Protein AF-A0A815DAH8-F1 (afdb_monomer_lite)

Structure (mmCIF, N/CA/C/O backbone):
data_AF-A0A815DAH8-F1
#
_entry.id   AF-A0A815DAH8-F1
#
loop_
_atom_site.group_PDB
_atom_site.id
_atom_site.type_symbol
_atom_site.label_atom_id
_atom_site.label_alt_id
_atom_site.label_comp_id
_atom_site.label_asym_id
_atom_site.label_entity_id
_atom_site.label_seq_id
_atom_site.pdbx_PDB_ins_code
_atom_site.Cartn_x
_atom_site.Cartn_y
_atom_site.Cartn_z
_atom_site.occupancy
_atom_site.B_iso_or_equiv
_atom_site.auth_seq_id
_atom_site.auth_comp_id
_atom_site.auth_asym_id
_atom_site.auth_atom_id
_atom_site.pdbx_PDB_model_num
ATOM 1 N N . MET A 1 1 ? 17.220 3.759 30.732 1.00 66.31 1 MET A N 1
ATOM 2 C CA . MET A 1 1 ? 16.801 2.714 29.753 1.00 66.31 1 MET A CA 1
ATOM 3 C C . MET A 1 1 ? 17.221 1.307 30.221 1.00 66.31 1 MET A C 1
ATOM 5 O O . MET A 1 1 ? 17.896 1.212 31.241 1.00 66.31 1 MET A O 1
ATOM 9 N N . LYS A 1 2 ? 16.861 0.238 29.495 1.00 73.75 2 LYS A N 1
ATOM 10 C CA . LYS A 1 2 ? 17.653 -0.998 29.318 1.00 73.75 2 LYS A CA 1
ATOM 11 C C . LYS A 1 2 ? 17.961 -1.122 27.816 1.00 73.75 2 LYS A C 1
ATOM 13 O O . LYS A 1 2 ? 17.048 -0.947 27.012 1.00 73.75 2 LYS A O 1
ATOM 18 N N . LEU A 1 3 ? 19.215 -1.403 27.462 1.00 79.88 3 LEU A N 1
ATOM 19 C CA . LEU A 1 3 ? 19.673 -1.619 26.084 1.00 79.88 3 LEU A CA 1
ATOM 20 C C . LEU A 1 3 ? 20.427 -2.943 25.981 1.00 79.88 3 LEU A C 1
ATOM 22 O O . LEU A 1 3 ? 21.290 -3.221 26.820 1.00 79.88 3 LEU A O 1
ATOM 26 N N . PHE A 1 4 ? 20.097 -3.723 24.955 1.00 81.25 4 PHE A N 1
ATOM 27 C CA . PHE A 1 4 ? 20.666 -5.040 24.680 1.00 81.25 4 PHE A CA 1
ATOM 28 C C . PHE A 1 4 ? 20.606 -5.341 23.176 1.00 81.25 4 PHE A C 1
ATOM 30 O O . PHE A 1 4 ? 19.655 -4.936 22.513 1.00 81.25 4 PHE A O 1
ATOM 37 N N . SER A 1 5 ? 21.575 -6.082 22.641 1.00 79.38 5 SER A N 1
ATOM 38 C CA . SER A 1 5 ? 21.496 -6.670 21.301 1.00 79.38 5 SER A CA 1
ATOM 39 C C . SER A 1 5 ? 21.667 -8.185 21.413 1.00 79.38 5 SER A C 1
ATOM 41 O O . SER A 1 5 ? 22.631 -8.622 22.039 1.00 79.38 5 SER A O 1
ATOM 43 N N . PRO A 1 6 ? 20.766 -8.997 20.827 1.00 76.69 6 PRO A N 1
ATOM 44 C CA . PRO A 1 6 ? 20.960 -10.440 20.750 1.00 76.69 6 PRO A CA 1
ATOM 45 C C . PRO A 1 6 ? 21.986 -10.846 19.680 1.00 76.69 6 PRO A C 1
ATOM 47 O O . PRO A 1 6 ? 22.508 -11.953 19.754 1.00 76.69 6 PRO A O 1
ATOM 50 N N . THR A 1 7 ? 22.285 -9.988 18.690 1.00 77.44 7 THR A N 1
ATOM 51 C CA . THR A 1 7 ? 23.186 -10.339 17.574 1.00 77.44 7 THR A CA 1
ATOM 52 C C . THR A 1 7 ? 24.621 -9.840 17.751 1.00 77.44 7 THR A C 1
ATOM 54 O O . THR A 1 7 ? 25.537 -10.462 17.212 1.00 77.44 7 THR A O 1
ATOM 57 N N . HIS A 1 8 ? 24.858 -8.770 18.518 1.00 74.50 8 HIS A N 1
ATOM 58 C CA . HIS A 1 8 ? 26.187 -8.161 18.671 1.00 74.50 8 HIS A CA 1
ATOM 59 C C . HIS A 1 8 ? 26.490 -7.764 20.124 1.00 74.50 8 HIS A C 1
ATOM 61 O O . HIS A 1 8 ? 25.608 -7.326 20.860 1.00 74.50 8 HIS A O 1
ATOM 67 N N . ARG A 1 9 ? 27.761 -7.858 20.544 1.00 75.12 9 ARG A N 1
ATOM 68 C CA . ARG A 1 9 ? 28.200 -7.322 21.845 1.00 75.12 9 ARG A CA 1
ATOM 69 C C . ARG A 1 9 ? 28.339 -5.802 21.766 1.00 75.12 9 ARG A C 1
ATOM 71 O O . ARG A 1 9 ? 28.883 -5.274 20.796 1.00 75.12 9 ARG A O 1
ATOM 78 N N . LEU A 1 10 ? 27.850 -5.110 22.793 1.00 78.56 10 LEU A N 1
ATOM 79 C CA . LEU A 1 10 ? 27.724 -3.653 22.823 1.00 78.56 10 LEU A CA 1
ATOM 80 C C . LEU A 1 10 ? 28.332 -3.053 24.088 1.00 78.56 10 LEU A C 1
ATOM 82 O O . LEU A 1 10 ? 28.002 -3.484 25.193 1.00 78.56 10 LEU A O 1
ATOM 86 N N . ARG A 1 11 ? 29.107 -1.979 23.915 1.00 79.19 11 ARG A N 1
ATOM 87 C CA . ARG A 1 11 ? 29.372 -1.010 24.984 1.00 79.19 11 ARG A CA 1
ATOM 88 C C . ARG A 1 11 ? 28.342 0.117 24.909 1.00 79.19 11 ARG A C 1
ATOM 90 O O . ARG A 1 11 ? 27.926 0.520 23.821 1.00 79.19 11 ARG A O 1
ATOM 97 N N . ARG A 1 12 ? 27.889 0.611 26.062 1.00 82.25 12 ARG A N 1
ATOM 98 C CA . ARG A 1 12 ? 26.839 1.641 26.165 1.00 82.25 12 ARG A CA 1
ATOM 99 C C . ARG A 1 12 ? 27.192 2.738 27.170 1.00 82.25 12 ARG A C 1
ATOM 101 O O . ARG A 1 12 ? 27.812 2.470 28.193 1.00 82.25 12 ARG A O 1
ATOM 108 N N . LYS A 1 13 ? 26.754 3.969 26.910 1.00 81.75 13 LYS A N 1
ATOM 109 C CA . LYS A 1 13 ? 26.660 5.049 27.907 1.00 81.75 13 LYS A CA 1
ATOM 110 C C . LYS A 1 13 ? 25.192 5.430 28.028 1.00 81.75 13 LYS A C 1
ATOM 112 O O . LYS A 1 13 ? 24.519 5.580 27.011 1.00 81.75 13 LYS A O 1
ATOM 117 N N . LEU A 1 14 ? 24.683 5.541 29.250 1.00 73.69 14 LEU A N 1
ATOM 118 C CA . LEU A 1 14 ? 23.256 5.717 29.523 1.00 73.69 14 LEU A CA 1
ATOM 119 C C . LEU A 1 14 ? 23.029 6.889 30.478 1.00 73.69 14 LEU A C 1
ATOM 121 O O . LEU A 1 14 ? 23.348 6.775 31.659 1.00 73.69 14 LEU A O 1
ATOM 125 N N . THR A 1 15 ? 22.388 7.955 30.000 1.00 71.00 15 THR A N 1
ATOM 126 C CA . THR A 1 15 ? 21.636 8.866 30.876 1.00 71.00 15 THR A CA 1
ATOM 127 C C . THR A 1 15 ? 20.160 8.436 30.903 1.00 71.00 15 THR A C 1
ATOM 129 O O . THR A 1 15 ? 19.778 7.400 30.340 1.00 71.00 15 THR A O 1
ATOM 132 N N . ASP A 1 16 ? 19.293 9.203 31.565 1.00 62.03 16 ASP A N 1
ATOM 133 C CA . ASP A 1 16 ? 17.844 8.954 31.528 1.00 62.03 16 ASP A CA 1
ATOM 134 C C . ASP A 1 16 ? 17.178 9.361 30.200 1.00 62.03 16 ASP A C 1
ATOM 136 O O . ASP A 1 16 ? 16.051 8.931 29.927 1.00 62.03 16 ASP A O 1
ATOM 140 N N . CYS A 1 17 ? 17.879 10.150 29.375 1.00 59.59 17 CYS A N 1
ATOM 141 C CA . CYS A 1 17 ? 17.344 10.776 28.160 1.00 59.59 17 CYS A CA 1
ATOM 142 C C . CYS A 1 17 ? 18.130 10.417 26.886 1.00 59.59 17 CYS A C 1
ATOM 144 O O . CYS A 1 17 ? 17.521 10.239 25.837 1.00 59.59 17 CYS A O 1
ATOM 146 N N . ILE A 1 18 ? 19.453 10.262 26.988 1.00 69.50 18 ILE A N 1
ATOM 147 C CA . ILE A 1 18 ? 20.385 10.007 25.879 1.00 69.50 18 ILE A CA 1
ATOM 148 C C . ILE A 1 18 ? 21.061 8.649 26.101 1.00 69.50 18 ILE A C 1
ATOM 150 O O . ILE A 1 18 ? 21.388 8.277 27.233 1.00 69.50 18 ILE A O 1
ATOM 154 N N . ALA A 1 19 ? 21.298 7.908 25.018 1.00 74.81 19 ALA A N 1
ATOM 155 C CA . ALA A 1 19 ? 22.066 6.672 25.055 1.00 74.81 19 ALA A CA 1
ATOM 156 C C . ALA A 1 19 ? 23.056 6.588 23.890 1.00 74.81 19 ALA A C 1
ATOM 158 O O . ALA A 1 19 ? 22.650 6.519 22.733 1.00 74.81 19 ALA A O 1
ATOM 159 N N . MET A 1 20 ? 24.347 6.525 24.212 1.00 78.69 20 MET A N 1
ATOM 160 C CA . MET A 1 20 ? 25.407 6.241 23.245 1.00 78.69 20 MET A CA 1
ATOM 161 C C . MET A 1 20 ? 25.646 4.728 23.214 1.00 78.69 20 MET A C 1
ATOM 163 O O . MET A 1 20 ? 25.734 4.095 24.269 1.00 78.69 20 MET A O 1
ATOM 167 N N . VAL A 1 21 ? 25.744 4.138 22.025 1.00 80.25 21 VAL A N 1
ATOM 168 C CA . VAL A 1 21 ? 25.913 2.692 21.814 1.00 80.25 21 VAL A CA 1
ATOM 169 C C . VAL A 1 21 ? 27.008 2.474 20.781 1.00 80.25 21 VAL A C 1
ATOM 171 O O . VAL A 1 21 ? 27.034 3.164 19.768 1.00 80.25 21 VAL A O 1
ATOM 174 N N . GLU A 1 22 ? 27.893 1.512 21.023 1.00 77.06 22 GLU A N 1
ATOM 175 C CA . GLU A 1 22 ? 28.985 1.179 20.109 1.00 77.06 22 GLU A CA 1
ATOM 176 C C . GLU A 1 22 ? 29.268 -0.329 20.137 1.00 77.06 22 GLU A C 1
ATOM 178 O O . GLU A 1 22 ? 29.136 -0.985 21.177 1.00 77.06 22 GLU A O 1
ATOM 183 N N . LEU A 1 23 ? 29.641 -0.885 18.984 1.00 76.62 23 LEU A N 1
ATOM 184 C CA . LEU A 1 23 ? 30.011 -2.293 18.843 1.00 76.62 23 LEU A CA 1
ATOM 185 C C . LEU A 1 23 ? 31.328 -2.571 19.575 1.00 76.62 23 LEU A C 1
ATOM 187 O O . LEU A 1 23 ? 32.295 -1.821 19.453 1.00 76.62 23 LEU A O 1
ATOM 191 N N . VAL A 1 24 ? 31.385 -3.676 20.317 1.00 67.69 24 VAL A N 1
ATOM 192 C CA . VAL A 1 24 ? 32.648 -4.137 20.907 1.00 67.69 24 VAL A CA 1
ATOM 193 C C . VAL A 1 24 ? 33.596 -4.580 19.781 1.00 67.69 24 VAL A C 1
ATOM 195 O O . VAL A 1 24 ? 33.174 -5.197 18.806 1.00 67.69 24 VAL A O 1
ATOM 198 N N . ASP A 1 25 ? 34.879 -4.232 19.913 1.00 58.12 25 ASP A N 1
ATOM 199 C CA . ASP A 1 25 ? 35.978 -4.545 18.982 1.00 58.12 25 ASP A CA 1
ATOM 200 C C . ASP A 1 25 ? 35.884 -4.026 17.534 1.00 58.12 25 ASP A C 1
ATOM 202 O O . ASP A 1 25 ? 36.721 -4.402 16.715 1.00 58.12 25 ASP A O 1
ATOM 206 N N . ASN A 1 26 ? 34.958 -3.111 17.218 1.00 56.09 26 ASN A N 1
ATOM 207 C CA . ASN A 1 26 ? 34.760 -2.560 15.863 1.00 56.09 26 ASN A CA 1
ATOM 208 C C . ASN A 1 26 ? 34.552 -3.651 14.791 1.00 56.09 26 ASN A C 1
ATOM 210 O O . ASN A 1 26 ? 35.050 -3.551 13.669 1.00 56.09 26 ASN A O 1
ATOM 214 N N . VAL A 1 27 ? 33.824 -4.711 15.151 1.00 58.62 27 VAL A N 1
ATOM 215 C CA . VAL A 1 27 ? 33.500 -5.824 14.250 1.00 58.62 27 VAL A CA 1
ATOM 216 C C . VAL A 1 27 ? 32.672 -5.326 13.058 1.00 58.62 27 VAL A C 1
ATOM 218 O O . VAL A 1 27 ? 31.689 -4.606 13.234 1.00 58.62 27 VAL A O 1
ATOM 221 N N . LEU A 1 28 ? 33.069 -5.725 11.845 1.00 57.38 28 LEU A N 1
ATOM 222 C CA . LEU A 1 28 ? 32.280 -5.519 10.629 1.00 57.38 28 LEU A CA 1
ATOM 223 C C . LEU A 1 28 ? 30.949 -6.269 10.751 1.00 57.38 28 LEU A C 1
ATOM 225 O O . LEU A 1 28 ? 30.946 -7.455 11.066 1.00 57.38 28 LEU A O 1
ATOM 229 N N . ILE A 1 29 ? 29.841 -5.578 10.487 1.00 68.94 29 ILE A N 1
ATOM 230 C CA . ILE A 1 29 ? 28.486 -6.132 10.584 1.00 68.94 29 ILE A CA 1
ATOM 231 C C . ILE A 1 29 ? 28.309 -7.198 9.490 1.00 68.94 29 ILE A C 1
ATOM 233 O O . ILE A 1 29 ? 28.132 -6.870 8.318 1.00 68.94 29 ILE A O 1
ATOM 237 N N . ASP A 1 30 ? 28.403 -8.471 9.879 1.00 63.38 30 ASP A N 1
ATOM 238 C CA . ASP A 1 30 ? 28.319 -9.654 9.009 1.00 63.38 30 ASP A CA 1
ATOM 239 C C . ASP A 1 30 ? 26.901 -10.251 8.927 1.00 63.38 30 ASP A C 1
ATOM 241 O O . ASP A 1 30 ? 26.632 -11.136 8.113 1.00 63.38 30 ASP A O 1
ATOM 245 N N . ARG A 1 31 ? 25.994 -9.749 9.770 1.00 70.19 31 ARG A N 1
ATOM 246 C CA . ARG A 1 31 ? 24.589 -10.143 9.936 1.00 70.19 31 ARG A CA 1
ATOM 247 C C . ARG A 1 31 ? 23.797 -8.995 10.558 1.00 70.19 31 ARG A C 1
ATOM 249 O O . ARG A 1 31 ? 24.390 -8.087 11.134 1.00 70.19 31 ARG A O 1
ATOM 256 N N . ASP A 1 32 ? 22.471 -9.052 10.522 1.00 73.38 32 ASP A N 1
ATOM 257 C CA . ASP A 1 32 ? 21.633 -7.924 10.942 1.00 73.38 32 ASP A CA 1
ATOM 258 C C . ASP A 1 32 ? 21.897 -7.437 12.380 1.00 73.38 32 ASP A C 1
ATOM 260 O O . ASP A 1 32 ? 21.917 -8.195 13.363 1.00 73.38 32 ASP A O 1
ATOM 264 N N . PHE A 1 33 ? 22.081 -6.122 12.514 1.00 79.69 33 PHE A N 1
ATOM 265 C CA . PHE A 1 33 ? 22.243 -5.467 13.805 1.00 79.69 33 PHE A CA 1
ATOM 266 C C . PHE A 1 33 ? 20.879 -5.222 14.461 1.00 79.69 33 PHE A C 1
ATOM 268 O O . PHE A 1 33 ? 20.148 -4.297 14.110 1.00 79.69 33 PHE A O 1
ATOM 275 N N . VAL A 1 34 ? 20.544 -6.044 15.458 1.00 79.62 34 VAL A N 1
ATOM 276 C CA . VAL A 1 34 ? 19.282 -5.949 16.200 1.00 79.62 34 VAL A CA 1
ATOM 277 C C . VAL A 1 34 ? 19.532 -5.239 17.527 1.00 79.62 34 VAL A C 1
ATOM 279 O O . VAL A 1 34 ? 20.215 -5.788 18.390 1.00 79.62 34 VAL A O 1
ATOM 282 N N . LEU A 1 35 ? 18.959 -4.050 17.735 1.00 83.19 35 LEU A N 1
ATOM 283 C CA . LEU A 1 35 ? 19.018 -3.328 19.014 1.00 83.19 35 LEU A CA 1
ATOM 284 C C . LEU A 1 35 ? 17.661 -3.372 19.729 1.00 83.19 35 LEU A C 1
ATOM 286 O O . LEU A 1 35 ? 16.696 -2.737 19.310 1.00 83.19 35 LEU A O 1
ATOM 290 N N . SER A 1 36 ? 17.594 -4.092 20.847 1.00 78.62 36 SER A N 1
ATOM 291 C CA . SER A 1 36 ? 16.421 -4.135 21.721 1.00 78.62 36 SER A CA 1
ATOM 292 C C . SER A 1 36 ? 16.456 -2.980 22.726 1.00 78.62 36 SER A C 1
ATOM 294 O O . SER A 1 36 ? 17.366 -2.875 23.559 1.00 78.62 36 SER A O 1
ATOM 296 N N . ILE A 1 37 ? 15.444 -2.110 22.650 1.00 82.38 37 ILE A N 1
ATOM 297 C CA . ILE A 1 37 ? 15.286 -0.936 23.513 1.00 82.38 37 ILE A CA 1
ATOM 298 C C . ILE A 1 37 ? 14.091 -1.140 24.445 1.00 82.38 37 ILE A C 1
ATOM 300 O O . ILE A 1 37 ? 12.941 -1.092 24.015 1.00 82.38 37 ILE A O 1
ATOM 304 N N . THR A 1 38 ? 14.358 -1.299 25.743 1.00 74.62 38 THR A N 1
ATOM 305 C CA . THR A 1 38 ? 13.314 -1.446 26.768 1.00 74.62 38 THR A CA 1
ATOM 306 C C . THR A 1 38 ? 13.322 -0.242 27.706 1.00 74.62 38 THR A C 1
ATOM 308 O O . THR A 1 38 ? 14.294 0.022 28.423 1.00 74.62 38 THR A O 1
ATOM 311 N N . LEU A 1 39 ? 12.221 0.508 27.744 1.00 68.81 39 LEU A N 1
ATOM 312 C CA . LEU A 1 39 ? 12.056 1.630 28.669 1.00 68.81 39 LEU A CA 1
ATOM 313 C C . LEU A 1 39 ? 11.779 1.106 30.089 1.00 68.81 39 LEU A C 1
ATOM 315 O O . LEU A 1 39 ? 10.822 0.369 30.297 1.00 68.81 39 LEU A O 1
ATOM 319 N N . LYS A 1 40 ? 12.579 1.531 31.085 1.00 64.50 40 LYS A N 1
ATOM 320 C CA . LYS A 1 40 ? 12.369 1.174 32.511 1.00 64.50 40 LYS A CA 1
ATOM 321 C C . LYS A 1 40 ? 10.988 1.612 33.032 1.00 64.50 40 LYS A C 1
ATOM 323 O O . LYS A 1 40 ? 10.478 1.030 33.978 1.00 64.50 40 LYS A O 1
ATOM 328 N N . SER A 1 41 ? 10.419 2.655 32.431 1.00 65.88 41 SER A N 1
ATOM 329 C CA . SER A 1 41 ? 9.196 3.336 32.858 1.00 65.88 41 SER A CA 1
ATOM 330 C C . SER A 1 41 ? 8.393 3.807 31.637 1.00 65.88 41 SER A C 1
ATOM 332 O O . SER A 1 41 ? 8.149 4.997 31.448 1.00 65.88 41 SER A O 1
ATOM 334 N N . ALA A 1 42 ? 8.019 2.856 30.772 1.00 60.16 42 ALA A N 1
ATOM 335 C CA . ALA A 1 42 ? 7.342 3.118 29.495 1.00 60.16 42 ALA A CA 1
ATOM 336 C C . ALA A 1 42 ? 6.050 3.951 29.624 1.00 60.16 42 ALA A C 1
ATOM 338 O O . ALA A 1 42 ? 5.743 4.730 28.733 1.00 60.16 42 ALA A O 1
ATOM 339 N N . ASN A 1 43 ? 5.319 3.806 30.736 1.00 64.31 43 ASN A N 1
ATOM 340 C CA . ASN A 1 43 ? 4.045 4.487 30.973 1.00 64.31 43 ASN A CA 1
ATOM 341 C C . ASN A 1 43 ? 4.155 5.854 31.674 1.00 64.31 43 ASN A C 1
ATOM 343 O O . ASN A 1 43 ? 3.120 6.438 31.981 1.00 64.31 43 ASN A O 1
ATOM 347 N N . LEU A 1 44 ? 5.355 6.372 31.967 1.00 73.12 44 LEU A N 1
ATOM 348 C CA . LEU A 1 44 ? 5.456 7.751 32.455 1.00 73.12 44 LEU A CA 1
ATOM 349 C C . LEU A 1 44 ? 5.181 8.724 31.299 1.00 73.12 44 LEU A C 1
ATOM 351 O O . LEU A 1 44 ? 5.783 8.556 30.233 1.00 73.12 44 LEU A O 1
ATOM 355 N N . PRO A 1 45 ? 4.316 9.737 31.487 1.00 77.19 45 PRO A N 1
ATOM 356 C CA . PRO A 1 45 ? 4.096 10.752 30.473 1.00 77.19 45 PRO A CA 1
ATOM 357 C C . PRO A 1 45 ? 5.347 11.627 30.324 1.00 77.19 45 PRO A C 1
ATOM 359 O O . PRO A 1 45 ? 6.082 11.856 31.287 1.00 77.19 45 PRO A O 1
ATOM 362 N N . ARG A 1 46 ? 5.617 12.086 29.102 1.00 81.88 46 ARG A N 1
ATOM 363 C CA . ARG A 1 46 ? 6.830 12.839 28.752 1.00 81.88 46 ARG A CA 1
ATOM 364 C C . ARG A 1 46 ? 6.505 13.958 27.780 1.00 81.88 46 ARG A C 1
ATOM 366 O O . ARG A 1 46 ? 5.763 13.746 26.825 1.00 81.88 46 ARG A O 1
ATOM 373 N N . ILE A 1 47 ? 7.124 15.108 27.995 1.00 85.81 47 ILE A N 1
ATOM 374 C CA . ILE A 1 47 ? 7.275 16.152 26.985 1.00 85.81 47 ILE A CA 1
ATOM 375 C C . ILE A 1 47 ? 8.691 16.051 26.401 1.00 85.81 47 ILE A C 1
ATOM 377 O O . ILE A 1 47 ? 9.613 15.554 27.052 1.00 85.81 47 ILE A O 1
ATOM 381 N N . SER A 1 48 ? 8.856 16.426 25.142 1.00 85.56 48 SER A N 1
ATOM 382 C CA . SER A 1 48 ? 10.130 16.416 24.425 1.00 85.56 48 SER A CA 1
ATOM 383 C C . SER A 1 48 ? 10.172 17.641 23.527 1.00 85.56 48 SER A C 1
ATOM 385 O O . SER A 1 48 ? 9.220 17.883 22.784 1.00 85.56 48 SER A O 1
ATOM 387 N N . ASN A 1 49 ? 11.258 18.402 23.626 1.00 86.00 49 ASN A N 1
ATOM 388 C CA . ASN A 1 49 ? 11.420 19.697 22.979 1.00 86.00 49 ASN A CA 1
ATOM 389 C C . ASN A 1 49 ? 12.583 19.611 21.985 1.00 86.00 49 ASN A C 1
ATOM 391 O O . ASN A 1 49 ? 13.615 19.037 22.314 1.00 86.00 49 ASN A O 1
ATOM 395 N N . GLU A 1 50 ? 12.445 20.216 20.811 1.00 85.25 50 GLU A N 1
ATOM 396 C CA . GLU A 1 50 ? 13.525 20.365 19.829 1.00 85.25 50 GLU A CA 1
ATOM 397 C C . GLU A 1 50 ? 13.607 21.835 19.423 1.00 85.25 50 GLU A C 1
ATOM 399 O O . GLU A 1 50 ? 12.583 22.418 19.054 1.00 85.25 50 GLU A O 1
ATOM 404 N N . THR A 1 51 ? 14.799 22.428 19.477 1.00 83.38 51 THR A N 1
ATOM 405 C CA . THR A 1 51 ? 15.057 23.771 18.939 1.00 83.38 51 THR A CA 1
ATOM 406 C C . THR A 1 51 ? 15.834 23.712 17.629 1.00 83.38 51 THR A C 1
ATOM 408 O O . THR A 1 51 ? 16.697 22.856 17.419 1.00 83.38 51 THR A O 1
ATOM 411 N N . LEU A 1 52 ? 15.508 24.641 16.732 1.00 75.06 52 LEU A N 1
ATOM 412 C CA . LEU A 1 52 ? 16.129 24.806 15.426 1.00 75.06 52 LEU A CA 1
ATOM 413 C C . LEU A 1 52 ? 16.685 26.229 15.314 1.00 75.06 52 LEU A C 1
ATOM 415 O O . LEU A 1 52 ? 15.964 27.168 14.981 1.00 75.06 52 LEU A O 1
ATOM 419 N N . SER A 1 53 ? 17.982 26.364 15.581 1.00 63.47 53 SER A N 1
ATOM 420 C CA . SER A 1 53 ? 18.780 27.564 15.320 1.00 63.47 53 SER A CA 1
ATOM 421 C C . SER A 1 53 ? 19.439 27.454 13.942 1.00 63.47 53 SER A C 1
ATOM 423 O O . SER A 1 53 ? 20.234 26.544 13.712 1.00 63.47 53 SER A O 1
ATOM 425 N N . LEU A 1 54 ? 19.135 28.377 13.024 1.00 53.81 54 LEU A N 1
ATOM 426 C CA . LEU A 1 54 ? 19.752 28.452 11.688 1.00 53.81 54 LEU A CA 1
ATOM 427 C C . LEU A 1 54 ? 21.096 29.213 11.710 1.00 53.81 54 LEU A C 1
ATOM 429 O O . LEU A 1 54 ? 21.346 30.081 10.878 1.00 53.81 54 LEU A O 1
ATOM 433 N N . ASP A 1 55 ? 21.964 28.875 12.662 1.00 45.03 55 ASP A N 1
ATOM 434 C CA . ASP A 1 55 ? 23.284 29.490 12.835 1.00 45.03 55 ASP A CA 1
ATOM 435 C C . ASP A 1 55 ? 24.341 28.735 12.003 1.00 45.03 55 ASP A C 1
ATOM 437 O O . ASP A 1 55 ? 25.120 27.965 12.556 1.00 45.03 55 ASP A O 1
ATOM 441 N N . ASN A 1 56 ? 24.355 28.924 10.675 1.00 42.50 56 ASN A N 1
ATOM 442 C CA . ASN A 1 56 ? 25.314 28.243 9.779 1.00 42.50 56 ASN A CA 1
ATOM 443 C C . ASN A 1 56 ? 26.037 29.156 8.763 1.00 42.50 56 ASN A C 1
ATOM 445 O O . ASN A 1 56 ? 26.645 28.655 7.822 1.00 42.50 56 ASN A O 1
ATOM 449 N N . ASP A 1 57 ? 26.027 30.478 8.974 1.00 37.25 57 ASP A N 1
ATOM 450 C CA . ASP A 1 57 ? 26.846 31.439 8.216 1.00 37.25 57 ASP A CA 1
ATOM 451 C C . ASP A 1 57 ? 27.528 32.436 9.170 1.00 37.25 57 ASP A C 1
ATOM 453 O O . ASP A 1 57 ? 26.947 33.425 9.619 1.00 37.25 57 ASP A O 1
ATOM 457 N N . SER A 1 58 ? 28.793 32.177 9.512 1.00 40.31 58 SER A N 1
ATOM 458 C CA . SER A 1 58 ? 29.540 32.894 10.561 1.00 40.31 58 SER A CA 1
ATOM 459 C C . SER A 1 58 ? 30.050 34.292 10.163 1.00 40.31 58 SER A C 1
ATOM 461 O O . SER A 1 58 ? 30.983 34.803 10.782 1.00 40.31 58 SER A O 1
ATOM 463 N N . ASN A 1 59 ? 29.458 34.924 9.139 1.00 38.12 59 ASN A N 1
ATOM 464 C CA . ASN A 1 59 ? 29.947 36.180 8.551 1.00 38.12 59 ASN A CA 1
ATOM 465 C C . ASN A 1 59 ? 28.879 37.231 8.175 1.00 38.12 59 ASN A C 1
ATOM 467 O O . ASN A 1 59 ? 29.249 38.297 7.680 1.00 38.12 59 ASN A O 1
ATOM 471 N N . THR A 1 60 ? 27.584 37.019 8.439 1.00 33.22 60 THR A N 1
ATOM 472 C CA . THR A 1 60 ? 26.553 38.063 8.231 1.00 33.22 60 THR A CA 1
ATOM 473 C C . THR A 1 60 ? 25.748 38.360 9.489 1.00 33.22 60 THR A C 1
ATOM 475 O O . THR A 1 60 ? 24.835 37.626 9.858 1.00 33.22 60 THR A O 1
ATOM 478 N N . ILE A 1 61 ? 26.035 39.509 10.110 1.00 39.25 61 ILE A N 1
ATOM 479 C CA . ILE A 1 61 ? 25.215 40.079 11.186 1.00 39.25 61 ILE A CA 1
ATOM 480 C C . ILE A 1 61 ? 23.936 40.670 10.569 1.00 39.25 61 ILE A C 1
ATOM 482 O O . ILE A 1 61 ? 23.839 41.872 10.323 1.00 39.25 61 ILE A O 1
ATOM 486 N N . THR A 1 62 ? 22.940 39.821 10.316 1.00 33.22 62 THR A N 1
ATOM 487 C CA . THR A 1 62 ? 21.574 40.239 9.964 1.00 33.22 62 THR A CA 1
ATOM 488 C C . THR A 1 62 ? 20.588 39.655 10.968 1.00 33.22 62 THR A C 1
ATOM 490 O O . THR A 1 62 ? 20.420 38.442 11.062 1.00 33.22 62 THR A O 1
ATOM 493 N N . SER A 1 63 ? 19.952 40.523 11.753 1.00 34.28 63 SER A N 1
ATOM 494 C CA . SER A 1 63 ? 19.232 40.160 12.977 1.00 34.28 63 SER A CA 1
ATOM 495 C C . SER A 1 63 ? 17.835 39.574 12.722 1.00 34.28 63 SER A C 1
ATOM 497 O O . SER A 1 63 ? 16.833 40.263 12.906 1.00 34.28 63 SER A O 1
ATOM 499 N N . ASN A 1 64 ? 17.767 38.302 12.321 1.00 36.56 64 ASN A N 1
ATOM 500 C CA . ASN A 1 64 ? 16.534 37.506 12.264 1.00 36.56 64 ASN A CA 1
ATOM 501 C C . ASN A 1 64 ? 16.807 36.046 12.674 1.00 36.56 64 ASN A C 1
ATOM 503 O O . ASN A 1 64 ? 16.699 35.125 11.865 1.00 36.56 64 ASN A O 1
ATOM 507 N N . ASN A 1 65 ? 17.140 35.820 13.950 1.00 38.47 65 ASN A N 1
ATOM 508 C CA . ASN A 1 65 ? 17.183 34.470 14.517 1.00 38.47 65 ASN A CA 1
ATOM 509 C C . ASN A 1 65 ? 15.769 33.869 14.515 1.00 38.47 65 ASN A C 1
ATOM 511 O O . ASN A 1 65 ? 14.968 34.119 15.418 1.00 38.47 65 ASN A O 1
ATOM 515 N N . TYR A 1 66 ? 15.478 33.043 13.510 1.00 50.94 66 TYR A N 1
ATOM 516 C CA . TYR A 1 66 ? 14.300 32.177 13.469 1.00 50.94 66 TYR A CA 1
ATOM 517 C C . TYR A 1 66 ? 14.466 30.984 14.419 1.00 50.94 66 TYR A C 1
ATOM 519 O O . TYR A 1 66 ? 14.390 29.835 13.992 1.00 50.94 66 TYR A O 1
ATOM 527 N N . ASP A 1 67 ? 14.686 31.260 15.708 1.00 63.75 67 ASP A N 1
ATOM 528 C CA . ASP A 1 67 ? 14.638 30.233 16.746 1.00 63.75 67 ASP A CA 1
ATOM 529 C C . ASP A 1 67 ? 13.223 29.643 16.772 1.00 63.75 67 ASP A C 1
ATOM 531 O O . ASP A 1 67 ? 12.236 30.315 17.100 1.00 63.75 67 ASP A O 1
ATOM 535 N N . SER A 1 68 ? 13.126 28.404 16.303 1.00 77.00 68 SER A N 1
ATOM 536 C CA . SER A 1 68 ? 11.891 27.650 16.153 1.00 77.00 68 SER A CA 1
ATOM 537 C C . SER A 1 68 ? 11.928 26.487 17.131 1.00 77.00 68 SER A C 1
ATOM 539 O O . SER A 1 68 ? 12.916 25.756 17.187 1.00 77.00 68 SER A O 1
ATOM 541 N N . GLN A 1 69 ? 10.847 26.307 17.889 1.00 84.12 69 GLN A N 1
ATOM 542 C CA . GLN A 1 69 ? 10.730 25.231 18.864 1.00 84.12 69 GLN A CA 1
ATOM 543 C C . GLN A 1 69 ? 9.509 24.361 18.568 1.00 84.12 69 GLN A C 1
ATOM 545 O O . GLN A 1 69 ? 8.370 24.838 18.519 1.00 84.12 69 GLN A O 1
ATOM 550 N N . ALA A 1 70 ? 9.760 23.065 18.415 1.00 87.38 70 ALA A N 1
ATOM 551 C CA . ALA A 1 70 ? 8.747 22.031 18.295 1.00 87.38 70 ALA A CA 1
ATOM 552 C C . ALA A 1 70 ? 8.653 21.243 19.608 1.00 87.38 70 ALA A C 1
ATOM 554 O O . ALA A 1 70 ? 9.669 20.964 20.248 1.00 87.38 70 ALA A O 1
ATOM 555 N N . CYS A 1 71 ? 7.435 20.881 20.007 1.00 88.69 71 CYS A N 1
ATOM 556 C CA . CYS A 1 71 ? 7.168 20.121 21.224 1.00 88.69 71 CYS A CA 1
ATOM 557 C C . CYS A 1 71 ? 6.275 18.911 20.914 1.00 88.69 71 CYS A C 1
ATOM 559 O O . CYS A 1 71 ? 5.193 19.055 20.344 1.00 88.69 71 CYS A O 1
ATOM 561 N N . MET A 1 72 ? 6.704 17.721 21.340 1.00 90.44 72 MET A N 1
ATOM 562 C CA . MET A 1 72 ? 5.868 16.519 21.411 1.00 90.44 72 MET A CA 1
ATOM 563 C C . MET A 1 72 ? 5.563 16.214 22.868 1.00 90.44 72 MET A C 1
ATOM 565 O O . MET A 1 72 ? 6.460 16.073 23.696 1.00 90.44 72 MET A O 1
ATOM 569 N N . LEU A 1 73 ? 4.289 15.998 23.150 1.00 88.94 73 LEU A N 1
ATOM 570 C CA . LEU A 1 73 ? 3.780 15.517 24.417 1.00 88.94 73 LEU A CA 1
ATOM 571 C C . LEU A 1 73 ? 3.251 14.094 24.214 1.00 88.94 73 LEU A C 1
ATOM 573 O O . LEU A 1 73 ? 2.490 13.823 23.288 1.00 88.94 73 LEU A O 1
ATOM 577 N N . THR A 1 74 ? 3.698 13.158 25.044 1.00 87.25 74 THR A N 1
ATOM 578 C CA . THR A 1 74 ? 3.310 11.746 24.993 1.00 87.25 74 THR A CA 1
ATOM 579 C C . THR A 1 74 ? 2.744 11.321 26.340 1.00 87.25 74 THR A C 1
ATOM 581 O O . THR A 1 74 ? 3.460 11.309 27.341 1.00 87.25 74 THR A O 1
ATOM 584 N N . PHE A 1 75 ? 1.473 10.926 26.352 1.00 80.50 75 PHE A N 1
ATOM 585 C CA . PHE A 1 75 ? 0.784 10.358 27.504 1.00 80.50 75 PHE A CA 1
ATOM 586 C C . PHE A 1 75 ? 0.555 8.856 27.329 1.00 80.50 75 PHE A C 1
ATOM 588 O O . PHE A 1 75 ? 0.210 8.374 26.249 1.00 80.50 75 PHE A O 1
ATOM 595 N N . TYR A 1 76 ? 0.676 8.135 28.440 1.00 79.06 76 TYR A N 1
ATOM 596 C CA . TYR A 1 76 ? 0.244 6.750 28.586 1.00 79.06 76 TYR A CA 1
ATOM 597 C C . TYR A 1 76 ? -0.748 6.683 29.757 1.00 79.06 76 TYR A C 1
ATOM 599 O O . TYR A 1 76 ? -0.324 6.452 30.891 1.00 79.06 76 TYR A O 1
ATOM 607 N N . PRO A 1 77 ? -2.049 6.935 29.524 1.00 72.44 77 PRO A N 1
ATOM 608 C CA . PRO A 1 77 ? -3.068 6.909 30.568 1.00 72.44 77 PRO A CA 1
ATOM 609 C C . PRO A 1 77 ? -3.080 5.581 31.335 1.00 72.44 77 PRO A C 1
ATOM 611 O O . PRO A 1 77 ? -2.994 4.486 30.763 1.00 72.44 77 PRO A O 1
ATOM 614 N N . ARG A 1 78 ? -3.225 5.720 32.652 1.00 72.31 78 ARG A N 1
ATOM 615 C CA . ARG A 1 78 ? -3.543 4.661 33.608 1.00 72.31 78 ARG A CA 1
ATOM 616 C C . ARG A 1 78 ? -4.557 5.222 34.602 1.00 72.31 78 ARG A C 1
ATOM 618 O O . ARG A 1 78 ? -4.201 5.656 35.689 1.00 72.31 78 ARG A O 1
ATOM 625 N N . PHE A 1 79 ? -5.814 5.264 34.187 1.00 69.81 79 PHE A N 1
ATOM 626 C CA . PHE A 1 79 ? -6.939 5.583 35.052 1.00 69.81 79 PHE A CA 1
ATOM 627 C C . PHE A 1 79 ? -7.222 4.382 35.963 1.00 69.81 79 PHE A C 1
ATOM 629 O O . PHE A 1 79 ? -7.476 3.280 35.465 1.00 69.81 79 PHE A O 1
ATOM 636 N N . GLU A 1 80 ? -7.194 4.587 37.279 1.00 62.66 80 GLU A N 1
ATOM 637 C CA . GLU A 1 80 ? -7.614 3.593 38.275 1.00 62.66 80 GLU A CA 1
ATOM 638 C C . GLU A 1 80 ? -9.148 3.550 38.332 1.00 62.66 80 GLU A C 1
ATOM 640 O O . GLU A 1 80 ? -9.797 4.142 39.191 1.00 62.66 80 GLU A O 1
ATOM 645 N N . ILE A 1 81 ? -9.744 2.901 37.330 1.00 60.44 81 ILE A N 1
ATOM 646 C CA . ILE A 1 81 ? -11.197 2.857 37.150 1.00 60.44 81 ILE A CA 1
ATOM 647 C C . ILE A 1 81 ? -11.808 1.869 38.148 1.00 60.44 81 ILE A C 1
ATOM 649 O O . ILE A 1 81 ? -11.676 0.654 38.000 1.00 60.44 81 ILE A O 1
ATOM 653 N N . LEU A 1 82 ? -12.555 2.395 39.117 1.00 54.41 82 LEU A N 1
ATOM 654 C CA . LEU A 1 82 ? -13.434 1.616 39.988 1.00 54.41 82 LEU A CA 1
ATOM 655 C C . LEU A 1 82 ? -14.684 1.160 39.211 1.00 54.41 82 LEU A C 1
ATOM 657 O O . LEU A 1 82 ? -15.750 1.767 39.320 1.00 54.41 82 LEU A O 1
ATOM 661 N N . THR A 1 83 ? -14.552 0.097 38.411 1.00 55.81 83 THR A N 1
ATOM 662 C CA . THR A 1 83 ? -15.697 -0.553 37.750 1.00 55.81 83 THR A CA 1
ATOM 663 C C . THR A 1 83 ? -16.564 -1.265 38.787 1.00 55.81 83 THR A C 1
ATOM 665 O O . THR A 1 83 ? -16.120 -2.244 39.395 1.00 55.81 83 THR A O 1
ATOM 668 N N . ASN A 1 84 ? -17.799 -0.809 38.992 1.00 62.25 84 ASN A N 1
ATOM 669 C CA . ASN A 1 84 ? -18.716 -1.451 39.936 1.00 62.25 84 ASN A CA 1
ATOM 670 C C . ASN A 1 84 ? -19.328 -2.727 39.344 1.00 62.25 84 ASN A C 1
ATOM 672 O O . ASN A 1 84 ? -19.640 -2.799 38.156 1.00 62.25 84 ASN A O 1
ATOM 676 N N . SER A 1 85 ? -19.616 -3.712 40.199 1.00 60.62 85 SER A N 1
ATOM 677 C CA . SER A 1 85 ? -20.188 -5.015 39.813 1.00 60.62 85 SER A CA 1
ATOM 678 C C . SER A 1 85 ? -21.591 -4.965 39.194 1.00 60.62 85 SER A C 1
ATOM 680 O O . SER A 1 85 ? -22.120 -6.015 38.841 1.00 60.62 85 SER A O 1
ATOM 682 N N . ASN A 1 86 ? -22.194 -3.781 39.072 1.00 65.44 86 ASN A N 1
ATOM 683 C CA . ASN A 1 86 ? -23.550 -3.565 38.564 1.00 65.44 86 ASN A CA 1
ATOM 684 C C . ASN A 1 86 ? -23.567 -2.706 37.281 1.00 65.44 86 ASN A C 1
ATOM 686 O O . ASN A 1 86 ? -24.640 -2.356 36.798 1.00 65.44 86 ASN A O 1
ATOM 690 N N . GLU A 1 87 ? -22.403 -2.313 36.753 1.00 78.25 87 GLU A N 1
ATOM 691 C CA . GLU A 1 87 ? -22.302 -1.452 35.569 1.00 78.25 87 GLU A CA 1
ATOM 692 C C . GLU A 1 87 ? -22.536 -2.259 34.284 1.00 78.25 87 GLU A C 1
ATOM 694 O O . GLU A 1 87 ? -21.747 -3.135 33.931 1.00 78.25 87 GLU A O 1
ATOM 699 N N . GLN A 1 88 ? -23.643 -1.963 33.601 1.00 85.44 88 GLN A N 1
ATOM 700 C CA . GLN A 1 88 ? -24.088 -2.652 32.388 1.00 85.44 88 GLN A CA 1
ATOM 701 C C . GLN A 1 88 ? -23.459 -2.047 31.126 1.00 85.44 88 GLN A C 1
ATOM 703 O O . GLN A 1 88 ? -23.351 -0.824 31.008 1.00 85.44 88 GLN A O 1
ATOM 708 N N . ILE A 1 89 ? -23.080 -2.903 30.173 1.00 87.44 89 ILE A N 1
ATOM 709 C CA . ILE A 1 89 ? -22.433 -2.534 28.905 1.00 87.44 89 ILE A CA 1
ATOM 710 C C . ILE A 1 89 ? -23.187 -3.191 27.743 1.00 87.44 89 ILE A C 1
ATOM 712 O O . ILE A 1 89 ? -23.341 -4.411 27.712 1.00 87.44 89 ILE A O 1
ATOM 716 N N . GLU A 1 90 ? -23.616 -2.387 26.772 1.00 90.62 90 GLU A N 1
ATOM 717 C CA . GLU A 1 90 ? -24.264 -2.827 25.534 1.00 90.62 90 GLU A CA 1
ATOM 718 C C . GLU A 1 90 ? -23.274 -2.825 24.352 1.00 90.62 90 GLU A C 1
ATOM 720 O O . GLU A 1 90 ? -22.698 -1.787 24.015 1.00 90.62 90 GLU A O 1
ATOM 725 N N . ILE A 1 91 ? -23.075 -3.990 23.721 1.00 92.25 91 ILE A N 1
ATOM 726 C CA . ILE A 1 91 ? -22.137 -4.209 22.604 1.00 92.25 91 ILE A CA 1
ATOM 727 C C . ILE A 1 91 ? -22.903 -4.605 21.336 1.00 92.25 91 ILE A C 1
ATOM 729 O O . ILE A 1 91 ? -23.545 -5.652 21.292 1.00 92.25 91 ILE A O 1
ATOM 733 N N . ILE A 1 92 ? -22.804 -3.804 20.277 1.00 92.94 92 ILE A N 1
ATOM 734 C CA . ILE A 1 92 ? -23.550 -4.022 19.030 1.00 92.94 92 ILE A CA 1
ATOM 735 C C . ILE A 1 92 ? -22.554 -4.298 17.904 1.00 92.94 92 ILE A C 1
ATOM 737 O O . ILE A 1 92 ? -21.816 -3.412 17.470 1.00 92.94 92 ILE A O 1
ATOM 741 N N . PHE A 1 93 ? -22.518 -5.543 17.431 1.00 94.25 93 PHE A N 1
ATOM 742 C CA . PHE A 1 93 ? -21.687 -5.939 16.295 1.00 94.25 93 PHE A CA 1
ATOM 743 C C . PHE A 1 93 ? -22.412 -5.600 14.993 1.00 94.25 93 PHE A C 1
ATOM 745 O O . PHE A 1 93 ? -23.471 -6.161 14.724 1.00 94.25 93 PHE A O 1
ATOM 752 N N . ILE A 1 94 ? -21.836 -4.714 14.183 1.00 93.25 94 ILE A N 1
ATOM 753 C CA . ILE A 1 94 ? -22.361 -4.336 12.869 1.00 93.25 94 ILE A CA 1
ATOM 754 C C . ILE A 1 94 ? -21.482 -4.998 11.803 1.00 93.25 94 ILE A C 1
ATOM 756 O O . ILE A 1 94 ? -20.286 -4.719 11.715 1.00 93.25 94 ILE A O 1
ATOM 760 N N . VAL A 1 95 ? -22.064 -5.896 11.010 1.00 92.44 95 VAL A N 1
ATOM 761 C CA . VAL A 1 95 ? -21.357 -6.738 10.037 1.00 92.44 95 VAL A CA 1
ATOM 762 C C . VAL A 1 95 ? -21.764 -6.354 8.618 1.00 92.44 95 VAL A C 1
ATOM 764 O O . VAL A 1 95 ? -22.922 -6.511 8.232 1.00 92.44 95 VAL A O 1
ATOM 767 N N . ASP A 1 96 ? -20.802 -5.866 7.844 1.00 91.00 96 ASP A N 1
ATOM 768 C CA . ASP A 1 96 ? -20.993 -5.491 6.445 1.00 91.00 96 ASP A CA 1
ATOM 769 C C . ASP A 1 96 ? -21.115 -6.740 5.563 1.00 91.00 96 ASP A C 1
ATOM 771 O O . ASP A 1 96 ? -20.248 -7.623 5.572 1.00 91.00 96 ASP A O 1
ATOM 775 N N . VAL A 1 97 ? -22.222 -6.824 4.825 1.00 88.56 97 VAL A N 1
ATOM 776 C CA . VAL A 1 97 ? -22.505 -7.882 3.844 1.00 88.56 97 VAL A CA 1
ATOM 777 C C . VAL A 1 97 ? -22.993 -7.300 2.510 1.00 88.56 97 VAL A C 1
ATOM 779 O O . VAL A 1 97 ? -23.746 -7.953 1.784 1.00 88.56 97 VAL A O 1
ATOM 782 N N . SER A 1 98 ? -22.568 -6.069 2.207 1.00 87.69 98 SER A N 1
ATOM 783 C CA . SER A 1 98 ? -22.815 -5.357 0.948 1.00 87.69 98 SER A CA 1
ATOM 784 C C . SER A 1 98 ? -22.028 -5.937 -0.242 1.00 87.69 98 SER A C 1
ATOM 786 O O . SER A 1 98 ? -21.192 -6.834 -0.095 1.00 87.69 98 SER A O 1
ATOM 788 N N . ASN A 1 99 ? -22.266 -5.405 -1.447 1.00 84.19 99 ASN A N 1
ATOM 789 C CA . ASN A 1 99 ? -21.591 -5.861 -2.668 1.00 84.19 99 ASN A CA 1
ATOM 790 C C . ASN A 1 99 ? -20.063 -5.639 -2.681 1.00 84.19 99 ASN A C 1
ATOM 792 O O . ASN A 1 99 ? -19.372 -6.390 -3.367 1.00 84.19 99 ASN A O 1
ATOM 796 N N . SER A 1 100 ? -19.508 -4.648 -1.967 1.00 82.25 100 SER A N 1
ATOM 797 C CA . SER A 1 100 ? -18.045 -4.428 -1.953 1.00 82.25 100 SER A CA 1
ATOM 798 C C . SER A 1 100 ? -17.299 -5.524 -1.178 1.00 82.25 100 SER A C 1
ATOM 800 O O . SER A 1 100 ? -16.154 -5.860 -1.484 1.00 82.25 100 SER A O 1
ATOM 802 N N . MET A 1 101 ? -17.998 -6.160 -0.235 1.00 81.69 101 MET A N 1
ATOM 803 C CA . MET A 1 101 ? -17.491 -7.250 0.590 1.00 81.69 101 MET A CA 1
ATOM 804 C C . MET A 1 101 ? -17.526 -8.629 -0.108 1.00 81.69 101 MET A C 1
ATOM 806 O O . MET A 1 101 ? -17.149 -9.625 0.517 1.00 81.69 101 MET A O 1
ATOM 810 N N . ASP A 1 102 ? -17.982 -8.742 -1.362 1.00 80.19 102 ASP A N 1
ATOM 811 C CA . ASP A 1 102 ? -18.241 -10.044 -2.003 1.00 80.19 102 ASP A CA 1
ATOM 812 C C . ASP A 1 102 ? -17.007 -10.978 -2.067 1.00 80.19 102 ASP A C 1
ATOM 814 O O . ASP A 1 102 ? -15.839 -10.580 -2.000 1.00 80.19 102 ASP A O 1
ATOM 818 N N . GLY A 1 103 ? -17.274 -12.281 -2.154 1.00 82.88 103 GLY A N 1
ATOM 819 C CA . GLY A 1 103 ? -16.258 -13.325 -2.140 1.00 82.88 103 GLY A CA 1
ATOM 820 C C . GLY A 1 103 ? -15.602 -13.492 -0.767 1.00 82.88 103 GLY A C 1
ATOM 821 O O . GLY A 1 103 ? -16.213 -13.997 0.179 1.00 82.88 103 GLY A O 1
ATOM 822 N N . SER A 1 104 ? -14.315 -13.153 -0.662 1.00 83.50 104 SER A N 1
ATOM 823 C CA . SER A 1 104 ? -13.494 -13.488 0.509 1.00 83.50 104 SER A CA 1
ATOM 824 C C . SER A 1 104 ? -13.620 -12.496 1.671 1.00 83.50 104 SER A C 1
ATOM 826 O O . SER A 1 104 ? -13.254 -12.855 2.795 1.00 83.50 104 SER A O 1
ATOM 828 N N . HIS A 1 105 ? -14.135 -11.278 1.459 1.00 85.81 105 HIS A N 1
ATOM 829 C CA . HIS A 1 105 ? -14.237 -10.276 2.527 1.00 85.81 105 HIS A CA 1
ATOM 830 C C . HIS A 1 105 ? -15.435 -10.542 3.457 1.00 85.81 105 HIS A C 1
ATOM 832 O O . HIS A 1 105 ? -15.223 -10.593 4.668 1.00 85.81 105 HIS A O 1
ATOM 838 N N . VAL A 1 106 ? -16.633 -10.875 2.946 1.00 87.62 106 VAL A N 1
ATOM 839 C CA . VAL A 1 106 ? -17.765 -11.370 3.767 1.00 87.62 106 VAL A CA 1
ATOM 840 C C . VAL A 1 106 ? -17.349 -12.604 4.569 1.00 87.62 106 VAL A C 1
ATOM 842 O O . VAL A 1 106 ? -17.646 -12.700 5.759 1.00 87.62 106 VAL A O 1
ATOM 845 N N . GLN A 1 107 ? -16.631 -13.554 3.960 1.00 86.81 107 GLN A N 1
ATOM 846 C CA . GLN A 1 107 ? -16.179 -14.755 4.674 1.00 86.81 107 GLN A CA 1
ATOM 847 C C . GLN A 1 107 ? -15.240 -14.407 5.838 1.00 86.81 107 GLN A C 1
ATOM 849 O O . GLN A 1 107 ? -15.371 -14.973 6.925 1.00 86.81 107 GLN A O 1
ATOM 854 N N . GLN A 1 108 ? -14.333 -13.445 5.650 1.00 86.94 108 GLN A N 1
ATOM 855 C CA . GLN A 1 108 ? -13.471 -12.937 6.720 1.00 86.94 108 GLN A CA 1
ATOM 856 C C . GLN A 1 108 ? -14.264 -12.157 7.781 1.00 86.94 108 GLN A C 1
ATOM 858 O O . GLN A 1 108 ? -14.020 -12.368 8.968 1.00 86.94 108 GLN A O 1
ATOM 863 N N . ALA A 1 109 ? -15.253 -11.344 7.395 1.00 88.88 109 ALA A N 1
ATOM 864 C CA . ALA A 1 109 ? -16.134 -10.620 8.314 1.00 88.88 109 ALA A CA 1
ATOM 865 C C . ALA A 1 109 ? -16.949 -11.563 9.204 1.00 88.88 109 ALA A C 1
ATOM 867 O O . ALA A 1 109 ? -16.951 -11.408 10.424 1.00 88.88 109 ALA A O 1
ATOM 868 N N . LYS A 1 110 ? -17.554 -12.605 8.624 1.00 88.88 110 LYS A N 1
ATOM 869 C CA . LYS A 1 110 ? -18.272 -13.650 9.368 1.00 88.88 110 LYS A CA 1
ATOM 870 C C . LYS A 1 110 ? -17.364 -14.419 10.321 1.00 88.88 110 LYS A C 1
ATOM 872 O O . LYS A 1 110 ? -17.716 -14.621 11.481 1.00 88.88 110 LYS A O 1
ATOM 877 N N . GLN A 1 111 ? -16.175 -14.818 9.864 1.00 88.44 111 GLN A N 1
ATOM 878 C CA . GLN A 1 111 ? -15.191 -15.486 10.720 1.00 88.44 111 GLN A CA 1
ATOM 879 C C . GLN A 1 111 ? -14.731 -14.581 11.873 1.00 88.44 111 GLN A C 1
ATOM 881 O O . GLN A 1 111 ? -14.581 -15.062 12.995 1.00 88.44 111 GLN A O 1
ATOM 886 N N . LEU A 1 112 ? -14.544 -13.283 11.619 1.00 89.06 112 LEU A N 1
ATOM 887 C CA . LEU A 1 112 ? -14.154 -12.300 12.627 1.00 89.06 112 LEU A CA 1
ATOM 888 C C . LEU A 1 112 ? -15.286 -12.039 13.635 1.00 89.06 112 LEU A C 1
ATOM 890 O O . LEU A 1 112 ? -15.031 -12.091 14.834 1.00 89.06 112 LEU A O 1
ATOM 894 N N . ALA A 1 113 ? -16.531 -11.857 13.185 1.00 90.62 113 ALA A N 1
ATOM 895 C CA . ALA A 1 113 ? -17.712 -11.726 14.044 1.00 90.62 113 ALA A CA 1
ATOM 896 C C . ALA A 1 113 ? -17.919 -12.963 14.932 1.00 90.62 113 ALA A C 1
ATOM 898 O O . ALA A 1 113 ? -18.050 -12.845 16.150 1.00 90.62 113 ALA A O 1
ATOM 899 N N . HIS A 1 114 ? -17.857 -14.167 14.352 1.00 90.69 114 HIS A N 1
ATOM 900 C CA . HIS A 1 114 ? -17.915 -15.420 15.107 1.00 90.69 114 HIS A CA 1
ATOM 901 C C . HIS A 1 114 ? -16.781 -15.506 16.143 1.00 90.69 114 HIS A C 1
ATOM 903 O O . HIS A 1 114 ? -16.980 -15.964 17.270 1.00 90.69 114 HIS A O 1
ATOM 909 N N . PHE A 1 115 ? -15.581 -15.048 15.787 1.00 89.44 115 PHE A N 1
ATOM 910 C CA . PHE A 1 115 ? -14.432 -15.035 16.684 1.00 89.44 115 PHE A CA 1
ATOM 911 C C . PHE A 1 115 ? -14.567 -13.992 17.809 1.00 89.44 115 PHE A C 1
ATOM 913 O O . PHE A 1 115 ? -14.241 -14.318 18.949 1.00 89.44 115 PHE A O 1
ATOM 920 N N . PHE A 1 116 ? -15.138 -12.807 17.563 1.00 90.88 116 PHE A N 1
ATOM 921 C CA . PHE A 1 116 ? -15.541 -11.870 18.623 1.00 90.88 116 PHE A CA 1
ATOM 922 C C . PHE A 1 116 ? -16.535 -12.525 19.594 1.00 90.88 116 PHE A C 1
ATOM 924 O O . PHE A 1 116 ? -16.257 -12.583 20.791 1.00 90.88 116 PHE A O 1
ATOM 931 N N . LEU A 1 117 ? -17.631 -13.103 19.083 1.00 90.44 117 LEU A N 1
ATOM 932 C CA . LEU A 1 117 ? -18.643 -13.809 19.888 1.00 90.44 117 LEU A CA 1
ATOM 933 C C . LEU A 1 117 ? -18.064 -14.988 20.694 1.00 90.44 117 LEU A C 1
ATOM 935 O O . LEU A 1 117 ? -18.585 -15.332 21.750 1.00 90.44 117 LEU A O 1
ATOM 939 N N . THR A 1 118 ? -16.981 -15.604 20.211 1.00 89.81 118 THR A N 1
ATOM 940 C CA . THR A 1 118 ? -16.268 -16.699 20.895 1.00 89.81 118 THR A CA 1
ATOM 941 C C . THR A 1 118 ? -15.329 -16.205 22.008 1.00 89.81 118 THR A C 1
ATOM 943 O O . THR A 1 118 ? -15.020 -16.971 22.915 1.00 89.81 118 THR A O 1
ATOM 946 N N . ASN A 1 119 ? -14.885 -14.942 21.971 1.00 88.31 119 ASN A N 1
ATOM 947 C CA . ASN A 1 119 ? -14.044 -14.333 23.015 1.00 88.31 119 ASN A CA 1
ATOM 948 C C . ASN A 1 119 ? -14.849 -13.494 24.035 1.00 88.31 119 ASN A C 1
ATOM 950 O O . ASN A 1 119 ? -14.265 -12.951 24.974 1.00 88.31 119 ASN A O 1
ATOM 954 N N . LEU A 1 120 ? -16.177 -13.392 23.892 1.00 86.19 120 LEU A N 1
ATOM 955 C CA . LEU A 1 120 ? -17.047 -12.875 24.952 1.00 86.19 120 LEU A CA 1
ATOM 956 C C . LEU A 1 120 ? -17.080 -13.848 26.141 1.00 86.19 120 LEU A C 1
ATOM 958 O O . LEU A 1 120 ? -17.031 -15.067 25.974 1.00 86.19 120 LEU A O 1
ATOM 962 N N . LYS A 1 121 ? -17.180 -13.304 27.358 1.00 79.50 121 LYS A N 1
ATOM 963 C CA . LYS A 1 121 ? -17.384 -14.115 28.563 1.00 79.50 121 LYS A CA 1
ATOM 964 C C . LYS A 1 121 ? -18.817 -14.645 28.565 1.00 79.50 121 LYS A C 1
ATOM 966 O O . LYS A 1 121 ? -19.752 -13.868 28.410 1.00 79.50 121 LYS A O 1
ATOM 971 N N . VAL A 1 122 ? -18.963 -15.955 28.737 1.00 78.00 122 VAL A N 1
ATOM 972 C CA . VAL A 1 122 ? -20.266 -16.622 28.850 1.00 78.00 122 VAL A CA 1
ATOM 973 C C . VAL A 1 122 ? -20.871 -16.316 30.222 1.00 78.00 122 VAL A C 1
ATOM 975 O O . VAL A 1 122 ? -20.154 -16.322 31.223 1.00 78.00 122 VAL A O 1
ATOM 978 N N . ASP A 1 123 ? -22.175 -16.047 30.248 1.00 72.25 123 ASP A N 1
ATOM 979 C CA . ASP A 1 123 ? -22.978 -15.733 31.438 1.00 72.25 123 ASP A CA 1
ATOM 980 C C . ASP A 1 123 ? -22.503 -14.478 32.222 1.00 72.25 123 ASP A C 1
ATOM 982 O O . ASP A 1 123 ? -22.752 -14.335 33.424 1.00 72.25 123 ASP A O 1
ATOM 986 N N . ASP A 1 124 ? -21.855 -13.523 31.535 1.00 78.56 124 ASP A N 1
ATOM 987 C CA . ASP A 1 124 ? -21.458 -12.214 32.080 1.00 78.56 124 ASP A CA 1
ATOM 988 C C . ASP A 1 124 ? -22.711 -11.323 32.230 1.00 78.56 124 ASP A C 1
ATOM 990 O O . ASP A 1 124 ? -23.163 -10.673 31.284 1.00 78.56 124 ASP A O 1
ATOM 994 N N . LYS A 1 125 ? -23.307 -11.337 33.435 1.00 77.62 125 LYS A N 1
ATOM 995 C CA . LYS A 1 125 ? -24.605 -10.708 33.783 1.00 77.62 125 LYS A CA 1
ATOM 996 C C . LYS A 1 125 ? -24.719 -9.211 33.476 1.00 77.62 125 LYS A C 1
ATOM 998 O O . LYS A 1 125 ? -25.827 -8.680 33.493 1.00 77.62 125 LYS A O 1
ATOM 1003 N N . ASN A 1 126 ? -23.598 -8.547 33.216 1.00 83.88 126 ASN A N 1
ATOM 1004 C CA . ASN A 1 126 ? -23.531 -7.115 32.957 1.00 83.88 126 ASN A CA 1
ATOM 1005 C C . ASN A 1 126 ? -23.373 -6.782 31.467 1.00 83.88 126 ASN A C 1
ATOM 1007 O O . ASN A 1 126 ? -23.401 -5.606 31.110 1.00 83.88 126 ASN A O 1
ATOM 1011 N N . ILE A 1 127 ? -23.199 -7.778 30.592 1.00 87.88 127 ILE A N 1
ATOM 1012 C CA . ILE A 1 127 ? -22.983 -7.549 29.161 1.00 87.88 127 ILE A CA 1
ATOM 1013 C C . ILE A 1 127 ? -24.213 -7.955 28.363 1.00 87.88 127 ILE A C 1
ATOM 1015 O O . ILE A 1 127 ? -24.565 -9.135 28.272 1.00 87.88 127 ILE A O 1
ATOM 1019 N N . TYR A 1 128 ? -24.805 -6.942 27.739 1.00 90.19 128 TYR A N 1
ATOM 1020 C CA . TYR A 1 128 ? -25.830 -7.061 26.717 1.00 90.19 128 TYR A CA 1
ATOM 1021 C C . TYR A 1 128 ? -25.166 -6.983 25.346 1.00 90.19 128 TYR A C 1
ATOM 1023 O O . TYR A 1 128 ? -24.223 -6.214 25.148 1.00 90.19 128 TYR A O 1
ATOM 1031 N N . PHE A 1 129 ? -25.648 -7.764 24.385 1.00 93.56 129 PHE A N 1
ATOM 1032 C CA . PHE A 1 129 ? -25.134 -7.721 23.025 1.00 93.56 129 PHE A CA 1
ATOM 1033 C C . PHE A 1 129 ? -26.218 -7.927 21.965 1.00 93.56 129 PHE A C 1
ATOM 1035 O O . PHE A 1 129 ? -27.230 -8.592 22.205 1.00 93.56 129 PHE A O 1
ATOM 1042 N N . ASN A 1 130 ? -25.970 -7.380 20.777 1.00 93.31 130 ASN A N 1
ATOM 1043 C CA . ASN A 1 130 ? -26.718 -7.693 19.562 1.00 93.31 130 ASN A CA 1
ATOM 1044 C C . ASN A 1 130 ? -25.766 -7.858 18.368 1.00 93.31 130 ASN A C 1
ATOM 1046 O O . ASN A 1 130 ? -24.610 -7.427 18.409 1.00 93.31 130 ASN A O 1
ATOM 1050 N N . VAL A 1 131 ? -26.258 -8.481 17.299 1.00 94.06 131 VAL A N 1
ATOM 1051 C CA . VAL A 1 131 ? -25.554 -8.608 16.019 1.00 94.06 131 VAL A CA 1
ATOM 1052 C C . VAL A 1 131 ? -26.485 -8.153 14.905 1.00 94.06 131 VAL A C 1
ATOM 1054 O O . VAL A 1 131 ? -27.605 -8.646 14.802 1.00 94.06 131 VAL A O 1
ATOM 1057 N N . VAL A 1 132 ? -26.004 -7.241 14.068 1.00 92.44 132 VAL A N 1
ATOM 1058 C CA . VAL A 1 132 ? -26.728 -6.643 12.946 1.00 92.44 132 VAL A CA 1
ATOM 1059 C C . VAL A 1 132 ? -25.924 -6.870 11.671 1.00 92.44 132 VAL A C 1
ATOM 1061 O O . VAL A 1 132 ? -24.731 -6.566 11.635 1.00 92.44 132 VAL A O 1
ATOM 1064 N N . THR A 1 133 ? -26.556 -7.389 10.623 1.00 91.38 133 THR A N 1
ATOM 1065 C CA . THR A 1 133 ? -25.996 -7.421 9.263 1.00 91.38 133 THR A CA 1
ATOM 1066 C C . THR A 1 133 ? -26.599 -6.303 8.429 1.00 91.38 133 THR A C 1
ATOM 1068 O O . THR A 1 133 ? -27.792 -6.031 8.547 1.00 91.38 133 THR A O 1
ATOM 1071 N N . PHE A 1 134 ? -25.794 -5.651 7.589 1.00 89.25 134 PHE A N 1
ATOM 1072 C CA . PHE A 1 134 ? -26.271 -4.545 6.757 1.00 89.25 134 PHE A CA 1
ATOM 1073 C C . PHE A 1 134 ? -25.738 -4.589 5.321 1.00 89.25 134 PHE A C 1
ATOM 1075 O O . PHE A 1 134 ? -24.633 -5.062 5.048 1.00 89.25 134 PHE A O 1
ATOM 1082 N N . GLY A 1 135 ? -26.568 -4.082 4.415 1.00 85.81 135 GLY A N 1
ATOM 1083 C CA . GLY A 1 135 ? -26.277 -3.775 3.021 1.00 85.81 135 GLY A CA 1
ATOM 1084 C C . GLY A 1 135 ? -27.270 -2.705 2.577 1.00 85.81 135 GLY A C 1
ATOM 1085 O O . GLY A 1 135 ? -27.260 -1.607 3.128 1.00 85.81 135 GLY A O 1
ATOM 1086 N N . SER A 1 136 ? -28.151 -3.025 1.623 1.00 81.56 136 SER A N 1
ATOM 1087 C CA . SER A 1 136 ? -29.323 -2.179 1.308 1.00 81.56 136 SER A CA 1
ATOM 1088 C C . SER A 1 136 ? -30.542 -2.483 2.183 1.00 81.56 136 SER A C 1
ATOM 1090 O O . SER A 1 136 ? -31.372 -1.607 2.393 1.00 81.56 136 SER A O 1
ATOM 1092 N N . ASP A 1 137 ? -30.605 -3.698 2.727 1.00 80.69 137 ASP A N 1
ATOM 1093 C CA . ASP A 1 137 ? -31.487 -4.083 3.829 1.00 80.69 137 ASP A CA 1
ATOM 1094 C C . ASP A 1 137 ? -30.643 -4.272 5.104 1.00 80.69 137 ASP A C 1
ATOM 1096 O O . ASP A 1 137 ? -29.406 -4.320 5.041 1.00 80.69 137 ASP A O 1
ATOM 1100 N N . ASN A 1 138 ? -31.288 -4.380 6.269 1.00 85.00 138 ASN A N 1
ATOM 1101 C CA . ASN A 1 138 ? -30.606 -4.636 7.538 1.00 85.00 138 ASN A CA 1
ATOM 1102 C C . ASN A 1 138 ? -31.376 -5.598 8.463 1.00 85.00 138 ASN A C 1
ATOM 1104 O O . ASN A 1 138 ? -32.443 -5.272 8.984 1.00 85.00 138 ASN A O 1
ATOM 1108 N N . ASP A 1 139 ? -30.772 -6.763 8.704 1.00 87.62 139 ASP A N 1
ATOM 1109 C CA . ASP A 1 139 ? -31.287 -7.830 9.569 1.00 87.62 139 ASP A CA 1
ATOM 1110 C C . ASP A 1 139 ? -30.608 -7.809 10.948 1.00 87.62 139 ASP A C 1
ATOM 1112 O O . ASP A 1 139 ? -29.395 -7.617 11.063 1.00 87.62 139 ASP A O 1
ATOM 1116 N N . GLU A 1 140 ? -31.376 -8.067 12.010 1.00 89.69 140 GLU A N 1
ATOM 1117 C CA . GLU A 1 140 ? -30.893 -8.070 13.398 1.00 89.69 140 GLU A CA 1
ATOM 1118 C C . GLU A 1 140 ? -31.133 -9.432 14.064 1.00 89.69 140 GLU A C 1
ATOM 1120 O O . GLU A 1 140 ? -32.222 -9.999 13.978 1.00 89.69 140 GLU A O 1
ATOM 1125 N N . CYS A 1 141 ? -30.121 -9.960 14.757 1.00 90.69 141 CYS A N 1
ATOM 1126 C CA . CYS A 1 141 ? -30.186 -11.261 15.428 1.00 90.69 141 CYS A CA 1
ATOM 1127 C C . CYS A 1 141 ? -31.205 -11.280 16.580 1.00 90.69 141 CYS A C 1
ATOM 1129 O O . CYS A 1 141 ? -31.822 -12.312 16.852 1.00 90.69 141 CYS A O 1
ATOM 1131 N N . PHE A 1 142 ? -31.372 -10.146 17.265 1.00 91.12 142 PHE A N 1
ATOM 1132 C CA . PHE A 1 142 ? -32.361 -9.942 18.319 1.00 91.12 142 PHE A CA 1
ATOM 1133 C C . PHE A 1 142 ? -33.040 -8.570 18.141 1.00 91.12 142 PHE A C 1
ATOM 1135 O O . PHE A 1 142 ? -32.350 -7.607 17.813 1.00 91.12 142 PHE A O 1
ATOM 1142 N N . PRO A 1 143 ? -34.355 -8.424 18.409 1.00 85.81 143 PRO A N 1
ATOM 1143 C CA . PRO A 1 143 ? -35.029 -7.117 18.353 1.00 85.81 143 PRO A CA 1
ATOM 1144 C C . PRO A 1 143 ? -34.590 -6.121 19.442 1.00 85.81 143 PRO A C 1
ATOM 1146 O O . PRO A 1 143 ? -34.872 -4.931 19.340 1.00 85.81 143 PRO A O 1
ATOM 1149 N N . ILE A 1 144 ? -33.965 -6.618 20.514 1.00 85.88 144 ILE A N 1
ATOM 1150 C CA . ILE A 1 144 ? -33.387 -5.861 21.633 1.00 85.88 144 ILE A CA 1
ATOM 1151 C C . ILE A 1 144 ? -32.135 -6.629 22.078 1.00 85.88 144 ILE A C 1
ATOM 1153 O O . ILE A 1 144 ? -32.165 -7.861 22.116 1.00 85.88 144 ILE A O 1
ATOM 1157 N N . SER A 1 145 ? -31.056 -5.929 22.434 1.00 89.81 145 SER A N 1
ATOM 1158 C CA . SER A 1 145 ? -29.811 -6.529 22.935 1.00 89.81 145 SER A CA 1
ATOM 1159 C C . SER A 1 145 ? -30.050 -7.478 24.118 1.00 89.81 145 SER A C 1
ATOM 1161 O O . SER A 1 145 ? -30.758 -7.145 25.069 1.00 89.81 145 SER A O 1
ATOM 1163 N N . THR A 1 146 ? -29.440 -8.667 24.085 1.00 90.94 146 THR A N 1
ATOM 1164 C CA . THR A 1 146 ? -29.671 -9.740 25.072 1.00 90.94 146 THR A CA 1
ATOM 1165 C C . THR A 1 146 ? -28.421 -10.050 25.892 1.00 90.94 146 THR A C 1
ATOM 1167 O O . THR A 1 146 ? -27.307 -9.748 25.476 1.00 90.94 146 THR A O 1
ATOM 1170 N N . LEU A 1 147 ? -28.580 -10.661 27.070 1.00 89.50 147 LEU A N 1
ATOM 1171 C CA . LEU A 1 147 ? -27.442 -11.091 27.891 1.00 89.50 147 LEU A CA 1
ATOM 1172 C C . LEU A 1 147 ? -26.621 -12.194 27.203 1.00 89.50 147 LEU A C 1
ATOM 1174 O O . LEU A 1 147 ? -27.179 -13.049 26.508 1.00 89.50 147 LEU A O 1
ATOM 1178 N N . THR A 1 148 ? -25.313 -12.211 27.484 1.00 88.06 148 THR A N 1
ATOM 1179 C CA . THR A 1 148 ? -24.285 -13.160 26.988 1.00 88.06 148 THR A CA 1
ATOM 1180 C C . THR A 1 148 ? -24.430 -14.613 27.485 1.00 88.06 148 THR A C 1
ATOM 1182 O O . THR A 1 148 ? -23.448 -15.301 27.766 1.00 88.06 148 THR A O 1
ATOM 1185 N N . THR A 1 149 ? -25.660 -15.120 27.580 1.00 89.00 149 THR A N 1
ATOM 1186 C CA . THR A 1 149 ? -25.914 -16.528 27.910 1.00 89.00 149 THR A CA 1
ATOM 1187 C C . THR A 1 149 ? -25.366 -17.450 26.827 1.00 89.00 149 THR A C 1
ATOM 1189 O O . THR A 1 149 ? -25.319 -17.080 25.648 1.00 89.00 149 THR A O 1
ATOM 1192 N N . LYS A 1 150 ? -24.997 -18.684 27.194 1.00 88.56 150 LYS A N 1
ATOM 1193 C CA . LYS A 1 150 ? -24.534 -19.681 26.212 1.00 88.56 150 LYS A CA 1
ATOM 1194 C C . LYS A 1 150 ? -25.520 -19.861 25.046 1.00 88.56 150 LYS A C 1
ATOM 1196 O O . LYS A 1 150 ? -25.103 -19.867 23.892 1.00 88.56 150 LYS A O 1
ATOM 1201 N N . GLU A 1 151 ? -26.817 -19.951 25.339 1.00 90.62 151 GLU A N 1
ATOM 1202 C CA . GLU A 1 151 ? -27.865 -20.140 24.328 1.00 90.62 151 GLU A CA 1
ATOM 1203 C C . GLU A 1 151 ? -27.962 -18.950 23.357 1.00 90.62 151 GLU A C 1
ATOM 1205 O O . GLU A 1 151 ? -28.043 -19.147 22.144 1.00 90.62 151 GLU A O 1
ATOM 1210 N N . ASN A 1 152 ? -27.899 -17.712 23.860 1.00 90.88 152 ASN A N 1
ATOM 1211 C CA . ASN A 1 152 ? -27.936 -16.516 23.014 1.00 90.88 152 ASN A CA 1
ATOM 1212 C C . ASN A 1 152 ? -26.657 -16.376 22.178 1.00 90.88 152 ASN A C 1
ATOM 1214 O O . ASN A 1 152 ? -26.728 -16.038 20.997 1.00 90.88 152 ASN A O 1
ATOM 1218 N N . LEU A 1 153 ? -25.489 -16.678 22.755 1.00 90.81 153 LEU A N 1
ATOM 1219 C CA . LEU A 1 153 ? -24.217 -16.679 22.028 1.00 90.81 153 LEU A CA 1
ATOM 1220 C C . LEU A 1 153 ? -24.205 -17.728 20.908 1.00 90.81 153 LEU A C 1
ATOM 1222 O O . LEU A 1 153 ? -23.721 -17.438 19.816 1.00 90.81 153 LEU A O 1
ATOM 1226 N N . ASP A 1 154 ? -24.749 -18.924 21.140 1.00 89.88 154 ASP A N 1
ATOM 1227 C CA . ASP A 1 154 ? -24.811 -19.979 20.122 1.00 89.88 154 ASP A CA 1
ATOM 1228 C C . ASP A 1 154 ? -25.843 -19.654 19.017 1.00 89.88 154 ASP A C 1
ATOM 1230 O O . ASP A 1 154 ? -25.542 -19.844 17.835 1.00 89.88 154 ASP A O 1
ATOM 1234 N N . LYS A 1 155 ? -26.986 -19.028 19.351 1.00 91.62 155 LYS A N 1
ATOM 1235 C CA . LYS A 1 155 ? -27.913 -18.432 18.361 1.00 91.62 155 LYS A CA 1
ATOM 1236 C C . LYS A 1 155 ? -27.232 -17.356 17.506 1.00 91.62 155 LYS A C 1
ATOM 1238 O O . LYS A 1 155 ? -27.353 -17.383 16.283 1.00 91.62 155 LYS A O 1
ATOM 1243 N N . ALA A 1 156 ? -26.474 -16.448 18.121 1.00 91.19 156 ALA A N 1
ATOM 1244 C CA . ALA A 1 156 ? -25.786 -15.371 17.410 1.00 91.19 156 ALA A CA 1
ATOM 1245 C C . ALA A 1 156 ? -24.655 -15.879 16.498 1.00 91.19 156 ALA A C 1
ATOM 1247 O O . ALA A 1 156 ? -24.498 -15.389 15.381 1.00 91.19 156 ALA A O 1
ATOM 1248 N N . LYS A 1 157 ? -23.903 -16.908 16.918 1.00 91.62 157 LYS A N 1
ATOM 1249 C CA . LYS A 1 157 ? -22.928 -17.598 16.050 1.00 91.62 157 LYS A CA 1
ATOM 1250 C C . LYS A 1 157 ? -23.615 -18.214 14.830 1.00 91.62 157 LYS A C 1
ATOM 1252 O O . LYS A 1 157 ? -23.122 -18.055 13.715 1.00 91.62 157 LYS A O 1
ATOM 1257 N N . HIS A 1 158 ? -24.759 -18.872 15.030 1.00 91.19 158 HIS A N 1
ATOM 1258 C CA . HIS A 1 158 ? -25.553 -19.442 13.942 1.00 91.19 158 HIS A CA 1
ATOM 1259 C C . HIS A 1 158 ? -26.060 -18.352 12.981 1.00 91.19 158 HIS A C 1
ATOM 1261 O O . HIS A 1 158 ? -25.898 -18.492 11.770 1.00 91.19 158 HIS A O 1
ATOM 1267 N N . PHE A 1 159 ? -26.585 -17.234 13.497 1.00 91.12 159 PHE A N 1
ATOM 1268 C CA . PHE A 1 159 ? -26.987 -16.072 12.693 1.00 91.12 159 PHE A CA 1
ATOM 1269 C C . PHE A 1 159 ? -25.826 -15.526 11.844 1.00 91.12 159 PHE A C 1
ATOM 1271 O O . PHE A 1 159 ? -25.963 -15.406 10.631 1.00 91.12 159 PHE A O 1
ATOM 1278 N N . VAL A 1 160 ? -24.650 -15.288 12.438 1.00 89.19 160 VAL A N 1
ATOM 1279 C CA . VAL A 1 160 ? -23.453 -14.801 11.719 1.00 89.19 160 VAL A CA 1
ATOM 1280 C C . VAL A 1 160 ? -23.013 -15.745 10.597 1.00 89.19 160 VAL A C 1
ATOM 1282 O O . VAL A 1 160 ? -22.601 -15.290 9.529 1.00 89.19 160 VAL A O 1
ATOM 1285 N N . LEU A 1 161 ? -23.075 -17.060 10.815 1.00 86.50 161 LEU A N 1
ATOM 1286 C CA . LEU A 1 161 ? -22.690 -18.035 9.795 1.00 86.50 161 LEU A CA 1
ATOM 1287 C C . LEU A 1 161 ? -23.728 -18.103 8.665 1.00 86.50 161 LEU A C 1
ATOM 1289 O O . LEU A 1 161 ? -23.349 -18.045 7.492 1.00 86.50 161 LEU A O 1
ATOM 1293 N N . HIS A 1 162 ? -25.020 -18.151 9.000 1.00 83.50 162 HIS A N 1
ATOM 1294 C CA . HIS A 1 162 ? -26.114 -18.388 8.051 1.00 83.50 162 HIS A CA 1
ATOM 1295 C C . HIS A 1 162 ? -26.756 -17.130 7.440 1.00 83.50 162 HIS A C 1
ATOM 1297 O O . HIS A 1 162 ? -27.556 -17.276 6.518 1.00 83.50 162 HIS A O 1
ATOM 1303 N N . SER A 1 163 ? -26.399 -15.919 7.883 1.00 74.50 163 SER A N 1
ATOM 1304 C CA . SER A 1 163 ? -26.893 -14.664 7.294 1.00 74.50 163 SER A CA 1
ATOM 1305 C C . SER A 1 163 ? -26.640 -14.594 5.784 1.00 74.50 163 SER A C 1
ATOM 1307 O O . SER A 1 163 ? -25.628 -15.094 5.281 1.00 74.50 163 SER A O 1
ATOM 1309 N N . LEU A 1 164 ? -27.558 -13.995 5.033 1.00 61.28 164 LEU A N 1
ATOM 1310 C CA . LEU A 1 164 ? -27.416 -13.875 3.584 1.00 61.28 164 LEU A CA 1
ATOM 1311 C C . LEU A 1 164 ? -26.545 -12.662 3.219 1.00 61.28 164 LEU A C 1
ATOM 1313 O O . LEU A 1 164 ? -26.348 -11.752 4.020 1.00 61.28 164 LEU A O 1
ATOM 1317 N N . VAL A 1 165 ? -25.997 -12.661 2.003 1.00 64.75 165 VAL A N 1
ATOM 1318 C CA . VAL A 1 165 ? -25.325 -11.480 1.440 1.00 64.75 165 VAL A CA 1
ATOM 1319 C C . VAL A 1 165 ? -26.410 -10.546 0.908 1.00 64.75 165 VAL A C 1
ATOM 1321 O O . VAL A 1 165 ? -27.101 -10.904 -0.051 1.00 64.75 165 VAL A O 1
ATOM 1324 N N . HIS A 1 166 ? -26.579 -9.373 1.523 1.00 62.06 166 HIS A N 1
ATOM 1325 C CA . HIS A 1 166 ? -27.529 -8.356 1.066 1.00 62.06 166 HIS A CA 1
ATOM 1326 C C . HIS A 1 166 ? -26.980 -7.701 -0.211 1.00 62.06 166 HIS A C 1
ATOM 1328 O O . HIS A 1 166 ? -26.211 -6.742 -0.158 1.00 62.06 166 HIS A O 1
ATOM 1334 N N . ARG A 1 167 ? -27.362 -8.246 -1.374 1.00 54.81 167 ARG A N 1
ATOM 1335 C CA . ARG A 1 167 ? -26.881 -7.815 -2.697 1.00 54.81 167 ARG A CA 1
ATOM 1336 C C . ARG A 1 167 ? -27.326 -6.390 -3.046 1.00 54.81 167 ARG A C 1
ATOM 1338 O O . ARG A 1 167 ? -28.339 -6.201 -3.715 1.00 54.81 167 ARG A O 1
ATOM 1345 N N . GLY A 1 168 ? -26.541 -5.401 -2.634 1.00 65.69 168 GLY A N 1
ATOM 1346 C CA . GLY A 1 168 ? -26.803 -3.988 -2.885 1.00 65.69 168 GLY A CA 1
ATOM 1347 C C . GLY A 1 168 ? -25.709 -3.051 -2.363 1.00 65.69 168 GLY A C 1
ATOM 1348 O O . GLY A 1 168 ? -24.578 -3.467 -2.104 1.00 65.69 168 GLY A O 1
ATOM 1349 N N . ASN A 1 169 ? -26.081 -1.778 -2.244 1.00 74.81 169 ASN A N 1
ATOM 1350 C CA . ASN A 1 169 ? -25.277 -0.669 -1.723 1.00 74.81 169 ASN A CA 1
ATOM 1351 C C . ASN A 1 169 ? -25.065 -0.780 -0.202 1.00 74.81 169 ASN A C 1
ATOM 1353 O O . ASN A 1 169 ? -25.725 -1.579 0.458 1.00 74.81 169 ASN A O 1
ATOM 1357 N N . THR A 1 170 ? -24.198 0.071 0.349 1.00 83.00 170 THR A N 1
ATOM 1358 C CA . THR A 1 170 ? -23.739 0.035 1.749 1.00 83.00 170 THR A CA 1
ATOM 1359 C C . THR A 1 170 ? -24.410 1.122 2.607 1.00 83.00 170 THR A C 1
ATOM 1361 O O . THR A 1 170 ? -23.874 2.226 2.725 1.00 83.00 170 THR A O 1
ATOM 1364 N N . ASP A 1 171 ? -25.576 0.840 3.210 1.00 84.19 171 ASP A N 1
ATOM 1365 C CA . ASP A 1 171 ? -26.299 1.783 4.089 1.00 84.19 171 ASP A CA 1
ATOM 1366 C C . ASP A 1 171 ? -26.060 1.506 5.587 1.00 84.19 171 ASP A C 1
ATOM 1368 O O . ASP A 1 171 ? -26.808 0.799 6.269 1.00 84.19 171 ASP A O 1
ATOM 1372 N N . LEU A 1 172 ? -24.996 2.113 6.118 1.00 89.00 172 LEU A N 1
ATOM 1373 C CA . LEU A 1 172 ? -24.716 2.141 7.557 1.00 89.00 172 LEU A CA 1
ATOM 1374 C C . LEU A 1 172 ? -25.557 3.201 8.304 1.00 89.00 172 LEU A C 1
ATOM 1376 O O . LEU A 1 172 ? -25.747 3.100 9.521 1.00 89.00 172 LEU A O 1
ATOM 1380 N N . PHE A 1 173 ? -26.069 4.216 7.601 1.00 88.12 173 PHE A N 1
ATOM 1381 C CA . PHE A 1 173 ? -26.812 5.323 8.205 1.00 88.12 173 PHE A CA 1
ATOM 1382 C C . PHE A 1 173 ? -28.160 4.851 8.757 1.00 88.12 173 PHE A C 1
ATOM 1384 O O . PHE A 1 173 ? -28.478 5.149 9.909 1.00 88.12 173 PHE A O 1
ATOM 1391 N N . ALA A 1 174 ? -28.917 4.052 7.999 1.00 87.56 174 ALA A N 1
ATOM 1392 C CA . ALA A 1 174 ? -30.210 3.521 8.434 1.00 87.56 174 ALA A CA 1
ATOM 1393 C C . ALA A 1 174 ? -30.110 2.677 9.719 1.00 87.56 174 ALA A C 1
ATOM 1395 O O . ALA A 1 174 ? -30.992 2.757 10.578 1.00 87.56 174 ALA A O 1
ATOM 1396 N N . VAL A 1 175 ? -29.020 1.914 9.885 1.00 88.81 175 VAL A N 1
ATOM 1397 C CA . VAL A 1 175 ? -28.748 1.142 11.110 1.00 88.81 175 VAL A CA 1
ATOM 1398 C C . VAL A 1 175 ? -28.507 2.082 12.291 1.00 88.81 175 VAL A C 1
ATOM 1400 O O . VAL A 1 175 ? -29.188 1.992 13.311 1.00 88.81 175 VAL A O 1
ATOM 1403 N N . LEU A 1 176 ? -27.565 3.019 12.165 1.00 89.00 176 LEU A N 1
ATOM 1404 C CA . LEU A 1 176 ? -27.198 3.904 13.275 1.00 89.00 176 LEU A CA 1
ATOM 1405 C C . LEU A 1 176 ? -28.328 4.877 13.646 1.00 89.00 176 LEU A C 1
ATOM 1407 O O . LEU A 1 176 ? -28.540 5.134 14.829 1.00 89.00 176 LEU A O 1
ATOM 1411 N N . HIS A 1 177 ? -29.118 5.337 12.673 1.00 87.56 177 HIS A N 1
ATOM 1412 C CA . HIS A 1 177 ? -30.317 6.145 12.903 1.00 87.56 177 HIS A CA 1
ATOM 1413 C C . HIS A 1 177 ? -31.421 5.360 13.637 1.00 87.56 177 HIS A C 1
ATOM 1415 O O . HIS A 1 177 ? -32.070 5.899 14.531 1.00 87.56 177 HIS A O 1
ATOM 1421 N N . ARG A 1 178 ? -31.613 4.062 13.346 1.00 85.88 178 ARG A N 1
ATOM 1422 C CA . ARG A 1 178 ? -32.522 3.205 14.135 1.00 85.88 178 ARG A CA 1
ATOM 1423 C C . ARG A 1 178 ? -32.092 3.160 15.604 1.00 85.88 178 ARG A C 1
ATOM 1425 O O . ARG A 1 178 ? -32.919 3.363 16.488 1.00 85.88 178 ARG A O 1
ATOM 1432 N N . TYR A 1 179 ? -30.800 2.962 15.866 1.00 86.69 179 TYR A N 1
ATOM 1433 C CA . TYR A 1 179 ? -30.272 2.944 17.232 1.00 86.69 179 TYR A CA 1
ATOM 1434 C C . TYR A 1 179 ? -30.258 4.329 17.906 1.00 86.69 179 TYR A C 1
ATOM 1436 O O . TYR A 1 179 ? -30.391 4.399 19.127 1.00 86.69 179 TYR A O 1
ATOM 1444 N N . SER A 1 180 ? -30.168 5.443 17.168 1.00 84.19 180 SER A N 1
ATOM 1445 C CA . SER A 1 180 ? -30.228 6.787 17.768 1.00 84.19 180 SER A CA 1
ATOM 1446 C C . SER A 1 180 ? -31.605 7.106 18.368 1.00 84.19 180 SER A C 1
ATOM 1448 O O . SER A 1 180 ? -31.693 7.842 19.355 1.00 84.19 180 SER A O 1
ATOM 1450 N N . LEU A 1 181 ? -32.667 6.507 17.819 1.00 84.25 181 LEU A N 1
ATOM 1451 C CA . LEU A 1 181 ? -34.047 6.602 18.306 1.00 84.25 181 LEU A CA 1
ATOM 1452 C C . LEU A 1 181 ? -34.349 5.672 19.497 1.00 84.25 181 LEU A C 1
ATOM 1454 O O . LEU A 1 181 ? -35.305 5.919 20.231 1.00 84.25 181 LEU A O 1
ATOM 1458 N N . LEU A 1 182 ? -33.554 4.618 19.702 1.00 82.50 182 LEU A N 1
ATOM 1459 C CA . LEU A 1 182 ? -33.720 3.672 20.810 1.00 82.50 182 LEU A CA 1
ATOM 1460 C C . LEU A 1 182 ? -32.968 4.137 22.073 1.00 82.50 182 LEU A C 1
ATOM 1462 O O . LEU A 1 182 ? -31.875 4.703 21.960 1.00 82.50 182 LEU A O 1
ATOM 1466 N N . PRO A 1 183 ? -33.492 3.866 23.286 1.00 75.31 183 PRO A N 1
ATOM 1467 C CA . PRO A 1 183 ? -32.741 4.061 24.523 1.00 75.31 183 PRO A CA 1
ATOM 1468 C C . PRO A 1 183 ? -31.553 3.087 24.605 1.00 75.31 183 PRO A C 1
ATOM 1470 O O . PRO A 1 183 ? -31.612 1.970 24.097 1.00 75.31 183 PRO A O 1
ATOM 1473 N N . SER A 1 184 ? -30.476 3.516 25.261 1.00 76.19 184 SER A N 1
ATOM 1474 C CA . SER A 1 184 ? -29.309 2.677 25.569 1.00 76.19 184 SER A CA 1
ATOM 1475 C C . SER A 1 184 ? -29.591 1.760 26.764 1.00 76.19 184 SER A C 1
ATOM 1477 O O . SER A 1 184 ? -30.158 2.218 27.758 1.00 76.19 184 SER A O 1
ATOM 1479 N N . LEU A 1 185 ? -29.149 0.499 26.695 1.00 74.94 185 LEU A N 1
ATOM 1480 C CA . LEU A 1 185 ? -29.103 -0.422 27.839 1.00 74.94 185 LEU A CA 1
ATOM 1481 C C . LEU A 1 185 ? -27.785 -0.300 28.632 1.00 74.94 185 LEU A C 1
ATOM 1483 O O . LEU A 1 185 ? -27.694 -0.821 29.744 1.00 74.94 185 LEU A O 1
ATOM 1487 N N . SER A 1 186 ? -26.764 0.392 28.110 1.00 77.19 186 SER A N 1
ATOM 1488 C CA . SER A 1 186 ? -25.555 0.695 28.888 1.00 77.19 186 SER A CA 1
ATOM 1489 C C . SER A 1 186 ? -25.870 1.609 30.078 1.00 77.19 186 SER A C 1
ATOM 1491 O O . SER A 1 186 ? -26.574 2.613 29.949 1.00 77.19 186 SER A O 1
ATOM 1493 N N . SER A 1 187 ? -25.267 1.312 31.231 1.00 69.31 187 SER A N 1
ATOM 1494 C CA . SER A 1 187 ? -25.244 2.211 32.392 1.00 69.31 187 SER A CA 1
ATOM 1495 C C . SER A 1 187 ? -24.566 3.536 32.041 1.00 69.31 187 SER A C 1
ATOM 1497 O O . SER A 1 187 ? -23.593 3.539 31.301 1.00 69.31 187 SER A O 1
ATOM 1499 N N . SER A 1 188 ? -25.010 4.653 32.628 1.00 67.38 188 SER A N 1
ATOM 1500 C CA . SER A 1 188 ? -24.655 6.032 32.224 1.00 67.38 188 SER A CA 1
ATOM 1501 C C . SER A 1 188 ? -23.160 6.339 32.006 1.00 67.38 188 SER A C 1
ATOM 1503 O O . SER A 1 188 ? -22.835 7.236 31.222 1.00 67.38 188 SER A O 1
ATOM 1505 N N . LYS A 1 189 ? -22.246 5.619 32.669 1.00 70.56 189 LYS A N 1
ATOM 1506 C CA . LYS A 1 189 ? -20.780 5.725 32.507 1.00 70.56 189 LYS A CA 1
ATOM 1507 C C . LYS A 1 189 ? -20.260 5.223 31.151 1.00 70.56 189 LYS A C 1
ATOM 1509 O O . LYS A 1 189 ? -19.160 5.580 30.726 1.00 70.56 189 LYS A O 1
ATOM 1514 N N . PHE A 1 190 ? -21.046 4.388 30.484 1.00 72.19 190 PHE A N 1
ATOM 1515 C CA . PHE A 1 190 ? -20.762 3.735 29.216 1.00 72.19 190 PHE A CA 1
ATOM 1516 C C . PHE A 1 190 ? -21.828 4.162 28.200 1.00 72.19 190 PHE A C 1
ATOM 1518 O O . PHE A 1 190 ? -23.021 4.130 28.487 1.00 72.19 190 PHE A O 1
ATOM 1525 N N . GLY A 1 191 ? -21.422 4.544 26.989 1.00 79.12 191 GLY A N 1
ATOM 1526 C CA . GLY A 1 191 ? -22.356 4.534 25.860 1.00 79.12 191 GLY A CA 1
ATOM 1527 C C . GLY A 1 191 ? -22.563 3.120 25.327 1.00 79.12 191 GLY A C 1
ATOM 1528 O O . GLY A 1 191 ? -22.022 2.143 25.862 1.00 79.12 191 GLY A O 1
ATOM 1529 N N . ARG A 1 192 ? -23.280 3.004 24.218 1.00 88.12 192 ARG A N 1
ATOM 1530 C CA . ARG A 1 192 ? -23.302 1.792 23.394 1.00 88.12 192 ARG A CA 1
ATOM 1531 C C . ARG A 1 192 ? -21.975 1.617 22.667 1.00 88.12 192 ARG A C 1
ATOM 1533 O O . ARG A 1 192 ? -21.309 2.590 22.307 1.00 88.12 192 ARG A O 1
ATOM 1540 N N . GLN A 1 193 ? -21.575 0.364 22.504 1.00 89.94 193 GLN A N 1
ATOM 1541 C CA . GLN A 1 193 ? -20.266 -0.029 21.997 1.00 89.94 193 GLN A CA 1
ATOM 1542 C C . GLN A 1 193 ? -20.445 -0.694 20.631 1.00 89.94 193 GLN A C 1
ATOM 1544 O O . GLN A 1 193 ? -20.586 -1.913 20.528 1.00 89.94 193 GLN A O 1
ATOM 1549 N N . PHE A 1 194 ? -20.485 0.121 19.579 1.00 91.69 194 PHE A N 1
ATOM 1550 C CA . PHE A 1 194 ? -20.611 -0.347 18.204 1.00 91.69 194 PHE A CA 1
ATOM 1551 C C . PHE A 1 194 ? -19.264 -0.877 17.701 1.00 91.69 194 PHE A C 1
ATOM 1553 O O . PHE A 1 194 ? -18.245 -0.190 17.787 1.00 91.69 194 PHE A O 1
ATOM 1560 N N . ILE A 1 195 ? -19.256 -2.090 17.152 1.00 93.38 195 ILE A N 1
ATOM 1561 C CA . ILE A 1 195 ? -18.077 -2.717 16.542 1.00 93.38 195 ILE A CA 1
ATOM 1562 C C . ILE A 1 195 ? -18.412 -2.998 15.079 1.00 93.38 195 ILE A C 1
ATOM 1564 O O . ILE A 1 195 ? -19.139 -3.942 14.776 1.00 93.38 195 ILE A O 1
ATOM 1568 N N . LEU A 1 196 ? -17.898 -2.157 14.181 1.00 93.00 196 LEU A N 1
ATOM 1569 C CA . LEU A 1 196 ? -18.143 -2.224 12.742 1.00 93.00 196 LEU A CA 1
ATOM 1570 C C . LEU A 1 196 ? -17.088 -3.088 12.046 1.00 93.00 196 LEU A C 1
ATOM 1572 O O . LEU A 1 196 ? -15.891 -2.819 12.159 1.00 93.00 196 LEU A O 1
ATOM 1576 N N . LEU A 1 197 ? -17.537 -4.090 11.292 1.00 92.38 197 LEU A N 1
ATOM 1577 C CA . LEU A 1 197 ? -16.713 -4.995 10.493 1.00 92.38 197 LEU A CA 1
ATOM 1578 C C . LEU A 1 197 ? -16.983 -4.732 9.002 1.00 92.38 197 LEU A C 1
ATOM 1580 O O . LEU A 1 197 ? -18.018 -5.161 8.501 1.00 92.38 197 LEU A O 1
ATOM 1584 N N . SER A 1 198 ? -16.089 -4.017 8.312 1.00 90.75 198 SER A N 1
ATOM 1585 C CA . SER A 1 198 ? -16.297 -3.528 6.933 1.00 90.75 198 SER A CA 1
ATOM 1586 C C . SER A 1 198 ? -14.962 -3.343 6.192 1.00 90.75 198 SER A C 1
ATOM 1588 O O . SER A 1 198 ? -13.896 -3.269 6.810 1.00 90.75 198 SER A O 1
ATOM 1590 N N . ASP A 1 199 ? -15.003 -3.245 4.865 1.00 88.50 199 ASP A N 1
ATOM 1591 C CA . ASP A 1 199 ? -13.886 -2.779 4.037 1.00 88.50 199 ASP A CA 1
ATOM 1592 C C . ASP A 1 199 ? -13.769 -1.239 4.013 1.00 88.50 199 ASP A C 1
ATOM 1594 O O . ASP A 1 199 ? -12.719 -0.708 3.655 1.00 88.50 199 ASP A O 1
ATOM 1598 N N . GLY A 1 200 ? -14.804 -0.510 4.446 1.00 83.94 200 GLY A N 1
ATOM 1599 C CA . GLY A 1 200 ? -14.843 0.950 4.488 1.00 83.94 200 GLY A CA 1
ATOM 1600 C C . GLY A 1 200 ? -15.445 1.644 3.263 1.00 83.94 200 GLY A C 1
ATOM 1601 O O . GLY A 1 200 ? -15.342 2.872 3.180 1.00 83.94 200 GLY A O 1
ATOM 1602 N N . HIS A 1 201 ? -16.083 0.929 2.331 1.00 84.25 201 HIS A N 1
ATOM 1603 C CA . HIS A 1 201 ? -16.828 1.530 1.212 1.00 84.25 201 HIS A CA 1
ATOM 1604 C C . HIS A 1 201 ? -18.221 2.020 1.647 1.00 84.25 201 HIS A C 1
ATOM 1606 O O . HIS A 1 201 ? -19.257 1.595 1.144 1.00 84.25 201 HIS A O 1
ATOM 1612 N N . ILE A 1 202 ? -18.236 2.926 2.627 1.00 82.50 202 ILE A N 1
ATOM 1613 C CA . ILE A 1 202 ? -19.443 3.442 3.280 1.00 82.50 202 ILE A CA 1
ATOM 1614 C C . ILE A 1 202 ? -19.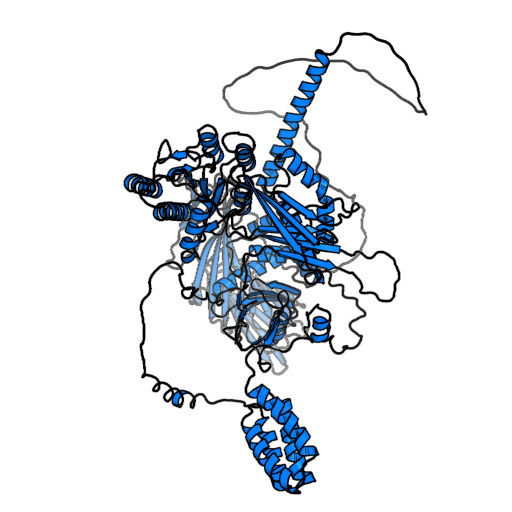866 4.751 2.611 1.00 82.50 202 ILE A C 1
ATOM 1616 O O . ILE A 1 202 ? -19.089 5.707 2.554 1.00 82.50 202 ILE A O 1
ATOM 1620 N N . HIS A 1 203 ? -21.107 4.807 2.128 1.00 72.81 203 HIS A N 1
ATOM 1621 C CA . HIS A 1 203 ? -21.691 6.036 1.596 1.00 72.81 203 HIS A CA 1
ATOM 1622 C C . HIS A 1 203 ? -22.082 6.997 2.732 1.00 72.81 203 HIS A C 1
ATOM 1624 O O . HIS A 1 203 ? -22.481 6.567 3.810 1.00 72.81 203 HIS A O 1
ATOM 1630 N N . ASP A 1 204 ? -21.965 8.301 2.469 1.00 74.25 204 ASP A N 1
ATOM 1631 C CA . ASP A 1 204 ? -22.324 9.402 3.378 1.00 74.25 204 ASP A CA 1
ATOM 1632 C C . ASP A 1 204 ? -21.814 9.262 4.832 1.00 74.25 204 ASP A C 1
ATOM 1634 O O . ASP A 1 204 ? -22.556 9.241 5.819 1.00 74.25 204 ASP A O 1
ATOM 1638 N N . VAL A 1 205 ? -20.484 9.232 4.959 1.00 79.62 205 VAL A N 1
ATOM 1639 C CA . VAL A 1 205 ? -19.774 9.356 6.244 1.00 79.62 205 VAL A CA 1
ATOM 1640 C C . VAL A 1 205 ? -20.216 10.606 7.021 1.00 79.62 205 VAL A C 1
ATOM 1642 O O . VAL A 1 205 ? -20.245 10.577 8.251 1.00 79.62 205 VAL A O 1
ATOM 1645 N N . ASN A 1 206 ? -20.588 11.691 6.340 1.00 74.94 206 ASN A N 1
ATOM 1646 C CA . ASN A 1 206 ? -20.850 12.985 6.964 1.00 74.94 206 ASN A CA 1
ATOM 1647 C C . ASN A 1 206 ? -22.182 12.989 7.727 1.00 74.94 206 ASN A C 1
ATOM 1649 O O . ASN A 1 206 ? -22.198 13.355 8.906 1.00 74.94 206 ASN A O 1
ATOM 1653 N N . SER A 1 207 ? -23.262 12.467 7.135 1.00 78.69 207 SER A N 1
ATOM 1654 C CA . SER A 1 207 ? -24.538 12.264 7.838 1.00 78.69 207 SER A CA 1
ATOM 1655 C C . SER A 1 207 ? -24.404 11.280 9.005 1.00 78.69 207 SER A C 1
ATOM 1657 O O . SER A 1 207 ? -24.973 11.512 10.074 1.00 78.69 207 SER A O 1
ATOM 1659 N N . ILE A 1 208 ? -23.592 10.223 8.871 1.00 82.69 208 ILE A N 1
ATOM 1660 C CA . ILE A 1 208 ? -23.296 9.305 9.986 1.00 82.69 208 ILE A CA 1
ATOM 1661 C C . ILE A 1 208 ? -22.581 10.048 11.125 1.00 82.69 208 ILE A C 1
ATOM 1663 O O . ILE A 1 208 ? -22.955 9.914 12.292 1.00 82.69 208 ILE A O 1
ATOM 1667 N N . LEU A 1 209 ? -21.590 10.885 10.804 1.00 78.06 209 LEU A N 1
ATOM 1668 C CA . LEU A 1 209 ? -20.922 11.729 11.794 1.00 78.06 209 LEU A CA 1
ATOM 1669 C C . LEU A 1 209 ? -21.846 12.801 12.389 1.00 78.06 209 LEU A C 1
ATOM 1671 O O . LEU A 1 209 ? -21.609 13.217 13.520 1.00 78.06 209 LEU A O 1
ATOM 1675 N N . ALA A 1 210 ? -22.893 13.236 11.686 1.00 75.31 210 ALA A N 1
ATOM 1676 C CA . ALA A 1 210 ? -23.907 14.136 12.229 1.00 75.31 210 ALA A CA 1
ATOM 1677 C C . ALA A 1 210 ? -24.771 13.456 13.310 1.00 75.31 210 ALA A C 1
ATOM 1679 O O . ALA A 1 210 ? -25.022 14.079 14.344 1.00 75.31 210 ALA A O 1
ATOM 1680 N N . LEU A 1 211 ? -25.146 12.177 13.149 1.00 78.31 211 LEU A N 1
ATOM 1681 C CA . LEU A 1 211 ? -25.917 11.427 14.160 1.00 78.31 211 LEU A CA 1
ATOM 1682 C C . LEU A 1 211 ? -25.211 11.403 15.526 1.00 78.31 211 LEU A C 1
ATOM 1684 O O . LEU A 1 211 ? -25.804 11.777 16.539 1.00 78.31 211 LEU A O 1
ATOM 1688 N N . PHE A 1 212 ? -23.921 11.047 15.547 1.00 76.44 212 PHE A N 1
ATOM 1689 C CA . PHE A 1 212 ? -23.109 11.007 16.774 1.00 76.44 212 PHE A CA 1
ATOM 1690 C C . PHE A 1 212 ? -22.841 12.392 17.399 1.00 76.44 212 PHE A C 1
ATOM 1692 O O . PHE A 1 212 ? -22.425 12.462 18.555 1.00 76.44 212 PHE A O 1
ATOM 1699 N N . LYS A 1 213 ? -23.056 13.492 16.660 1.00 68.38 213 LYS A N 1
ATOM 1700 C CA . LYS A 1 213 ? -22.889 14.875 17.152 1.00 68.38 213 LYS A CA 1
ATOM 1701 C C . LYS A 1 213 ? -24.190 15.473 17.693 1.00 68.38 213 LYS A C 1
ATOM 1703 O O . LYS A 1 213 ? -24.176 16.096 18.749 1.00 68.38 213 LYS A O 1
ATOM 1708 N N . HIS A 1 214 ? -25.289 15.350 16.945 1.00 62.88 214 HIS A N 1
ATOM 1709 C CA . HIS A 1 214 ? -26.495 16.156 17.167 1.00 62.88 214 HIS A CA 1
ATOM 1710 C C . HIS A 1 214 ? -27.516 15.527 18.117 1.00 62.88 214 HIS A C 1
ATOM 1712 O O . HIS A 1 214 ? -28.314 16.257 18.704 1.00 62.88 214 HIS A O 1
ATOM 1718 N N . GLN A 1 215 ? -27.532 14.200 18.266 1.00 61.66 215 GLN A N 1
ATOM 1719 C CA . GLN A 1 215 ? -28.609 13.522 18.985 1.00 61.66 215 GLN A CA 1
ATOM 1720 C C . GLN A 1 215 ? -28.204 13.188 20.427 1.00 61.66 215 GLN A C 1
ATOM 1722 O O . GLN A 1 215 ? -27.261 12.433 20.671 1.00 61.66 215 GLN A O 1
ATOM 1727 N N . SER A 1 216 ? -28.951 13.724 21.398 1.00 58.84 216 SER A N 1
ATOM 1728 C CA . SER A 1 216 ? -28.661 13.629 22.841 1.00 58.84 216 SER A CA 1
ATOM 1729 C C . SER A 1 216 ? -28.533 12.195 23.377 1.00 58.84 216 SER A C 1
ATOM 1731 O O . SER A 1 216 ? -27.952 11.988 24.440 1.00 58.84 216 SER A O 1
ATOM 1733 N N . THR A 1 217 ? -29.065 11.210 22.651 1.00 62.19 217 THR A N 1
ATOM 1734 C CA . THR A 1 217 ? -28.986 9.773 22.951 1.00 62.19 217 THR A CA 1
ATOM 1735 C C . THR A 1 217 ? -27.653 9.127 22.560 1.00 62.19 217 THR A C 1
ATOM 1737 O O . THR A 1 217 ? -27.317 8.101 23.139 1.00 62.19 217 THR A O 1
ATOM 1740 N N . MET A 1 218 ? -26.889 9.698 21.617 1.00 70.00 218 MET A N 1
ATOM 1741 C CA . MET A 1 218 ? -25.668 9.082 21.062 1.00 70.00 218 MET A CA 1
ATOM 1742 C C . MET A 1 218 ? -24.351 9.768 21.448 1.00 70.00 218 MET A C 1
ATOM 1744 O O . MET A 1 218 ? -23.286 9.234 21.156 1.00 70.00 218 MET A O 1
ATOM 1748 N N . HIS A 1 219 ? -24.376 10.895 22.167 1.00 70.94 219 HIS A N 1
ATOM 1749 C CA . HIS A 1 219 ? -23.162 11.644 22.546 1.00 70.94 219 HIS A CA 1
ATOM 1750 C C . HIS A 1 219 ? -22.097 10.797 23.290 1.00 70.94 219 HIS A C 1
ATOM 1752 O O . HIS A 1 219 ? -20.906 11.109 23.238 1.00 70.94 219 HIS A O 1
ATOM 1758 N N . ARG A 1 220 ? -22.491 9.743 24.022 1.00 76.62 220 ARG A N 1
ATOM 1759 C CA . ARG A 1 220 ? -21.561 8.844 24.746 1.00 76.62 220 ARG A CA 1
ATOM 1760 C C . ARG A 1 220 ? -21.247 7.544 23.999 1.00 76.62 220 ARG A C 1
ATOM 1762 O O . ARG A 1 220 ? -20.382 6.793 24.452 1.00 76.62 220 ARG A O 1
ATOM 1769 N N . ASP A 1 221 ? -21.929 7.273 22.890 1.00 85.62 221 ASP A N 1
ATOM 1770 C CA . ASP A 1 221 ? -21.764 6.041 22.122 1.00 85.62 221 ASP A CA 1
ATOM 1771 C C . ASP A 1 221 ? -20.405 6.034 21.403 1.00 85.62 221 ASP A C 1
ATOM 1773 O O . ASP A 1 221 ? -19.867 7.085 21.038 1.00 85.62 221 ASP A O 1
ATOM 1777 N N . ARG A 1 222 ? -19.816 4.842 21.246 1.00 86.56 222 ARG A N 1
ATOM 1778 C CA . ARG A 1 222 ? -18.485 4.652 20.650 1.00 86.56 222 ARG A CA 1
ATOM 1779 C C . ARG A 1 222 ? -18.541 3.684 19.477 1.00 86.56 222 ARG A C 1
ATOM 1781 O O . ARG A 1 222 ? -19.155 2.626 19.588 1.00 86.56 222 ARG A O 1
ATOM 1788 N N . LEU A 1 223 ? -17.850 4.025 18.391 1.00 88.81 223 LEU A N 1
ATOM 1789 C CA . LEU A 1 223 ? -17.728 3.210 17.181 1.00 88.81 223 LEU A CA 1
ATOM 1790 C C . LEU A 1 223 ? -16.277 2.764 16.964 1.00 88.81 223 LEU A C 1
ATOM 1792 O O . LEU A 1 223 ? -15.418 3.556 16.576 1.00 88.81 223 LEU A O 1
ATOM 1796 N N . PHE A 1 224 ? -16.011 1.478 17.175 1.00 90.38 224 PHE A N 1
ATOM 1797 C CA . PHE A 1 224 ? -14.741 0.839 16.837 1.00 90.38 224 PHE A CA 1
ATOM 1798 C C . PHE A 1 224 ? -14.808 0.276 15.414 1.00 90.38 224 PHE A C 1
ATOM 1800 O O . PHE A 1 224 ? -15.738 -0.462 15.086 1.00 90.38 224 PHE A O 1
ATOM 1807 N N . THR A 1 225 ? -13.825 0.594 14.568 1.00 90.69 225 THR A N 1
ATOM 1808 C CA . THR A 1 225 ? -13.805 0.160 13.163 1.00 90.69 225 THR A CA 1
ATOM 1809 C C . THR A 1 225 ? -12.753 -0.924 12.913 1.00 90.69 225 THR A C 1
ATOM 1811 O O . THR A 1 225 ? -11.566 -0.784 13.216 1.00 90.69 225 THR A O 1
ATOM 1814 N N . CYS A 1 226 ? -13.193 -2.042 12.342 1.00 90.62 226 CYS A N 1
ATOM 1815 C CA . CYS A 1 226 ? -12.351 -3.166 11.952 1.00 90.62 226 CYS A CA 1
ATOM 1816 C C . CYS A 1 226 ? -12.276 -3.213 10.425 1.00 90.62 226 CYS A C 1
ATOM 1818 O O . CYS A 1 226 ? -13.248 -3.593 9.775 1.00 90.62 226 CYS A O 1
ATOM 1820 N N . ALA A 1 227 ? -11.128 -2.823 9.868 1.00 89.69 227 ALA A N 1
ATOM 1821 C CA . ALA A 1 227 ? -10.897 -2.802 8.426 1.00 89.69 227 ALA A CA 1
ATOM 1822 C C . ALA A 1 227 ? -10.551 -4.208 7.921 1.00 89.69 227 ALA A C 1
ATOM 1824 O O . ALA A 1 227 ? -9.568 -4.799 8.380 1.00 89.69 227 ALA A O 1
ATOM 1825 N N . ILE A 1 228 ? -11.341 -4.737 6.988 1.00 87.12 228 ILE A N 1
ATOM 1826 C CA . ILE A 1 228 ? -11.224 -6.112 6.482 1.00 87.12 228 ILE A CA 1
ATOM 1827 C C . ILE A 1 228 ? -10.635 -6.120 5.072 1.00 87.12 228 ILE A C 1
ATOM 1829 O O . ILE A 1 228 ? -11.105 -5.413 4.189 1.00 87.12 228 ILE A O 1
ATOM 1833 N N . GLY A 1 229 ? -9.616 -6.957 4.860 1.00 79.50 229 GLY A N 1
ATOM 1834 C CA . GLY A 1 229 ? -8.896 -7.032 3.589 1.00 79.50 229 GLY A CA 1
ATOM 1835 C C . GLY A 1 229 ? -7.782 -5.986 3.456 1.00 79.50 229 GLY A C 1
ATOM 1836 O O . GLY A 1 229 ? -7.684 -5.018 4.214 1.00 79.50 229 GLY A O 1
ATOM 1837 N N . ASN A 1 230 ? -6.887 -6.201 2.490 1.00 73.88 230 ASN A N 1
ATOM 1838 C CA . ASN A 1 230 ? -5.692 -5.363 2.327 1.00 73.88 230 ASN A CA 1
ATOM 1839 C C . ASN A 1 230 ? -6.012 -4.012 1.659 1.00 73.88 230 ASN A C 1
ATOM 1841 O O . ASN A 1 230 ? -5.391 -3.003 2.001 1.00 73.88 230 ASN A O 1
ATOM 1845 N N . VAL A 1 231 ? -7.011 -3.989 0.768 1.00 77.19 231 VAL A N 1
ATOM 1846 C CA . VAL A 1 231 ? -7.442 -2.833 -0.050 1.00 77.19 231 VAL A CA 1
ATOM 1847 C C . VAL A 1 231 ? -8.477 -1.947 0.676 1.00 77.19 231 VAL A C 1
ATOM 1849 O O . VAL A 1 231 ? -8.938 -0.954 0.133 1.00 77.19 231 VAL A O 1
ATOM 1852 N N . ALA A 1 232 ? -8.819 -2.264 1.931 1.00 81.00 232 ALA A N 1
ATOM 1853 C CA . ALA A 1 232 ? -9.806 -1.528 2.724 1.00 81.00 232 ALA A CA 1
ATOM 1854 C C . ALA A 1 232 ? -9.552 -0.005 2.780 1.00 81.00 232 ALA A C 1
ATOM 1856 O O . ALA A 1 232 ? -8.419 0.435 3.033 1.00 81.00 232 ALA A O 1
ATOM 1857 N N . ASN A 1 233 ? -10.623 0.787 2.648 1.00 83.44 233 ASN A N 1
ATOM 1858 C CA . ASN A 1 233 ? -10.647 2.242 2.802 1.00 83.44 233 ASN A CA 1
ATOM 1859 C C . ASN A 1 233 ? -10.420 2.641 4.270 1.00 83.44 233 ASN A C 1
ATOM 1861 O O . ASN A 1 233 ? -11.325 3.000 5.033 1.00 83.44 233 ASN A O 1
ATOM 1865 N N . LYS A 1 234 ? -9.147 2.611 4.663 1.00 82.88 234 LYS A N 1
ATOM 1866 C CA . LYS A 1 234 ? -8.693 3.011 5.997 1.00 82.88 234 LYS A CA 1
ATOM 1867 C C . LYS A 1 234 ? -8.994 4.488 6.288 1.00 82.88 234 LYS A C 1
ATOM 1869 O O . LYS A 1 234 ? -9.148 4.821 7.454 1.00 82.88 234 LYS A O 1
ATOM 1874 N N . ARG A 1 235 ? -9.116 5.376 5.288 1.00 77.44 235 ARG A N 1
ATOM 1875 C CA . ARG A 1 235 ? -9.406 6.808 5.524 1.00 77.44 235 ARG A CA 1
ATOM 1876 C C . ARG A 1 235 ? -10.815 6.999 6.089 1.00 77.44 235 ARG A C 1
ATOM 1878 O O . ARG A 1 235 ? -10.949 7.549 7.182 1.00 77.44 235 ARG A O 1
ATOM 1885 N N . GLY A 1 236 ? -11.833 6.460 5.412 1.00 78.56 236 GLY A N 1
ATOM 1886 C CA . GLY A 1 236 ? -13.230 6.544 5.858 1.00 78.56 236 GLY A CA 1
ATOM 1887 C C . GLY A 1 236 ? -13.450 5.891 7.227 1.00 78.56 236 GLY A C 1
ATOM 1888 O O . GLY A 1 236 ? -14.018 6.501 8.133 1.00 78.56 236 GLY A O 1
ATOM 1889 N N . LEU A 1 237 ? -12.892 4.691 7.436 1.00 84.62 237 LEU A N 1
ATOM 1890 C CA . LEU A 1 237 ? -12.968 3.997 8.728 1.00 84.62 237 LEU A CA 1
ATOM 1891 C C . LEU A 1 237 ? -12.240 4.740 9.869 1.00 84.62 237 LEU A C 1
ATOM 1893 O O . LEU A 1 237 ? -12.655 4.606 11.024 1.00 84.62 237 LEU A O 1
ATOM 1897 N N . LYS A 1 238 ? -11.205 5.551 9.578 1.00 79.50 238 LYS A N 1
ATOM 1898 C CA . LYS A 1 238 ? -10.545 6.420 10.577 1.00 79.50 238 LYS A CA 1
ATOM 1899 C C . LYS A 1 238 ? -11.435 7.592 10.958 1.00 79.50 238 LYS A C 1
ATOM 1901 O O . LYS A 1 238 ? -11.568 7.903 12.138 1.00 79.50 238 LYS A O 1
ATOM 1906 N N . GLN A 1 239 ? -12.029 8.240 9.958 1.00 77.19 239 GLN A N 1
ATOM 1907 C CA . GLN A 1 239 ? -12.883 9.413 10.138 1.00 77.19 239 GLN A CA 1
ATOM 1908 C C . GLN A 1 239 ? -14.139 9.061 10.942 1.00 77.19 239 GLN A C 1
ATOM 1910 O O . GLN A 1 239 ? -14.473 9.784 11.880 1.00 77.19 239 GLN A O 1
ATOM 1915 N N . LEU A 1 240 ? -14.743 7.896 10.680 1.00 81.12 240 LEU A N 1
ATOM 1916 C CA . LEU A 1 240 ? -15.830 7.341 11.491 1.00 81.12 240 LEU A CA 1
ATOM 1917 C C . LEU A 1 240 ? -15.399 7.084 12.948 1.00 81.12 240 LEU A C 1
ATOM 1919 O O . LEU A 1 240 ? -16.009 7.631 13.864 1.00 81.12 240 LEU A O 1
ATOM 1923 N N . ALA A 1 241 ? -14.312 6.339 13.189 1.00 82.75 241 ALA A N 1
ATOM 1924 C CA . ALA A 1 241 ? -13.833 6.064 14.554 1.00 82.75 241 ALA A CA 1
ATOM 1925 C C . ALA A 1 241 ? -13.393 7.329 15.323 1.00 82.75 241 ALA A C 1
ATOM 1927 O O . ALA A 1 241 ? -13.539 7.401 16.545 1.00 82.75 241 ALA A O 1
ATOM 1928 N N . ASN A 1 242 ? -12.872 8.345 14.626 1.00 76.44 242 ASN A N 1
ATOM 1929 C CA . ASN A 1 242 ? -12.587 9.667 15.190 1.00 76.44 242 ASN A CA 1
ATOM 1930 C C . ASN A 1 242 ? -13.875 10.401 15.580 1.00 76.44 242 ASN A C 1
ATOM 1932 O O . ASN A 1 242 ? -14.012 10.871 16.708 1.00 76.44 242 ASN A O 1
ATOM 1936 N N . GLY A 1 243 ? -14.819 10.520 14.645 1.00 73.81 243 GLY A N 1
ATOM 1937 C CA . GLY A 1 243 ? -16.020 11.332 14.815 1.00 73.81 243 GLY A CA 1
ATOM 1938 C C . GLY A 1 243 ? -17.118 10.697 15.676 1.00 73.81 243 GLY A C 1
ATOM 1939 O O . GLY A 1 243 ? -18.073 11.390 16.031 1.00 73.81 243 GLY A O 1
ATOM 1940 N N . ALA A 1 244 ? -16.949 9.432 16.061 1.00 77.00 244 ALA A N 1
ATOM 1941 C CA . ALA A 1 244 ? -17.839 8.660 16.926 1.00 77.00 244 ALA A CA 1
ATOM 1942 C C . ALA A 1 244 ? -17.090 8.047 18.132 1.00 77.00 244 ALA A C 1
ATOM 1944 O O . ALA A 1 244 ? -17.273 6.882 18.476 1.00 77.00 244 ALA A O 1
ATOM 1945 N N . ASN A 1 245 ? -16.199 8.832 18.753 1.00 75.56 245 ASN A N 1
ATOM 1946 C CA . ASN A 1 245 ? -15.583 8.596 20.073 1.00 75.56 245 ASN A CA 1
ATOM 1947 C C . ASN A 1 245 ? -14.827 7.249 20.264 1.00 75.56 245 ASN A C 1
ATOM 1949 O O . ASN A 1 245 ? -14.454 6.891 21.384 1.00 75.56 245 ASN A O 1
ATOM 1953 N N . GLY A 1 246 ? -14.524 6.527 19.180 1.00 68.44 246 GLY A N 1
ATOM 1954 C CA . GLY A 1 246 ? -13.779 5.258 19.160 1.00 68.44 246 GLY A CA 1
ATOM 1955 C C . GLY A 1 246 ? -12.250 5.398 19.183 1.00 68.44 246 GLY A C 1
ATOM 1956 O O . GLY A 1 246 ? -11.539 4.396 19.208 1.00 68.44 246 GLY A O 1
ATOM 1957 N N . GLY A 1 247 ? -11.724 6.628 19.192 1.00 62.06 247 GLY A N 1
ATOM 1958 C CA . GLY A 1 247 ? -10.313 6.913 19.492 1.00 62.06 247 GLY A CA 1
ATOM 1959 C C . GLY A 1 247 ? -9.329 6.627 18.359 1.00 62.06 247 GLY A C 1
ATOM 1960 O O . GLY A 1 247 ? -8.209 6.200 18.618 1.00 62.06 247 GLY A O 1
ATOM 1961 N N . SER A 1 248 ? -9.728 6.836 17.097 1.00 57.22 248 SER A N 1
ATOM 1962 C CA . SER A 1 248 ? -8.895 6.592 15.898 1.00 57.22 248 SER A CA 1
ATOM 1963 C C . SER A 1 248 ? -8.460 5.136 15.661 1.00 57.22 248 SER A C 1
ATOM 1965 O O . SER A 1 248 ? -7.758 4.861 14.684 1.00 57.22 248 SER A O 1
ATOM 1967 N N . LEU A 1 249 ? -8.851 4.196 16.529 1.00 58.75 249 LEU A N 1
ATOM 1968 C CA . LEU A 1 249 ? -8.319 2.836 16.550 1.00 58.75 249 LEU A CA 1
ATOM 1969 C C . LEU A 1 249 ? -8.952 1.947 15.469 1.00 58.75 249 LEU A C 1
ATOM 1971 O O . LEU A 1 249 ? -9.761 1.064 15.758 1.00 58.75 249 LEU A O 1
ATOM 1975 N N . ILE A 1 250 ? -8.528 2.134 14.217 1.00 68.94 250 ILE A N 1
ATOM 1976 C CA . ILE A 1 250 ? -8.781 1.137 13.175 1.00 68.94 250 ILE A CA 1
ATOM 1977 C C . ILE A 1 250 ? -7.959 -0.104 13.487 1.00 68.94 250 ILE A C 1
ATOM 1979 O O . ILE A 1 250 ? -6.726 -0.060 13.525 1.00 68.94 250 ILE A O 1
ATOM 1983 N N . THR A 1 251 ? -8.627 -1.244 13.596 1.00 76.06 251 THR A N 1
ATOM 1984 C CA . THR A 1 251 ? -7.933 -2.527 13.666 1.00 76.06 251 THR A CA 1
ATOM 1985 C C . THR A 1 251 ? -7.988 -3.219 12.310 1.00 76.06 251 THR A C 1
ATOM 1987 O O . THR A 1 251 ? -9.044 -3.653 11.864 1.00 76.06 251 THR A O 1
ATOM 1990 N N . ILE A 1 252 ? -6.842 -3.302 11.628 1.00 78.31 252 ILE A N 1
ATOM 1991 C CA . ILE A 1 252 ? -6.736 -3.918 10.295 1.00 78.31 252 ILE A CA 1
ATOM 1992 C C . ILE A 1 252 ? -6.642 -5.445 10.422 1.00 78.31 252 ILE A C 1
ATOM 1994 O O . ILE A 1 252 ? -5.720 -5.960 11.068 1.00 78.31 252 ILE A O 1
ATOM 1998 N N . PHE A 1 253 ? -7.540 -6.167 9.757 1.00 76.12 253 PHE A N 1
ATOM 1999 C CA . PHE A 1 253 ? -7.592 -7.626 9.666 1.00 76.12 253 PHE A CA 1
ATOM 2000 C C . PHE A 1 253 ? -7.316 -8.075 8.223 1.00 76.12 253 PHE A C 1
ATOM 2002 O O . PHE A 1 253 ? -8.223 -8.309 7.428 1.00 76.12 253 PHE A O 1
ATOM 2009 N N . GLY A 1 254 ? -6.026 -8.178 7.890 1.00 72.12 254 GLY A N 1
ATOM 2010 C CA . GLY A 1 254 ? -5.548 -8.790 6.648 1.00 72.12 254 GLY A CA 1
ATOM 2011 C C . GLY A 1 254 ? -5.294 -10.293 6.804 1.00 72.12 254 GLY A C 1
ATOM 2012 O O . GLY A 1 254 ? -4.939 -10.763 7.895 1.00 72.12 254 GLY A O 1
ATOM 2013 N N . SER A 1 255 ? -5.431 -11.027 5.699 1.00 65.94 255 SER A N 1
ATOM 2014 C CA . SER A 1 255 ? -5.227 -12.480 5.577 1.00 65.94 255 SER A CA 1
ATOM 2015 C C . SER A 1 255 ? -3.869 -12.950 6.106 1.00 65.94 255 SER A C 1
ATOM 2017 O O . SER A 1 255 ? -3.790 -13.920 6.860 1.00 65.94 255 SER A O 1
ATOM 2019 N N . ASN A 1 256 ? -2.806 -12.221 5.762 1.00 59.19 256 ASN A N 1
ATOM 2020 C CA . ASN A 1 256 ? -1.412 -12.655 5.918 1.00 59.19 256 ASN A CA 1
ATOM 2021 C C . ASN A 1 256 ? -0.938 -12.699 7.387 1.00 59.19 256 ASN A C 1
ATOM 2023 O O . ASN A 1 256 ? 0.134 -13.219 7.676 1.00 59.19 256 ASN A O 1
ATOM 2027 N N . TYR A 1 257 ? -1.730 -12.172 8.332 1.00 65.31 257 TYR A N 1
ATOM 2028 C CA . TYR A 1 257 ? -1.352 -12.029 9.746 1.00 65.31 257 TYR A CA 1
ATOM 2029 C C . TYR A 1 257 ? -2.393 -12.613 10.713 1.00 65.31 257 TYR A C 1
ATOM 2031 O O . TYR A 1 257 ? -2.613 -12.073 11.803 1.00 65.31 257 TYR A O 1
ATOM 2039 N N . ARG A 1 258 ? -3.046 -13.718 10.324 1.00 66.75 258 ARG A N 1
ATOM 2040 C CA . ARG A 1 258 ? -4.152 -14.338 11.077 1.00 66.75 258 ARG A CA 1
ATOM 2041 C C . ARG A 1 258 ? -3.803 -14.719 12.523 1.00 66.75 258 ARG A C 1
ATOM 2043 O O . ARG A 1 258 ? -4.647 -14.579 13.404 1.00 66.75 258 ARG A O 1
ATOM 2050 N N . SER A 1 259 ? -2.556 -15.099 12.806 1.00 68.69 259 SER A N 1
ATOM 2051 C CA . SER A 1 259 ? -2.069 -15.372 14.172 1.00 68.69 259 SER A CA 1
ATOM 2052 C C . SER A 1 259 ? -2.234 -14.177 15.126 1.00 68.69 259 SER A C 1
ATOM 2054 O O . SER A 1 259 ? -2.578 -14.351 16.294 1.00 68.69 259 SER A O 1
ATOM 2056 N N . ARG A 1 260 ? -2.081 -12.944 14.622 1.00 76.75 260 ARG A N 1
ATOM 2057 C CA . ARG A 1 260 ? -2.219 -11.699 15.400 1.00 76.75 260 ARG A CA 1
ATOM 2058 C C . ARG A 1 260 ? -3.676 -11.259 15.606 1.00 76.75 260 ARG A C 1
ATOM 2060 O O . ARG A 1 260 ? -3.915 -10.296 16.335 1.00 76.75 260 ARG A O 1
ATOM 2067 N N . TRP A 1 261 ? -4.659 -11.934 14.997 1.00 81.75 261 TRP A N 1
ATOM 2068 C CA . TRP A 1 261 ? -6.078 -11.573 15.136 1.00 81.75 261 TRP A CA 1
ATOM 2069 C C . TRP A 1 261 ? -6.588 -11.762 16.576 1.00 81.75 261 TRP A C 1
ATOM 2071 O O . TRP A 1 261 ? -7.400 -10.958 17.028 1.00 81.75 261 TRP A O 1
ATOM 2081 N N . LYS A 1 262 ? -6.082 -12.759 17.326 1.00 83.06 262 LYS A N 1
ATOM 2082 C CA . LYS A 1 262 ? -6.481 -13.000 18.728 1.00 83.06 262 LYS A CA 1
ATOM 2083 C C . LYS A 1 262 ? -6.166 -11.808 19.630 1.00 83.06 262 LYS A C 1
ATOM 2085 O O . LYS A 1 262 ? -7.068 -11.282 20.269 1.00 83.06 262 LYS A O 1
ATOM 2090 N N . THR A 1 263 ? -4.918 -11.343 19.629 1.00 83.31 263 THR A N 1
ATOM 2091 C CA . THR A 1 263 ? -4.495 -10.174 20.416 1.00 83.31 263 THR A CA 1
ATOM 2092 C C . THR A 1 263 ? -5.277 -8.924 20.012 1.00 83.31 263 THR A C 1
ATOM 2094 O O . THR A 1 263 ? -5.775 -8.206 20.866 1.00 83.31 263 THR A O 1
ATOM 2097 N N . LYS A 1 264 ? -5.474 -8.704 18.705 1.00 85.00 264 LYS A N 1
ATOM 2098 C CA . LYS A 1 264 ? -6.262 -7.579 18.178 1.00 85.00 264 LYS A CA 1
ATOM 2099 C C . LYS A 1 264 ? -7.708 -7.558 18.692 1.00 85.00 264 LYS A C 1
ATOM 2101 O O . LYS A 1 264 ? -8.168 -6.518 19.149 1.00 85.00 264 LYS A O 1
ATOM 2106 N N . VAL A 1 265 ? -8.404 -8.696 18.658 1.00 87.88 265 VAL A N 1
ATOM 2107 C CA . VAL A 1 265 ? -9.781 -8.821 19.171 1.00 87.88 265 VAL A CA 1
ATOM 2108 C C . VAL A 1 265 ? -9.847 -8.629 20.686 1.00 87.88 265 VAL A C 1
ATOM 2110 O O . VAL A 1 265 ? -10.735 -7.928 21.167 1.00 87.88 265 VAL A O 1
ATOM 2113 N N . LEU A 1 266 ? -8.895 -9.190 21.438 1.00 87.06 266 LEU A N 1
ATOM 2114 C CA . LEU A 1 266 ? -8.844 -9.023 22.893 1.00 87.06 266 LEU A CA 1
ATOM 2115 C C . LEU A 1 266 ? -8.610 -7.559 23.297 1.00 87.06 266 LEU A C 1
ATOM 2117 O O . LEU A 1 266 ? -9.325 -7.069 24.166 1.00 87.06 266 LEU A O 1
ATOM 2121 N N . ASN A 1 267 ? -7.714 -6.834 22.618 1.00 85.19 267 ASN A N 1
ATOM 2122 C CA . ASN A 1 267 ? -7.483 -5.407 22.875 1.00 85.19 267 ASN A CA 1
ATOM 2123 C C . ASN A 1 267 ? -8.747 -4.557 22.631 1.00 85.19 267 ASN A C 1
ATOM 2125 O O . ASN A 1 267 ? -9.055 -3.669 23.424 1.00 85.19 267 ASN A O 1
ATOM 2129 N N . ILE A 1 268 ? -9.517 -4.836 21.569 1.00 87.12 268 ILE A N 1
ATOM 2130 C CA . ILE A 1 268 ? -10.800 -4.149 21.323 1.00 87.12 268 ILE A CA 1
ATOM 2131 C C . ILE A 1 268 ? -11.784 -4.444 22.460 1.00 87.12 268 ILE A C 1
ATOM 2133 O O . ILE A 1 268 ? -12.377 -3.518 23.007 1.00 87.12 268 ILE A O 1
ATOM 2137 N N . LEU A 1 269 ? -11.934 -5.713 22.853 1.00 87.38 269 LEU A N 1
ATOM 2138 C CA . LEU A 1 269 ? -12.826 -6.114 23.948 1.00 87.38 269 LEU A CA 1
ATOM 2139 C C . LEU A 1 269 ? -12.392 -5.549 25.315 1.00 87.38 269 LEU A C 1
ATOM 2141 O O . LEU A 1 269 ? -13.241 -5.345 26.183 1.00 87.38 269 LEU A O 1
ATOM 2145 N N . GLU A 1 270 ? -11.104 -5.254 25.508 1.00 84.88 270 GLU A N 1
ATOM 2146 C CA . GLU A 1 270 ? -10.598 -4.526 26.673 1.00 84.88 270 GLU A CA 1
ATOM 2147 C C . GLU A 1 270 ? -10.992 -3.041 26.625 1.00 84.88 270 GLU A C 1
ATOM 2149 O O . GLU A 1 270 ? -11.553 -2.533 27.593 1.00 84.88 270 GLU A O 1
ATOM 2154 N N . HIS A 1 271 ? -10.784 -2.348 25.500 1.00 84.19 271 HIS A N 1
ATOM 2155 C CA . HIS A 1 271 ? -11.169 -0.937 25.338 1.00 84.19 271 HIS A CA 1
ATOM 2156 C C . HIS A 1 271 ? -12.690 -0.715 25.421 1.00 84.19 271 HIS A C 1
ATOM 2158 O O . HIS A 1 271 ? -13.143 0.249 26.038 1.00 84.19 271 HIS A O 1
ATOM 2164 N N . VAL A 1 272 ? -13.485 -1.645 24.885 1.00 85.38 272 VAL A N 1
ATOM 2165 C CA . VAL A 1 272 ? -14.954 -1.693 25.014 1.00 85.38 272 VAL A CA 1
ATOM 2166 C C . VAL A 1 272 ? -15.402 -1.720 26.483 1.00 85.38 272 VAL A C 1
ATOM 2168 O O . VAL A 1 272 ? -16.405 -1.093 26.820 1.00 85.38 272 VAL A O 1
ATOM 2171 N N . ARG A 1 273 ? -14.640 -2.383 27.368 1.00 81.44 273 ARG A N 1
ATOM 2172 C CA . ARG A 1 273 ? -14.906 -2.476 28.817 1.00 81.44 273 ARG A CA 1
ATOM 2173 C C . ARG A 1 273 ? -14.440 -1.256 29.633 1.00 81.44 273 ARG A C 1
ATOM 2175 O O . ARG A 1 273 ? -14.651 -1.236 30.841 1.00 81.44 273 ARG A O 1
ATOM 2182 N N . GLN A 1 274 ? -13.830 -0.240 29.018 1.00 82.12 274 GLN A N 1
ATOM 2183 C CA . GLN A 1 274 ? -13.415 1.001 29.696 1.00 82.12 274 GLN A CA 1
ATOM 2184 C C . GLN A 1 274 ? -14.522 2.075 29.596 1.00 82.12 274 GLN A C 1
ATOM 2186 O O . GLN A 1 274 ? -15.200 2.129 28.568 1.00 82.12 274 GLN A O 1
ATOM 2191 N N . PRO A 1 275 ? -14.730 2.945 30.605 1.00 79.31 275 PRO A N 1
ATOM 2192 C CA . PRO A 1 275 ? -15.796 3.955 30.604 1.00 79.31 275 PRO A CA 1
ATOM 2193 C C . PRO A 1 275 ? -15.604 4.999 29.495 1.00 79.31 275 PRO A C 1
ATOM 2195 O O . PRO A 1 275 ? -14.527 5.105 28.901 1.00 79.31 275 PRO A O 1
ATOM 2198 N N . CYS A 1 276 ? -16.642 5.782 29.191 1.00 76.75 276 CYS A N 1
ATOM 2199 C CA . CYS A 1 276 ? -16.498 6.881 28.240 1.00 76.75 276 CYS A CA 1
ATOM 2200 C C . CYS A 1 276 ? -15.739 8.046 28.885 1.00 76.75 276 CYS A C 1
ATOM 2202 O O . CYS A 1 276 ? -16.178 8.614 29.885 1.00 76.75 276 CYS A O 1
ATOM 2204 N N . VAL A 1 277 ? -14.616 8.422 28.278 1.00 77.50 277 VAL A N 1
ATOM 2205 C CA . VAL A 1 277 ? -13.865 9.625 28.638 1.00 77.50 277 VAL A CA 1
ATOM 2206 C C . VAL A 1 277 ? -14.489 10.836 27.938 1.00 77.50 277 VAL A C 1
ATOM 2208 O O . VAL A 1 277 ? -14.923 10.730 26.792 1.00 77.50 277 VAL A O 1
ATOM 2211 N N . THR A 1 278 ? -14.553 11.976 28.623 1.00 74.19 278 THR A N 1
ATOM 2212 C CA . THR A 1 278 ? -15.147 13.232 28.133 1.00 74.19 278 THR A CA 1
ATOM 2213 C C . THR A 1 278 ? -14.242 14.426 28.448 1.00 74.19 278 THR A C 1
ATOM 2215 O O . THR A 1 278 ? -13.336 14.310 29.271 1.00 74.19 278 THR A O 1
ATOM 2218 N N . SER A 1 279 ? -14.472 15.561 27.777 1.00 75.06 279 SER A N 1
ATOM 2219 C CA . SER A 1 279 ? -13.781 16.838 28.033 1.00 75.06 279 SER A CA 1
ATOM 2220 C C . SER A 1 279 ? -12.251 16.722 28.134 1.00 75.06 279 SER A C 1
ATOM 2222 O O . SER A 1 279 ? -11.647 17.158 29.108 1.00 75.06 279 SER A O 1
ATOM 2224 N N . ILE A 1 280 ? -11.621 16.093 27.137 1.00 84.44 280 ILE A N 1
ATOM 2225 C CA . ILE A 1 280 ? -10.160 15.973 27.075 1.00 84.44 280 ILE A CA 1
ATOM 2226 C C . ILE A 1 280 ? -9.578 17.286 26.544 1.00 84.44 280 ILE A C 1
ATOM 2228 O O . ILE A 1 280 ? -9.803 17.642 25.385 1.00 84.44 280 ILE A O 1
ATOM 2232 N N . SER A 1 281 ? -8.785 17.972 27.362 1.00 86.12 281 SER A N 1
ATOM 2233 C CA . SER A 1 281 ? -8.038 19.169 26.964 1.00 86.12 281 SER A CA 1
ATOM 2234 C C . SER A 1 281 ? -6.599 19.127 27.466 1.00 86.12 281 SER A C 1
ATOM 2236 O O . SER A 1 281 ? -6.283 18.473 28.458 1.00 86.12 281 SER A O 1
ATOM 2238 N N . ILE A 1 282 ? -5.707 19.814 26.753 1.00 88.44 282 ILE A N 1
ATOM 2239 C CA . ILE A 1 282 ? -4.298 19.945 27.126 1.00 88.44 282 ILE A CA 1
ATOM 2240 C C . ILE A 1 282 ? -3.966 21.431 27.156 1.00 88.44 282 ILE A C 1
ATOM 2242 O O . ILE A 1 282 ? -4.025 22.109 26.129 1.00 88.44 282 ILE A O 1
ATOM 2246 N N . ASP A 1 283 ? -3.606 21.915 28.336 1.00 88.00 283 ASP A N 1
ATOM 2247 C CA . ASP A 1 283 ? -3.023 23.236 28.524 1.00 88.00 283 ASP A CA 1
ATOM 2248 C C . ASP A 1 283 ? -1.494 23.166 28.369 1.00 88.00 283 ASP A C 1
ATOM 2250 O O . ASP A 1 283 ? -0.867 22.179 28.764 1.00 88.00 283 ASP A O 1
ATOM 2254 N N . TRP A 1 284 ? -0.892 24.196 27.775 1.00 87.31 284 TRP A N 1
ATOM 2255 C CA . TRP A 1 284 ? 0.533 24.240 27.424 1.00 87.31 284 TRP A CA 1
ATOM 2256 C C . TRP A 1 284 ? 1.154 25.533 27.957 1.00 87.31 284 TRP A C 1
ATOM 2258 O O . TRP A 1 284 ? 0.889 26.615 27.435 1.00 87.31 284 TRP A O 1
ATOM 2268 N N . GLU A 1 285 ? 2.017 25.422 28.965 1.00 82.81 285 GLU A N 1
ATOM 2269 C CA . GLU A 1 285 ? 2.658 26.572 29.600 1.00 82.81 285 GLU A CA 1
ATOM 2270 C C . GLU A 1 285 ? 3.954 26.922 28.850 1.00 82.81 285 GLU A C 1
ATOM 2272 O O . GLU A 1 285 ? 4.994 26.274 29.019 1.00 82.81 285 GLU A O 1
ATOM 2277 N N . GLY A 1 286 ? 3.861 27.933 27.982 1.00 74.75 286 GLY A N 1
ATOM 2278 C CA . GLY A 1 286 ? 4.940 28.446 27.137 1.00 74.75 286 GLY A CA 1
ATOM 2279 C C . GLY A 1 286 ? 4.529 29.722 26.388 1.00 74.75 286 GLY A C 1
ATOM 2280 O O . GLY A 1 286 ? 3.386 30.168 26.469 1.00 74.75 286 GLY A O 1
ATOM 2281 N N . HIS A 1 287 ? 5.463 30.322 25.651 1.00 70.94 287 HIS A N 1
ATOM 2282 C CA . HIS A 1 287 ? 5.235 31.540 24.873 1.00 70.94 287 HIS A CA 1
ATOM 2283 C C . HIS A 1 287 ? 4.697 31.206 23.472 1.00 70.94 287 HIS A C 1
ATOM 2285 O O . HIS A 1 287 ? 5.309 30.451 22.711 1.00 70.94 287 HIS A O 1
ATOM 2291 N N . LEU A 1 288 ? 3.570 31.818 23.106 1.00 65.62 288 LEU A N 1
ATOM 2292 C CA . LEU A 1 288 ? 3.003 31.758 21.757 1.00 65.62 288 LEU A CA 1
ATOM 2293 C C . LEU A 1 288 ? 3.576 32.902 20.910 1.00 65.62 288 LEU A C 1
ATOM 2295 O O . LEU A 1 288 ? 3.593 34.048 21.354 1.00 65.62 288 LEU A O 1
ATOM 2299 N N . ASP A 1 289 ? 4.048 32.623 19.695 1.00 61.22 289 ASP A N 1
ATOM 2300 C CA . ASP A 1 289 ? 4.397 33.690 18.750 1.00 61.22 289 ASP A CA 1
ATOM 2301 C C . ASP A 1 289 ? 3.091 34.326 18.245 1.00 61.22 289 ASP A C 1
ATOM 2303 O O . ASP A 1 289 ? 2.398 33.730 17.421 1.00 61.22 289 ASP A O 1
ATOM 2307 N N . GLU A 1 290 ? 2.763 35.551 18.669 1.00 55.12 290 GLU A N 1
ATOM 2308 C CA . GLU A 1 290 ? 1.582 36.292 18.173 1.00 55.12 290 GLU A CA 1
ATOM 2309 C C . GLU A 1 290 ? 1.619 36.525 16.650 1.00 55.12 290 GLU A C 1
ATOM 2311 O O . GLU A 1 290 ? 0.587 36.675 15.998 1.00 55.12 290 GLU A O 1
ATOM 2316 N N . LYS A 1 291 ? 2.825 36.523 16.065 1.00 52.50 291 LYS A N 1
ATOM 2317 C CA . LYS A 1 291 ? 3.047 36.622 14.615 1.00 52.50 291 LYS A CA 1
ATOM 2318 C C . LYS A 1 291 ? 2.721 35.321 13.871 1.00 52.50 291 LYS A C 1
ATOM 2320 O O . LYS A 1 291 ? 2.431 35.376 12.679 1.00 52.50 291 LYS A O 1
ATOM 2325 N N . GLN A 1 292 ? 2.744 34.169 14.545 1.00 54.47 292 GLN A N 1
ATOM 2326 C CA . GLN A 1 292 ? 2.285 32.905 13.972 1.00 54.47 292 GLN A CA 1
ATOM 2327 C C . GLN A 1 292 ? 0.779 32.775 14.208 1.00 54.47 292 GLN A C 1
ATOM 2329 O O . GLN A 1 292 ? 0.326 32.360 15.271 1.00 54.47 292 GLN A O 1
ATOM 2334 N N . LYS A 1 293 ? -0.027 33.061 13.180 1.00 52.44 293 LYS A N 1
ATOM 2335 C CA . LYS A 1 293 ? -1.489 32.840 13.216 1.00 52.44 293 LYS A CA 1
ATOM 2336 C C . LYS A 1 293 ? -1.881 31.362 13.405 1.00 52.44 293 LYS A C 1
ATOM 2338 O O . LYS A 1 293 ? -3.047 31.066 13.644 1.00 52.44 293 LYS A O 1
ATOM 2343 N N . PHE A 1 294 ? -0.912 30.451 13.310 1.00 55.69 294 PHE A N 1
ATOM 2344 C CA . PHE A 1 294 ? -1.082 29.007 13.171 1.00 55.69 294 PHE A CA 1
ATOM 2345 C C . PHE A 1 294 ? -0.690 28.197 14.420 1.00 55.69 294 PHE A C 1
ATOM 2347 O O . PHE A 1 294 ? -0.152 27.097 14.320 1.00 55.69 294 PHE A O 1
ATOM 2354 N N . ASN A 1 295 ? -0.962 28.726 15.619 1.00 56.91 295 ASN A N 1
ATOM 2355 C CA . ASN A 1 295 ? -0.595 28.129 16.917 1.00 56.91 295 ASN A CA 1
ATOM 2356 C C . ASN A 1 295 ? -1.426 26.873 17.304 1.00 56.91 295 ASN A C 1
ATOM 2358 O O . ASN A 1 295 ? -1.866 26.724 18.452 1.00 56.91 295 ASN A O 1
ATOM 2362 N N . MET A 1 296 ? -1.664 25.968 16.350 1.00 70.69 296 MET A N 1
ATOM 2363 C CA . MET A 1 296 ? -2.543 24.807 16.482 1.00 70.69 296 MET A CA 1
ATOM 2364 C C . MET A 1 296 ? -1.812 23.542 16.944 1.00 70.69 296 MET A C 1
ATOM 2366 O O . MET A 1 296 ? -0.783 23.140 16.410 1.00 70.69 296 MET A O 1
ATOM 2370 N N . GLN A 1 297 ? -2.400 22.914 17.958 1.00 85.56 297 GLN A N 1
ATOM 2371 C CA . GLN A 1 297 ? -2.075 21.572 18.426 1.00 85.56 297 GLN A CA 1
ATOM 2372 C C . GLN A 1 297 ? -2.575 20.525 17.417 1.00 85.56 297 GLN A C 1
ATOM 2374 O O . GLN A 1 297 ? -3.676 20.682 16.893 1.00 85.56 297 GLN A O 1
ATOM 2379 N N . ALA A 1 298 ? -1.823 19.439 17.221 1.00 87.00 298 ALA A N 1
ATOM 2380 C CA . ALA A 1 298 ? -2.243 18.268 16.451 1.00 87.00 298 ALA A CA 1
ATOM 2381 C C . ALA A 1 298 ? -2.118 16.969 17.282 1.00 87.00 298 ALA A C 1
ATOM 2383 O O . ALA A 1 298 ? -1.023 16.678 17.770 1.00 87.00 298 ALA A O 1
ATOM 2384 N N . PRO A 1 299 ? -3.185 16.162 17.453 1.00 84.25 299 PRO A N 1
ATOM 2385 C CA . PRO A 1 299 ? -4.556 16.424 17.015 1.00 84.25 299 PRO A CA 1
ATOM 2386 C C . PRO A 1 299 ? -5.177 17.629 17.734 1.00 84.25 299 PRO A C 1
ATOM 2388 O O . PRO A 1 299 ? -4.990 17.805 18.943 1.00 84.25 299 PRO A O 1
ATOM 2391 N N . LYS A 1 300 ? -5.947 18.440 17.006 1.00 81.50 300 LYS A N 1
ATOM 2392 C CA . LYS A 1 300 ? -6.650 19.611 17.548 1.00 81.50 300 LYS A CA 1
ATOM 2393 C C . LYS A 1 300 ? -7.771 19.203 18.504 1.00 81.50 300 LYS A C 1
ATOM 2395 O O . LYS A 1 300 ? -8.027 19.897 19.484 1.00 81.50 300 LYS A O 1
ATOM 2400 N N . ILE A 1 301 ? -8.433 18.078 18.223 1.00 78.75 301 ILE A N 1
ATOM 2401 C CA . ILE A 1 301 ? -9.567 17.565 19.000 1.00 78.75 301 ILE A CA 1
ATOM 2402 C C . ILE A 1 301 ? -9.306 16.108 19.390 1.00 78.75 301 ILE A C 1
ATOM 2404 O O . ILE A 1 301 ? -9.227 15.222 18.541 1.00 78.75 301 ILE A O 1
ATOM 2408 N N . ILE A 1 302 ? -9.205 15.855 20.696 1.00 80.75 302 ILE A N 1
ATOM 2409 C CA . ILE A 1 302 ? -8.933 14.528 21.258 1.00 80.75 302 ILE A CA 1
ATOM 2410 C C . ILE A 1 302 ? -10.261 13.949 21.758 1.00 80.75 302 ILE A C 1
ATOM 2412 O O . ILE A 1 302 ? -10.840 14.424 22.730 1.00 80.75 302 ILE A O 1
ATOM 2416 N N . ARG A 1 303 ? -10.783 12.956 21.033 1.00 73.56 303 ARG A N 1
ATOM 2417 C CA . ARG A 1 303 ? -12.166 12.458 21.172 1.00 73.56 303 ARG A CA 1
ATOM 2418 C C . ARG A 1 303 ? -12.367 11.391 22.250 1.00 73.56 303 ARG A C 1
ATOM 2420 O O . ARG A 1 303 ? -13.447 11.310 22.822 1.00 73.56 303 ARG A O 1
ATOM 2427 N N . SER A 1 304 ? -11.359 10.568 22.512 1.00 77.12 304 SER A N 1
ATOM 2428 C CA . SER A 1 304 ? -11.357 9.587 23.600 1.00 77.12 304 SER A CA 1
ATOM 2429 C C . SER A 1 304 ? -9.926 9.182 23.949 1.00 77.12 304 SER A C 1
ATOM 2431 O O . SER A 1 304 ? -8.982 9.496 23.222 1.00 77.12 304 SER A O 1
ATOM 2433 N N . LEU A 1 305 ? -9.764 8.530 25.099 1.00 81.38 305 LEU A N 1
ATOM 2434 C CA . LEU A 1 305 ? -8.475 8.133 25.650 1.00 81.38 305 LEU A CA 1
ATOM 2435 C C . LEU A 1 305 ? -8.661 6.816 26.413 1.00 81.38 305 LEU A C 1
ATOM 2437 O O . LEU A 1 305 ? -9.578 6.707 27.222 1.00 81.38 305 LEU A O 1
ATOM 2441 N N . PHE A 1 306 ? -7.824 5.815 26.142 1.00 80.56 306 PHE A N 1
ATOM 2442 C CA . PHE A 1 306 ? -7.967 4.457 26.682 1.00 80.56 306 PHE A CA 1
ATOM 2443 C C . PHE A 1 306 ? -6.716 4.036 27.454 1.00 80.56 306 PHE A C 1
ATOM 2445 O O . PHE A 1 306 ? -5.600 4.304 27.007 1.00 80.56 306 PHE A O 1
ATOM 2452 N N . ASN A 1 307 ? -6.882 3.322 28.569 1.00 78.75 307 ASN A N 1
ATOM 2453 C CA . ASN A 1 307 ? -5.774 2.765 29.347 1.00 78.75 307 ASN A CA 1
ATOM 2454 C C . ASN A 1 307 ? -4.839 1.932 28.460 1.00 78.75 307 ASN A C 1
ATOM 2456 O O . ASN A 1 307 ? -5.288 1.132 27.638 1.00 78.75 307 ASN A O 1
ATOM 2460 N N . GLY A 1 308 ? -3.531 2.144 28.630 1.00 73.06 308 GLY A N 1
ATOM 2461 C CA . GLY A 1 308 ? -2.480 1.477 27.853 1.00 73.06 308 GLY A CA 1
ATOM 2462 C C . GLY A 1 308 ? -2.257 2.023 26.435 1.00 73.06 308 GLY A C 1
ATOM 2463 O O . GLY A 1 308 ? -1.193 1.779 25.864 1.00 73.06 308 GLY A O 1
ATOM 2464 N N . MET A 1 309 ? -3.188 2.802 25.875 1.00 77.75 309 MET A N 1
ATOM 2465 C CA . MET A 1 309 ? -3.057 3.388 24.539 1.00 77.75 309 MET A CA 1
ATOM 2466 C C . MET A 1 309 ? -2.191 4.654 24.576 1.00 77.75 309 MET A C 1
ATOM 2468 O O . MET A 1 309 ? -2.462 5.573 25.344 1.00 77.75 309 MET A O 1
ATOM 2472 N N . ARG A 1 310 ? -1.156 4.732 23.731 1.00 82.19 310 ARG A N 1
ATOM 2473 C CA . ARG A 1 310 ? -0.314 5.934 23.609 1.00 82.19 310 ARG A CA 1
ATOM 2474 C C . ARG A 1 310 ? -1.110 7.078 22.974 1.00 82.19 310 ARG A C 1
ATOM 2476 O O . ARG A 1 310 ? -1.491 6.978 21.812 1.00 82.19 310 ARG A O 1
ATOM 2483 N N . LEU A 1 311 ? -1.245 8.191 23.687 1.00 84.94 311 LEU A N 1
ATOM 2484 C CA . LEU A 1 311 ? -1.635 9.477 23.114 1.00 84.94 311 LEU A CA 1
ATOM 2485 C C . LEU A 1 311 ? -0.363 10.288 22.846 1.00 84.94 311 LEU A C 1
ATOM 2487 O O . LEU A 1 311 ? 0.408 10.542 23.770 1.00 84.94 311 LEU A O 1
ATOM 2491 N N . SER A 1 312 ? -0.143 10.705 21.600 1.00 89.12 312 SER A N 1
ATOM 2492 C CA . SER A 1 312 ? 0.910 11.664 21.251 1.00 89.12 312 SER A CA 1
ATOM 2493 C C . SER A 1 312 ? 0.319 12.875 20.555 1.00 89.12 312 SER A C 1
ATOM 2495 O O . SER A 1 312 ? -0.550 12.745 19.696 1.00 89.12 312 SER A O 1
ATOM 2497 N N . VAL A 1 313 ? 0.788 14.045 20.977 1.00 90.56 313 VAL A N 1
ATOM 2498 C CA . VAL A 1 313 ? 0.257 15.351 20.604 1.00 90.56 313 VAL A CA 1
ATOM 2499 C C . VAL A 1 313 ? 1.431 16.283 20.328 1.00 90.56 313 VAL A C 1
ATOM 2501 O O . VAL A 1 313 ? 2.395 16.314 21.092 1.00 90.56 313 VAL A O 1
ATOM 2504 N N . TYR A 1 314 ? 1.353 17.027 19.235 1.00 91.44 314 TYR A N 1
ATOM 2505 C CA . TYR A 1 314 ? 2.424 17.857 18.699 1.00 91.44 314 TYR A CA 1
ATOM 2506 C C . TYR A 1 314 ? 1.985 19.320 18.649 1.00 91.44 314 TYR A C 1
ATOM 2508 O O . TYR A 1 314 ? 0.818 19.614 18.372 1.00 91.44 314 TYR A O 1
ATOM 2516 N N . ARG A 1 315 ? 2.910 20.244 18.921 1.00 89.31 315 ARG A N 1
ATOM 2517 C CA . ARG A 1 315 ? 2.661 21.688 18.845 1.00 89.31 315 ARG A CA 1
ATOM 2518 C C . ARG A 1 315 ? 3.958 22.462 18.600 1.00 89.31 315 ARG A C 1
ATOM 2520 O O . ARG A 1 315 ? 4.979 22.163 19.216 1.00 89.31 315 ARG A O 1
ATOM 2527 N N . PHE A 1 316 ? 3.906 23.497 17.764 1.00 86.81 316 PHE A N 1
ATOM 2528 C CA . PHE A 1 316 ? 4.927 24.549 17.764 1.00 86.81 316 PHE A CA 1
ATOM 2529 C C . PHE A 1 316 ? 4.621 25.534 18.898 1.00 86.81 316 PHE A C 1
ATOM 2531 O O . PHE A 1 316 ? 3.534 26.110 18.943 1.00 86.81 316 PHE A O 1
ATOM 2538 N N . ILE A 1 317 ? 5.543 25.670 19.850 1.00 84.19 317 ILE A N 1
ATOM 2539 C CA . ILE A 1 317 ? 5.414 26.543 21.026 1.00 84.19 317 ILE A CA 1
ATOM 2540 C C . ILE A 1 317 ? 6.804 26.778 21.630 1.00 84.19 317 ILE A C 1
ATOM 2542 O O . ILE A 1 317 ? 7.585 25.836 21.785 1.00 84.19 317 ILE A O 1
ATOM 2546 N N . LYS A 1 318 ? 7.122 28.033 21.965 1.00 80.69 318 LYS A N 1
ATOM 2547 C CA . LYS A 1 318 ? 8.429 28.424 22.513 1.00 80.69 318 LYS A CA 1
ATOM 2548 C C . LYS A 1 318 ? 8.434 28.348 24.030 1.00 80.69 318 LYS A C 1
ATOM 2550 O O . LYS A 1 318 ? 7.419 28.613 24.667 1.00 80.69 318 LYS A O 1
ATOM 2555 N N . ASN A 1 319 ? 9.582 28.019 24.617 1.00 77.31 319 ASN A N 1
ATOM 2556 C CA . ASN A 1 319 ? 9.786 27.932 26.065 1.00 77.31 319 ASN A CA 1
ATOM 2557 C C . ASN A 1 319 ? 8.700 27.098 26.773 1.00 77.31 319 ASN A C 1
ATOM 2559 O O . ASN A 1 319 ? 8.237 27.451 27.856 1.00 77.31 319 ASN A O 1
ATOM 2563 N N . CYS A 1 320 ? 8.248 26.004 26.147 1.00 81.44 320 CYS A N 1
ATOM 2564 C CA . CYS A 1 320 ? 7.270 25.120 26.770 1.00 81.44 320 CYS A CA 1
ATOM 2565 C C . CYS A 1 320 ? 7.956 24.233 27.814 1.00 81.44 320 CYS A C 1
ATOM 2567 O O . CYS A 1 320 ? 8.679 23.286 27.480 1.00 81.44 320 CYS A O 1
ATOM 2569 N N . HIS A 1 321 ? 7.726 24.550 29.087 1.00 81.06 321 HIS A N 1
ATOM 2570 C CA . HIS A 1 321 ? 8.338 23.857 30.225 1.00 81.06 321 HIS A CA 1
ATOM 2571 C C . HIS A 1 321 ? 7.372 22.919 30.950 1.00 81.06 321 HIS A C 1
ATOM 2573 O O . HIS A 1 321 ? 7.807 22.091 31.751 1.00 81.06 321 HIS A O 1
ATOM 2579 N N . LYS A 1 322 ? 6.071 23.009 30.664 1.00 86.19 322 LYS A N 1
ATOM 2580 C CA . LYS A 1 322 ? 5.027 22.229 31.328 1.00 86.19 322 LYS A CA 1
ATOM 2581 C C . LYS A 1 322 ? 3.810 22.088 30.416 1.00 86.19 322 LYS A C 1
ATOM 2583 O O . LYS A 1 322 ? 3.445 23.027 29.716 1.00 86.19 322 LYS A O 1
ATOM 2588 N N . ALA A 1 323 ? 3.158 20.933 30.466 1.00 87.50 323 ALA A N 1
ATOM 2589 C CA . ALA A 1 323 ? 1.841 20.733 29.873 1.00 87.50 323 ALA A CA 1
ATOM 2590 C C . ALA A 1 323 ? 0.926 19.981 30.845 1.00 87.50 323 ALA A C 1
ATOM 2592 O O . ALA A 1 323 ? 1.375 19.090 31.570 1.00 87.50 323 ALA A O 1
ATOM 2593 N N . THR A 1 324 ? -0.354 20.338 30.859 1.00 87.31 324 THR A N 1
ATOM 2594 C CA . THR A 1 324 ? -1.350 19.823 31.804 1.00 87.31 324 THR A CA 1
ATOM 2595 C C . THR A 1 324 ? -2.490 19.180 31.027 1.00 87.31 324 THR A C 1
ATOM 2597 O O . THR A 1 324 ? -3.254 19.874 30.364 1.00 87.31 324 THR A O 1
ATOM 2600 N N . LEU A 1 325 ? -2.612 17.856 31.104 1.00 87.75 325 LEU A N 1
ATOM 2601 C CA . LEU A 1 325 ? -3.761 17.125 30.571 1.00 87.75 325 LEU A CA 1
ATOM 2602 C C . LEU A 1 325 ? -4.887 17.145 31.607 1.00 87.75 325 LEU A C 1
ATOM 2604 O O . LEU A 1 325 ? -4.691 16.681 32.731 1.00 87.75 325 LEU A O 1
ATOM 2608 N N . THR A 1 326 ? -6.053 17.652 31.218 1.00 87.25 326 THR A N 1
ATOM 2609 C CA . THR A 1 326 ? -7.299 17.613 31.993 1.00 87.25 326 THR A CA 1
ATOM 2610 C C . THR A 1 326 ? -8.322 16.736 31.273 1.00 87.25 326 THR A C 1
ATOM 2612 O O . THR A 1 326 ? -8.426 16.752 30.044 1.00 87.25 326 THR A O 1
ATOM 2615 N N . VAL A 1 327 ? -9.018 15.892 32.036 1.00 86.62 327 VAL A N 1
ATOM 2616 C CA . VAL A 1 327 ? -9.887 14.828 31.516 1.00 86.62 327 VAL A CA 1
ATOM 2617 C C . VAL A 1 327 ? -11.055 14.603 32.471 1.00 86.62 327 VAL A C 1
ATOM 2619 O O . VAL A 1 327 ? -10.827 14.397 33.659 1.00 86.62 327 VAL A O 1
ATOM 2622 N N . THR A 1 328 ? -12.293 14.543 31.978 1.00 83.19 328 THR A N 1
ATOM 2623 C CA . THR A 1 328 ? -13.463 14.209 32.808 1.00 83.19 328 THR A CA 1
ATOM 2624 C C . THR A 1 328 ? -13.915 12.764 32.569 1.00 83.19 328 THR A C 1
ATOM 2626 O O . THR A 1 328 ? -14.286 12.392 31.452 1.00 83.19 328 THR A O 1
ATOM 2629 N N . ILE A 1 329 ? -13.937 11.944 33.623 1.00 78.75 329 ILE A N 1
ATOM 2630 C CA . ILE A 1 329 ? -14.448 10.562 33.611 1.00 78.75 329 ILE A CA 1
ATOM 2631 C C . ILE A 1 329 ? -15.542 10.458 34.672 1.00 78.75 329 ILE A C 1
ATOM 2633 O O . ILE A 1 329 ? -15.307 10.791 35.827 1.00 78.75 329 ILE A O 1
ATOM 2637 N N . ASP A 1 330 ? -16.744 10.016 34.290 1.00 72.50 330 ASP A N 1
ATOM 2638 C CA . ASP A 1 330 ? -17.892 9.867 35.210 1.00 72.50 330 ASP A CA 1
ATOM 2639 C C . ASP A 1 330 ? -18.240 11.153 36.005 1.00 72.50 330 ASP A C 1
ATOM 2641 O O . ASP A 1 330 ? -18.710 11.111 37.138 1.00 72.50 330 ASP A O 1
ATOM 2645 N N . GLY A 1 331 ? -17.968 12.326 35.417 1.00 72.38 331 GLY A N 1
ATOM 2646 C CA . GLY A 1 331 ? -18.138 13.633 36.067 1.00 72.38 331 GLY A CA 1
ATOM 2647 C C . GLY A 1 331 ? -17.022 14.031 37.045 1.00 72.38 331 GLY A C 1
ATOM 2648 O O . GLY A 1 331 ? -17.063 15.139 37.569 1.00 72.38 331 GLY A O 1
ATOM 2649 N N . GLN A 1 332 ? -16.022 13.176 37.270 1.00 79.50 332 GLN A N 1
ATOM 2650 C CA . GLN A 1 332 ? -14.824 13.488 38.052 1.00 79.50 332 GLN A CA 1
ATOM 2651 C C . GLN A 1 332 ? -13.700 13.977 37.133 1.00 79.50 332 GLN A C 1
ATOM 2653 O O . GLN A 1 332 ? -13.477 13.412 36.060 1.00 79.50 332 GLN A O 1
ATOM 2658 N N . GLU A 1 333 ? -12.981 15.019 37.548 1.00 82.94 333 GLU A N 1
ATOM 2659 C CA . GLU A 1 333 ? -11.844 15.558 36.799 1.00 82.94 333 GLU A CA 1
ATOM 2660 C C . GLU A 1 333 ? -10.529 14.904 37.233 1.00 82.94 333 GLU A C 1
ATOM 2662 O O . GLU A 1 333 ? -10.138 14.937 38.399 1.00 82.94 333 GLU A O 1
ATOM 2667 N N . PHE A 1 334 ? -9.825 14.336 36.258 1.00 82.69 334 PHE A N 1
ATOM 2668 C CA . PHE A 1 334 ? -8.486 13.786 36.386 1.00 82.69 334 PHE A CA 1
ATOM 2669 C C . PHE A 1 334 ? -7.501 14.736 35.707 1.00 82.69 334 PHE A C 1
ATOM 2671 O O . PHE A 1 334 ? -7.672 15.108 34.543 1.00 82.69 334 PHE A O 1
ATOM 2678 N N . VAL A 1 335 ? -6.453 15.117 36.437 1.00 85.00 335 VAL A N 1
ATOM 2679 C CA . VAL A 1 335 ? -5.427 16.057 35.973 1.00 85.00 335 VAL A CA 1
ATOM 2680 C C . VAL A 1 335 ? -4.066 15.369 36.000 1.00 85.00 335 VAL A C 1
ATOM 2682 O O . VAL A 1 335 ? -3.720 14.690 36.964 1.00 85.00 335 VAL A O 1
ATOM 2685 N N . THR A 1 336 ? -3.278 15.511 34.936 1.00 83.56 336 THR A N 1
ATOM 2686 C CA . THR A 1 336 ? -1.912 14.974 34.855 1.00 83.56 336 THR A CA 1
ATOM 2687 C C . THR A 1 336 ? -0.979 16.011 34.246 1.00 83.56 336 THR A C 1
ATOM 2689 O O . THR A 1 336 ? -1.036 16.303 33.051 1.00 83.56 336 THR A O 1
ATOM 2692 N N . THR A 1 337 ? -0.096 16.550 35.084 1.00 83.62 337 THR A N 1
ATOM 2693 C CA . THR A 1 337 ? 0.904 17.551 34.699 1.00 83.62 337 THR A CA 1
ATOM 2694 C C . THR A 1 337 ? 2.224 16.882 34.333 1.00 83.62 337 THR A C 1
ATOM 2696 O O . THR A 1 337 ? 2.704 15.998 35.042 1.00 83.62 337 THR A O 1
ATOM 2699 N N . VAL A 1 338 ? 2.833 17.330 33.239 1.00 84.06 338 VAL A N 1
ATOM 2700 C CA . VAL A 1 338 ? 4.137 16.879 32.743 1.00 84.06 338 VAL A CA 1
ATOM 2701 C C . VAL A 1 338 ? 5.069 18.080 32.691 1.00 84.06 338 VAL A C 1
ATOM 2703 O O . VAL A 1 338 ? 4.668 19.138 32.213 1.00 84.06 338 VAL A O 1
ATOM 2706 N N . PHE A 1 339 ? 6.309 17.914 33.145 1.00 80.25 339 PHE A N 1
ATOM 2707 C CA . PHE A 1 339 ? 7.333 18.959 33.135 1.00 80.25 339 PHE A CA 1
ATOM 2708 C C . PHE A 1 339 ? 8.477 18.584 32.187 1.00 80.25 339 PHE A C 1
ATOM 2710 O O . PHE A 1 339 ? 8.855 17.415 32.095 1.00 80.25 339 PHE A O 1
ATOM 2717 N N . SER A 1 340 ? 9.025 19.582 31.494 1.00 72.56 340 SER A N 1
ATOM 2718 C CA . SER A 1 340 ? 10.223 19.470 30.660 1.00 72.56 340 SER A CA 1
ATOM 2719 C C . SER A 1 340 ? 11.448 19.877 31.469 1.00 72.56 340 SER A C 1
ATOM 2721 O O . SER A 1 340 ? 11.420 20.891 32.166 1.00 72.56 340 SER A O 1
ATOM 2723 N N . SER A 1 341 ? 12.545 19.136 31.340 1.00 65.81 341 SER A N 1
ATOM 2724 C CA . SER A 1 341 ? 13.857 19.630 31.759 1.00 65.81 341 SER A CA 1
ATOM 2725 C C . SER A 1 341 ? 14.485 20.422 30.613 1.00 65.81 341 SER A C 1
ATOM 2727 O O . SER A 1 341 ? 14.315 20.079 29.444 1.00 65.81 341 SER A O 1
ATOM 2729 N N . THR A 1 342 ? 15.293 21.437 30.911 1.00 60.47 342 THR A N 1
ATOM 2730 C CA . THR A 1 342 ? 16.155 22.047 29.881 1.00 60.47 342 THR A CA 1
ATOM 2731 C C . THR A 1 342 ? 17.138 21.025 29.296 1.00 60.47 342 THR A C 1
ATOM 2733 O O . THR A 1 342 ? 17.468 21.102 28.119 1.00 60.47 342 THR A O 1
ATOM 2736 N N . MET A 1 343 ? 17.514 20.003 30.077 1.00 56.16 343 MET A N 1
ATOM 2737 C CA . MET A 1 343 ? 18.320 18.850 29.646 1.00 56.16 343 MET A CA 1
ATOM 2738 C C . MET A 1 343 ? 17.566 17.855 28.737 1.00 56.16 343 MET A C 1
ATOM 2740 O O . MET A 1 343 ? 18.168 16.890 28.278 1.00 56.16 343 MET A O 1
ATOM 2744 N N . THR A 1 344 ? 16.262 18.049 28.493 1.00 60.84 344 THR A N 1
ATOM 2745 C CA . THR A 1 344 ? 15.463 17.265 27.525 1.00 60.84 344 THR A CA 1
ATOM 2746 C C . THR A 1 344 ? 15.154 18.028 26.232 1.00 60.84 344 THR A C 1
ATOM 2748 O O . THR A 1 344 ? 14.336 17.568 25.435 1.00 60.84 344 THR A O 1
ATOM 2751 N N . THR A 1 345 ? 15.793 19.181 26.015 1.00 71.06 345 THR A N 1
ATOM 2752 C CA . THR A 1 345 ? 15.722 19.918 24.749 1.00 71.06 345 THR A CA 1
ATOM 2753 C C . THR A 1 345 ? 16.825 19.435 23.811 1.00 71.06 345 THR A C 1
ATOM 2755 O O . THR A 1 345 ? 18.002 19.665 24.082 1.00 71.06 345 THR A O 1
ATOM 2758 N N . THR A 1 346 ? 16.458 18.781 22.711 1.00 74.25 346 THR A N 1
ATOM 2759 C CA . THR A 1 346 ? 17.393 18.426 21.633 1.00 74.25 346 THR A CA 1
ATOM 2760 C C . THR A 1 346 ? 17.560 19.589 20.655 1.00 74.25 346 THR A C 1
ATOM 2762 O O . THR A 1 346 ? 16.728 20.498 20.598 1.00 74.25 346 THR A O 1
ATOM 2765 N N . ARG A 1 347 ? 18.615 19.551 19.841 1.00 75.50 347 ARG A N 1
ATOM 2766 C CA . ARG A 1 347 ? 18.698 20.331 18.598 1.00 75.50 347 ARG A CA 1
ATOM 2767 C C . ARG A 1 347 ? 18.400 19.419 17.414 1.00 75.50 347 ARG A C 1
ATOM 2769 O O . ARG A 1 347 ? 18.592 18.209 17.514 1.00 75.50 347 ARG A O 1
ATOM 2776 N N . GLY A 1 348 ? 17.862 19.977 16.331 1.00 75.44 348 GLY A N 1
ATOM 2777 C CA . GLY A 1 348 ? 17.601 19.209 15.114 1.00 75.44 348 GLY A CA 1
ATOM 2778 C C . GLY A 1 348 ? 16.404 19.690 14.298 1.00 75.44 348 GLY A C 1
ATOM 2779 O O . GLY A 1 348 ? 15.942 20.823 14.421 1.00 75.44 348 GLY A O 1
ATOM 2780 N N . ARG A 1 349 ? 15.920 18.801 13.423 1.00 80.19 349 ARG A N 1
ATOM 2781 C CA . ARG A 1 349 ? 14.767 19.025 12.527 1.00 80.19 349 ARG A CA 1
ATOM 2782 C C . ARG A 1 349 ? 13.730 17.892 12.572 1.00 80.19 349 ARG A C 1
ATOM 2784 O O . ARG A 1 349 ? 12.744 17.943 11.837 1.00 80.19 349 ARG A O 1
ATOM 2791 N N . ILE A 1 350 ? 13.959 16.847 13.368 1.00 83.88 350 ILE A N 1
ATOM 2792 C CA . ILE A 1 350 ? 13.172 15.604 13.346 1.00 83.88 350 ILE A CA 1
ATOM 2793 C C . ILE A 1 350 ? 11.802 15.852 13.973 1.00 83.88 350 ILE A C 1
ATOM 2795 O O . ILE A 1 350 ? 10.772 15.502 13.395 1.00 83.88 350 ILE A O 1
ATOM 2799 N N . LEU A 1 351 ? 11.773 16.491 15.141 1.00 86.31 351 LEU A N 1
ATOM 2800 C CA . LEU A 1 351 ? 10.528 16.819 15.823 1.00 86.31 351 LEU A CA 1
ATOM 2801 C C . LEU A 1 351 ? 9.781 17.964 15.122 1.00 86.31 351 LEU A C 1
ATOM 2803 O O . LEU A 1 351 ? 8.550 17.944 15.094 1.00 86.31 351 LEU A O 1
ATOM 2807 N N . HIS A 1 352 ? 10.487 18.901 14.486 1.00 86.81 352 HIS A N 1
ATOM 2808 C CA . HIS A 1 352 ? 9.888 19.883 13.578 1.00 86.81 352 HIS A CA 1
ATOM 2809 C C . HIS A 1 352 ? 9.164 19.212 12.403 1.00 86.81 352 HIS A C 1
ATOM 2811 O O . HIS A 1 352 ? 7.995 19.515 12.165 1.00 86.81 352 HIS A O 1
ATOM 2817 N N . TYR A 1 353 ? 9.812 18.264 11.716 1.00 88.19 353 TYR A N 1
ATOM 2818 C CA . TYR A 1 353 ? 9.203 17.488 10.629 1.00 88.19 353 TYR A CA 1
ATOM 2819 C C . TYR A 1 353 ? 7.981 16.689 11.114 1.00 88.19 353 TYR A C 1
ATOM 2821 O O . TYR A 1 353 ? 6.917 16.755 10.501 1.00 88.19 353 TYR A O 1
ATOM 2829 N N . LEU A 1 354 ? 8.092 15.989 12.252 1.00 89.94 354 LEU A N 1
ATOM 2830 C CA . LEU A 1 354 ? 6.973 15.244 12.846 1.00 89.94 354 LEU A CA 1
ATOM 2831 C C . LEU A 1 354 ? 5.804 16.155 13.251 1.00 89.94 354 LEU A C 1
ATOM 2833 O O . LEU A 1 354 ? 4.652 15.779 13.058 1.00 89.94 354 LEU A O 1
ATOM 2837 N N . THR A 1 355 ? 6.085 17.351 13.774 1.00 90.56 355 THR A N 1
ATOM 2838 C CA . THR A 1 355 ? 5.061 18.328 14.178 1.00 90.56 355 THR A CA 1
ATOM 2839 C C . THR A 1 355 ? 4.351 18.920 12.962 1.00 90.56 355 THR A C 1
ATOM 2841 O O . THR A 1 355 ? 3.123 18.939 12.929 1.00 90.56 355 THR A O 1
ATOM 2844 N N . ALA A 1 356 ? 5.099 19.329 11.930 1.00 89.50 356 ALA A N 1
ATOM 2845 C CA . ALA A 1 356 ? 4.528 19.806 10.671 1.00 89.50 356 ALA A CA 1
ATOM 2846 C C . ALA A 1 356 ? 3.663 18.724 10.004 1.00 89.50 356 ALA A C 1
ATOM 2848 O O . ALA A 1 356 ? 2.524 18.992 9.626 1.00 89.50 356 ALA A O 1
ATOM 2849 N N . ARG A 1 357 ? 4.157 17.479 9.948 1.00 90.56 357 ARG A N 1
ATOM 2850 C CA . ARG A 1 357 ? 3.408 16.337 9.414 1.00 90.56 357 ARG A CA 1
ATOM 2851 C C . ARG A 1 357 ? 2.143 16.032 10.212 1.00 90.56 357 ARG A C 1
ATOM 2853 O O . ARG A 1 357 ? 1.098 15.867 9.602 1.00 90.56 357 ARG A O 1
ATOM 2860 N N . ALA A 1 358 ? 2.204 16.013 11.544 1.00 88.94 358 ALA A N 1
ATOM 2861 C CA . ALA A 1 358 ? 1.026 15.780 12.380 1.00 88.94 358 ALA A CA 1
ATOM 2862 C C . ALA A 1 358 ? -0.059 16.854 12.177 1.00 88.94 358 ALA A C 1
ATOM 2864 O O . ALA A 1 358 ? -1.244 16.527 12.172 1.00 88.94 358 ALA A O 1
ATOM 2865 N N . ILE A 1 359 ? 0.335 18.118 11.975 1.00 88.50 359 ILE A N 1
ATOM 2866 C CA . ILE A 1 359 ? -0.589 19.220 11.669 1.00 88.50 359 ILE A CA 1
ATOM 2867 C C . ILE A 1 359 ? -1.211 19.042 10.276 1.00 88.50 359 ILE A C 1
ATOM 2869 O O . ILE A 1 359 ? -2.428 19.152 10.152 1.00 88.50 359 ILE A O 1
ATOM 2873 N N . ILE A 1 360 ? -0.418 18.719 9.249 1.00 88.62 360 ILE A N 1
ATOM 2874 C CA . ILE A 1 360 ? -0.915 18.457 7.885 1.00 88.62 360 ILE A CA 1
ATOM 2875 C C . ILE A 1 360 ? -1.871 17.247 7.875 1.00 88.62 360 ILE A C 1
ATOM 2877 O O . ILE A 1 360 ? -2.987 17.353 7.367 1.00 88.62 360 ILE A O 1
ATOM 2881 N N . ASP A 1 361 ? -1.497 16.141 8.529 1.00 84.31 361 ASP A N 1
ATOM 2882 C CA . ASP A 1 361 ? -2.332 14.941 8.678 1.00 84.31 361 ASP A CA 1
ATOM 2883 C C . ASP A 1 361 ? -3.686 15.258 9.355 1.00 84.31 361 ASP A C 1
ATOM 2885 O O . ASP A 1 361 ? -4.721 14.750 8.917 1.00 84.31 361 ASP A O 1
ATOM 2889 N N . ASP A 1 362 ? -3.714 16.103 10.397 1.00 82.88 362 ASP A N 1
ATOM 2890 C CA . ASP A 1 362 ? -4.950 16.502 11.098 1.00 82.88 362 ASP A CA 1
ATOM 2891 C C . ASP A 1 362 ? -5.794 17.512 10.293 1.00 82.88 362 ASP A C 1
ATOM 2893 O O . ASP A 1 362 ? -7.022 17.488 10.369 1.00 82.88 362 ASP A O 1
ATOM 2897 N N . TYR A 1 363 ? -5.171 18.342 9.449 1.00 81.69 363 TYR A N 1
ATOM 2898 C CA . TYR A 1 363 ? -5.877 19.226 8.513 1.00 81.69 363 TYR A CA 1
ATOM 2899 C C . TYR A 1 363 ? -6.544 18.467 7.357 1.00 81.69 363 TYR A C 1
ATOM 2901 O O . TYR A 1 363 ? -7.684 18.762 6.990 1.00 81.69 363 TYR A O 1
ATOM 2909 N N . GLU A 1 364 ? -5.858 17.477 6.785 1.00 78.00 364 GLU A N 1
ATOM 2910 C CA . GLU A 1 364 ? -6.351 16.703 5.640 1.00 78.00 364 GLU A CA 1
ATOM 2911 C C . GLU A 1 364 ? -7.298 15.560 6.038 1.00 78.00 364 GLU A C 1
ATOM 2913 O O . GLU A 1 364 ? -8.210 15.207 5.284 1.00 78.00 364 GLU A O 1
ATOM 2918 N N . ASN A 1 365 ? -7.073 14.940 7.201 1.00 71.00 365 ASN A N 1
ATOM 2919 C CA . ASN A 1 365 ? -7.736 13.694 7.604 1.00 71.00 365 ASN A CA 1
ATOM 2920 C C . ASN A 1 365 ? -8.422 13.761 8.977 1.00 71.00 365 ASN A C 1
ATOM 2922 O O . ASN A 1 365 ? -9.175 12.843 9.318 1.00 71.00 365 ASN A O 1
ATOM 2926 N N . GLY A 1 366 ? -8.151 14.801 9.765 1.00 65.75 366 GLY A N 1
ATOM 2927 C CA . GLY A 1 366 ? -8.684 14.994 11.109 1.00 65.75 366 GLY A CA 1
ATOM 2928 C C . GLY A 1 366 ? -10.019 15.738 11.158 1.00 65.75 366 GLY A C 1
ATOM 2929 O O . GLY A 1 366 ? -10.744 15.863 10.168 1.00 65.75 366 GLY A O 1
ATOM 2930 N N . LEU A 1 367 ? -10.359 16.200 12.362 1.00 66.38 367 LEU A N 1
ATOM 2931 C CA . LEU A 1 367 ? -11.579 16.951 12.663 1.00 66.38 367 LEU A CA 1
ATOM 2932 C C . LEU A 1 367 ? -11.187 18.241 13.383 1.00 66.38 367 LEU A C 1
ATOM 2934 O O . LEU A 1 367 ? -10.950 18.244 14.591 1.00 66.38 367 LEU A O 1
ATOM 2938 N N . LEU A 1 368 ? -11.123 19.341 12.634 1.00 73.69 368 LEU A N 1
ATOM 2939 C CA . LEU A 1 368 ? -10.726 20.653 13.144 1.00 73.69 368 LEU A CA 1
ATOM 2940 C C . LEU A 1 368 ? -11.886 21.375 13.846 1.00 73.69 368 LEU A C 1
ATOM 2942 O O . LEU A 1 368 ? -11.649 22.289 14.638 1.00 73.69 368 LEU A O 1
ATOM 2946 N N . GLN A 1 369 ? -13.131 20.987 13.568 1.00 69.94 369 GLN A N 1
ATOM 2947 C CA . GLN A 1 369 ? -14.329 21.466 14.257 1.00 69.94 369 GLN A CA 1
ATOM 2948 C C . GLN A 1 369 ? -15.413 20.371 14.296 1.00 69.94 369 GLN A C 1
ATOM 2950 O O . GLN A 1 369 ? -15.331 19.366 13.590 1.00 69.94 369 GLN A O 1
ATOM 2955 N N . MET A 1 370 ? -16.417 20.528 15.169 1.00 62.12 370 MET A N 1
ATOM 2956 C CA . MET A 1 370 ? -17.585 19.638 15.216 1.00 62.12 370 MET A CA 1
ATOM 2957 C C . MET A 1 370 ? -18.563 19.902 14.067 1.00 62.12 370 MET A C 1
ATOM 2959 O O . MET A 1 370 ? -19.027 18.945 13.448 1.00 62.12 370 MET A O 1
ATOM 2963 N N . ASP A 1 371 ? -18.859 21.167 13.770 1.00 65.81 371 ASP A N 1
ATOM 2964 C CA . ASP A 1 371 ? -19.621 21.544 12.575 1.00 65.81 371 ASP A CA 1
ATOM 2965 C C . ASP A 1 371 ? -18.780 21.345 11.307 1.00 65.81 371 ASP A C 1
ATOM 2967 O O . ASP A 1 371 ? -17.592 21.658 11.287 1.00 65.81 371 ASP A O 1
ATOM 2971 N N . GLU A 1 372 ? -19.412 20.825 10.259 1.00 61.62 372 GLU A N 1
ATOM 2972 C CA . GLU A 1 372 ? -18.801 20.563 8.958 1.00 61.62 372 GLU A CA 1
ATOM 2973 C C . GLU A 1 372 ? -18.622 21.839 8.134 1.00 61.62 372 GLU A C 1
ATOM 2975 O O . GLU A 1 372 ? -17.566 22.023 7.531 1.00 61.62 372 GLU A O 1
ATOM 2980 N N . SER A 1 373 ? -19.603 22.750 8.163 1.00 67.44 373 SER A N 1
ATOM 2981 C CA . SER A 1 373 ? -19.531 23.997 7.388 1.00 67.44 373 SER A CA 1
ATOM 2982 C C . SER A 1 373 ? -18.344 24.842 7.847 1.00 67.44 373 SER A C 1
ATOM 2984 O O . SER A 1 373 ? -17.555 25.314 7.029 1.00 67.44 373 SER A O 1
ATOM 2986 N N . GLU A 1 374 ? -18.159 24.967 9.162 1.00 72.69 374 GLU A N 1
ATOM 2987 C CA . GLU A 1 374 ? -17.004 25.645 9.738 1.00 72.69 374 GLU A CA 1
ATOM 2988 C C . GLU A 1 374 ? -15.705 24.830 9.607 1.00 72.69 374 GLU A C 1
ATOM 2990 O O . GLU A 1 374 ? -14.651 25.426 9.415 1.00 72.69 374 GLU A O 1
ATOM 2995 N N . ASN A 1 375 ? -15.739 23.489 9.633 1.00 74.38 375 ASN A N 1
ATOM 2996 C CA . ASN A 1 375 ? -14.547 22.656 9.398 1.00 74.38 375 ASN A CA 1
ATOM 2997 C C . ASN A 1 375 ? -13.975 22.850 7.982 1.00 74.38 375 ASN A C 1
ATOM 2999 O O . ASN A 1 375 ? -12.767 23.043 7.830 1.00 74.38 375 ASN A O 1
ATOM 3003 N N . GLU A 1 376 ? -14.827 22.858 6.953 1.00 74.75 376 GLU A N 1
ATOM 3004 C CA . GLU A 1 376 ? -14.390 23.142 5.583 1.00 74.75 376 GLU A CA 1
ATOM 3005 C C . GLU A 1 376 ? -14.048 24.626 5.388 1.00 74.75 376 GLU A C 1
ATOM 3007 O O . GLU A 1 376 ? -13.059 24.931 4.719 1.00 74.75 376 GLU A O 1
ATOM 3012 N N . ARG A 1 377 ? -14.761 25.562 6.038 1.00 78.62 377 ARG A N 1
ATOM 3013 C CA . ARG A 1 377 ? -14.377 26.987 6.030 1.00 78.62 377 ARG A CA 1
ATOM 3014 C C . ARG A 1 377 ? -12.980 27.199 6.617 1.00 78.62 377 ARG A C 1
ATOM 3016 O O . ARG A 1 377 ? -12.185 27.918 6.018 1.00 78.62 377 ARG A O 1
ATOM 3023 N N . ILE A 1 378 ? -12.661 26.528 7.726 1.00 79.56 378 ILE A N 1
ATOM 3024 C CA . ILE A 1 378 ? -11.335 26.508 8.360 1.00 79.56 378 ILE A CA 1
ATOM 3025 C C . ILE A 1 378 ? -10.284 25.958 7.385 1.00 79.56 378 ILE A C 1
ATOM 3027 O O . ILE A 1 378 ? -9.294 26.640 7.134 1.00 79.56 378 ILE A O 1
ATOM 3031 N N . LYS A 1 379 ? -10.499 24.787 6.767 1.00 81.12 379 LYS A N 1
ATOM 3032 C CA . LYS A 1 379 ? -9.558 24.231 5.770 1.00 81.12 379 LYS A CA 1
ATOM 3033 C C . LYS A 1 379 ? -9.307 25.178 4.592 1.00 81.12 379 LYS A C 1
ATOM 3035 O O . LYS A 1 379 ? -8.163 25.347 4.182 1.00 81.12 379 LYS A O 1
ATOM 3040 N N . ILE A 1 380 ? -10.357 25.806 4.058 1.00 82.12 380 ILE A N 1
ATOM 3041 C CA . ILE A 1 380 ? -10.256 26.752 2.936 1.00 82.12 380 ILE A CA 1
ATOM 3042 C C . ILE A 1 380 ? -9.496 28.016 3.360 1.00 82.12 380 ILE A C 1
ATOM 3044 O O . ILE A 1 380 ? -8.585 28.445 2.653 1.00 82.12 380 ILE A O 1
ATOM 3048 N N . GLN A 1 381 ? -9.835 28.589 4.519 1.00 84.75 381 GLN A N 1
ATOM 3049 C CA . GLN A 1 381 ? -9.199 29.788 5.072 1.00 84.75 381 GLN A CA 1
ATOM 3050 C C . GLN A 1 381 ? -7.694 29.594 5.302 1.00 84.75 381 GLN A C 1
ATOM 3052 O O . GLN A 1 381 ? -6.912 30.504 5.038 1.00 84.75 381 GLN A O 1
ATOM 3057 N N . TYR A 1 382 ? -7.300 28.414 5.776 1.00 81.38 382 TYR A N 1
ATOM 3058 C CA . TYR A 1 382 ? -5.939 28.087 6.202 1.00 81.38 382 TYR A CA 1
ATOM 3059 C C . TYR A 1 382 ? -5.111 27.324 5.152 1.00 81.38 382 TYR A C 1
ATOM 3061 O O . TYR A 1 382 ? -4.000 26.875 5.435 1.00 81.38 382 TYR A O 1
ATOM 3069 N N . LYS A 1 383 ? -5.617 27.196 3.917 1.00 86.38 383 LYS A N 1
ATOM 3070 C CA . LYS A 1 383 ? -4.935 26.478 2.828 1.00 86.38 383 LYS A CA 1
ATOM 3071 C C . LYS A 1 383 ? -3.539 27.034 2.509 1.00 86.38 383 LYS A C 1
ATOM 3073 O O . LYS A 1 383 ? -2.648 26.252 2.195 1.00 86.38 383 LYS A O 1
ATOM 3078 N N . GLN A 1 384 ? -3.348 28.354 2.576 1.00 87.19 384 GLN A N 1
ATOM 3079 C CA . GLN A 1 384 ? -2.050 28.979 2.279 1.00 87.19 384 GLN A CA 1
ATOM 3080 C C . GLN A 1 384 ? -1.024 28.710 3.384 1.00 87.19 384 GLN A C 1
ATOM 3082 O O . GLN A 1 384 ? 0.067 28.239 3.088 1.00 87.19 384 GLN A O 1
ATOM 3087 N N . ASP A 1 385 ? -1.397 28.887 4.656 1.00 83.38 385 ASP A N 1
ATOM 3088 C CA . ASP A 1 385 ? -0.508 28.591 5.787 1.00 83.38 385 ASP A CA 1
ATOM 3089 C C . ASP A 1 385 ? -0.065 27.107 5.811 1.00 83.38 385 ASP A C 1
ATOM 3091 O O . ASP A 1 385 ? 1.044 26.793 6.242 1.00 83.38 385 ASP A O 1
ATOM 3095 N N . LEU A 1 386 ? -0.909 26.183 5.324 1.00 86.69 386 LEU A N 1
ATOM 3096 C CA . LEU A 1 386 ? -0.574 24.761 5.163 1.00 86.69 386 LEU A CA 1
ATOM 3097 C C . LEU A 1 386 ? 0.475 24.547 4.056 1.00 86.69 386 LEU A C 1
ATOM 3099 O O . LEU A 1 386 ? 1.429 23.795 4.259 1.00 86.69 386 LEU A O 1
ATOM 3103 N N . ILE A 1 387 ? 0.343 25.239 2.919 1.00 88.00 387 ILE A N 1
ATOM 3104 C CA . ILE A 1 387 ? 1.343 25.240 1.838 1.00 88.00 387 ILE A CA 1
ATOM 3105 C C . ILE A 1 387 ? 2.676 25.817 2.346 1.00 88.00 387 ILE A C 1
ATOM 3107 O O . ILE A 1 387 ? 3.720 25.195 2.146 1.00 88.00 387 ILE A O 1
ATOM 3111 N N . ASP A 1 388 ? 2.650 26.931 3.080 1.00 87.44 388 ASP A N 1
ATOM 3112 C CA . ASP A 1 388 ? 3.846 27.533 3.685 1.00 87.44 388 ASP A CA 1
ATOM 3113 C C . ASP A 1 388 ? 4.511 26.589 4.703 1.00 87.44 388 ASP A C 1
ATOM 3115 O O . ASP A 1 388 ? 5.731 26.408 4.686 1.00 87.44 388 ASP A O 1
ATOM 3119 N N . LEU A 1 389 ? 3.724 25.932 5.566 1.00 86.44 389 LEU A N 1
ATOM 3120 C CA . LEU A 1 389 ? 4.211 24.941 6.534 1.00 86.44 389 LEU A CA 1
ATOM 3121 C C . LEU A 1 389 ? 4.846 23.727 5.840 1.00 86.44 389 LEU A C 1
ATOM 3123 O O . LEU A 1 389 ? 5.908 23.257 6.258 1.00 86.44 389 LEU A O 1
ATOM 3127 N N . SER A 1 390 ? 4.204 23.245 4.774 1.00 89.44 390 SER A N 1
ATOM 3128 C CA . SER A 1 390 ? 4.687 22.161 3.922 1.00 89.44 390 SER A CA 1
ATOM 3129 C C . SER A 1 390 ? 6.044 22.507 3.306 1.00 89.44 390 SER A C 1
ATOM 3131 O O . SER A 1 390 ? 7.000 21.751 3.494 1.00 89.44 390 SER A O 1
ATOM 3133 N N . ILE A 1 391 ? 6.154 23.663 2.641 1.00 87.19 391 ILE A N 1
ATOM 3134 C CA . ILE A 1 391 ? 7.387 24.145 1.999 1.00 87.19 391 ILE A CA 1
ATOM 3135 C C . ILE A 1 391 ? 8.499 24.325 3.039 1.00 87.19 391 ILE A C 1
ATOM 3137 O O . ILE A 1 391 ? 9.597 23.799 2.861 1.00 87.19 391 ILE A O 1
ATOM 3141 N N . LYS A 1 392 ? 8.210 25.003 4.159 1.00 84.81 392 LYS A N 1
ATOM 3142 C CA . LYS A 1 392 ? 9.180 25.316 5.223 1.00 84.81 392 LYS A CA 1
ATOM 3143 C C . LYS A 1 392 ? 9.824 24.075 5.854 1.00 84.81 392 LYS A C 1
ATOM 3145 O O . LYS A 1 392 ? 10.976 24.141 6.279 1.00 84.81 392 LYS A O 1
ATOM 3150 N N . HIS A 1 393 ? 9.089 22.966 5.953 1.00 83.69 393 HIS A N 1
ATOM 3151 C CA . HIS A 1 393 ? 9.553 21.736 6.607 1.00 83.69 393 HIS A CA 1
ATOM 3152 C C . HIS A 1 393 ? 9.746 20.548 5.645 1.00 83.69 393 HIS A C 1
ATOM 3154 O O . HIS A 1 393 ? 9.998 19.435 6.108 1.00 83.69 393 HIS A O 1
ATOM 3160 N N . SER A 1 394 ? 9.653 20.772 4.328 1.00 85.69 394 SER A N 1
ATOM 3161 C CA . SER A 1 394 ? 9.749 19.744 3.275 1.00 85.69 394 SER A CA 1
ATOM 3162 C C . SER A 1 394 ? 8.808 18.544 3.495 1.00 85.69 394 SER A C 1
ATOM 3164 O O . SER A 1 394 ? 9.185 17.388 3.284 1.00 85.69 394 SER A O 1
ATOM 3166 N N . VAL A 1 395 ? 7.578 18.806 3.950 1.00 88.81 395 VAL A N 1
ATOM 3167 C CA . VAL A 1 395 ? 6.548 17.779 4.189 1.00 88.81 395 VAL A CA 1
ATOM 3168 C C . VAL A 1 395 ? 5.527 17.814 3.057 1.00 88.81 395 VAL A C 1
ATOM 3170 O O . VAL A 1 395 ? 4.885 18.838 2.862 1.00 88.81 395 VAL A O 1
ATOM 3173 N N . ILE A 1 396 ? 5.348 16.710 2.328 1.00 88.62 396 ILE A N 1
ATOM 3174 C CA . ILE A 1 396 ? 4.322 16.578 1.275 1.00 88.62 396 ILE A CA 1
ATOM 3175 C C . ILE A 1 396 ? 2.919 16.805 1.864 1.00 88.62 396 ILE A C 1
ATOM 3177 O O . ILE A 1 396 ? 2.627 16.327 2.959 1.00 88.62 396 ILE A O 1
ATOM 3181 N N . SER A 1 397 ? 2.059 17.505 1.120 1.00 88.00 397 SER A N 1
ATOM 3182 C CA . SER A 1 397 ? 0.636 17.696 1.431 1.00 88.00 397 SER A CA 1
ATOM 3183 C C . SER A 1 397 ? -0.223 17.486 0.182 1.00 88.00 397 SER A C 1
ATOM 3185 O O . SER A 1 397 ? 0.284 17.517 -0.938 1.00 88.00 397 SER A O 1
ATOM 3187 N N . ALA A 1 398 ? -1.540 17.387 0.344 1.00 82.56 398 ALA A N 1
ATOM 3188 C CA . ALA A 1 398 ? -2.516 17.356 -0.748 1.00 82.56 398 ALA A CA 1
ATOM 3189 C C . ALA A 1 398 ? -2.507 18.613 -1.654 1.00 82.56 398 ALA A C 1
ATOM 3191 O O . ALA A 1 398 ? -3.232 18.656 -2.649 1.00 82.56 398 ALA A O 1
ATOM 3192 N N . TYR A 1 399 ? -1.713 19.642 -1.328 1.00 85.94 399 TYR A N 1
ATOM 3193 C CA . TYR A 1 399 ? -1.545 20.859 -2.128 1.00 85.94 399 TYR A CA 1
ATOM 3194 C C . TYR A 1 399 ? -0.104 21.100 -2.611 1.00 85.94 399 TYR A C 1
ATOM 3196 O O . TYR A 1 399 ? 0.139 22.120 -3.255 1.00 85.94 399 TYR A O 1
ATOM 3204 N N . THR A 1 400 ? 0.852 20.210 -2.313 1.00 89.31 400 THR A N 1
ATOM 3205 C CA . THR A 1 400 ? 2.282 20.425 -2.603 1.00 89.31 400 THR A CA 1
ATOM 3206 C C . THR A 1 400 ? 2.990 19.155 -3.074 1.00 89.31 400 THR A C 1
ATOM 3208 O O . THR A 1 400 ? 2.835 18.078 -2.504 1.00 89.31 400 THR A O 1
ATOM 3211 N N . SER A 1 401 ? 3.842 19.299 -4.091 1.00 84.81 401 SER A N 1
ATOM 3212 C CA . SER A 1 401 ? 4.741 18.247 -4.573 1.00 84.81 401 SER A CA 1
ATOM 3213 C C . SER A 1 401 ? 6.175 18.774 -4.601 1.00 84.81 401 SER A C 1
ATOM 3215 O O . SER A 1 401 ? 6.398 19.941 -4.926 1.00 84.81 401 SER A O 1
ATOM 3217 N N . PHE A 1 402 ? 7.143 17.929 -4.243 1.00 84.12 402 PHE A N 1
ATOM 3218 C CA . PHE A 1 402 ? 8.559 18.289 -4.164 1.00 84.12 402 PHE A CA 1
ATOM 3219 C C . PHE A 1 402 ? 9.344 17.572 -5.264 1.00 84.12 402 PHE A C 1
ATOM 3221 O O . PHE A 1 402 ? 9.345 16.344 -5.330 1.00 84.12 402 PHE A O 1
ATOM 3228 N N . VAL A 1 403 ? 10.039 18.342 -6.104 1.00 80.31 403 VAL A N 1
ATOM 3229 C CA . VAL A 1 403 ? 10.863 17.838 -7.214 1.00 80.31 403 VAL A CA 1
ATOM 3230 C C . VAL A 1 403 ? 12.341 18.103 -6.921 1.00 80.31 403 VAL A C 1
ATOM 3232 O O . VAL A 1 403 ? 12.709 19.195 -6.488 1.00 80.31 403 VAL A O 1
ATOM 3235 N N . ALA A 1 404 ? 13.199 17.108 -7.160 1.00 77.06 404 ALA A N 1
ATOM 3236 C CA . ALA A 1 404 ? 14.637 17.203 -6.917 1.00 77.06 404 ALA A CA 1
ATOM 3237 C C . ALA A 1 404 ? 15.387 17.897 -8.080 1.00 77.06 404 ALA A C 1
ATOM 3239 O O . ALA A 1 404 ? 15.733 17.280 -9.085 1.00 77.06 404 ALA A O 1
ATOM 3240 N N . ILE A 1 405 ? 15.634 19.193 -7.888 1.00 71.81 405 ILE A N 1
ATOM 3241 C CA . ILE A 1 405 ? 16.491 20.131 -8.644 1.00 71.81 405 ILE A CA 1
ATOM 3242 C C . ILE A 1 405 ? 17.991 19.765 -8.756 1.00 71.81 405 ILE A C 1
ATOM 3244 O O . ILE A 1 405 ? 18.780 20.410 -8.074 1.00 71.81 405 ILE A O 1
ATOM 3248 N N . GLU A 1 406 ? 18.440 18.776 -9.546 1.00 67.00 406 GLU A N 1
ATOM 3249 C CA . GLU A 1 406 ? 19.893 18.593 -9.796 1.00 67.00 406 GLU A CA 1
ATOM 3250 C C . GLU A 1 406 ? 20.424 19.592 -10.849 1.00 67.00 406 GLU A C 1
ATOM 3252 O O . GLU A 1 406 ? 20.504 19.291 -12.042 1.00 67.00 406 GLU A O 1
ATOM 3257 N N . GLU A 1 407 ? 20.800 20.798 -10.411 1.00 59.66 407 GLU A N 1
ATOM 3258 C CA . GLU A 1 407 ? 21.461 21.793 -11.266 1.00 59.66 407 GLU A CA 1
ATOM 3259 C C . GLU A 1 407 ? 22.899 21.361 -11.613 1.00 59.66 407 GLU A C 1
ATOM 3261 O O . GLU A 1 407 ? 23.775 21.277 -10.751 1.00 59.66 407 GLU A O 1
ATOM 3266 N N . ARG A 1 408 ? 23.160 21.095 -12.901 1.00 55.81 408 ARG A N 1
ATOM 3267 C CA . ARG A 1 408 ? 24.495 20.738 -13.414 1.00 55.81 408 ARG A CA 1
ATOM 3268 C C . ARG A 1 408 ? 25.137 21.914 -14.137 1.00 55.81 408 ARG A C 1
ATOM 3270 O O . ARG A 1 408 ? 24.918 22.124 -15.329 1.00 55.81 408 ARG A O 1
ATOM 3277 N N . ASP A 1 409 ? 25.957 22.661 -13.411 1.00 54.12 409 ASP A N 1
ATOM 3278 C CA . ASP A 1 409 ? 26.685 23.800 -13.960 1.00 54.12 409 ASP A CA 1
ATOM 3279 C C . ASP A 1 409 ? 27.836 23.325 -14.875 1.00 54.12 409 ASP A C 1
ATOM 3281 O O . ASP A 1 409 ? 28.750 22.617 -14.447 1.00 54.12 409 ASP A O 1
ATOM 3285 N N . ALA A 1 410 ? 27.822 23.711 -16.156 1.00 50.88 410 ALA A N 1
ATOM 3286 C CA . ALA A 1 410 ? 28.710 23.170 -17.204 1.00 50.88 410 ALA A CA 1
ATOM 3287 C C . ALA A 1 410 ? 30.198 23.596 -17.091 1.00 50.88 410 ALA A C 1
ATOM 3289 O O . ALA A 1 410 ? 30.965 23.507 -18.052 1.00 50.88 410 ALA A O 1
ATOM 3290 N N . LYS A 1 411 ? 30.607 24.106 -15.925 1.00 48.41 411 LYS A N 1
ATOM 3291 C CA . LYS A 1 411 ? 31.974 24.539 -15.593 1.00 48.41 411 LYS A CA 1
ATOM 3292 C C . LYS A 1 411 ? 32.640 23.657 -14.534 1.00 48.41 411 LYS A C 1
ATOM 3294 O O . LYS A 1 411 ? 33.866 23.688 -14.425 1.00 48.41 411 LYS A O 1
ATOM 3299 N N . THR A 1 412 ? 31.872 22.870 -13.780 1.00 45.12 412 THR A N 1
ATOM 3300 C CA . THR A 1 412 ? 32.383 22.089 -12.640 1.00 45.12 412 THR A CA 1
ATOM 3301 C C . THR A 1 412 ? 33.136 20.827 -13.079 1.00 45.12 412 THR A C 1
ATOM 3303 O O . THR A 1 412 ? 34.084 20.429 -12.409 1.00 45.12 412 THR A O 1
ATOM 3306 N N . ASP A 1 413 ? 32.829 20.284 -14.266 1.00 43.50 413 ASP A N 1
ATOM 3307 C CA . ASP A 1 413 ? 33.437 19.082 -14.884 1.00 43.50 413 ASP A CA 1
ATOM 3308 C C . ASP A 1 413 ? 34.970 19.135 -15.103 1.00 43.50 413 ASP A C 1
ATOM 3310 O O . ASP A 1 413 ? 35.562 18.187 -15.625 1.00 43.50 413 ASP A O 1
ATOM 3314 N N . LYS A 1 414 ? 35.644 20.243 -14.762 1.00 42.91 414 LYS A N 1
ATOM 3315 C CA . LYS A 1 414 ? 37.098 20.421 -14.941 1.00 42.91 414 LYS A CA 1
ATOM 3316 C C . LYS A 1 414 ? 37.851 20.961 -13.725 1.00 42.91 414 LYS A C 1
ATOM 3318 O O . LYS A 1 414 ? 39.038 21.259 -13.854 1.00 42.91 414 LYS A O 1
ATOM 3323 N N . GLN A 1 415 ? 37.223 21.059 -12.553 1.00 37.97 415 GLN A N 1
ATOM 3324 C CA . GLN A 1 415 ? 37.953 21.344 -11.316 1.00 37.97 415 GLN A CA 1
ATOM 3325 C C . GLN A 1 415 ? 38.104 20.077 -10.476 1.00 37.97 415 GLN A C 1
ATOM 3327 O O . GLN A 1 415 ? 37.126 19.442 -10.110 1.00 37.97 415 GLN A O 1
ATOM 3332 N N . THR A 1 416 ? 39.372 19.733 -10.231 1.00 36.38 416 THR A N 1
ATOM 3333 C CA . THR A 1 416 ? 39.913 18.780 -9.246 1.00 36.38 416 THR A CA 1
ATOM 3334 C C . THR A 1 416 ? 38.915 17.967 -8.425 1.00 36.38 416 THR A C 1
ATOM 3336 O O . THR A 1 416 ? 38.155 18.524 -7.634 1.00 36.38 416 THR A O 1
ATOM 3339 N N . LEU A 1 417 ? 39.104 16.643 -8.456 1.00 37.44 417 LEU A N 1
ATOM 3340 C CA . LEU A 1 417 ? 38.734 15.743 -7.364 1.00 37.44 417 LEU A CA 1
ATOM 3341 C C . LEU A 1 417 ? 39.329 16.262 -6.042 1.00 37.44 417 LEU A C 1
ATOM 3343 O O . LEU A 1 417 ? 40.455 15.925 -5.675 1.00 37.44 417 LEU A O 1
ATOM 3347 N N . GLN A 1 418 ? 38.555 17.078 -5.325 1.00 36.09 418 GLN A N 1
ATOM 3348 C CA . GLN A 1 418 ? 38.686 17.226 -3.881 1.00 36.09 418 GLN A CA 1
ATOM 3349 C C . GLN A 1 418 ? 38.688 15.808 -3.291 1.00 36.09 418 GLN A C 1
ATOM 3351 O O . GLN A 1 418 ? 37.849 14.999 -3.707 1.00 36.09 418 GLN A O 1
ATOM 3356 N N . PRO A 1 419 ? 39.588 15.466 -2.349 1.00 37.56 419 PRO A N 1
ATOM 3357 C CA . PRO A 1 419 ? 39.465 14.225 -1.595 1.00 37.56 419 PRO A CA 1
ATOM 3358 C C . PRO A 1 419 ? 38.063 14.207 -0.989 1.00 37.56 419 PRO A C 1
ATOM 3360 O O . PRO A 1 419 ? 37.735 15.107 -0.218 1.00 37.56 419 PRO A O 1
ATOM 3363 N N . GLY A 1 420 ? 37.224 13.264 -1.433 1.00 36.84 420 GLY A N 1
ATOM 3364 C CA . GLY A 1 420 ? 35.776 13.362 -1.250 1.00 36.84 420 GLY A CA 1
ATOM 3365 C C . GLY A 1 420 ? 35.423 13.648 0.205 1.00 36.84 420 GLY A C 1
ATOM 3366 O O . GLY A 1 420 ? 35.922 12.935 1.081 1.00 36.84 420 GLY A O 1
ATOM 3367 N N . VAL A 1 421 ? 34.610 14.696 0.427 1.00 38.03 421 VAL A N 1
ATOM 3368 C CA . VAL A 1 421 ? 34.146 15.139 1.755 1.00 38.03 421 VAL A CA 1
ATOM 3369 C C . VAL A 1 421 ? 33.796 13.892 2.542 1.00 38.03 421 VAL A C 1
ATOM 3371 O O . VAL A 1 421 ? 32.951 13.108 2.093 1.00 38.03 421 VAL A O 1
ATOM 3374 N N . ARG A 1 422 ? 34.529 13.620 3.627 1.00 38.56 422 ARG A N 1
ATOM 3375 C CA . ARG A 1 422 ? 34.489 12.276 4.194 1.00 38.56 422 ARG A CA 1
ATOM 3376 C C . ARG A 1 422 ? 33.075 12.043 4.683 1.00 38.56 422 ARG A C 1
ATOM 3378 O O . ARG A 1 422 ? 32.451 12.941 5.244 1.00 38.56 422 ARG A O 1
ATOM 3385 N N . LEU A 1 423 ? 32.589 10.811 4.546 1.00 39.16 423 LEU A N 1
ATOM 3386 C CA . LEU A 1 423 ? 31.314 10.449 5.161 1.00 39.16 423 LEU A CA 1
ATOM 3387 C C . LEU A 1 423 ? 31.347 10.752 6.672 1.00 39.16 423 LEU A C 1
ATOM 3389 O O . LEU A 1 423 ? 30.340 11.163 7.226 1.00 39.16 423 LEU A O 1
ATOM 3393 N N . LEU A 1 424 ? 32.537 10.663 7.285 1.00 38.62 424 LEU A N 1
ATOM 3394 C CA . LEU A 1 424 ? 32.846 11.159 8.626 1.00 38.62 424 LEU A CA 1
ATOM 3395 C C . LEU A 1 424 ? 32.546 12.651 8.828 1.00 38.62 424 LEU A C 1
ATOM 3397 O O . LEU A 1 424 ? 31.922 12.985 9.821 1.00 38.62 424 LEU A O 1
ATOM 3401 N N . ASP A 1 425 ? 32.948 13.537 7.918 1.00 38.47 425 ASP A N 1
ATOM 3402 C CA . ASP A 1 425 ? 32.748 14.985 8.065 1.00 38.47 425 ASP A CA 1
ATOM 3403 C C . ASP A 1 425 ? 31.240 15.316 8.004 1.00 38.47 425 ASP A C 1
ATOM 3405 O O . ASP A 1 425 ? 30.720 16.023 8.861 1.00 38.47 425 ASP A O 1
ATOM 3409 N N . VAL A 1 426 ? 30.500 14.679 7.083 1.00 44.34 426 VAL A N 1
ATOM 3410 C CA . VAL A 1 426 ? 29.024 14.779 6.966 1.00 44.34 426 VAL A CA 1
ATOM 3411 C C . VAL A 1 426 ? 28.277 14.034 8.093 1.00 44.34 426 VAL A C 1
ATOM 3413 O O . VAL A 1 426 ? 27.087 14.260 8.312 1.00 44.34 426 VAL A O 1
ATOM 3416 N N . MET A 1 427 ? 28.946 13.129 8.813 1.00 37.78 427 MET A N 1
ATOM 3417 C CA . MET A 1 427 ? 28.429 12.467 10.021 1.00 37.78 427 MET A CA 1
ATOM 3418 C C . MET A 1 427 ? 28.755 13.239 11.305 1.00 37.78 427 MET A C 1
ATOM 3420 O O . MET A 1 427 ? 28.027 13.087 12.278 1.00 37.78 427 MET A O 1
ATOM 3424 N N . LEU A 1 428 ? 29.816 14.052 11.312 1.00 39.97 428 LEU A N 1
ATOM 3425 C CA . LEU A 1 428 ? 30.178 14.970 12.397 1.00 39.97 428 LEU A CA 1
ATOM 3426 C C . LEU A 1 428 ? 29.342 16.259 12.346 1.00 39.97 428 LEU A C 1
ATOM 3428 O O . LEU A 1 428 ? 29.029 16.814 13.391 1.00 39.97 428 LEU A O 1
ATOM 3432 N N . ASP A 1 429 ? 28.927 16.680 11.146 1.00 44.25 429 ASP A N 1
ATOM 3433 C CA . ASP A 1 429 ? 27.951 17.758 10.898 1.00 44.25 429 ASP A CA 1
ATOM 3434 C C . ASP A 1 429 ? 26.485 17.322 11.149 1.00 44.25 429 ASP A C 1
ATOM 3436 O O . ASP A 1 429 ? 25.534 18.070 10.929 1.00 44.25 429 ASP A O 1
ATOM 3440 N N . ARG A 1 430 ? 26.274 16.086 11.624 1.00 48.19 430 ARG A N 1
ATOM 3441 C CA . ARG A 1 430 ? 24.996 15.617 12.179 1.00 48.19 430 ARG A CA 1
ATOM 3442 C C . ARG A 1 430 ? 25.144 15.488 13.687 1.00 48.19 430 ARG A C 1
ATOM 3444 O O . ARG A 1 430 ? 26.092 14.860 14.147 1.00 48.19 430 ARG A O 1
ATOM 3451 N N . ASP A 1 431 ? 24.183 16.022 14.440 1.00 49.09 431 ASP A N 1
ATOM 3452 C CA . ASP A 1 431 ? 24.170 15.976 15.907 1.00 49.09 431 ASP A CA 1
ATOM 3453 C C . ASP A 1 431 ? 24.245 14.530 16.445 1.00 49.09 431 ASP A C 1
ATOM 3455 O O . ASP A 1 431 ? 23.240 13.826 16.570 1.00 49.09 431 ASP A O 1
ATOM 3459 N N . VAL A 1 432 ? 25.456 14.079 16.781 1.00 50.28 432 VAL A N 1
ATOM 3460 C CA . VAL A 1 432 ? 25.707 12.857 17.552 1.00 50.28 432 VAL A CA 1
ATOM 3461 C C . VAL A 1 432 ? 25.976 13.271 18.994 1.00 50.28 432 VAL A C 1
ATOM 3463 O O . VAL A 1 432 ? 27.042 13.805 19.299 1.00 50.28 432 VAL A O 1
ATOM 3466 N N . ASP A 1 433 ? 25.025 12.995 19.891 1.00 55.72 433 ASP A N 1
ATOM 3467 C CA . ASP A 1 433 ? 25.136 13.290 21.325 1.00 55.72 433 ASP A CA 1
ATOM 3468 C C . ASP A 1 433 ? 26.288 12.507 21.988 1.00 55.72 433 ASP A C 1
ATOM 3470 O O . ASP A 1 433 ? 26.120 11.413 22.544 1.00 55.72 433 ASP A O 1
ATOM 3474 N N . LEU A 1 434 ? 27.493 13.075 21.949 1.00 58.97 434 LEU A N 1
ATOM 3475 C CA . LEU A 1 434 ? 28.656 12.523 22.629 1.00 58.97 434 LEU A CA 1
ATOM 3476 C C . LEU A 1 434 ? 28.522 12.710 24.145 1.00 58.97 434 LEU A C 1
ATOM 3478 O O . LEU A 1 434 ? 28.318 13.811 24.652 1.00 58.97 434 LEU A O 1
ATOM 3482 N N . LEU A 1 435 ? 28.736 11.622 24.888 1.00 66.94 435 LEU A N 1
ATOM 3483 C CA . LEU A 1 435 ? 28.766 11.610 26.354 1.00 66.94 435 LEU A CA 1
ATOM 3484 C C . LEU A 1 435 ? 30.219 11.432 26.851 1.00 66.94 435 LEU A C 1
ATOM 3486 O O . LEU A 1 435 ? 30.584 10.335 27.291 1.00 66.94 435 LEU A O 1
ATOM 3490 N N . PRO A 1 436 ? 31.102 12.451 26.758 1.00 60.53 436 PRO A N 1
ATOM 3491 C CA . PRO A 1 436 ? 32.515 12.320 27.132 1.00 60.53 436 PRO A CA 1
ATOM 3492 C C . PRO A 1 436 ? 32.716 12.163 28.646 1.00 60.53 436 PRO A C 1
ATOM 3494 O O . PRO A 1 436 ? 33.650 11.493 29.072 1.00 60.53 436 PRO A O 1
ATOM 3497 N N . TYR A 1 437 ? 31.813 12.726 29.453 1.00 69.12 437 TYR A N 1
ATOM 3498 C CA . TYR A 1 437 ? 31.867 12.718 30.919 1.00 69.12 437 TYR A CA 1
ATOM 3499 C C . TYR A 1 437 ? 31.418 11.393 31.566 1.00 69.12 437 TYR A C 1
ATOM 3501 O O . TYR A 1 437 ? 31.495 11.253 32.784 1.00 69.12 437 TYR A O 1
ATOM 3509 N N . MET A 1 438 ? 30.950 10.417 30.779 1.00 69.94 438 MET A N 1
ATOM 3510 C CA . MET A 1 438 ? 30.586 9.082 31.267 1.00 69.94 438 MET A CA 1
ATOM 3511 C C . MET A 1 438 ? 31.574 8.023 30.774 1.00 69.94 438 MET A C 1
ATOM 3513 O O . MET A 1 438 ? 31.991 8.038 29.612 1.00 69.94 438 MET A O 1
ATOM 3517 N N . GLN A 1 439 ? 31.900 7.061 31.635 1.00 72.06 439 GLN A N 1
ATOM 3518 C CA . GLN A 1 439 ? 32.581 5.831 31.228 1.00 72.06 439 GLN A CA 1
ATOM 3519 C C . GLN A 1 439 ? 31.615 4.895 30.478 1.00 72.06 439 GLN A C 1
ATOM 3521 O O . GLN A 1 439 ? 30.398 5.085 30.502 1.00 72.06 439 GLN A O 1
ATOM 3526 N N . TRP A 1 440 ? 32.169 3.906 29.777 1.00 75.56 440 TRP A N 1
ATOM 3527 C CA . TRP A 1 440 ? 31.395 2.862 29.107 1.00 75.56 440 TRP A CA 1
ATOM 3528 C C . TRP A 1 440 ? 30.957 1.780 30.106 1.00 75.56 440 TRP A C 1
ATOM 3530 O O . TRP A 1 440 ? 31.769 1.296 30.886 1.00 75.56 440 TRP A O 1
ATOM 3540 N N . ASP A 1 441 ? 29.686 1.392 30.038 1.00 65.56 441 ASP A N 1
ATOM 3541 C CA . ASP A 1 441 ? 29.088 0.232 30.709 1.00 65.56 441 ASP A CA 1
ATOM 3542 C C . ASP A 1 441 ? 28.918 -0.920 29.695 1.00 65.56 441 ASP A C 1
ATOM 3544 O O . ASP A 1 441 ? 28.671 -0.679 28.508 1.00 65.56 441 ASP A O 1
ATOM 3548 N N . GLY A 1 442 ? 29.035 -2.167 30.156 1.00 60.69 442 GLY A N 1
ATOM 3549 C CA . GLY A 1 442 ? 28.986 -3.382 29.334 1.00 60.69 442 GLY A CA 1
ATOM 3550 C C . GLY A 1 442 ? 30.273 -4.214 29.362 1.00 60.69 442 GLY A C 1
ATOM 3551 O O . GLY A 1 442 ? 31.259 -3.852 30.003 1.00 60.69 442 GLY A O 1
ATOM 3552 N N . ASP A 1 443 ? 30.244 -5.350 28.664 1.00 53.88 443 ASP A N 1
ATOM 3553 C CA . ASP A 1 443 ? 31.338 -6.323 28.660 1.00 53.88 443 ASP A CA 1
ATOM 3554 C C . ASP A 1 443 ? 32.586 -5.757 27.964 1.00 53.88 443 ASP A C 1
ATOM 3556 O O . ASP A 1 443 ? 32.569 -5.473 26.762 1.00 53.88 443 ASP A O 1
ATOM 3560 N N . LEU A 1 444 ? 33.704 -5.657 28.690 1.00 53.34 444 LEU A N 1
ATOM 3561 C CA . LEU A 1 444 ? 35.012 -5.540 28.049 1.00 53.34 444 LEU A CA 1
ATOM 3562 C C . LEU A 1 444 ? 35.326 -6.878 27.379 1.00 53.34 444 LEU A C 1
ATOM 3564 O O . LEU A 1 444 ? 35.275 -7.925 28.023 1.00 53.34 444 LEU A O 1
ATOM 3568 N N . SER A 1 445 ? 35.700 -6.855 26.102 1.00 54.69 445 SER A N 1
ATOM 3569 C CA . SER A 1 445 ? 36.293 -8.038 25.486 1.00 54.69 445 SER A CA 1
ATOM 3570 C C . SER A 1 445 ? 37.685 -8.301 26.051 1.00 54.69 445 SER A C 1
ATOM 3572 O O . SER A 1 445 ? 38.429 -7.362 26.365 1.00 54.69 445 SER A O 1
ATOM 3574 N N . ASP A 1 446 ? 38.089 -9.574 26.069 1.00 54.69 446 ASP A N 1
ATOM 3575 C CA . ASP A 1 446 ? 39.487 -9.949 26.287 1.00 54.69 446 ASP A CA 1
ATOM 3576 C C . ASP A 1 446 ? 40.406 -9.173 25.346 1.00 54.69 446 ASP A C 1
ATOM 3578 O O . ASP A 1 446 ? 41.460 -8.712 25.761 1.00 54.69 446 ASP A O 1
ATOM 3582 N N . LEU A 1 447 ? 39.977 -8.935 24.102 1.00 52.91 447 LEU A N 1
ATOM 3583 C CA . LEU A 1 447 ? 40.731 -8.173 23.114 1.00 52.91 447 LEU A CA 1
ATOM 3584 C C . LEU A 1 447 ? 40.931 -6.696 23.508 1.00 52.91 447 LEU A C 1
ATOM 3586 O O . LEU A 1 447 ? 41.991 -6.139 23.226 1.00 52.91 447 LEU A O 1
ATOM 3590 N N . THR A 1 448 ? 39.975 -6.066 24.198 1.00 54.12 448 THR A N 1
ATOM 3591 C CA . THR A 1 448 ? 40.120 -4.700 24.738 1.00 54.12 448 THR A CA 1
ATOM 3592 C C . THR A 1 448 ? 41.065 -4.684 25.941 1.00 54.12 448 THR A C 1
ATOM 3594 O O . THR A 1 448 ? 41.982 -3.863 25.993 1.00 54.12 448 THR A O 1
ATOM 3597 N N . LEU A 1 449 ? 40.907 -5.636 26.870 1.00 57.06 449 LEU A N 1
ATOM 3598 C CA . LEU A 1 449 ? 41.800 -5.805 28.023 1.00 57.06 449 LEU A CA 1
ATOM 3599 C C . LEU A 1 449 ? 43.242 -6.123 27.584 1.00 57.06 449 LEU A C 1
ATOM 3601 O O . LEU A 1 449 ? 44.204 -5.635 28.176 1.00 57.06 449 LEU A O 1
ATOM 3605 N N . ILE A 1 450 ? 43.387 -6.908 26.516 1.00 55.22 450 ILE A N 1
ATOM 3606 C CA . ILE A 1 450 ? 44.641 -7.182 25.818 1.00 55.22 450 ILE A CA 1
ATOM 3607 C C . ILE A 1 450 ? 45.192 -5.885 25.225 1.00 55.22 450 ILE A C 1
ATOM 3609 O O . ILE A 1 450 ? 46.286 -5.496 25.616 1.00 55.22 450 ILE A O 1
ATOM 3613 N N . LYS A 1 451 ? 44.450 -5.172 24.362 1.00 55.88 451 LYS A N 1
ATOM 3614 C CA . LYS A 1 451 ? 44.892 -3.904 23.741 1.00 55.88 451 LYS A CA 1
ATOM 3615 C C . LYS A 1 451 ? 45.404 -2.898 24.783 1.00 55.88 451 LYS A C 1
ATOM 3617 O O . LYS A 1 451 ? 46.429 -2.268 24.544 1.00 55.88 451 LYS A O 1
ATOM 3622 N N . GLN A 1 452 ? 44.764 -2.798 25.950 1.00 57.97 452 GLN A N 1
ATOM 3623 C CA . GLN A 1 452 ? 45.236 -1.936 27.038 1.00 57.97 452 GLN A CA 1
ATOM 3624 C C . GLN A 1 452 ? 46.543 -2.450 27.671 1.00 57.97 452 GLN A C 1
ATOM 3626 O O . GLN A 1 452 ? 47.519 -1.704 27.727 1.00 57.97 452 GLN A O 1
ATOM 3631 N N . LYS A 1 453 ? 46.632 -3.748 28.005 1.00 57.69 453 LYS A N 1
ATOM 3632 C CA . LYS A 1 453 ? 47.889 -4.381 28.454 1.00 57.69 453 LYS A CA 1
ATOM 3633 C C . LYS A 1 453 ? 49.035 -4.230 27.442 1.00 57.69 453 LYS A C 1
ATOM 3635 O O . LYS A 1 453 ? 50.177 -4.095 27.863 1.00 57.69 453 LYS A O 1
ATOM 3640 N N . LEU A 1 454 ? 48.758 -4.219 26.132 1.00 55.31 454 LEU A N 1
ATOM 3641 C CA . LEU A 1 454 ? 49.761 -3.984 25.079 1.00 55.31 454 LEU A CA 1
ATOM 3642 C C . LEU A 1 454 ? 50.290 -2.534 25.065 1.00 55.31 454 LEU A C 1
ATOM 3644 O O . LEU A 1 454 ? 51.448 -2.303 24.714 1.00 55.31 454 LEU A O 1
ATOM 3648 N N . ILE A 1 455 ? 49.474 -1.554 25.463 1.00 58.19 455 ILE A N 1
ATOM 3649 C CA . ILE A 1 455 ? 49.891 -0.148 25.583 1.00 58.19 455 ILE A CA 1
ATOM 3650 C C . ILE A 1 455 ? 50.783 0.029 26.821 1.00 58.19 455 ILE A C 1
ATOM 3652 O O . ILE A 1 455 ? 51.892 0.555 26.704 1.00 58.19 455 ILE A O 1
ATOM 3656 N N . ASP A 1 456 ? 50.362 -0.498 27.973 1.00 60.06 456 ASP A N 1
ATOM 3657 C CA . ASP A 1 456 ? 51.146 -0.470 29.219 1.00 60.06 456 ASP A CA 1
ATOM 3658 C C . ASP A 1 456 ? 52.483 -1.230 29.064 1.00 60.06 456 ASP A C 1
ATOM 3660 O O . ASP A 1 456 ? 53.543 -0.786 29.523 1.00 60.06 456 ASP A O 1
ATOM 3664 N N . ALA A 1 457 ? 52.458 -2.343 28.323 1.00 57.53 457 ALA A N 1
ATOM 3665 C CA . ALA A 1 457 ? 53.628 -3.102 27.888 1.00 57.53 457 ALA A CA 1
ATOM 3666 C C . ALA A 1 457 ? 54.608 -2.269 27.047 1.00 57.53 457 ALA A C 1
ATOM 3668 O O . ALA A 1 457 ? 55.808 -2.272 27.326 1.00 57.53 457 ALA A O 1
ATOM 3669 N N . ARG A 1 458 ? 54.119 -1.536 26.036 1.00 57.81 458 ARG A N 1
ATOM 3670 C CA . ARG A 1 458 ? 54.944 -0.688 25.155 1.00 57.81 458 ARG A CA 1
ATOM 3671 C C . ARG A 1 458 ? 55.667 0.410 25.935 1.00 57.81 458 ARG A C 1
ATOM 3673 O O . ARG A 1 458 ? 56.845 0.653 25.680 1.00 57.81 458 ARG A O 1
ATOM 3680 N N . ILE A 1 459 ? 54.986 1.024 26.904 1.00 61.44 459 ILE A N 1
ATOM 3681 C CA . ILE A 1 459 ? 55.560 2.040 27.802 1.00 61.44 459 ILE A CA 1
ATOM 3682 C C . ILE A 1 459 ? 56.642 1.409 28.698 1.00 61.44 459 ILE A C 1
ATOM 3684 O O . ILE A 1 459 ? 57.746 1.942 28.813 1.00 61.44 459 ILE A O 1
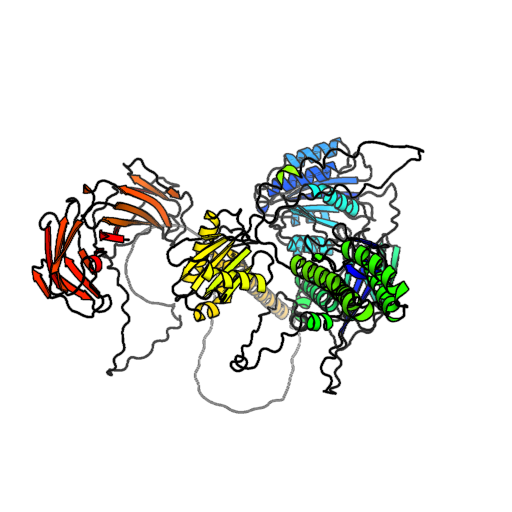ATOM 3688 N N . SER A 1 460 ? 56.370 0.226 29.255 1.00 63.06 460 SER A N 1
ATOM 3689 C CA . SER A 1 460 ? 57.324 -0.528 30.087 1.00 63.06 460 SER A CA 1
ATOM 3690 C C . SER A 1 460 ? 58.575 -0.973 29.306 1.00 63.06 460 SER A C 1
ATOM 3692 O O . SER A 1 460 ? 59.692 -0.932 29.821 1.00 63.06 460 SER A O 1
ATOM 3694 N N . LEU A 1 461 ? 58.428 -1.336 28.027 1.00 62.88 461 LEU A N 1
ATOM 3695 C CA . LEU A 1 461 ? 59.537 -1.734 27.147 1.00 62.88 461 LEU A CA 1
ATOM 3696 C C . LEU A 1 461 ? 60.522 -0.592 26.846 1.00 62.88 461 LEU A C 1
ATOM 3698 O O . LEU A 1 461 ? 61.706 -0.840 26.581 1.00 62.88 461 LEU A O 1
ATOM 3702 N N . GLN A 1 462 ? 60.052 0.657 26.874 1.00 62.22 462 GLN A N 1
ATOM 3703 C CA . GLN A 1 462 ? 60.897 1.833 26.658 1.00 62.22 462 GLN A CA 1
ATOM 3704 C C . GLN A 1 462 ? 61.775 2.150 27.879 1.00 62.22 462 GLN A C 1
ATOM 3706 O O . GLN A 1 462 ? 62.896 2.619 27.691 1.00 62.22 462 GLN A O 1
ATOM 3711 N N . SER A 1 463 ? 61.325 1.830 29.098 1.00 59.47 463 SER A N 1
ATOM 3712 C CA . SER A 1 463 ? 62.027 2.122 30.360 1.00 59.47 463 SER A CA 1
ATOM 3713 C C . SER A 1 463 ? 62.803 0.941 30.974 1.00 59.47 463 SER A C 1
ATOM 3715 O O . SER A 1 463 ? 63.667 1.162 31.822 1.00 59.47 463 SER A O 1
ATOM 3717 N N . ALA A 1 464 ? 62.541 -0.303 30.555 1.00 61.09 464 ALA A N 1
ATOM 3718 C CA . ALA A 1 464 ? 63.175 -1.506 31.110 1.00 61.09 464 ALA A CA 1
ATOM 3719 C C . ALA A 1 464 ? 64.684 -1.667 30.793 1.00 61.09 464 ALA A C 1
ATOM 3721 O O . ALA A 1 464 ? 65.192 -1.201 29.769 1.00 61.09 464 ALA A O 1
ATOM 3722 N N . SER A 1 465 ? 65.397 -2.417 31.644 1.00 63.91 465 SER A N 1
ATOM 3723 C CA . SER A 1 465 ? 66.799 -2.821 31.436 1.00 63.91 465 SER A CA 1
ATOM 3724 C C . SER A 1 465 ? 66.927 -4.004 30.462 1.00 63.91 465 SER A C 1
ATOM 3726 O O . SER A 1 465 ? 65.985 -4.773 30.288 1.00 63.91 465 SER A O 1
ATOM 3728 N N . ILE A 1 466 ? 68.101 -4.187 29.838 1.00 62.28 466 ILE A N 1
ATOM 3729 C CA . ILE A 1 466 ? 68.325 -5.176 28.756 1.00 62.28 466 ILE A CA 1
ATOM 3730 C C . ILE A 1 466 ? 67.891 -6.603 29.147 1.00 62.28 466 ILE A C 1
ATOM 3732 O O . ILE A 1 466 ? 67.270 -7.289 28.338 1.00 62.28 466 ILE A O 1
ATOM 3736 N N . GLN A 1 467 ? 68.156 -7.026 30.389 1.00 61.84 467 GLN A N 1
ATOM 3737 C CA . GLN A 1 467 ? 67.743 -8.341 30.894 1.00 61.84 467 GLN A CA 1
ATOM 3738 C C . GLN A 1 467 ? 66.209 -8.462 30.951 1.00 61.84 467 GLN A C 1
ATOM 3740 O O . GLN A 1 467 ? 65.639 -9.387 30.380 1.00 61.84 467 GLN A O 1
ATOM 3745 N N . SER A 1 468 ? 65.543 -7.473 31.558 1.00 64.12 468 SER A N 1
ATOM 3746 C CA . SER A 1 468 ? 64.081 -7.418 31.691 1.00 64.12 468 SER A CA 1
ATOM 3747 C C . SER A 1 468 ? 63.373 -7.322 30.333 1.00 64.12 468 SER A C 1
ATOM 3749 O O . SER A 1 468 ? 62.305 -7.908 30.159 1.00 64.12 468 SER A O 1
ATOM 3751 N N . LYS A 1 469 ? 63.986 -6.673 29.328 1.00 66.31 469 LYS A N 1
ATOM 3752 C CA . LYS A 1 469 ? 63.440 -6.648 27.960 1.00 66.31 469 LYS A CA 1
ATOM 3753 C C . LYS A 1 469 ? 63.307 -8.049 27.358 1.00 66.31 469 LYS A C 1
ATOM 3755 O O . LYS A 1 469 ? 62.330 -8.278 26.655 1.00 66.31 469 LYS A O 1
ATOM 3760 N N . LYS A 1 470 ? 64.223 -8.991 27.631 1.00 66.81 470 LYS A N 1
ATOM 3761 C CA . LYS A 1 470 ? 64.121 -10.358 27.080 1.00 66.81 470 LYS A CA 1
ATOM 3762 C C . LYS A 1 470 ? 62.906 -11.120 27.613 1.00 66.81 470 LYS A C 1
ATOM 3764 O O . LYS A 1 470 ? 62.241 -11.797 26.835 1.00 66.81 470 LYS A O 1
ATOM 3769 N N . GLU A 1 471 ? 62.600 -10.979 28.900 1.00 67.50 471 GLU A N 1
ATOM 3770 C CA . GLU A 1 471 ? 61.436 -11.624 29.524 1.00 67.50 471 GLU A CA 1
ATOM 3771 C C . GLU A 1 471 ? 60.125 -10.975 29.058 1.00 67.50 471 GLU A C 1
ATOM 3773 O O . GLU A 1 471 ? 59.229 -11.681 28.597 1.00 67.50 471 GLU A O 1
ATOM 3778 N N . LEU A 1 472 ? 60.051 -9.635 29.065 1.00 66.75 472 LEU A N 1
ATOM 3779 C CA . LEU A 1 472 ? 58.882 -8.896 28.568 1.00 66.75 472 LEU A CA 1
ATOM 3780 C C . LEU A 1 472 ? 58.536 -9.276 27.119 1.00 66.75 472 LEU A C 1
ATOM 3782 O O . LEU A 1 472 ? 57.377 -9.552 26.821 1.00 66.75 472 LEU A O 1
ATOM 3786 N N . ILE A 1 473 ? 59.525 -9.323 26.219 1.00 70.25 473 ILE A N 1
ATOM 3787 C CA . ILE A 1 473 ? 59.277 -9.629 24.802 1.00 70.25 473 ILE A CA 1
ATOM 3788 C C . ILE A 1 473 ? 58.737 -11.053 24.621 1.00 70.25 473 ILE A C 1
ATOM 3790 O O . ILE A 1 473 ? 57.781 -11.224 23.871 1.00 70.25 473 ILE A O 1
ATOM 3794 N N . ALA A 1 474 ? 59.267 -12.050 25.335 1.00 69.50 474 ALA A N 1
ATOM 3795 C CA . ALA A 1 474 ? 58.806 -13.436 25.214 1.00 69.50 474 ALA A CA 1
ATOM 3796 C C . ALA A 1 474 ? 57.343 -13.627 25.667 1.00 69.50 474 ALA A C 1
ATOM 3798 O O . ALA A 1 474 ? 56.623 -14.465 25.121 1.00 69.50 474 ALA A O 1
ATOM 3799 N N . ASP A 1 475 ? 56.870 -12.847 26.644 1.00 66.75 475 ASP A N 1
ATOM 3800 C CA . ASP A 1 475 ? 55.450 -12.833 27.013 1.00 66.75 475 ASP A CA 1
ATOM 3801 C C . ASP A 1 475 ? 54.595 -12.001 26.046 1.00 66.75 475 ASP A C 1
ATOM 3803 O O . ASP A 1 475 ? 53.428 -12.331 25.826 1.00 66.75 475 ASP A O 1
ATOM 3807 N N . PHE A 1 476 ? 55.167 -10.987 25.394 1.00 68.06 476 PHE A N 1
ATOM 3808 C CA . PHE A 1 476 ? 54.497 -10.215 24.344 1.00 68.06 476 PHE A CA 1
ATOM 3809 C C . PHE A 1 476 ? 54.347 -10.978 23.025 1.00 68.06 476 PHE A C 1
ATOM 3811 O O . PHE A 1 476 ? 53.310 -10.836 22.384 1.00 68.06 476 PHE A O 1
ATOM 3818 N N . GLU A 1 477 ? 55.292 -11.844 22.655 1.00 68.56 477 GLU A N 1
ATOM 3819 C CA . GLU A 1 477 ? 55.138 -12.775 21.528 1.00 68.56 477 GLU A CA 1
ATOM 3820 C C . GLU A 1 477 ? 53.918 -13.686 21.746 1.00 68.56 477 GLU A C 1
ATOM 3822 O O . GLU A 1 477 ? 52.999 -13.692 20.924 1.00 68.56 477 GLU A O 1
ATOM 3827 N N . LYS A 1 478 ? 53.824 -14.343 22.914 1.00 68.81 478 LYS A N 1
ATOM 3828 C CA . LYS A 1 478 ? 52.655 -15.162 23.310 1.00 68.81 478 LYS A CA 1
ATOM 3829 C C . LYS A 1 478 ? 51.345 -14.366 23.324 1.00 68.81 478 LYS A C 1
ATOM 3831 O O . LYS A 1 478 ? 50.274 -14.933 23.104 1.00 68.81 478 LYS A O 1
ATOM 3836 N N . LEU A 1 479 ? 51.405 -13.069 23.629 1.00 64.44 479 LEU A N 1
ATOM 3837 C CA . LEU A 1 479 ? 50.241 -12.182 23.630 1.00 64.44 479 LEU A CA 1
ATOM 3838 C C . LEU A 1 479 ? 49.812 -11.806 22.203 1.00 64.44 479 LEU A C 1
ATOM 3840 O O . LEU A 1 479 ? 48.619 -11.813 21.906 1.00 64.44 479 LEU A O 1
ATOM 3844 N N . CYS A 1 480 ? 50.768 -11.550 21.308 1.00 64.69 480 CYS A N 1
ATOM 3845 C CA . CYS A 1 480 ? 50.523 -11.292 19.890 1.00 64.69 480 CYS A CA 1
ATOM 3846 C C . CYS A 1 480 ? 50.020 -12.532 19.132 1.00 64.69 480 CYS A C 1
ATOM 3848 O O . CYS A 1 480 ? 49.175 -12.387 18.246 1.00 64.69 480 CYS A O 1
ATOM 3850 N N . GLU A 1 481 ? 50.478 -13.741 19.472 1.00 64.56 481 GLU A N 1
ATOM 3851 C CA . GLU A 1 481 ? 49.990 -14.983 18.846 1.00 64.56 481 GLU A CA 1
ATOM 3852 C C . GLU A 1 481 ? 48.525 -15.293 19.189 1.00 64.56 481 GLU A C 1
ATOM 3854 O O . GLU A 1 481 ? 47.809 -15.857 18.364 1.00 64.56 481 GLU A O 1
ATOM 3859 N N . LYS A 1 482 ? 48.023 -14.835 20.345 1.00 59.50 482 LYS A N 1
ATOM 3860 C CA . LYS A 1 482 ? 46.598 -14.946 20.714 1.00 59.50 482 LYS A CA 1
ATOM 3861 C C . LYS A 1 482 ? 45.671 -13.983 19.956 1.00 59.50 482 LYS A C 1
ATOM 3863 O O . LYS A 1 482 ? 44.456 -14.061 20.122 1.00 59.50 482 LYS A O 1
ATOM 3868 N N . ILE A 1 483 ? 46.208 -13.078 19.133 1.00 57.97 483 ILE A N 1
ATOM 3869 C CA . ILE A 1 483 ? 45.433 -12.067 18.400 1.00 57.97 483 ILE A CA 1
ATOM 3870 C C . ILE A 1 483 ? 45.341 -12.448 16.918 1.00 57.97 483 ILE A C 1
ATOM 3872 O O . ILE A 1 483 ? 46.339 -12.453 16.190 1.00 57.97 483 ILE A O 1
ATOM 3876 N N . SER A 1 484 ? 44.121 -12.699 16.439 1.00 54.56 484 SER A N 1
ATOM 3877 C CA . SER A 1 484 ? 43.853 -12.855 15.005 1.00 54.56 484 SER A CA 1
ATOM 3878 C C . SER A 1 484 ? 43.956 -11.509 14.282 1.00 54.56 484 SER A C 1
ATOM 3880 O O . SER A 1 484 ? 43.366 -10.517 14.718 1.00 54.56 484 SER A O 1
ATOM 3882 N N . TYR A 1 485 ? 44.657 -11.476 13.142 1.00 52.19 485 TYR A N 1
ATOM 3883 C CA . TYR A 1 485 ? 44.866 -10.254 12.349 1.00 52.19 485 TYR A CA 1
ATOM 3884 C C . TYR A 1 485 ? 43.554 -9.565 11.924 1.00 52.19 485 TYR A C 1
ATOM 3886 O O . TYR A 1 485 ? 43.529 -8.344 11.784 1.00 52.19 485 TYR A O 1
ATOM 3894 N N . ARG A 1 486 ? 42.443 -10.309 11.800 1.00 44.56 486 ARG A N 1
ATOM 3895 C CA . ARG A 1 486 ? 41.127 -9.760 11.417 1.00 44.56 486 ARG A CA 1
ATOM 3896 C C . ARG A 1 486 ? 40.459 -8.868 12.479 1.00 44.56 486 ARG A C 1
ATOM 3898 O O . ARG A 1 486 ? 39.546 -8.138 12.124 1.00 44.56 486 ARG A O 1
ATOM 3905 N N . ALA A 1 487 ? 40.884 -8.911 13.748 1.00 42.62 487 ALA A N 1
ATOM 3906 C CA . ALA A 1 487 ? 40.220 -8.199 14.857 1.00 42.62 487 ALA A CA 1
ATOM 3907 C C . ALA A 1 487 ? 41.000 -6.972 15.395 1.00 42.62 487 ALA A C 1
ATOM 3909 O O . ALA A 1 487 ? 40.611 -6.341 16.384 1.00 42.62 487 ALA A O 1
ATOM 3910 N N . GLY A 1 488 ? 42.138 -6.637 14.780 1.00 51.91 488 GLY A N 1
ATOM 3911 C CA . GLY A 1 488 ? 42.999 -5.550 15.257 1.00 51.91 488 GLY A CA 1
ATOM 3912 C C . GLY A 1 488 ? 44.319 -5.429 14.504 1.00 51.91 488 GLY A C 1
ATOM 3913 O O . GLY A 1 488 ? 45.364 -5.334 15.148 1.00 51.91 488 GLY A O 1
ATOM 3914 N N . GLY A 1 489 ? 44.266 -5.470 13.167 1.00 53.19 489 GLY A N 1
ATOM 3915 C CA . GLY A 1 489 ? 45.435 -5.515 12.281 1.00 53.19 489 GLY A CA 1
ATOM 3916 C C . GLY A 1 489 ? 46.520 -4.499 12.642 1.00 53.19 489 GLY A C 1
ATOM 3917 O O . GLY A 1 489 ? 47.629 -4.906 12.982 1.00 53.19 489 GLY A O 1
ATOM 3918 N N . ASP A 1 490 ? 46.182 -3.209 12.663 1.00 54.28 490 ASP A N 1
ATOM 3919 C CA . ASP A 1 490 ? 47.130 -2.114 12.919 1.00 54.28 490 ASP A CA 1
ATOM 3920 C C . ASP A 1 490 ? 47.838 -2.247 14.275 1.00 54.28 490 ASP A C 1
ATOM 3922 O O . ASP A 1 490 ? 49.059 -2.133 14.359 1.00 54.28 490 ASP A O 1
ATOM 3926 N N . ALA A 1 491 ? 47.092 -2.555 15.341 1.00 55.12 491 ALA A N 1
ATOM 3927 C CA . ALA A 1 491 ? 47.649 -2.696 16.687 1.00 55.12 491 ALA A CA 1
ATOM 3928 C C . ALA A 1 491 ? 48.576 -3.920 16.809 1.00 55.12 491 ALA A C 1
ATOM 3930 O O . ALA A 1 491 ? 49.623 -3.835 17.454 1.00 55.12 491 ALA A O 1
ATOM 3931 N N . LYS A 1 492 ? 48.232 -5.047 16.161 1.00 61.47 492 LYS A N 1
ATOM 3932 C CA . LYS A 1 492 ? 49.115 -6.223 16.094 1.00 61.47 492 LYS A CA 1
ATOM 3933 C C . LYS A 1 492 ? 50.359 -5.925 15.250 1.00 61.47 492 LYS A C 1
ATOM 3935 O O . LYS A 1 492 ? 51.456 -6.303 15.648 1.00 61.47 492 LYS A O 1
ATOM 3940 N N . PHE A 1 493 ? 50.208 -5.231 14.123 1.00 65.44 493 PHE A N 1
ATOM 3941 C CA . PHE A 1 493 ? 51.300 -4.873 13.215 1.00 65.44 493 PHE A CA 1
ATOM 3942 C C . PHE A 1 493 ? 52.309 -3.912 13.860 1.00 65.44 493 PHE A C 1
ATOM 3944 O O . PHE A 1 493 ? 53.505 -4.204 13.877 1.00 65.44 493 PHE A O 1
ATOM 3951 N N . ASP A 1 494 ? 51.847 -2.808 14.454 1.00 61.38 494 ASP A N 1
ATOM 3952 C CA . ASP A 1 494 ? 52.719 -1.794 15.065 1.00 61.38 494 ASP A CA 1
ATOM 3953 C C . ASP A 1 494 ? 53.486 -2.358 16.280 1.00 61.38 494 ASP A C 1
ATOM 3955 O O . ASP A 1 494 ? 54.651 -2.021 16.523 1.00 61.38 494 ASP A O 1
ATOM 3959 N N . MET A 1 495 ? 52.874 -3.305 17.004 1.00 64.69 495 MET A N 1
ATOM 3960 C CA . MET A 1 495 ? 53.537 -4.041 18.080 1.00 64.69 495 MET A CA 1
ATOM 3961 C C . MET A 1 495 ? 54.508 -5.117 17.571 1.00 64.69 495 MET A C 1
ATOM 3963 O O . MET A 1 495 ? 55.625 -5.187 18.080 1.00 64.69 495 MET A O 1
ATOM 3967 N N . MET A 1 496 ? 54.156 -5.893 16.540 1.00 69.19 496 MET A N 1
ATOM 3968 C CA . MET A 1 496 ? 55.072 -6.857 15.911 1.00 69.19 496 MET A CA 1
ATOM 3969 C C . MET A 1 496 ? 56.325 -6.146 15.376 1.00 69.19 496 MET A C 1
ATOM 3971 O O . MET A 1 496 ? 57.450 -6.566 15.642 1.00 69.19 496 MET A O 1
ATOM 3975 N N . MET A 1 497 ? 56.150 -4.993 14.725 1.00 69.81 497 MET A N 1
ATOM 3976 C CA . MET A 1 497 ? 57.251 -4.133 14.278 1.00 69.81 497 MET A CA 1
ATOM 3977 C C . MET A 1 497 ? 58.066 -3.556 15.444 1.00 69.81 497 MET A C 1
ATOM 3979 O O . MET A 1 497 ? 59.276 -3.372 15.314 1.00 69.81 497 MET A O 1
ATOM 3983 N N . THR A 1 498 ? 57.450 -3.309 16.602 1.00 66.62 498 THR A N 1
ATOM 3984 C CA . THR A 1 498 ? 58.169 -2.902 17.822 1.00 66.62 498 THR A CA 1
ATOM 3985 C C . THR A 1 498 ? 58.997 -4.058 18.406 1.00 66.62 498 THR A C 1
ATOM 3987 O O . THR A 1 498 ? 60.144 -3.839 18.804 1.00 66.62 498 THR A O 1
ATOM 3990 N N . ILE A 1 499 ? 58.485 -5.293 18.386 1.00 72.00 499 ILE A N 1
ATOM 3991 C CA . ILE A 1 499 ? 59.216 -6.510 18.782 1.00 72.00 499 ILE A CA 1
ATOM 3992 C C . ILE A 1 499 ? 60.409 -6.753 17.840 1.00 72.00 499 ILE A C 1
ATOM 3994 O O . ILE A 1 499 ? 61.546 -6.832 18.308 1.00 72.00 499 ILE A O 1
ATOM 3998 N N . ILE A 1 500 ? 60.185 -6.750 16.518 1.00 71.31 500 ILE A N 1
ATOM 3999 C CA . ILE A 1 500 ? 61.227 -6.900 15.483 1.00 71.31 500 ILE A CA 1
ATOM 4000 C C . ILE A 1 500 ? 62.335 -5.851 15.664 1.00 71.31 500 ILE A C 1
ATOM 4002 O O . ILE A 1 500 ? 63.516 -6.200 15.707 1.00 71.31 500 ILE A O 1
ATOM 4006 N N . ARG A 1 501 ? 61.976 -4.570 15.849 1.00 72.50 501 ARG A N 1
ATOM 4007 C CA . ARG A 1 501 ? 62.940 -3.487 16.129 1.00 72.50 501 ARG A CA 1
ATOM 4008 C C . ARG A 1 501 ? 63.720 -3.715 17.425 1.00 72.50 501 ARG A C 1
ATOM 4010 O O . ARG A 1 501 ? 64.904 -3.393 17.474 1.00 72.50 501 ARG A O 1
ATOM 4017 N N . THR A 1 502 ? 63.100 -4.275 18.462 1.00 69.94 502 THR A N 1
ATOM 4018 C CA . THR A 1 502 ? 63.772 -4.503 19.751 1.00 69.94 502 THR A CA 1
ATOM 4019 C C . THR A 1 502 ? 64.753 -5.678 19.671 1.00 69.94 502 THR A C 1
ATOM 4021 O O . THR A 1 502 ? 65.885 -5.545 20.139 1.00 69.94 502 THR A O 1
ATOM 4024 N N . TYR A 1 503 ? 64.403 -6.772 18.982 1.00 77.62 503 TYR A N 1
ATOM 4025 C CA . TYR A 1 503 ? 65.364 -7.838 18.664 1.00 77.62 503 TYR A CA 1
ATOM 4026 C C . TYR A 1 503 ? 66.536 -7.324 17.817 1.00 77.62 503 TYR A C 1
ATOM 4028 O O . TYR A 1 503 ? 67.692 -7.557 18.170 1.00 77.62 503 TYR A O 1
ATOM 4036 N N . ARG A 1 504 ? 66.239 -6.564 16.753 1.00 73.94 504 ARG A N 1
ATOM 4037 C CA . ARG A 1 504 ? 67.224 -6.041 15.794 1.00 73.94 504 ARG A CA 1
ATOM 4038 C C . ARG A 1 504 ? 68.185 -5.010 16.399 1.00 73.94 504 ARG A C 1
ATOM 4040 O O . ARG A 1 504 ? 69.374 -5.085 16.126 1.00 73.94 504 ARG A O 1
ATOM 4047 N N . TYR A 1 505 ? 67.696 -4.074 17.221 1.00 70.44 505 TYR A N 1
ATOM 4048 C CA . TYR A 1 505 ? 68.480 -2.910 17.677 1.00 70.44 505 TYR A CA 1
ATOM 4049 C C . TYR A 1 505 ? 68.756 -2.832 19.189 1.00 70.44 505 TYR A C 1
ATOM 4051 O O . TYR A 1 505 ? 69.576 -2.017 19.600 1.00 70.44 505 TYR A O 1
ATOM 4059 N N . SER A 1 506 ? 68.074 -3.610 20.039 1.00 69.94 506 SER A N 1
ATOM 4060 C CA . SER A 1 506 ? 68.316 -3.617 21.500 1.00 69.94 506 SER A CA 1
ATOM 4061 C C . SER A 1 506 ? 68.874 -4.935 22.033 1.00 69.94 506 SER A C 1
ATOM 4063 O O . SER A 1 506 ? 69.511 -4.927 23.083 1.00 69.94 506 SER A O 1
ATOM 4065 N N . LEU A 1 507 ? 68.644 -6.055 21.339 1.00 72.06 507 LEU A N 1
ATOM 4066 C CA . LEU A 1 507 ? 69.157 -7.377 21.725 1.00 72.06 507 LEU A CA 1
ATOM 4067 C C . LEU A 1 507 ? 70.210 -7.938 20.754 1.00 72.06 507 LEU A C 1
ATOM 4069 O O . LEU A 1 507 ? 70.873 -8.912 21.100 1.00 72.06 507 LEU A O 1
ATOM 4073 N N . ASN A 1 508 ? 70.376 -7.329 19.573 1.00 71.38 508 ASN A N 1
ATOM 4074 C CA . ASN A 1 508 ? 71.243 -7.784 18.476 1.00 71.38 508 ASN A CA 1
ATOM 4075 C C . ASN A 1 508 ? 70.983 -9.237 18.013 1.00 71.38 508 ASN A C 1
ATOM 4077 O O . ASN A 1 508 ? 71.864 -9.878 17.445 1.00 71.38 508 ASN A O 1
ATOM 4081 N N . GLU A 1 509 ? 69.767 -9.757 18.205 1.00 77.62 509 GLU A N 1
ATOM 4082 C CA . GLU A 1 509 ? 69.344 -11.075 17.706 1.00 77.62 509 GLU A CA 1
ATOM 4083 C C . GLU A 1 509 ? 68.718 -10.908 16.310 1.00 77.62 509 GLU A C 1
ATOM 4085 O O . GLU A 1 509 ? 67.499 -10.957 16.123 1.00 77.62 509 GLU A O 1
ATOM 4090 N N . TYR A 1 510 ? 69.580 -10.637 15.325 1.00 74.25 510 TYR A N 1
ATOM 4091 C CA . TYR A 1 510 ? 69.180 -10.294 13.957 1.00 74.25 510 TYR A CA 1
ATOM 4092 C C . TYR A 1 510 ? 68.381 -11.408 13.270 1.00 74.25 510 TYR A C 1
ATOM 4094 O O . TYR A 1 510 ? 67.368 -11.101 12.641 1.00 74.25 510 TYR A O 1
ATOM 4102 N N . ASP A 1 511 ? 68.762 -12.674 13.440 1.00 73.50 511 ASP A N 1
ATOM 4103 C CA . ASP A 1 511 ? 68.128 -13.805 12.748 1.00 73.50 511 ASP A CA 1
ATOM 4104 C C . ASP A 1 511 ? 66.641 -13.943 13.110 1.00 73.50 511 ASP A C 1
ATOM 4106 O O . ASP A 1 511 ? 65.786 -13.952 12.225 1.00 73.50 511 ASP A O 1
ATOM 4110 N N . LYS A 1 512 ? 66.304 -13.896 14.409 1.00 74.56 512 LYS A N 1
ATOM 4111 C CA . LYS A 1 512 ? 64.906 -13.879 14.887 1.00 74.56 512 LYS A CA 1
ATOM 4112 C C . LYS A 1 512 ? 64.124 -12.676 14.371 1.00 74.56 512 LYS A C 1
ATOM 4114 O O . LYS A 1 512 ? 62.947 -12.794 14.041 1.00 74.56 512 LYS A O 1
ATOM 4119 N N . SER A 1 513 ? 64.769 -11.509 14.274 1.00 74.25 513 SER A N 1
ATOM 4120 C CA . SER A 1 513 ? 64.112 -10.315 13.729 1.00 74.25 513 SER A CA 1
ATOM 4121 C C . SER A 1 513 ? 63.709 -10.504 12.260 1.00 74.25 513 SER A C 1
ATOM 4123 O O . SER A 1 513 ? 62.698 -9.955 11.837 1.00 74.25 513 SER A O 1
ATOM 4125 N N . ILE A 1 514 ? 64.481 -11.281 11.491 1.00 73.75 514 ILE A N 1
ATOM 4126 C CA . ILE A 1 514 ? 64.211 -11.607 10.084 1.00 73.75 514 ILE A CA 1
ATOM 4127 C C . ILE A 1 514 ? 63.168 -12.732 9.984 1.00 73.75 514 ILE A C 1
ATOM 4129 O O . ILE A 1 514 ? 62.270 -12.663 9.148 1.00 73.75 514 ILE A O 1
ATOM 4133 N N . GLU A 1 515 ? 63.228 -13.735 10.862 1.00 79.38 515 GLU A N 1
ATOM 4134 C CA . GLU A 1 515 ? 62.226 -14.806 10.960 1.00 79.38 515 GLU A CA 1
ATOM 4135 C C . GLU A 1 515 ? 60.816 -14.251 11.240 1.00 79.38 515 GLU A C 1
ATOM 4137 O O . GLU A 1 515 ? 59.872 -14.555 10.508 1.00 79.38 515 GLU A O 1
ATOM 4142 N N . LEU A 1 516 ? 60.682 -13.364 12.232 1.00 74.75 516 LEU A N 1
ATOM 4143 C CA . LEU A 1 516 ? 59.421 -12.689 12.567 1.00 74.75 516 LEU A CA 1
ATOM 4144 C C . LEU A 1 516 ? 58.921 -11.773 11.438 1.00 74.75 516 LEU A C 1
ATOM 4146 O O . LEU A 1 516 ? 57.723 -11.747 11.152 1.00 74.75 516 LEU A O 1
ATOM 4150 N N . GLU A 1 517 ? 59.820 -11.053 10.762 1.00 76.75 517 GLU A N 1
ATOM 4151 C CA . GLU A 1 517 ? 59.478 -10.196 9.618 1.00 76.75 517 GLU A CA 1
ATOM 4152 C C . GLU A 1 517 ? 58.956 -11.030 8.429 1.00 76.75 517 GLU A C 1
ATOM 4154 O O . GLU A 1 517 ? 57.943 -10.677 7.821 1.00 76.75 517 GLU A O 1
ATOM 4159 N N . ASN A 1 518 ? 59.550 -12.201 8.171 1.00 74.19 518 ASN A N 1
ATOM 4160 C CA . ASN A 1 518 ? 59.076 -13.165 7.171 1.00 74.19 518 ASN A CA 1
ATOM 4161 C C . ASN A 1 518 ? 57.743 -13.837 7.561 1.00 74.19 518 ASN A C 1
ATOM 4163 O O . ASN A 1 518 ? 56.883 -14.042 6.698 1.00 74.19 518 ASN A O 1
ATOM 4167 N N . LYS A 1 519 ? 57.538 -14.168 8.845 1.00 72.62 519 LYS A N 1
ATOM 4168 C CA . LYS A 1 519 ? 56.266 -14.709 9.366 1.00 72.62 519 LYS A CA 1
ATOM 4169 C C . LYS A 1 519 ? 55.132 -13.696 9.163 1.00 72.62 519 LYS A C 1
ATOM 4171 O O . LYS A 1 519 ? 54.112 -14.025 8.557 1.00 72.62 519 LYS A O 1
ATOM 4176 N N . MET A 1 520 ? 55.371 -12.432 9.525 1.00 70.19 520 MET A N 1
ATOM 4177 C CA . MET A 1 520 ? 54.439 -11.317 9.319 1.00 70.19 520 MET A CA 1
ATOM 4178 C C . MET A 1 520 ? 54.106 -11.071 7.835 1.00 70.19 520 MET A C 1
ATOM 4180 O O . MET A 1 520 ? 52.949 -10.819 7.500 1.00 70.19 520 MET A O 1
ATOM 4184 N N . GLN A 1 521 ? 55.084 -11.160 6.925 1.00 63.94 521 GLN A N 1
ATOM 4185 C CA . GLN A 1 521 ? 54.829 -10.997 5.485 1.00 63.94 521 GLN A CA 1
ATOM 4186 C C . GLN A 1 521 ? 54.012 -12.147 4.874 1.00 63.94 521 GLN A C 1
ATOM 4188 O O . GLN A 1 521 ? 53.267 -11.923 3.920 1.00 63.94 521 GLN A O 1
ATOM 4193 N N . ASN A 1 522 ? 54.124 -13.371 5.401 1.00 60.72 522 ASN A N 1
ATOM 4194 C CA . ASN A 1 522 ? 53.352 -14.510 4.901 1.00 60.72 522 ASN A CA 1
ATOM 4195 C C . ASN A 1 522 ? 51.912 -14.546 5.438 1.00 60.72 522 ASN A C 1
ATOM 4197 O O . ASN A 1 522 ? 51.011 -14.865 4.665 1.00 60.72 522 ASN A O 1
ATOM 4201 N N . GLU A 1 523 ? 51.667 -14.152 6.695 1.00 57.84 523 GLU A N 1
ATOM 4202 C CA . GLU A 1 523 ? 50.302 -14.041 7.253 1.00 57.84 523 GLU A CA 1
ATOM 4203 C C . GLU A 1 523 ? 49.443 -12.956 6.558 1.00 57.84 523 GLU A C 1
ATOM 4205 O O . GLU A 1 523 ? 48.217 -13.026 6.601 1.00 57.84 523 GLU A O 1
ATOM 4210 N N . ASN A 1 524 ? 50.064 -11.995 5.860 1.00 49.50 524 ASN A N 1
ATOM 4211 C CA . ASN A 1 524 ? 49.385 -10.903 5.145 1.00 49.50 524 ASN A CA 1
ATOM 4212 C C . ASN A 1 524 ? 48.999 -11.207 3.676 1.00 49.50 524 ASN A C 1
ATOM 4214 O O . ASN A 1 524 ? 48.510 -10.316 2.978 1.00 49.50 524 ASN A O 1
ATOM 4218 N N . LYS A 1 525 ? 49.204 -12.430 3.164 1.00 35.69 525 LYS A N 1
ATOM 4219 C CA . LYS A 1 525 ? 48.823 -12.784 1.779 1.00 35.69 525 LYS A CA 1
ATOM 4220 C C . LYS A 1 525 ? 47.329 -13.145 1.674 1.00 35.69 525 LYS A C 1
ATOM 4222 O O . LYS A 1 525 ? 46.853 -13.961 2.463 1.00 35.69 525 LYS A O 1
ATOM 4227 N N . PRO A 1 526 ? 46.578 -12.617 0.685 1.00 31.36 526 PRO A N 1
ATOM 4228 C CA . PRO A 1 526 ? 45.185 -13.005 0.477 1.00 31.36 526 PRO A CA 1
ATOM 4229 C C . PRO A 1 526 ? 45.097 -14.451 -0.033 1.00 31.36 526 PRO A C 1
ATOM 4231 O O . PRO A 1 526 ? 45.658 -14.795 -1.075 1.00 31.36 526 PRO A O 1
ATOM 4234 N N . VAL A 1 527 ? 44.372 -15.301 0.698 1.00 31.52 527 VAL A N 1
ATOM 4235 C CA . VAL A 1 527 ? 44.147 -16.704 0.321 1.00 31.52 527 VAL A CA 1
ATOM 4236 C C . VAL A 1 527 ? 43.258 -16.761 -0.921 1.00 31.52 527 VAL A C 1
ATOM 4238 O O . VAL A 1 527 ? 42.099 -16.354 -0.879 1.00 31.52 527 VAL A O 1
ATOM 4241 N N . THR A 1 528 ? 43.792 -17.293 -2.020 1.00 28.56 528 THR A N 1
ATOM 4242 C CA . THR A 1 528 ? 43.028 -17.590 -3.238 1.00 28.56 528 THR A CA 1
ATOM 4243 C C . THR A 1 528 ? 42.897 -19.101 -3.417 1.00 28.56 528 THR A C 1
ATOM 4245 O O . THR A 1 528 ? 43.891 -19.819 -3.379 1.00 28.56 528 THR A O 1
ATOM 4248 N N . LYS A 1 529 ? 41.652 -19.548 -3.643 1.00 29.47 529 LYS A N 1
ATOM 4249 C CA . LYS A 1 529 ? 41.179 -20.948 -3.666 1.00 29.47 529 LYS A CA 1
ATOM 4250 C C . LYS A 1 529 ? 41.256 -21.686 -2.317 1.00 29.47 529 LYS A C 1
ATOM 4252 O O . LYS A 1 529 ? 42.258 -21.665 -1.615 1.00 29.47 529 LYS A O 1
ATOM 4257 N N . ILE A 1 530 ? 40.166 -22.383 -2.003 1.00 33.59 530 ILE A N 1
ATOM 4258 C CA . ILE A 1 530 ? 40.077 -23.434 -0.984 1.00 33.59 530 ILE A CA 1
ATOM 4259 C C . ILE A 1 530 ? 39.464 -24.635 -1.703 1.00 33.59 530 ILE A C 1
ATOM 4261 O O . ILE A 1 530 ? 38.383 -24.501 -2.277 1.00 33.59 530 ILE A O 1
ATOM 4265 N N . ASP A 1 531 ? 40.145 -25.781 -1.701 1.00 28.16 531 ASP A N 1
ATOM 4266 C CA . ASP A 1 531 ? 39.591 -27.012 -2.269 1.00 28.16 531 ASP A CA 1
ATOM 4267 C C . ASP A 1 531 ? 38.500 -27.586 -1.356 1.00 28.16 531 ASP A C 1
ATOM 4269 O O . ASP A 1 531 ? 38.645 -27.669 -0.134 1.00 28.16 531 ASP A O 1
ATOM 4273 N N . SER A 1 532 ? 37.392 -28.013 -1.960 1.00 32.22 532 SER A N 1
ATOM 4274 C CA . SER A 1 532 ? 36.162 -28.420 -1.269 1.00 32.22 532 SER A CA 1
ATOM 4275 C C . SER A 1 532 ? 36.239 -29.774 -0.542 1.00 32.22 532 SER A C 1
ATOM 4277 O O . SER A 1 532 ? 35.253 -30.210 0.047 1.00 32.22 532 SER A O 1
ATOM 4279 N N . SER A 1 533 ? 37.399 -30.437 -0.542 1.00 32.03 533 SER A N 1
ATOM 4280 C CA . SER A 1 533 ? 37.589 -31.799 -0.024 1.00 32.03 533 SER A CA 1
ATOM 4281 C C . SER A 1 533 ? 37.920 -31.892 1.473 1.00 32.03 533 SER A C 1
ATOM 4283 O O . SER A 1 533 ? 37.718 -32.952 2.060 1.00 32.03 533 SER A O 1
ATOM 4285 N N . GLN A 1 534 ? 38.394 -30.819 2.122 1.00 34.94 534 GLN A N 1
ATOM 4286 C CA . GLN A 1 534 ? 38.772 -30.849 3.552 1.00 34.94 534 GLN A CA 1
ATOM 4287 C C . GLN A 1 534 ? 37.680 -30.380 4.529 1.00 34.94 534 GLN A C 1
ATOM 4289 O O . GLN A 1 534 ? 37.877 -30.443 5.741 1.00 34.94 534 GLN A O 1
ATOM 4294 N N . LEU A 1 535 ? 36.521 -29.925 4.042 1.00 36.75 535 LEU A N 1
ATOM 4295 C CA . LEU A 1 535 ? 35.431 -29.459 4.913 1.00 36.75 535 LEU A CA 1
ATOM 4296 C C . LEU A 1 535 ? 34.564 -30.597 5.477 1.00 36.75 535 LEU A C 1
ATOM 4298 O O . LEU A 1 535 ? 34.044 -30.467 6.581 1.00 36.75 535 LEU A O 1
ATOM 4302 N N . GLN A 1 536 ? 34.452 -31.729 4.773 1.00 33.41 536 GLN A N 1
ATOM 4303 C CA . GLN A 1 536 ? 33.596 -32.846 5.198 1.00 33.41 536 GLN A CA 1
ATOM 4304 C C . GLN A 1 536 ? 34.187 -33.701 6.332 1.00 33.41 536 GLN A C 1
ATOM 4306 O O . GLN A 1 536 ? 33.429 -34.358 7.037 1.00 33.41 536 GLN A O 1
ATOM 4311 N N . SER A 1 537 ? 35.505 -33.681 6.559 1.00 32.56 537 SER A N 1
ATOM 4312 C CA . SER A 1 537 ? 36.127 -34.426 7.668 1.00 32.56 537 SER A CA 1
ATOM 4313 C C . SER A 1 537 ? 35.999 -33.717 9.020 1.00 32.56 537 SER A C 1
ATOM 4315 O O . SER A 1 537 ? 35.836 -34.379 10.038 1.00 32.56 537 SER A O 1
ATOM 4317 N N . LYS A 1 538 ? 36.012 -32.377 9.046 1.00 34.56 538 LYS A N 1
ATOM 4318 C CA . LYS A 1 538 ? 35.930 -31.586 10.290 1.00 34.56 538 LYS A CA 1
ATOM 4319 C C . LYS A 1 538 ? 34.518 -31.347 10.823 1.00 34.56 538 LYS A C 1
ATOM 4321 O O . LYS A 1 538 ? 34.370 -30.789 11.906 1.00 34.56 538 LYS A O 1
ATOM 4326 N N . GLN A 1 539 ? 33.488 -31.759 10.089 1.00 31.95 539 GLN A N 1
ATOM 4327 C CA . GLN A 1 539 ? 32.092 -31.586 10.499 1.00 31.95 539 GLN A CA 1
ATOM 4328 C C . GLN A 1 539 ? 31.539 -32.789 11.294 1.00 31.95 539 GLN A C 1
ATOM 4330 O O . GLN A 1 539 ? 30.377 -32.773 11.684 1.00 31.95 539 GLN A O 1
ATOM 4335 N N . ALA A 1 540 ? 32.371 -33.810 11.551 1.00 32.50 540 ALA A N 1
ATOM 4336 C CA . ALA A 1 540 ? 32.007 -35.039 12.265 1.00 32.50 540 ALA A CA 1
ATOM 4337 C C . ALA A 1 540 ? 32.560 -35.140 13.707 1.00 32.50 540 ALA A C 1
ATOM 4339 O O . ALA A 1 540 ? 32.136 -36.020 14.446 1.00 32.50 540 ALA A O 1
ATOM 4340 N N . GLU A 1 541 ? 33.474 -34.254 14.127 1.00 33.03 541 GLU A N 1
ATOM 4341 C CA . GLU A 1 541 ? 34.143 -34.297 15.450 1.00 33.03 541 GLU A CA 1
ATOM 4342 C C . GLU A 1 541 ? 33.555 -33.307 16.484 1.00 33.03 541 GLU A C 1
ATOM 4344 O O . GLU A 1 541 ? 34.151 -33.076 17.530 1.00 33.03 541 GLU A O 1
ATOM 4349 N N . LEU A 1 542 ? 32.406 -32.678 16.200 1.00 32.28 542 LEU A N 1
ATOM 4350 C CA . LEU A 1 542 ? 31.810 -31.615 17.036 1.00 32.28 542 LEU A CA 1
ATOM 4351 C C . LEU A 1 542 ? 30.310 -31.833 17.310 1.00 32.28 542 LEU A C 1
ATOM 4353 O O . LEU A 1 542 ? 29.522 -30.887 17.304 1.00 32.28 542 LEU A O 1
ATOM 4357 N N . MET A 1 543 ? 29.904 -33.087 17.525 1.00 31.55 543 MET A N 1
ATOM 4358 C CA . MET A 1 543 ? 28.508 -33.432 17.834 1.00 31.55 543 MET A CA 1
ATOM 4359 C C . MET A 1 543 ? 28.340 -34.464 18.963 1.00 31.55 543 MET A C 1
ATOM 4361 O O . MET A 1 543 ? 27.286 -35.083 19.056 1.00 31.55 543 MET A O 1
ATOM 4365 N N . ASP A 1 544 ? 29.356 -34.627 19.819 1.00 31.52 544 ASP A N 1
ATOM 4366 C CA . ASP A 1 544 ? 29.365 -35.621 20.905 1.00 31.52 544 ASP A CA 1
ATOM 4367 C C . ASP A 1 544 ? 30.070 -35.089 22.177 1.00 31.52 544 ASP A C 1
ATOM 4369 O O . ASP A 1 544 ? 31.096 -35.607 22.602 1.00 31.52 544 ASP A O 1
ATOM 4373 N N . GLU A 1 545 ? 29.557 -33.988 22.750 1.00 29.50 545 GLU A N 1
ATOM 4374 C CA . GLU A 1 545 ? 29.880 -33.541 24.123 1.00 29.50 545 GLU A CA 1
ATOM 4375 C C . GLU A 1 545 ? 28.869 -32.477 24.626 1.00 29.50 545 GLU A C 1
ATOM 4377 O O . GLU A 1 545 ? 28.910 -31.331 24.172 1.00 29.50 545 GLU A O 1
ATOM 4382 N N . CYS A 1 546 ? 27.951 -32.868 25.531 1.00 26.53 546 CYS A N 1
ATOM 4383 C CA . CYS A 1 546 ? 27.248 -32.060 26.567 1.00 26.53 546 CYS A CA 1
ATOM 4384 C C . CYS A 1 546 ? 25.876 -32.666 26.953 1.00 26.53 546 CYS A C 1
ATOM 4386 O O . CYS A 1 546 ? 24.832 -32.104 26.627 1.00 26.53 546 CYS A O 1
ATOM 4388 N N . ASP A 1 547 ? 25.880 -33.765 27.711 1.00 29.22 547 ASP A N 1
ATOM 4389 C CA . ASP A 1 547 ? 24.706 -34.252 28.453 1.00 29.22 547 ASP A CA 1
ATOM 4390 C C . ASP A 1 547 ? 25.174 -34.766 29.833 1.00 29.22 547 ASP A C 1
ATOM 4392 O O . ASP A 1 547 ? 25.615 -35.906 29.931 1.00 29.22 547 ASP A O 1
ATOM 4396 N N . ASP A 1 548 ? 25.153 -33.920 30.881 1.00 26.86 548 ASP A N 1
ATOM 4397 C CA . ASP A 1 548 ? 24.897 -34.330 32.285 1.00 26.86 548 ASP A CA 1
ATOM 4398 C C . ASP A 1 548 ? 24.751 -33.126 33.260 1.00 26.86 548 ASP A C 1
ATOM 4400 O O . ASP A 1 548 ? 25.093 -31.984 32.945 1.00 26.86 548 ASP A O 1
ATOM 4404 N N . SER A 1 549 ? 24.340 -33.418 34.501 1.00 28.39 549 SER A N 1
ATOM 4405 C CA . SER A 1 549 ? 24.346 -32.591 35.723 1.00 28.39 549 SER A CA 1
ATOM 4406 C C . SER A 1 549 ? 23.254 -31.516 35.875 1.00 28.39 549 SER A C 1
ATOM 4408 O O . SER A 1 549 ? 23.497 -30.311 35.868 1.00 28.39 549 SER A O 1
ATOM 4410 N N . GLY A 1 550 ? 22.028 -31.970 36.155 1.00 28.22 550 GLY A N 1
ATOM 4411 C CA . GLY A 1 550 ? 20.997 -31.152 36.812 1.00 28.22 550 GLY A CA 1
ATOM 4412 C C . GLY A 1 550 ? 21.039 -31.262 38.346 1.00 28.22 550 GLY A C 1
ATOM 4413 O O . GLY A 1 550 ? 21.365 -32.320 38.881 1.00 28.22 550 GLY A O 1
ATOM 4414 N N . VAL A 1 551 ? 20.661 -30.190 39.058 1.00 28.23 551 VAL A N 1
ATOM 4415 C CA . VAL A 1 551 ? 20.370 -30.201 40.508 1.00 28.23 551 VAL A CA 1
ATOM 4416 C C . VAL A 1 551 ? 19.195 -29.258 40.808 1.00 28.23 551 VAL A C 1
ATOM 4418 O O . VAL A 1 551 ? 19.328 -28.043 40.674 1.00 28.23 551 VAL A O 1
ATOM 4421 N N . ASP A 1 552 ? 18.062 -29.811 41.246 1.00 28.91 552 ASP A N 1
ATOM 4422 C CA . ASP A 1 552 ? 16.946 -29.058 41.844 1.00 28.91 552 ASP A CA 1
ATOM 4423 C C . ASP A 1 552 ? 17.255 -28.653 43.294 1.00 28.91 552 ASP A C 1
ATOM 4425 O O . ASP A 1 552 ? 17.896 -29.421 44.009 1.00 28.91 552 ASP A O 1
ATOM 4429 N N . LEU A 1 553 ? 16.698 -27.530 43.778 1.00 25.92 553 LEU A N 1
ATOM 4430 C CA . LEU A 1 553 ? 16.332 -27.349 45.197 1.00 25.92 553 LEU A CA 1
ATOM 4431 C C . LEU A 1 553 ? 15.386 -26.142 45.415 1.00 25.92 553 LEU A C 1
ATOM 4433 O O . LEU A 1 553 ? 15.774 -25.002 45.176 1.00 25.92 553 LEU A O 1
ATOM 4437 N N . PHE A 1 554 ? 14.203 -26.412 45.991 1.00 24.69 554 PHE A N 1
ATOM 4438 C CA . PHE A 1 554 ? 13.146 -25.471 46.435 1.00 24.69 554 PHE A CA 1
ATOM 4439 C C . PHE A 1 554 ? 12.458 -24.603 45.348 1.00 24.69 554 PHE A C 1
ATOM 4441 O O . PHE A 1 554 ? 13.081 -24.123 44.412 1.00 24.69 554 PHE A O 1
ATOM 4448 N N . GLY A 1 555 ? 11.158 -24.300 45.442 1.00 23.36 555 GLY A N 1
ATOM 4449 C CA . GLY A 1 555 ? 10.149 -24.726 46.426 1.00 23.36 555 GLY A CA 1
ATOM 4450 C C . GLY A 1 555 ? 8.937 -23.780 46.430 1.00 23.36 555 GLY A C 1
ATOM 4451 O O . GLY A 1 555 ? 9.105 -22.586 46.651 1.00 23.36 555 GLY A O 1
ATOM 4452 N N . ASP A 1 556 ? 7.742 -24.316 46.166 1.00 27.12 556 ASP A N 1
ATOM 4453 C CA . ASP A 1 556 ? 6.471 -23.616 45.895 1.00 27.12 556 ASP A CA 1
ATOM 4454 C C . ASP A 1 556 ? 6.188 -22.286 46.625 1.00 27.12 556 ASP A C 1
ATOM 4456 O O . ASP A 1 556 ? 6.140 -22.231 47.852 1.00 27.12 556 ASP A O 1
ATOM 4460 N N . PHE A 1 557 ? 5.758 -21.275 45.857 1.00 24.12 557 PHE A N 1
ATOM 4461 C CA . PHE A 1 557 ? 4.598 -20.440 46.207 1.00 24.12 557 PHE A CA 1
ATOM 4462 C C . PHE A 1 557 ? 3.842 -20.009 44.935 1.00 24.12 557 PHE A C 1
ATOM 4464 O O . PHE A 1 557 ? 4.382 -20.035 43.831 1.00 24.12 557 PHE A O 1
ATOM 4471 N N . ASN A 1 558 ? 2.553 -19.695 45.076 1.00 25.78 558 ASN A N 1
ATOM 4472 C CA . ASN A 1 558 ? 1.563 -19.810 43.997 1.00 25.78 558 ASN A CA 1
ATOM 4473 C C . ASN A 1 558 ? 0.998 -18.445 43.528 1.00 25.78 558 ASN A C 1
ATOM 4475 O O . ASN A 1 558 ? 0.965 -17.500 44.314 1.00 25.78 558 ASN A O 1
ATOM 4479 N N . LYS A 1 559 ? 0.434 -18.438 42.306 1.00 23.81 559 LYS A N 1
ATOM 4480 C CA . LYS A 1 559 ? -0.487 -17.467 41.663 1.00 23.81 559 LYS A CA 1
ATOM 4481 C C . LYS A 1 559 ? 0.027 -16.369 40.708 1.00 23.81 559 LYS A C 1
ATOM 4483 O O . LYS A 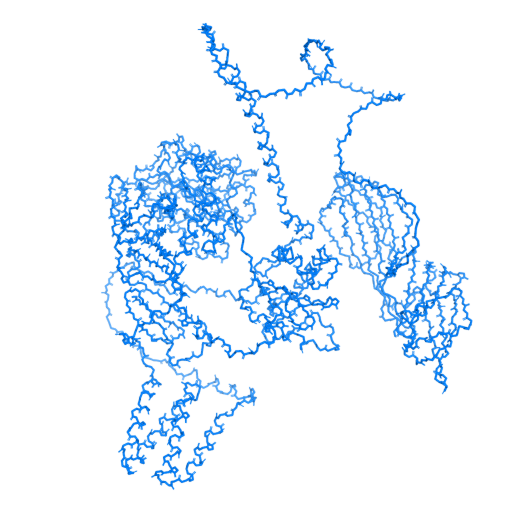1 559 ? 0.631 -15.383 41.105 1.00 23.81 559 LYS A O 1
ATOM 4488 N N . ASP A 1 560 ? -0.485 -16.519 39.480 1.00 25.23 560 ASP A N 1
ATOM 4489 C CA . ASP A 1 560 ? -1.175 -15.530 38.633 1.00 25.23 560 ASP A CA 1
ATOM 4490 C C . ASP A 1 560 ? -0.401 -14.421 37.873 1.00 25.23 560 ASP A C 1
ATOM 4492 O O . ASP A 1 560 ? 0.465 -13.724 38.381 1.00 25.23 560 ASP A O 1
ATOM 4496 N N . PHE A 1 561 ? -0.819 -14.246 36.607 1.00 28.00 561 PHE A N 1
ATOM 4497 C CA . PHE A 1 561 ? -0.480 -13.180 35.646 1.00 28.00 561 PHE A CA 1
ATOM 4498 C C . PHE A 1 561 ? 1.006 -12.843 35.398 1.00 28.00 561 PHE A C 1
ATOM 4500 O O . PHE A 1 561 ? 1.482 -11.815 35.853 1.00 28.00 561 PHE A O 1
ATOM 4507 N N . PHE A 1 562 ? 1.663 -13.584 34.491 1.00 23.38 562 PHE A N 1
ATOM 4508 C CA . PHE A 1 562 ? 2.432 -13.014 33.358 1.00 23.38 562 PHE A CA 1
ATOM 4509 C C . PHE A 1 562 ? 2.764 -14.110 32.322 1.00 23.38 562 PHE A C 1
ATOM 4511 O O . PHE A 1 562 ? 3.471 -15.066 32.633 1.00 23.38 562 PHE A O 1
ATOM 4518 N N . TYR A 1 563 ? 2.303 -13.968 31.072 1.00 25.73 563 TYR A N 1
ATOM 4519 C CA . TYR A 1 563 ? 2.769 -14.821 29.965 1.00 25.73 563 TYR A CA 1
ATOM 4520 C C . TYR A 1 563 ? 4.133 -14.332 29.452 1.00 25.73 563 TYR A C 1
ATOM 4522 O O . TYR A 1 563 ? 4.337 -13.131 29.263 1.00 25.73 563 TYR A O 1
ATOM 4530 N N . LYS A 1 564 ? 5.068 -15.263 29.219 1.00 22.69 564 LYS A N 1
ATOM 4531 C CA . LYS A 1 564 ? 6.422 -14.958 28.726 1.00 22.69 564 LYS A CA 1
ATOM 4532 C C . LYS A 1 564 ? 6.384 -14.486 27.259 1.00 22.69 564 LYS A C 1
ATOM 4534 O O . LYS A 1 564 ? 5.694 -15.105 26.453 1.00 22.69 564 LYS A O 1
ATOM 4539 N N . PRO A 1 565 ? 7.161 -13.460 26.867 1.00 25.66 565 PRO A N 1
ATOM 4540 C CA . PRO A 1 565 ? 7.252 -12.996 25.481 1.00 25.66 565 PRO A CA 1
ATOM 4541 C C . PRO A 1 565 ? 8.276 -13.807 24.655 1.00 25.66 565 PRO A C 1
ATOM 4543 O O . PRO A 1 565 ? 9.078 -13.226 23.930 1.00 25.66 565 PRO A O 1
ATOM 4546 N N . SER A 1 566 ? 8.291 -15.138 24.794 1.00 26.48 566 SER A N 1
ATOM 4547 C CA . SER A 1 566 ? 9.191 -16.043 24.053 1.00 26.48 566 SER A CA 1
ATOM 4548 C C . SER A 1 566 ? 8.595 -16.542 22.734 1.00 26.48 566 SER A C 1
ATOM 4550 O O . SER A 1 566 ? 9.322 -16.773 21.773 1.00 26.48 566 SER A O 1
ATOM 4552 N N . ASP A 1 567 ? 7.269 -16.655 22.658 1.00 25.41 567 ASP A N 1
ATOM 4553 C CA . ASP A 1 567 ? 6.597 -17.441 21.615 1.00 25.41 567 ASP A CA 1
ATOM 4554 C C . ASP A 1 567 ? 6.118 -16.547 20.455 1.00 25.41 567 ASP A C 1
ATOM 4556 O O . ASP A 1 567 ? 4.997 -16.659 19.958 1.00 25.41 567 ASP A O 1
ATOM 4560 N N . ILE A 1 568 ? 6.979 -15.614 20.032 1.00 26.94 568 ILE A N 1
ATOM 4561 C CA . ILE A 1 568 ? 6.775 -14.771 18.842 1.00 26.94 568 ILE A CA 1
ATOM 4562 C C . ILE A 1 568 ? 7.900 -15.031 17.834 1.00 26.94 568 ILE A C 1
ATOM 4564 O O . ILE A 1 568 ? 8.585 -14.119 17.375 1.00 26.94 568 ILE A O 1
ATOM 4568 N N . PHE A 1 569 ? 8.035 -16.296 17.433 1.00 22.89 569 PHE A N 1
ATOM 4569 C CA . PHE A 1 569 ? 8.567 -16.607 16.111 1.00 22.89 569 PHE A CA 1
ATOM 4570 C C . PHE A 1 569 ? 7.568 -16.094 15.069 1.00 22.89 569 PHE A C 1
ATOM 4572 O O . PHE A 1 569 ? 6.580 -16.749 14.732 1.00 22.89 569 PHE A O 1
ATOM 4579 N N . VAL A 1 570 ? 7.812 -14.883 14.567 1.00 25.48 570 VAL A N 1
ATOM 4580 C CA . VAL A 1 570 ? 7.367 -14.544 13.216 1.00 25.48 570 VAL A CA 1
ATOM 4581 C C . VAL A 1 570 ? 8.184 -15.440 12.297 1.00 25.48 570 VAL A C 1
ATOM 4583 O O . VAL A 1 570 ? 9.405 -15.393 12.340 1.00 25.48 570 VAL A O 1
ATOM 4586 N N . SER A 1 571 ? 7.522 -16.275 11.501 1.00 23.86 571 SER A N 1
ATOM 4587 C CA . SER A 1 571 ? 8.183 -16.948 10.388 1.00 23.86 571 SER A CA 1
ATOM 4588 C C . SER A 1 571 ? 8.708 -15.875 9.437 1.00 23.86 571 SER A C 1
ATOM 4590 O O . SER A 1 571 ? 7.896 -15.115 8.893 1.00 23.86 571 SER A O 1
ATOM 4592 N N . ASP A 1 572 ? 10.022 -15.803 9.253 1.00 26.42 572 ASP A N 1
ATOM 4593 C CA . ASP A 1 572 ? 10.634 -14.883 8.301 1.00 26.42 572 ASP A CA 1
ATOM 4594 C C . ASP A 1 572 ? 10.073 -15.148 6.900 1.00 26.42 572 ASP A C 1
ATOM 4596 O O . ASP A 1 572 ? 10.296 -16.202 6.303 1.00 26.42 572 ASP A O 1
ATOM 4600 N N . TYR A 1 573 ? 9.308 -14.187 6.377 1.00 30.48 573 TYR A N 1
ATOM 4601 C CA . TYR A 1 573 ? 8.959 -14.174 4.963 1.00 30.48 573 TYR A CA 1
ATOM 4602 C C . TYR A 1 573 ? 10.216 -13.766 4.205 1.00 30.48 573 TYR A C 1
ATOM 4604 O O . TYR A 1 573 ? 10.605 -12.598 4.216 1.00 30.48 573 TYR A O 1
ATOM 4612 N N . SER A 1 574 ? 10.869 -14.748 3.592 1.00 33.34 574 SER A N 1
ATOM 4613 C CA . SER A 1 574 ? 12.102 -14.542 2.846 1.00 33.34 574 SER A CA 1
ATOM 4614 C C . SER A 1 574 ? 11.870 -13.547 1.705 1.00 33.34 574 SER A C 1
ATOM 4616 O O . SER A 1 574 ? 10.969 -13.720 0.883 1.00 33.34 574 SER A O 1
ATOM 4618 N N . ILE A 1 575 ? 12.695 -12.497 1.644 1.00 43.06 575 ILE A N 1
ATOM 4619 C CA . ILE A 1 575 ? 12.625 -11.427 0.632 1.00 43.06 575 ILE A CA 1
ATOM 4620 C C . ILE A 1 575 ? 13.268 -11.927 -0.678 1.00 43.06 575 ILE A C 1
ATOM 4622 O O . ILE A 1 575 ? 14.251 -11.386 -1.175 1.00 43.06 575 ILE A O 1
ATOM 4626 N N . THR A 1 576 ? 12.775 -13.061 -1.177 1.00 48.41 576 THR A N 1
ATOM 4627 C CA . THR A 1 576 ? 13.439 -13.889 -2.196 1.00 48.41 576 THR A CA 1
ATOM 4628 C C . THR A 1 576 ? 12.780 -13.849 -3.568 1.00 48.41 576 THR A C 1
ATOM 4630 O O . THR A 1 576 ? 13.401 -14.320 -4.516 1.00 48.41 576 THR A O 1
ATOM 4633 N N . ASP A 1 577 ? 11.558 -13.323 -3.676 1.00 61.59 577 ASP A N 1
ATOM 4634 C CA . ASP A 1 577 ? 10.734 -13.357 -4.892 1.00 61.59 577 ASP A CA 1
ATOM 4635 C C . ASP A 1 577 ? 10.013 -12.013 -5.121 1.00 61.59 577 ASP A C 1
ATOM 4637 O O . ASP A 1 577 ? 8.819 -11.856 -4.873 1.00 61.59 577 ASP A O 1
ATOM 4641 N N . THR A 1 578 ? 10.785 -11.003 -5.525 1.00 76.88 578 THR A N 1
ATOM 4642 C CA . THR A 1 578 ? 10.305 -9.652 -5.873 1.00 76.88 578 THR A CA 1
ATOM 4643 C C . THR A 1 578 ? 11.113 -9.046 -7.025 1.00 76.88 578 THR A C 1
ATOM 4645 O O . THR A 1 578 ? 12.289 -9.383 -7.233 1.00 76.88 578 THR A O 1
ATOM 4648 N N . LEU A 1 579 ? 10.493 -8.118 -7.769 1.00 86.88 579 LEU A N 1
ATOM 4649 C CA . LEU A 1 579 ? 11.211 -7.151 -8.605 1.00 86.88 579 LEU A CA 1
ATOM 4650 C C . LEU A 1 579 ? 11.881 -6.105 -7.708 1.00 86.88 579 LEU A C 1
ATOM 4652 O O . LEU A 1 579 ? 11.225 -5.513 -6.854 1.00 86.88 579 LEU A O 1
ATOM 4656 N N . LEU A 1 580 ? 13.170 -5.847 -7.921 1.00 89.12 580 LEU A N 1
ATOM 4657 C CA . LEU A 1 580 ? 13.940 -4.896 -7.117 1.00 89.12 580 LEU A CA 1
ATOM 4658 C C . LEU A 1 580 ? 13.853 -3.481 -7.711 1.00 89.12 580 LEU A C 1
ATOM 4660 O O . LEU A 1 580 ? 13.556 -2.517 -7.002 1.00 89.12 580 LEU A O 1
ATOM 4664 N N . ALA A 1 581 ? 14.083 -3.358 -9.023 1.00 92.00 581 ALA A N 1
ATOM 4665 C CA . ALA A 1 581 ? 14.032 -2.091 -9.753 1.00 92.00 581 ALA A CA 1
ATOM 4666 C C . ALA A 1 581 ? 13.767 -2.289 -11.257 1.00 92.00 581 ALA A C 1
ATOM 4668 O O . ALA A 1 581 ? 14.045 -3.354 -11.811 1.00 92.00 581 ALA A O 1
ATOM 4669 N N . ALA A 1 582 ? 13.288 -1.231 -11.912 1.00 93.50 582 ALA A N 1
ATOM 4670 C CA . ALA A 1 582 ? 13.176 -1.107 -13.364 1.00 93.50 582 ALA A CA 1
ATOM 4671 C C . ALA A 1 582 ? 13.897 0.170 -13.829 1.00 93.50 582 ALA A C 1
ATOM 4673 O O . ALA A 1 582 ? 13.654 1.252 -13.289 1.00 93.50 582 ALA A O 1
ATOM 4674 N N . SER A 1 583 ? 14.790 0.055 -14.811 1.00 93.00 583 SER A N 1
ATOM 4675 C CA . SER A 1 583 ? 15.761 1.101 -15.153 1.00 93.00 583 SER A CA 1
ATOM 4676 C C . SER A 1 583 ? 15.944 1.252 -16.664 1.00 93.00 583 SER A C 1
ATOM 4678 O O . SER A 1 583 ? 16.189 0.273 -17.365 1.00 93.00 583 SER A O 1
ATOM 4680 N N . ILE A 1 584 ? 15.912 2.494 -17.151 1.00 92.88 584 ILE A N 1
ATOM 4681 C CA . ILE A 1 584 ? 16.346 2.869 -18.501 1.00 92.88 584 ILE A CA 1
ATOM 4682 C C . ILE A 1 584 ? 17.781 3.390 -18.386 1.00 92.88 584 ILE A C 1
ATOM 4684 O O . ILE A 1 584 ? 18.027 4.353 -17.655 1.00 92.88 584 ILE A O 1
ATOM 4688 N N . CYS A 1 585 ? 18.731 2.787 -19.100 1.00 90.50 585 CYS A N 1
ATOM 4689 C CA . CYS A 1 585 ? 20.136 3.203 -19.092 1.00 90.50 585 CYS A CA 1
ATOM 4690 C C . CYS A 1 585 ? 20.718 3.363 -20.503 1.00 90.50 585 CYS A C 1
ATOM 4692 O O . CYS A 1 585 ? 20.168 2.883 -21.496 1.00 90.50 585 CYS A O 1
ATOM 4694 N N . THR A 1 586 ? 21.853 4.050 -20.603 1.00 90.06 586 THR A N 1
ATOM 4695 C CA . THR A 1 586 ? 22.634 4.137 -21.842 1.00 90.06 586 THR A CA 1
ATOM 4696 C C . THR A 1 586 ? 23.343 2.818 -22.152 1.00 90.06 586 THR A C 1
ATOM 4698 O O . THR A 1 586 ? 23.598 1.999 -21.268 1.00 90.06 586 THR A O 1
ATOM 4701 N N . LYS A 1 587 ? 23.816 2.653 -23.395 1.00 85.00 587 LYS A N 1
ATOM 4702 C CA . LYS A 1 587 ? 24.751 1.565 -23.748 1.00 85.00 587 LYS A CA 1
ATOM 4703 C C . LYS A 1 587 ? 26.075 1.568 -22.956 1.00 85.00 587 LYS A C 1
ATOM 4705 O O . LYS A 1 587 ? 26.798 0.580 -23.001 1.00 85.00 587 LYS A O 1
ATOM 4710 N N . THR A 1 588 ? 26.374 2.631 -22.201 1.00 83.06 588 THR A N 1
ATOM 4711 C CA . THR A 1 588 ? 27.515 2.722 -21.269 1.00 83.06 588 THR A CA 1
ATOM 4712 C C . THR A 1 588 ? 27.158 2.389 -19.811 1.00 83.06 588 THR A C 1
ATOM 4714 O O . THR A 1 588 ? 27.986 2.597 -18.931 1.00 83.06 588 THR A O 1
ATOM 4717 N N . GLY A 1 589 ? 25.946 1.891 -19.531 1.00 82.06 589 GLY A N 1
ATOM 4718 C CA . GLY A 1 589 ? 25.506 1.494 -18.183 1.00 82.06 589 GLY A CA 1
ATOM 4719 C C . GLY A 1 589 ? 25.054 2.649 -17.283 1.00 82.06 589 GLY A C 1
ATOM 4720 O O . GLY A 1 589 ? 24.659 2.424 -16.142 1.00 82.06 589 GLY A O 1
ATOM 4721 N N . LYS A 1 590 ? 25.064 3.893 -17.778 1.00 87.56 590 LYS A N 1
ATOM 4722 C CA . LYS A 1 590 ? 24.623 5.065 -17.011 1.00 87.56 590 LYS A CA 1
ATOM 4723 C C . LYS A 1 590 ? 23.087 5.093 -16.941 1.00 87.56 590 LYS A C 1
ATOM 4725 O O . LYS A 1 590 ? 22.462 5.161 -18.003 1.00 87.56 590 LYS A O 1
ATOM 4730 N N . PRO A 1 591 ? 22.454 5.075 -15.753 1.00 89.50 591 PRO A N 1
ATOM 4731 C CA . PRO A 1 591 ? 21.006 5.239 -15.650 1.00 89.50 591 PRO A CA 1
ATOM 4732 C C . PRO A 1 591 ? 20.562 6.630 -16.123 1.00 89.50 591 PRO A C 1
ATOM 4734 O O . PRO A 1 591 ? 21.205 7.637 -15.826 1.00 89.50 591 PRO A O 1
ATOM 4737 N N . LEU A 1 592 ? 19.438 6.666 -16.838 1.00 89.38 592 LEU A N 1
ATOM 4738 C CA . LEU A 1 592 ? 18.689 7.880 -17.177 1.00 89.38 592 LEU A CA 1
ATOM 4739 C C . LEU A 1 592 ? 17.472 8.018 -16.256 1.00 89.38 592 LEU A C 1
ATOM 4741 O O . LEU A 1 592 ? 17.272 9.056 -15.634 1.00 89.38 592 LEU A O 1
ATOM 4745 N N . ILE A 1 593 ? 16.706 6.930 -16.123 1.00 91.19 593 ILE A N 1
ATOM 4746 C CA . ILE A 1 593 ? 15.570 6.784 -15.207 1.00 91.19 593 ILE A CA 1
ATOM 4747 C C . ILE A 1 593 ? 15.718 5.443 -14.489 1.00 91.19 593 ILE A C 1
ATOM 4749 O O . ILE A 1 593 ? 16.083 4.445 -15.108 1.00 91.19 593 ILE A O 1
ATOM 4753 N N . SER A 1 594 ? 15.418 5.391 -13.191 1.00 92.12 594 SER A N 1
ATOM 4754 C CA . SER A 1 594 ? 15.333 4.128 -12.454 1.00 92.12 594 SER A CA 1
ATOM 4755 C C . SER A 1 594 ? 14.273 4.203 -11.361 1.00 92.12 594 SER A C 1
ATOM 4757 O O . SER A 1 594 ? 14.409 4.984 -10.420 1.00 92.12 594 SER A O 1
ATOM 4759 N N . ARG A 1 595 ? 13.245 3.355 -11.454 1.00 92.00 595 ARG A N 1
ATOM 4760 C CA . ARG A 1 595 ? 12.237 3.166 -10.407 1.00 92.00 595 ARG A CA 1
ATOM 4761 C C . ARG A 1 595 ? 12.642 1.994 -9.517 1.00 92.00 595 ARG A C 1
ATOM 4763 O O . ARG A 1 595 ? 13.028 0.941 -10.017 1.00 92.00 595 ARG A O 1
ATOM 4770 N N . GLN A 1 596 ? 12.582 2.190 -8.204 1.00 91.75 596 GLN A N 1
ATOM 4771 C CA . GLN A 1 596 ? 12.825 1.149 -7.206 1.00 91.75 596 GLN A CA 1
ATOM 4772 C C . GLN A 1 596 ? 11.485 0.663 -6.653 1.00 91.75 596 GLN A C 1
ATOM 4774 O O . GLN A 1 596 ? 10.623 1.493 -6.367 1.00 91.75 596 GLN A O 1
ATOM 4779 N N . PHE A 1 597 ? 11.334 -0.647 -6.467 1.00 87.38 597 PHE A N 1
ATOM 4780 C CA . PHE A 1 597 ? 10.139 -1.248 -5.855 1.00 87.38 597 PHE A CA 1
ATOM 4781 C C . PHE A 1 597 ? 10.432 -1.902 -4.495 1.00 87.38 597 PHE A C 1
ATOM 4783 O O . PHE A 1 597 ? 9.516 -2.133 -3.709 1.00 87.38 597 PHE A O 1
ATOM 4790 N N . VAL A 1 598 ? 11.713 -2.149 -4.207 1.00 83.38 598 VAL A N 1
ATOM 4791 C CA . VAL A 1 598 ? 12.258 -2.562 -2.907 1.00 83.38 598 VAL A CA 1
ATOM 4792 C C . VAL A 1 598 ? 13.335 -1.547 -2.511 1.00 83.38 598 VAL A C 1
ATOM 4794 O O . VAL A 1 598 ? 14.058 -1.055 -3.377 1.00 83.38 598 VAL A O 1
ATOM 4797 N N . GLU A 1 599 ? 13.441 -1.216 -1.221 1.00 77.62 599 GLU A N 1
ATOM 4798 C CA . GLU A 1 599 ? 14.388 -0.209 -0.723 1.00 77.62 599 GLU A CA 1
ATOM 4799 C C . GLU A 1 599 ? 15.847 -0.591 -1.039 1.00 77.62 599 GLU A C 1
ATOM 4801 O O . GLU A 1 599 ? 16.374 -1.577 -0.521 1.00 77.62 599 GLU A O 1
ATOM 4806 N N . MET A 1 600 ? 16.521 0.204 -1.878 1.00 78.75 600 MET A N 1
ATOM 4807 C CA . MET A 1 600 ? 17.942 0.041 -2.204 1.00 78.75 600 MET A CA 1
ATOM 4808 C C . MET A 1 600 ? 18.663 1.393 -2.247 1.00 78.75 600 MET A C 1
ATOM 4810 O O . MET A 1 600 ? 18.116 2.417 -2.661 1.00 78.75 600 MET A O 1
ATOM 4814 N N . THR A 1 601 ? 19.939 1.421 -1.858 1.00 85.38 601 THR A N 1
ATOM 4815 C CA . THR A 1 601 ? 20.734 2.654 -1.946 1.00 85.38 601 THR A CA 1
ATOM 4816 C C . THR A 1 601 ? 21.014 3.019 -3.408 1.00 85.38 601 THR A C 1
ATOM 4818 O O . THR A 1 601 ? 21.293 2.150 -4.234 1.00 85.38 601 THR A O 1
ATOM 4821 N N . ARG A 1 602 ? 20.976 4.322 -3.735 1.00 84.38 602 ARG A N 1
ATOM 4822 C CA . ARG A 1 602 ? 21.231 4.832 -5.098 1.00 84.38 602 ARG A CA 1
ATOM 4823 C C . ARG A 1 602 ? 22.555 4.303 -5.671 1.00 84.38 602 ARG A C 1
ATOM 4825 O O . ARG A 1 602 ? 22.544 3.735 -6.759 1.00 84.38 602 ARG A O 1
ATOM 4832 N N . SER A 1 603 ? 23.639 4.393 -4.890 1.00 85.75 603 SER A N 1
ATOM 4833 C CA . SER A 1 603 ? 24.965 3.865 -5.254 1.00 85.75 603 SER A CA 1
ATOM 4834 C C . SER A 1 603 ? 24.893 2.402 -5.683 1.00 85.75 603 SER A C 1
ATOM 4836 O O . SER A 1 603 ? 25.398 2.062 -6.741 1.00 85.75 603 SER A O 1
ATOM 4838 N N . ARG A 1 604 ? 24.189 1.542 -4.929 1.00 86.94 604 ARG A N 1
ATOM 4839 C CA . ARG A 1 604 ? 24.115 0.109 -5.240 1.00 86.94 604 ARG A CA 1
ATOM 4840 C C . ARG A 1 604 ? 23.454 -0.163 -6.593 1.00 86.94 604 ARG A C 1
ATOM 4842 O O . ARG A 1 604 ? 23.832 -1.123 -7.256 1.00 86.94 604 ARG A O 1
ATOM 4849 N N . ILE A 1 605 ? 22.496 0.662 -7.015 1.00 89.06 605 ILE A N 1
ATOM 4850 C CA . ILE A 1 605 ? 21.887 0.551 -8.349 1.00 89.06 605 ILE A CA 1
ATOM 4851 C C . ILE A 1 605 ? 22.834 1.092 -9.424 1.00 89.06 605 ILE A C 1
ATOM 4853 O O . ILE A 1 605 ? 22.976 0.460 -10.466 1.00 89.06 605 ILE A O 1
ATOM 4857 N N . GLU A 1 606 ? 23.517 2.209 -9.173 1.00 88.75 606 GLU A N 1
ATOM 4858 C CA . GLU A 1 606 ? 24.530 2.754 -10.088 1.00 88.75 606 GLU A CA 1
ATOM 4859 C C . GLU A 1 606 ? 25.702 1.765 -10.293 1.00 88.75 606 GLU A C 1
ATOM 4861 O O . GLU A 1 606 ? 26.131 1.569 -11.428 1.00 88.75 606 GLU A O 1
ATOM 4866 N N . ASP A 1 607 ? 26.124 1.037 -9.252 1.00 88.62 607 ASP A N 1
ATOM 4867 C CA . ASP A 1 607 ? 27.126 -0.040 -9.318 1.00 88.62 607 ASP A CA 1
ATOM 4868 C C . ASP A 1 607 ? 26.644 -1.249 -10.151 1.00 88.62 607 ASP A C 1
ATOM 4870 O O . ASP A 1 607 ? 27.384 -1.804 -10.971 1.00 88.62 607 ASP A O 1
ATOM 4874 N N . LEU A 1 608 ? 25.391 -1.681 -9.951 1.00 88.31 608 LEU A N 1
ATOM 4875 C CA . LEU A 1 608 ? 24.794 -2.811 -10.678 1.00 88.31 608 LEU A CA 1
ATOM 4876 C C . LEU A 1 608 ? 24.573 -2.472 -12.164 1.00 88.31 608 LEU A C 1
ATOM 4878 O O . LEU A 1 608 ? 24.910 -3.261 -13.045 1.00 88.31 608 LEU A O 1
ATOM 4882 N N . LEU A 1 609 ? 24.075 -1.274 -12.474 1.00 88.88 609 LEU A N 1
ATOM 4883 C CA . LEU A 1 609 ? 23.872 -0.833 -13.858 1.00 88.88 609 LEU A CA 1
ATOM 4884 C C . LEU A 1 609 ? 25.191 -0.467 -14.560 1.00 88.88 609 LEU A C 1
ATOM 4886 O O . LEU A 1 609 ? 25.321 -0.709 -15.758 1.00 88.88 609 LEU A O 1
ATOM 4890 N N . GLY A 1 610 ? 26.191 0.040 -13.832 1.00 86.50 610 GLY A N 1
ATOM 4891 C CA . GLY A 1 610 ? 27.526 0.326 -14.365 1.00 86.50 610 GLY A CA 1
ATOM 4892 C C . GLY A 1 610 ? 28.356 -0.927 -14.671 1.00 86.50 610 GLY A C 1
ATOM 4893 O O . GLY A 1 610 ? 29.181 -0.910 -15.585 1.00 86.50 610 GLY A O 1
ATOM 4894 N N . SER A 1 611 ? 28.120 -2.032 -13.956 1.00 85.88 611 SER A N 1
ATOM 4895 C CA . SER A 1 611 ? 28.763 -3.328 -14.235 1.00 85.88 611 SER A CA 1
ATOM 4896 C C . SER A 1 611 ? 28.065 -4.125 -15.346 1.00 85.88 611 SER A C 1
ATOM 4898 O O . SER A 1 611 ? 28.733 -4.857 -16.077 1.00 85.88 611 SER A O 1
ATOM 4900 N N . PHE A 1 612 ? 26.757 -3.938 -15.546 1.00 87.44 612 PHE A N 1
ATOM 4901 C CA . PHE A 1 612 ? 25.951 -4.656 -16.543 1.00 87.44 612 PHE A CA 1
ATOM 4902 C C . PHE A 1 612 ? 26.530 -4.704 -17.982 1.00 87.44 612 PHE A C 1
ATOM 4904 O O . PHE A 1 612 ? 26.573 -5.803 -18.542 1.00 87.44 612 PHE A O 1
ATOM 4911 N N . PRO A 1 613 ? 27.047 -3.612 -18.594 1.00 85.38 613 PRO A N 1
ATOM 4912 C CA . PRO A 1 613 ? 27.617 -3.662 -19.946 1.00 85.38 613 PRO A CA 1
ATOM 4913 C C . PRO A 1 613 ? 28.828 -4.591 -20.097 1.00 85.38 613 PRO A C 1
ATOM 4915 O O . PRO A 1 613 ? 29.122 -5.019 -21.207 1.00 85.38 613 PRO A O 1
ATOM 4918 N N . GLN A 1 614 ? 29.529 -4.914 -19.004 1.00 83.50 614 GLN A N 1
ATOM 4919 C CA . GLN A 1 614 ? 30.669 -5.841 -19.014 1.00 83.50 614 GLN A CA 1
ATOM 4920 C C . GLN A 1 614 ? 30.227 -7.315 -18.997 1.00 83.50 614 GLN A C 1
ATOM 4922 O O . GLN A 1 614 ? 31.033 -8.203 -19.262 1.00 83.50 614 GLN A O 1
ATOM 4927 N N . LEU A 1 615 ? 28.954 -7.580 -18.679 1.00 80.25 615 LEU A N 1
ATOM 4928 C CA . LEU A 1 615 ? 28.384 -8.926 -18.583 1.00 80.25 615 LEU A CA 1
ATOM 4929 C C . LEU A 1 615 ? 27.735 -9.392 -19.900 1.00 80.25 615 LEU A C 1
ATOM 4931 O O . LEU A 1 615 ? 27.560 -10.594 -20.102 1.00 80.25 615 LEU A O 1
ATOM 4935 N N . ILE A 1 616 ? 27.400 -8.466 -20.807 1.00 79.00 616 ILE A N 1
ATOM 4936 C CA . ILE A 1 616 ? 26.956 -8.798 -22.167 1.00 79.00 616 ILE A CA 1
ATOM 4937 C C . ILE A 1 616 ? 28.191 -9.081 -23.031 1.00 79.00 616 ILE A C 1
ATOM 4939 O O . ILE A 1 616 ? 28.833 -8.169 -23.550 1.00 79.00 616 ILE A O 1
ATOM 4943 N N . GLY A 1 617 ? 28.518 -10.361 -23.211 1.00 64.75 617 GLY A N 1
ATOM 4944 C CA . GLY A 1 617 ? 29.506 -10.783 -24.206 1.00 64.75 617 GLY A CA 1
ATOM 4945 C C . GLY A 1 617 ? 29.010 -10.516 -25.633 1.00 64.75 617 GLY A C 1
ATOM 4946 O O . GLY A 1 617 ? 27.847 -10.782 -25.937 1.00 64.75 617 GLY A O 1
ATOM 4947 N N . ALA A 1 618 ? 29.897 -10.028 -26.508 1.00 57.91 618 ALA A N 1
ATOM 4948 C CA . ALA A 1 618 ? 29.553 -9.548 -27.853 1.00 57.91 618 ALA A CA 1
ATOM 4949 C C . ALA A 1 618 ? 28.773 -10.561 -28.721 1.00 57.91 618 ALA A C 1
ATOM 4951 O O . ALA A 1 618 ? 27.906 -10.160 -29.494 1.00 57.91 618 ALA A O 1
ATOM 4952 N N . ASP A 1 619 ? 29.034 -11.861 -28.550 1.00 49.50 619 ASP A N 1
ATOM 4953 C CA . ASP A 1 619 ? 28.508 -12.930 -29.410 1.00 49.50 619 ASP A CA 1
ATOM 4954 C C . ASP A 1 619 ? 27.230 -13.620 -28.883 1.00 49.50 619 ASP A C 1
ATOM 4956 O O . ASP A 1 619 ? 26.837 -14.661 -29.412 1.00 49.50 619 ASP A O 1
ATOM 4960 N N . LYS A 1 620 ? 26.578 -13.119 -27.816 1.00 54.94 620 LYS A N 1
ATOM 4961 C CA . LYS A 1 620 ? 25.413 -13.805 -27.211 1.00 54.94 620 LYS A CA 1
ATOM 4962 C C . LYS A 1 620 ? 24.221 -12.896 -26.910 1.00 54.94 620 LYS A C 1
ATOM 4964 O O . LYS A 1 620 ? 24.158 -12.233 -25.877 1.00 54.94 620 LYS A O 1
ATOM 4969 N N . GLN A 1 621 ? 23.199 -12.986 -27.763 1.00 58.06 621 GLN A N 1
ATOM 4970 C CA . GLN A 1 621 ? 21.876 -12.390 -27.542 1.00 58.06 621 GLN A CA 1
ATOM 4971 C C . GLN A 1 621 ? 21.067 -13.172 -26.487 1.00 58.06 621 GLN A C 1
ATOM 4973 O O . GLN A 1 621 ? 20.123 -13.896 -26.802 1.00 58.06 621 GLN A O 1
ATOM 4978 N N . HIS A 1 622 ? 21.433 -13.040 -25.212 1.00 67.50 622 HIS A N 1
ATOM 4979 C CA . HIS A 1 622 ? 20.594 -13.488 -24.098 1.00 67.50 622 HIS A CA 1
ATOM 4980 C C . HIS A 1 622 ? 19.627 -12.375 -23.677 1.00 67.50 622 HIS A C 1
ATOM 4982 O O . HIS A 1 622 ? 20.051 -11.239 -23.512 1.00 67.50 622 HIS A O 1
ATOM 4988 N N . THR A 1 623 ? 18.350 -12.693 -23.438 1.00 74.56 623 THR A N 1
ATOM 4989 C CA . THR A 1 623 ? 17.345 -11.745 -22.902 1.00 74.56 623 THR A CA 1
ATOM 4990 C C . THR A 1 623 ? 17.474 -11.500 -21.394 1.00 74.56 623 THR A C 1
ATOM 4992 O O . THR A 1 623 ? 16.796 -10.638 -20.833 1.00 74.56 623 THR A O 1
ATOM 4995 N N . PHE A 1 624 ? 18.336 -12.262 -20.722 1.00 85.75 624 PHE A N 1
ATOM 4996 C CA . PHE A 1 624 ? 18.655 -12.110 -19.310 1.00 85.75 624 PHE A CA 1
ATOM 4997 C C . PHE A 1 624 ? 20.102 -12.521 -19.024 1.00 85.75 624 PHE A C 1
ATOM 4999 O O . PHE A 1 624 ? 20.696 -13.299 -19.768 1.00 85.75 624 PHE A O 1
ATOM 5006 N N . VAL A 1 625 ? 20.660 -12.005 -17.932 1.00 87.19 625 VAL A N 1
ATOM 5007 C CA . VAL A 1 625 ? 21.997 -12.329 -17.426 1.00 87.19 625 VAL A CA 1
ATOM 5008 C C . VAL A 1 625 ? 21.905 -12.538 -15.919 1.00 87.19 625 VAL A C 1
ATOM 5010 O O . VAL A 1 625 ? 21.300 -11.729 -15.217 1.00 87.19 625 VAL A O 1
ATOM 5013 N N . GLU A 1 626 ? 22.506 -13.606 -15.401 1.00 85.06 626 GLU A N 1
ATOM 5014 C CA . GLU A 1 626 ? 22.558 -13.869 -13.960 1.00 85.06 626 GLU A CA 1
ATOM 5015 C C . GLU A 1 626 ? 23.951 -13.594 -13.391 1.00 85.06 626 GLU A C 1
ATOM 5017 O O . GLU A 1 626 ? 24.963 -14.002 -13.954 1.00 85.06 626 GLU A O 1
ATOM 5022 N N . THR A 1 627 ? 23.988 -12.922 -12.242 1.00 85.12 627 THR A N 1
ATOM 5023 C CA . THR A 1 627 ? 25.176 -12.782 -11.385 1.00 85.12 627 THR A CA 1
ATOM 5024 C C . THR A 1 627 ? 24.937 -13.515 -10.071 1.00 85.12 627 THR A C 1
ATOM 5026 O O . THR A 1 627 ? 23.839 -14.017 -9.840 1.00 85.12 627 THR A O 1
ATOM 5029 N N . ASP A 1 628 ? 25.911 -13.566 -9.163 1.00 76.31 628 ASP A N 1
ATOM 5030 C CA . ASP A 1 628 ? 25.727 -14.236 -7.868 1.00 76.31 628 ASP A CA 1
ATOM 5031 C C . ASP A 1 628 ? 24.537 -13.685 -7.066 1.00 76.31 628 ASP A C 1
ATOM 5033 O O . ASP A 1 628 ? 23.787 -14.474 -6.490 1.00 76.31 628 ASP A O 1
ATOM 5037 N N . THR A 1 629 ? 24.307 -12.365 -7.111 1.00 77.69 629 THR A N 1
ATOM 5038 C CA . THR A 1 629 ? 23.308 -11.675 -6.269 1.00 77.69 629 THR A CA 1
ATOM 5039 C C . THR A 1 629 ? 22.000 -11.303 -6.973 1.00 77.69 629 THR A C 1
ATOM 5041 O O . THR A 1 629 ? 20.955 -11.351 -6.331 1.00 77.69 629 THR A O 1
ATOM 5044 N N . VAL A 1 630 ? 22.018 -10.957 -8.268 1.00 87.88 630 VAL A N 1
ATOM 5045 C CA . VAL A 1 630 ? 20.816 -10.523 -9.015 1.00 87.88 630 VAL A CA 1
ATOM 5046 C C . VAL A 1 630 ? 20.775 -11.075 -10.442 1.00 87.88 630 VAL A C 1
ATOM 5048 O O . VAL A 1 630 ? 21.816 -11.338 -11.056 1.00 87.88 630 VAL A O 1
ATOM 5051 N N . ARG A 1 631 ? 19.560 -11.207 -10.984 1.00 90.25 631 ARG A N 1
ATOM 5052 C CA . ARG A 1 631 ? 19.284 -11.433 -12.408 1.00 90.25 631 ARG A CA 1
ATOM 5053 C C . ARG A 1 631 ? 18.900 -10.102 -13.062 1.00 90.25 631 ARG A C 1
ATOM 5055 O O . ARG A 1 631 ? 18.020 -9.391 -12.578 1.00 90.25 631 ARG A O 1
ATOM 5062 N N . TYR A 1 632 ? 19.537 -9.798 -14.184 1.00 91.31 632 TYR A N 1
ATOM 5063 C CA . TYR A 1 632 ? 19.192 -8.701 -15.081 1.00 91.31 632 TYR A CA 1
ATOM 5064 C C . TYR A 1 632 ? 18.323 -9.271 -16.204 1.00 91.31 632 TYR A C 1
ATOM 5066 O O . TYR A 1 632 ? 18.789 -10.152 -16.919 1.00 91.31 632 TYR A O 1
ATOM 5074 N N . VAL A 1 633 ? 17.094 -8.794 -16.393 1.00 91.94 633 VAL A N 1
ATOM 5075 C CA . VAL A 1 633 ? 16.259 -9.132 -17.567 1.00 91.94 633 VAL A CA 1
ATOM 5076 C C . VAL A 1 633 ? 16.137 -7.869 -18.411 1.00 91.94 633 VAL A C 1
ATOM 5078 O O . VAL A 1 633 ? 15.774 -6.830 -17.868 1.00 91.94 633 VAL A O 1
ATOM 5081 N N . TYR A 1 634 ? 16.497 -7.901 -19.697 1.00 91.19 634 TYR A N 1
ATOM 5082 C CA . TYR A 1 634 ? 16.699 -6.663 -20.459 1.00 91.19 634 TYR A CA 1
ATOM 5083 C C . TYR A 1 634 ? 16.244 -6.721 -21.918 1.00 91.19 634 TYR A C 1
ATOM 5085 O O . TYR A 1 634 ? 16.200 -7.779 -22.546 1.00 91.19 634 TYR A O 1
ATOM 5093 N N . GLN A 1 635 ? 15.911 -5.545 -22.453 1.00 89.06 635 GLN A N 1
ATOM 5094 C CA . GLN A 1 635 ? 15.538 -5.338 -23.849 1.00 89.06 635 GLN A CA 1
ATOM 5095 C C . GLN A 1 635 ? 16.340 -4.161 -24.440 1.00 89.06 635 GLN A C 1
ATOM 5097 O O . GLN A 1 635 ? 16.368 -3.079 -23.843 1.00 89.06 635 GLN A O 1
ATOM 5102 N N . PRO A 1 636 ? 17.002 -4.343 -25.599 1.00 86.69 636 PRO A N 1
ATOM 5103 C CA . PRO A 1 636 ? 17.690 -3.263 -26.294 1.00 86.69 636 PRO A CA 1
ATOM 5104 C C . PRO A 1 636 ? 16.725 -2.320 -27.020 1.00 86.69 636 PRO A C 1
ATOM 5106 O O . PRO A 1 636 ? 15.744 -2.745 -27.627 1.00 86.69 636 PRO A O 1
ATOM 5109 N N . PHE A 1 637 ? 17.092 -1.043 -27.014 1.00 80.00 637 PHE A N 1
ATOM 5110 C CA . PHE A 1 637 ? 16.620 0.008 -27.912 1.00 80.00 637 PHE A CA 1
ATOM 5111 C C . PHE A 1 637 ? 17.836 0.599 -28.660 1.00 80.00 637 PHE A C 1
ATOM 5113 O O . PHE A 1 637 ? 18.988 0.331 -28.302 1.00 80.00 637 PHE A O 1
ATOM 5120 N N . ASP A 1 638 ? 17.615 1.416 -29.695 1.00 79.44 638 ASP A N 1
ATOM 5121 C CA . ASP A 1 638 ? 18.664 1.886 -30.625 1.00 79.44 638 ASP A CA 1
ATOM 5122 C C . ASP A 1 638 ? 19.946 2.398 -29.944 1.00 79.44 638 ASP A C 1
ATOM 5124 O O . ASP A 1 638 ? 21.059 2.059 -30.358 1.00 79.44 638 ASP A O 1
ATOM 5128 N N . LYS A 1 639 ? 19.810 3.182 -28.867 1.00 84.00 639 LYS A N 1
ATOM 5129 C CA . LYS A 1 639 ? 20.931 3.785 -28.115 1.00 84.00 639 LYS A CA 1
ATOM 5130 C C . LYS A 1 639 ? 20.959 3.408 -26.626 1.00 84.00 639 LYS A C 1
ATOM 5132 O O . LYS A 1 639 ? 21.930 3.729 -25.940 1.00 84.00 639 LYS A O 1
ATOM 5137 N N . LEU A 1 640 ? 19.919 2.733 -26.136 1.00 89.25 640 LEU A N 1
ATOM 5138 C CA . LEU A 1 640 ? 19.601 2.562 -24.714 1.00 89.25 640 LEU A CA 1
ATOM 5139 C C . LEU A 1 640 ? 19.225 1.104 -24.397 1.00 89.25 640 LEU A C 1
ATOM 5141 O O . LEU A 1 640 ? 18.921 0.326 -25.300 1.00 89.25 640 LEU A O 1
ATOM 5145 N N . TYR A 1 641 ? 19.201 0.743 -23.117 1.00 89.81 641 TYR A N 1
ATOM 5146 C CA . TYR A 1 641 ? 18.646 -0.519 -22.622 1.00 89.81 641 TYR A CA 1
ATOM 5147 C C . TYR A 1 641 ? 17.526 -0.239 -21.618 1.00 89.81 641 TYR A C 1
ATOM 5149 O O . TYR A 1 641 ? 17.662 0.645 -20.771 1.00 89.81 641 TYR A O 1
ATOM 5157 N N . MET A 1 642 ? 16.450 -1.026 -21.676 1.00 91.62 642 MET A N 1
ATOM 5158 C CA . MET A 1 642 ? 15.518 -1.184 -20.557 1.00 91.62 642 MET A CA 1
ATOM 5159 C C . MET A 1 642 ? 15.907 -2.445 -19.787 1.00 91.62 642 MET A C 1
ATOM 5161 O O . MET A 1 642 ? 16.077 -3.503 -20.394 1.00 91.62 642 MET A O 1
ATOM 5165 N N . ILE A 1 643 ? 16.069 -2.332 -18.470 1.00 92.06 643 ILE A N 1
ATOM 5166 C CA . ILE A 1 643 ? 16.611 -3.374 -17.590 1.00 92.06 643 ILE A CA 1
ATOM 5167 C C . ILE A 1 643 ? 15.701 -3.542 -16.373 1.00 92.06 643 ILE A C 1
ATOM 5169 O O . ILE A 1 643 ? 15.307 -2.566 -15.738 1.00 92.06 643 ILE A O 1
ATOM 5173 N N . LEU A 1 644 ? 15.423 -4.791 -16.012 1.00 93.19 644 LEU A N 1
ATOM 5174 C CA . LEU A 1 644 ? 14.798 -5.195 -14.758 1.00 93.19 644 LEU A CA 1
ATOM 5175 C C . LEU A 1 644 ? 15.834 -5.865 -13.858 1.00 93.19 644 LEU A C 1
ATOM 5177 O O . LEU A 1 644 ? 16.495 -6.818 -14.275 1.00 93.19 644 LEU A O 1
ATOM 5181 N N . LEU A 1 645 ? 15.949 -5.387 -12.619 1.00 91.88 645 LEU A N 1
ATOM 5182 C CA . LEU A 1 645 ? 16.751 -6.018 -11.573 1.00 91.88 645 LEU A CA 1
ATOM 5183 C C . LEU A 1 645 ? 15.846 -6.937 -10.751 1.00 91.88 645 LEU A C 1
ATOM 5185 O O . LEU A 1 645 ? 14.918 -6.477 -10.087 1.00 91.88 645 LEU A O 1
ATOM 5189 N N . THR A 1 646 ? 16.114 -8.238 -10.810 1.00 91.12 646 THR A N 1
ATOM 5190 C CA . THR A 1 646 ? 15.253 -9.305 -10.277 1.00 91.12 646 THR A CA 1
ATOM 5191 C C . THR A 1 646 ? 16.026 -10.237 -9.349 1.00 91.12 646 THR A C 1
ATOM 5193 O O . THR A 1 646 ? 17.247 -10.399 -9.444 1.00 91.12 646 THR A O 1
ATOM 5196 N N . THR A 1 647 ? 15.295 -10.870 -8.438 1.00 87.94 647 THR A N 1
ATOM 5197 C CA . THR A 1 647 ? 15.787 -11.972 -7.605 1.00 87.94 647 THR A CA 1
ATOM 5198 C C . THR A 1 647 ? 15.810 -13.283 -8.402 1.00 87.94 647 THR A C 1
ATOM 5200 O O . THR A 1 647 ? 14.994 -13.497 -9.297 1.00 87.94 647 THR A O 1
ATOM 5203 N N . LYS A 1 648 ? 16.741 -14.197 -8.089 1.00 83.25 648 LYS A N 1
ATOM 5204 C CA . LYS A 1 648 ? 16.899 -15.468 -8.830 1.00 83.25 648 LYS A CA 1
ATOM 5205 C C . LYS A 1 648 ? 15.685 -16.400 -8.761 1.00 83.25 648 LYS A C 1
ATOM 5207 O O . LYS A 1 648 ? 15.483 -17.178 -9.692 1.00 83.25 648 LYS A O 1
ATOM 5212 N N . ALA A 1 649 ? 14.899 -16.345 -7.684 1.00 79.44 649 ALA A N 1
ATOM 5213 C CA . ALA A 1 649 ? 13.734 -17.213 -7.527 1.00 79.44 649 ALA A CA 1
ATOM 5214 C C . ALA A 1 649 ? 12.533 -16.772 -8.381 1.00 79.44 649 ALA A C 1
ATOM 5216 O O . ALA A 1 649 ? 11.659 -17.597 -8.643 1.00 79.44 649 ALA A O 1
ATOM 5217 N N . ARG A 1 650 ? 12.501 -15.511 -8.842 1.00 83.00 650 ARG A N 1
ATOM 5218 C CA . ARG A 1 650 ? 11.346 -14.962 -9.556 1.00 83.00 650 ARG A CA 1
ATOM 5219 C C . ARG A 1 650 ? 11.128 -15.615 -10.917 1.00 83.00 650 ARG A C 1
ATOM 5221 O O . ARG A 1 650 ? 12.071 -16.019 -11.607 1.00 83.00 650 ARG A O 1
ATOM 5228 N N . ASN A 1 651 ? 9.856 -15.714 -11.295 1.00 83.44 651 ASN A N 1
ATOM 5229 C CA . ASN A 1 651 ? 9.409 -16.271 -12.562 1.00 83.44 651 ASN A CA 1
ATOM 5230 C C . ASN A 1 651 ? 9.780 -15.365 -13.750 1.00 83.44 651 ASN A C 1
ATOM 5232 O O . ASN A 1 651 ? 9.073 -14.408 -14.070 1.00 83.44 651 ASN A O 1
ATOM 5236 N N . ILE A 1 652 ? 10.826 -15.753 -14.481 1.00 86.25 652 ILE A N 1
ATOM 5237 C CA . ILE A 1 652 ? 11.316 -15.026 -15.659 1.00 86.25 652 ILE A CA 1
ATOM 5238 C C . ILE A 1 652 ? 10.257 -14.805 -16.756 1.00 86.25 652 ILE A C 1
ATOM 5240 O O . ILE A 1 652 ? 10.348 -13.836 -17.507 1.00 86.25 652 ILE A O 1
ATOM 5244 N N . PHE A 1 653 ? 9.225 -15.652 -16.862 1.00 84.62 653 PHE A N 1
ATOM 5245 C CA . PHE A 1 653 ? 8.143 -15.426 -17.827 1.00 84.62 653 PHE A CA 1
ATOM 5246 C C . PHE A 1 653 ? 7.265 -14.224 -17.455 1.00 84.62 653 PHE A C 1
ATOM 5248 O O . PHE A 1 653 ? 6.773 -13.540 -18.351 1.00 84.62 653 PHE A O 1
ATOM 5255 N N . GLU A 1 654 ? 7.107 -13.942 -16.160 1.00 86.25 654 GLU A N 1
ATOM 5256 C CA . GLU A 1 654 ? 6.433 -12.741 -15.659 1.00 86.25 654 GLU A CA 1
ATOM 5257 C C . GLU A 1 654 ? 7.326 -11.508 -15.857 1.00 86.25 654 GLU A C 1
ATOM 5259 O O . GLU A 1 654 ? 6.865 -10.505 -16.398 1.00 86.25 654 GLU A O 1
ATOM 5264 N N . ASP A 1 655 ? 8.624 -11.610 -15.535 1.00 89.50 655 ASP A N 1
ATOM 5265 C CA . ASP A 1 655 ? 9.612 -10.542 -15.764 1.00 89.50 655 ASP A CA 1
ATOM 5266 C C . ASP A 1 655 ? 9.670 -10.112 -17.243 1.00 89.50 655 ASP A C 1
ATOM 5268 O O . ASP A 1 655 ? 9.667 -8.921 -17.557 1.00 89.50 655 ASP A O 1
ATOM 5272 N N . LEU A 1 656 ? 9.657 -11.074 -18.173 1.00 89.69 656 LEU A N 1
ATOM 5273 C CA . LEU A 1 656 ? 9.628 -10.813 -19.617 1.00 89.69 656 LEU A CA 1
ATOM 5274 C C . LEU A 1 656 ? 8.294 -10.219 -20.101 1.00 89.69 656 LEU A C 1
ATOM 5276 O O . LEU A 1 656 ? 8.270 -9.538 -21.126 1.00 89.69 656 LEU A O 1
ATOM 5280 N N . GLU A 1 657 ? 7.181 -10.456 -19.404 1.00 87.81 657 GLU A N 1
ATOM 5281 C CA . GLU A 1 657 ? 5.894 -9.825 -19.720 1.00 87.81 657 GLU A CA 1
ATOM 5282 C C . GLU A 1 657 ? 5.845 -8.375 -19.213 1.00 87.81 657 GLU A C 1
ATOM 5284 O O . GLU A 1 657 ? 5.444 -7.479 -19.957 1.00 87.81 657 GLU A O 1
ATOM 5289 N N . ILE A 1 658 ? 6.345 -8.130 -17.996 1.00 90.94 658 ILE A N 1
ATOM 5290 C CA . ILE A 1 658 ? 6.536 -6.794 -17.412 1.00 90.94 658 ILE A CA 1
ATOM 5291 C C . ILE A 1 658 ? 7.442 -5.941 -18.316 1.00 90.94 658 ILE A C 1
ATOM 5293 O O . ILE A 1 658 ? 7.080 -4.828 -18.693 1.00 90.94 658 ILE A O 1
ATOM 5297 N N . LEU A 1 659 ? 8.594 -6.481 -18.732 1.00 91.25 659 LEU A N 1
ATOM 5298 C CA . LEU A 1 659 ? 9.553 -5.804 -19.613 1.00 91.25 659 LEU A CA 1
ATOM 5299 C C . LEU A 1 659 ? 8.943 -5.414 -20.970 1.00 91.25 659 LEU A C 1
ATOM 5301 O O . LEU A 1 659 ? 9.228 -4.335 -21.497 1.00 91.25 659 LEU A O 1
ATOM 5305 N N . ARG A 1 660 ? 8.068 -6.260 -21.526 1.00 88.75 660 ARG A N 1
ATOM 5306 C CA . ARG A 1 660 ? 7.317 -5.952 -22.752 1.00 88.75 660 ARG A CA 1
ATOM 5307 C C . ARG A 1 660 ? 6.305 -4.830 -22.532 1.00 88.75 660 ARG A C 1
ATOM 5309 O O . ARG A 1 660 ? 6.213 -3.954 -23.388 1.00 88.75 660 ARG A O 1
ATOM 5316 N N . LEU A 1 661 ? 5.586 -4.827 -21.408 1.00 88.88 661 LEU A N 1
ATOM 5317 C CA . LEU A 1 661 ? 4.606 -3.783 -21.088 1.00 88.88 661 LEU A CA 1
ATOM 5318 C C . LEU A 1 661 ? 5.285 -2.423 -20.847 1.00 88.88 661 LEU A C 1
ATOM 5320 O O . LEU A 1 661 ? 4.862 -1.429 -21.434 1.00 88.88 661 LEU A O 1
ATOM 5324 N N . PHE A 1 662 ? 6.407 -2.388 -20.116 1.00 91.44 662 PHE A N 1
ATOM 5325 C CA . PHE A 1 662 ? 7.251 -1.189 -20.009 1.00 91.44 662 PHE A CA 1
ATOM 5326 C C . PHE A 1 662 ? 7.726 -0.698 -21.384 1.00 91.44 662 PHE A C 1
ATOM 5328 O O . PHE A 1 662 ? 7.649 0.490 -21.683 1.00 91.44 662 PHE A O 1
ATOM 5335 N N . SER A 1 663 ? 8.183 -1.610 -22.246 1.00 89.69 663 SER A N 1
ATOM 5336 C CA . SER A 1 663 ? 8.678 -1.264 -23.586 1.00 89.69 663 SER A CA 1
ATOM 5337 C C . SER A 1 663 ? 7.580 -0.708 -24.501 1.00 89.69 663 SER A C 1
ATOM 5339 O O . SER A 1 663 ? 7.847 0.174 -25.318 1.00 89.69 663 SER A O 1
ATOM 5341 N N . GLN A 1 664 ? 6.340 -1.182 -24.351 1.00 89.06 664 GLN A N 1
ATOM 5342 C CA . GLN A 1 664 ? 5.174 -0.628 -25.037 1.00 89.06 664 GLN A CA 1
ATOM 5343 C C . GLN A 1 664 ? 4.821 0.767 -24.512 1.00 89.06 664 GLN A C 1
ATOM 5345 O O . GLN A 1 664 ? 4.633 1.661 -25.326 1.00 89.06 664 GLN A O 1
ATOM 5350 N N . VAL A 1 665 ? 4.822 0.981 -23.190 1.00 89.75 665 VAL A N 1
ATOM 5351 C CA . VAL A 1 665 ? 4.612 2.307 -22.579 1.00 89.75 665 VAL A CA 1
ATOM 5352 C C . VAL A 1 665 ? 5.661 3.316 -23.052 1.00 89.75 665 VAL A C 1
ATOM 5354 O O . VAL A 1 665 ? 5.298 4.390 -23.524 1.00 89.75 665 VAL A O 1
ATOM 5357 N N . ILE A 1 666 ? 6.951 2.959 -23.029 1.00 88.94 666 ILE A N 1
ATOM 5358 C CA . ILE A 1 666 ? 8.028 3.818 -23.555 1.00 88.94 666 ILE A CA 1
ATOM 5359 C C . ILE A 1 666 ? 7.760 4.193 -25.023 1.00 88.94 666 ILE A C 1
ATOM 5361 O O . ILE A 1 666 ? 7.969 5.339 -25.402 1.00 88.94 666 ILE A O 1
ATOM 5365 N N . SER A 1 667 ? 7.233 3.262 -25.824 1.00 87.44 667 SER A N 1
ATOM 5366 C CA . SER A 1 667 ? 6.899 3.478 -27.241 1.00 87.44 667 SER A CA 1
ATOM 5367 C C . SER A 1 667 ? 5.556 4.196 -27.482 1.00 87.44 667 SER A C 1
ATOM 5369 O O . SER A 1 667 ? 5.255 4.546 -28.623 1.00 87.44 667 SER A O 1
ATOM 5371 N N . GLU A 1 668 ? 4.722 4.382 -26.451 1.00 85.19 668 GLU A N 1
ATOM 5372 C CA . GLU A 1 668 ? 3.447 5.113 -26.527 1.00 85.19 668 GLU A CA 1
ATOM 5373 C C . GLU A 1 668 ? 3.626 6.592 -26.151 1.00 85.19 668 GLU A C 1
ATOM 5375 O O . GLU A 1 668 ? 3.021 7.459 -26.786 1.00 85.19 668 GLU A O 1
ATOM 5380 N N . TYR A 1 669 ? 4.489 6.879 -25.170 1.00 83.06 669 TYR A N 1
ATOM 5381 C CA . TYR A 1 669 ? 4.820 8.244 -24.749 1.00 83.06 669 TYR A CA 1
ATOM 5382 C C . TYR A 1 669 ? 5.962 8.851 -25.585 1.00 83.06 669 TYR A C 1
ATOM 5384 O O . TYR A 1 669 ? 5.793 9.938 -26.141 1.00 83.06 669 TYR A O 1
ATOM 5392 N N . CYS A 1 670 ? 7.084 8.140 -25.767 1.00 83.19 670 CYS A N 1
ATOM 5393 C CA . CYS A 1 670 ? 8.209 8.607 -26.585 1.00 83.19 670 CYS A CA 1
ATOM 5394 C C . CYS A 1 670 ? 8.075 8.126 -28.043 1.00 83.19 670 CYS A C 1
ATOM 5396 O O . CYS A 1 670 ? 8.080 6.930 -28.334 1.00 83.19 670 CYS A O 1
ATOM 5398 N N . LYS A 1 671 ? 8.018 9.068 -28.989 1.00 76.12 671 LYS A N 1
ATOM 5399 C CA . LYS A 1 671 ? 7.968 8.817 -30.442 1.00 76.12 671 LYS A CA 1
ATOM 5400 C C . LYS A 1 671 ? 9.343 8.473 -31.010 1.00 76.12 671 LYS A C 1
ATOM 5402 O O . LYS A 1 671 ? 9.422 7.770 -32.019 1.00 76.12 671 LYS A O 1
ATOM 5407 N N . THR A 1 672 ? 10.416 8.953 -30.382 1.00 78.81 672 THR A N 1
ATOM 5408 C CA . THR A 1 672 ? 11.784 8.473 -30.587 1.00 78.81 672 THR A CA 1
ATOM 5409 C C . THR A 1 672 ? 12.445 8.128 -29.254 1.00 78.81 672 THR A C 1
ATOM 5411 O O . THR A 1 672 ? 12.349 8.858 -28.27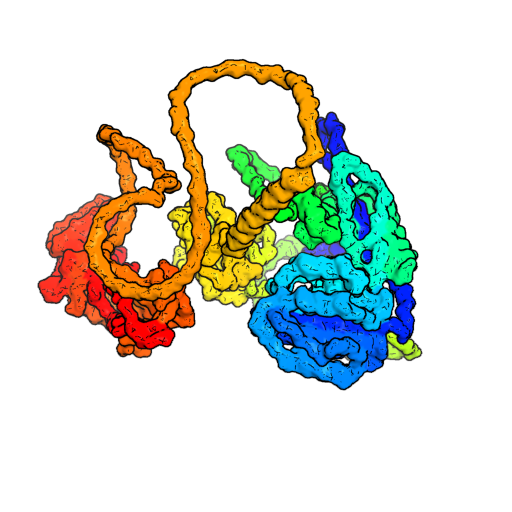5 1.00 78.81 672 THR A O 1
ATOM 5414 N N . VAL A 1 673 ? 13.137 6.986 -29.198 1.00 78.56 673 VAL A N 1
ATOM 5415 C CA . VAL A 1 673 ? 13.760 6.482 -27.958 1.00 78.56 673 VAL A CA 1
ATOM 5416 C C . VAL A 1 673 ? 15.160 7.091 -27.791 1.00 78.56 673 VAL A C 1
ATOM 5418 O O . VAL A 1 673 ? 16.183 6.405 -27.805 1.00 78.56 673 VAL A O 1
ATOM 5421 N N . ASP A 1 674 ? 15.186 8.421 -27.705 1.00 83.88 674 ASP A N 1
ATOM 5422 C CA . ASP A 1 674 ? 16.376 9.254 -27.529 1.00 83.88 674 ASP A CA 1
ATOM 5423 C C . ASP A 1 674 ? 16.427 9.849 -26.109 1.00 83.88 674 ASP A C 1
ATOM 5425 O O . ASP A 1 674 ? 15.396 10.149 -25.510 1.00 83.88 674 ASP A O 1
ATOM 5429 N N . GLU A 1 675 ? 17.638 10.059 -25.573 1.00 84.69 675 GLU A N 1
ATOM 5430 C CA . GLU A 1 675 ? 17.874 10.473 -24.171 1.00 84.69 675 GLU A CA 1
ATOM 5431 C C . GLU A 1 675 ? 17.052 11.708 -23.752 1.00 84.69 675 GLU A C 1
ATOM 5433 O O . GLU A 1 675 ? 16.548 11.764 -22.634 1.00 84.69 675 GLU A O 1
ATOM 5438 N N . LYS A 1 676 ? 16.861 12.674 -24.661 1.00 84.06 676 LYS A N 1
ATOM 5439 C CA . LYS A 1 676 ? 16.102 13.907 -24.393 1.00 84.06 676 LYS A CA 1
ATOM 5440 C C . LYS A 1 676 ? 14.599 13.682 -24.233 1.00 84.06 676 LYS A C 1
ATOM 5442 O O . LYS A 1 676 ? 14.017 14.220 -23.301 1.00 84.06 676 LYS A O 1
ATOM 5447 N N . GLU A 1 677 ? 13.986 12.887 -25.108 1.00 84.25 677 GLU A N 1
ATOM 5448 C CA . GLU A 1 677 ? 12.532 12.658 -25.096 1.00 84.25 677 GLU A CA 1
ATOM 5449 C C . GLU A 1 677 ? 12.122 11.839 -23.857 1.00 84.25 677 GLU A C 1
ATOM 5451 O O . GLU A 1 677 ? 11.065 12.061 -23.273 1.00 84.25 677 GLU A O 1
ATOM 5456 N N . ILE A 1 678 ? 13.021 10.972 -23.377 1.00 87.62 678 ILE A N 1
ATOM 5457 C CA . ILE A 1 678 ? 12.868 10.250 -22.106 1.00 87.62 678 ILE A CA 1
ATOM 5458 C C . ILE A 1 678 ? 12.987 11.187 -20.895 1.00 87.62 678 ILE A C 1
ATOM 5460 O O . ILE A 1 678 ? 12.267 10.987 -19.921 1.00 87.62 678 ILE A O 1
ATOM 5464 N N . PHE A 1 679 ? 13.839 12.219 -20.937 1.00 87.00 679 PHE A N 1
ATOM 5465 C CA . PHE A 1 679 ? 13.872 13.244 -19.884 1.00 87.00 679 PHE A CA 1
ATOM 5466 C C . PHE A 1 679 ? 12.628 14.146 -19.896 1.00 87.00 679 PHE A C 1
ATOM 5468 O O . PHE A 1 679 ? 12.136 14.493 -18.825 1.00 87.00 679 PHE A O 1
ATOM 5475 N N . GLU A 1 680 ? 12.094 14.495 -21.071 1.00 87.62 680 GLU A N 1
ATOM 5476 C CA . GLU A 1 680 ? 10.860 15.290 -21.194 1.00 87.62 680 GLU A CA 1
ATOM 5477 C C . GLU A 1 680 ? 9.631 14.524 -20.666 1.00 87.62 680 GLU A C 1
ATOM 5479 O O . GLU A 1 680 ? 8.844 15.083 -19.904 1.00 87.62 680 GLU A O 1
ATOM 5484 N N . HIS A 1 681 ? 9.513 13.226 -20.969 1.00 87.12 681 HIS A N 1
ATOM 5485 C CA . HIS A 1 681 ? 8.409 12.364 -20.517 1.00 87.12 681 HIS A CA 1
ATOM 5486 C C . HIS A 1 681 ? 8.696 11.591 -19.207 1.00 87.12 681 HIS A C 1
ATOM 5488 O O . HIS A 1 681 ? 7.961 10.671 -18.845 1.00 87.12 681 HIS A O 1
ATOM 5494 N N . ALA A 1 682 ? 9.744 11.954 -18.457 1.00 88.25 682 ALA A N 1
ATOM 5495 C CA . ALA A 1 682 ? 10.236 11.166 -17.319 1.00 88.25 682 ALA A CA 1
ATOM 5496 C C . ALA A 1 682 ? 9.190 10.913 -16.217 1.00 88.25 682 ALA A C 1
ATOM 5498 O O . ALA A 1 682 ? 9.148 9.823 -15.645 1.00 88.25 682 ALA A O 1
ATOM 5499 N N . PHE A 1 683 ? 8.339 11.901 -15.923 1.00 84.69 683 PHE A N 1
ATOM 5500 C CA . PHE A 1 683 ? 7.285 11.771 -14.912 1.00 84.69 683 PHE A CA 1
ATOM 5501 C C . PHE A 1 683 ? 6.166 10.828 -15.362 1.00 84.69 683 PHE A C 1
ATOM 5503 O O . PHE A 1 683 ? 5.771 9.957 -14.593 1.00 84.69 683 PHE A O 1
ATOM 5510 N N . GLU A 1 684 ? 5.711 10.946 -16.612 1.00 86.31 684 GLU A N 1
ATOM 5511 C CA . GLU A 1 684 ? 4.673 10.080 -17.187 1.00 86.31 684 GLU A CA 1
ATOM 5512 C C . GLU A 1 684 ? 5.139 8.618 -17.217 1.00 86.31 684 GLU A C 1
ATOM 5514 O O . GLU A 1 684 ? 4.388 7.722 -16.836 1.00 86.31 684 GLU A O 1
ATOM 5519 N N . LEU A 1 685 ? 6.409 8.380 -17.570 1.00 89.44 685 LEU A N 1
ATOM 5520 C CA . LEU A 1 685 ? 7.024 7.052 -17.522 1.00 89.44 685 LEU A CA 1
ATOM 5521 C C . LEU A 1 685 ? 7.112 6.501 -16.089 1.00 89.44 685 LEU A C 1
ATOM 5523 O O . LEU A 1 685 ? 6.776 5.341 -15.872 1.00 89.44 685 LEU A O 1
ATOM 5527 N N . ILE A 1 686 ? 7.521 7.301 -15.096 1.00 90.12 686 ILE A N 1
ATOM 5528 C CA . ILE A 1 686 ? 7.592 6.843 -13.695 1.00 90.12 686 ILE A CA 1
ATOM 5529 C C . ILE A 1 686 ? 6.196 6.534 -13.133 1.00 90.12 686 ILE A C 1
ATOM 5531 O O . ILE A 1 686 ? 6.027 5.490 -12.505 1.00 90.12 686 ILE A O 1
ATOM 5535 N N . SER A 1 687 ? 5.195 7.379 -13.396 1.00 85.81 687 SER A N 1
ATOM 5536 C CA . SER A 1 687 ? 3.802 7.116 -13.008 1.00 85.81 687 SER A CA 1
ATOM 5537 C C . SER A 1 687 ? 3.258 5.857 -13.685 1.00 85.81 687 SER A C 1
ATOM 5539 O O . SER A 1 687 ? 2.695 4.998 -13.013 1.00 85.81 687 SER A O 1
ATOM 5541 N N . ALA A 1 688 ? 3.512 5.675 -14.985 1.00 88.94 688 ALA A N 1
ATOM 5542 C CA . ALA A 1 688 ? 3.175 4.435 -15.679 1.00 88.94 688 ALA A CA 1
ATOM 5543 C C . ALA A 1 688 ? 3.864 3.210 -15.067 1.00 88.94 688 ALA A C 1
ATOM 5545 O O . ALA A 1 688 ? 3.300 2.118 -15.090 1.00 88.94 688 ALA A O 1
ATOM 5546 N N . PHE A 1 689 ? 5.077 3.363 -14.526 1.00 92.00 689 PHE A N 1
ATOM 5547 C CA . PHE A 1 689 ? 5.806 2.241 -13.946 1.00 92.00 689 PHE A CA 1
ATOM 5548 C C . PHE A 1 689 ? 5.228 1.785 -12.600 1.00 92.00 689 PHE A C 1
ATOM 5550 O O . PHE A 1 689 ? 5.238 0.583 -12.331 1.00 92.00 689 PHE A O 1
ATOM 5557 N N . ASP A 1 690 ? 4.686 2.704 -11.798 1.00 89.62 690 ASP A N 1
ATOM 5558 C CA . ASP A 1 690 ? 3.965 2.370 -10.561 1.00 89.62 690 ASP A CA 1
ATOM 5559 C C . ASP A 1 690 ? 2.629 1.660 -10.844 1.00 89.62 690 ASP A C 1
ATOM 5561 O O . ASP A 1 690 ? 2.299 0.690 -10.165 1.00 89.62 690 ASP A O 1
ATOM 5565 N N . GLU A 1 691 ? 1.908 2.057 -11.900 1.00 88.94 691 GLU A N 1
ATOM 5566 C CA . GLU A 1 691 ? 0.667 1.387 -12.336 1.00 88.94 691 GLU A CA 1
ATOM 5567 C C . GLU A 1 691 ? 0.901 -0.013 -12.949 1.00 88.94 691 GLU A C 1
ATOM 5569 O O . GLU A 1 691 ? -0.032 -0.808 -13.070 1.00 88.94 691 GLU A O 1
ATOM 5574 N N . ILE A 1 692 ? 2.138 -0.347 -13.343 1.00 88.25 692 ILE A N 1
ATOM 5575 C CA . ILE A 1 692 ? 2.511 -1.685 -13.846 1.00 88.25 692 ILE A CA 1
ATOM 5576 C C . ILE A 1 692 ? 3.014 -2.599 -12.716 1.00 88.25 692 ILE A C 1
ATOM 5578 O O . ILE A 1 692 ? 2.823 -3.819 -12.789 1.00 88.25 692 ILE A O 1
ATOM 5582 N N . VAL A 1 693 ? 3.673 -2.048 -11.687 1.00 87.81 693 VAL A N 1
ATOM 5583 C CA . VAL A 1 693 ? 4.289 -2.829 -10.602 1.00 87.81 693 VAL A CA 1
ATOM 5584 C C . VAL A 1 693 ? 4.046 -2.202 -9.227 1.00 87.81 693 VAL A C 1
ATOM 5586 O O . VAL A 1 693 ? 4.727 -1.260 -8.820 1.00 87.81 693 VAL A O 1
ATOM 5589 N N . ALA A 1 694 ? 3.183 -2.836 -8.433 1.00 82.94 694 ALA A N 1
ATOM 5590 C CA . ALA A 1 694 ? 2.987 -2.500 -7.028 1.00 82.94 694 ALA A CA 1
ATOM 5591 C C . ALA A 1 694 ? 3.910 -3.343 -6.125 1.00 82.94 694 ALA A C 1
ATOM 5593 O O . ALA A 1 694 ? 3.843 -4.573 -6.118 1.00 82.94 694 ALA A O 1
ATOM 5594 N N . LEU A 1 695 ? 4.771 -2.689 -5.331 1.00 76.75 695 LEU A N 1
ATOM 5595 C CA . LEU A 1 695 ? 5.636 -3.320 -4.306 1.00 76.75 695 LEU A CA 1
ATOM 5596 C C . LEU A 1 695 ? 6.480 -4.519 -4.804 1.00 76.75 695 LEU A C 1
ATOM 5598 O O . LEU A 1 695 ? 6.784 -5.438 -4.044 1.00 76.75 695 LEU A O 1
ATOM 5602 N N . GLY A 1 696 ? 6.851 -4.515 -6.086 1.00 77.56 696 GLY A N 1
ATOM 5603 C CA . GLY A 1 696 ? 7.679 -5.548 -6.714 1.00 77.56 696 GLY A CA 1
ATOM 5604 C C . GLY A 1 696 ? 6.906 -6.690 -7.389 1.00 77.56 696 GLY A C 1
ATOM 5605 O O . GLY A 1 696 ? 7.547 -7.605 -7.906 1.00 77.56 696 GLY A O 1
ATOM 5606 N N . TYR A 1 697 ? 5.570 -6.628 -7.425 1.00 81.88 697 TYR A N 1
ATOM 5607 C CA . TYR A 1 697 ? 4.679 -7.594 -8.082 1.00 81.88 697 TYR A CA 1
ATOM 5608 C C . TYR A 1 697 ? 3.963 -6.965 -9.284 1.00 81.88 697 TYR A C 1
ATOM 5610 O O . TYR A 1 697 ? 3.673 -5.771 -9.282 1.00 81.88 697 TYR A O 1
ATOM 5618 N N . LYS A 1 698 ? 3.671 -7.763 -10.318 1.00 84.69 698 LYS A N 1
ATOM 5619 C CA . LYS A 1 698 ? 2.986 -7.301 -11.536 1.00 84.69 698 LYS A CA 1
ATOM 5620 C C . LYS A 1 698 ? 1.501 -7.023 -11.283 1.00 84.69 698 LYS A C 1
ATOM 5622 O O . LYS A 1 698 ? 0.777 -7.924 -10.862 1.00 84.69 698 LYS A O 1
ATOM 5627 N N . GLU A 1 699 ? 1.028 -5.844 -11.677 1.00 84.44 699 GLU A N 1
ATOM 5628 C CA . GLU A 1 699 ? -0.404 -5.542 -11.735 1.00 84.44 699 GLU A CA 1
ATOM 5629 C C . GLU A 1 699 ? -1.040 -5.912 -13.087 1.00 84.44 699 GLU A C 1
ATOM 5631 O O . GLU A 1 699 ? -0.398 -5.966 -14.139 1.00 84.44 699 GLU A O 1
ATOM 5636 N N . ASN A 1 700 ? -2.340 -6.223 -13.070 1.00 79.38 700 ASN A N 1
ATOM 5637 C CA . ASN A 1 700 ? -3.056 -6.772 -14.231 1.00 79.38 700 ASN A CA 1
ATOM 5638 C C . ASN A 1 700 ? -3.693 -5.679 -15.110 1.00 79.38 700 ASN A C 1
ATOM 5640 O O . ASN A 1 700 ? -4.903 -5.685 -15.353 1.00 79.38 700 ASN A O 1
ATOM 5644 N N . VAL A 1 701 ? -2.869 -4.742 -15.589 1.00 79.25 701 VAL A N 1
ATOM 5645 C CA . VAL A 1 701 ? -3.303 -3.526 -16.301 1.00 79.25 701 VAL A CA 1
ATOM 5646 C C . VAL A 1 701 ? -2.952 -3.576 -17.798 1.00 79.25 701 VAL A C 1
ATOM 5648 O O . VAL A 1 701 ? -1.944 -4.150 -18.203 1.00 79.25 701 VAL A O 1
ATOM 5651 N N . ASN A 1 702 ? -3.800 -2.981 -18.641 1.00 80.19 702 ASN A N 1
ATOM 5652 C CA . ASN A 1 702 ? -3.586 -2.808 -20.084 1.00 80.19 702 ASN A CA 1
ATOM 5653 C C . ASN A 1 702 ? -3.231 -1.342 -20.412 1.00 80.19 702 ASN A C 1
ATOM 5655 O O . ASN A 1 702 ? -3.710 -0.443 -19.728 1.00 80.19 702 ASN A O 1
ATOM 5659 N N . LEU A 1 703 ? -2.491 -1.081 -21.498 1.00 79.69 703 LEU A N 1
ATOM 5660 C CA . LEU A 1 703 ? -2.057 0.263 -21.935 1.00 79.69 703 LEU A CA 1
ATOM 5661 C C . LEU A 1 703 ? -3.181 1.313 -21.913 1.00 79.69 703 LEU A C 1
ATOM 5663 O O . LEU A 1 703 ? -3.021 2.398 -21.366 1.00 79.69 703 LEU A O 1
ATOM 5667 N N . ALA A 1 704 ? -4.362 0.957 -22.429 1.00 76.62 704 ALA A N 1
ATOM 5668 C CA . ALA A 1 704 ? -5.521 1.852 -22.455 1.00 76.62 704 ALA A CA 1
ATOM 5669 C C . ALA A 1 704 ? -6.039 2.245 -21.055 1.00 76.62 704 ALA A C 1
ATOM 5671 O O . ALA A 1 704 ? -6.629 3.307 -20.914 1.00 76.62 704 ALA A O 1
ATOM 5672 N N . GLN A 1 705 ? -5.824 1.408 -20.034 1.00 77.38 705 GLN A N 1
ATOM 5673 C CA . GLN A 1 705 ? -6.144 1.725 -18.638 1.00 77.38 705 GLN A CA 1
ATOM 5674 C C . GLN A 1 705 ? -5.022 2.542 -17.990 1.00 77.38 705 GLN A C 1
ATOM 5676 O O . GLN A 1 705 ? -5.322 3.536 -17.344 1.00 77.38 705 GLN A O 1
ATOM 5681 N N . ILE A 1 706 ? -3.752 2.174 -18.226 1.00 81.44 706 ILE A N 1
ATOM 5682 C CA . ILE A 1 706 ? -2.566 2.929 -17.770 1.00 81.44 706 ILE A CA 1
ATOM 5683 C C . ILE A 1 706 ? -2.685 4.396 -18.209 1.00 81.44 706 ILE A C 1
ATOM 5685 O O . ILE A 1 706 ? -2.564 5.302 -17.390 1.00 81.44 706 ILE A O 1
ATOM 5689 N N . ARG A 1 707 ? -3.040 4.621 -19.481 1.00 80.00 707 ARG A N 1
ATOM 5690 C CA . ARG A 1 707 ? -3.366 5.940 -20.034 1.00 80.00 707 ARG A CA 1
ATOM 5691 C C . ARG A 1 707 ? -4.427 6.678 -19.211 1.00 80.00 707 ARG A C 1
ATOM 5693 O O . ARG A 1 707 ? -4.172 7.795 -18.784 1.00 80.00 707 ARG A O 1
ATOM 5700 N N . THR A 1 708 ? -5.587 6.068 -18.960 1.00 76.62 708 THR A N 1
ATOM 5701 C CA . THR A 1 708 ? -6.672 6.696 -18.181 1.00 76.62 708 THR A CA 1
ATOM 5702 C C . THR A 1 708 ? -6.272 6.986 -16.731 1.00 76.62 708 THR A C 1
ATOM 5704 O O . THR A 1 708 ? -6.700 7.995 -16.179 1.00 76.62 708 THR A O 1
ATOM 5707 N N . TYR A 1 709 ? -5.444 6.140 -16.113 1.00 80.75 709 TYR A N 1
ATOM 5708 C CA . TYR A 1 709 ? -4.960 6.357 -14.748 1.00 80.75 709 TYR A CA 1
ATOM 5709 C C . TYR A 1 709 ? -3.979 7.545 -14.684 1.00 80.75 709 TYR A C 1
ATOM 5711 O O . TYR A 1 709 ? -4.095 8.383 -13.793 1.00 80.75 709 TYR A O 1
ATOM 5719 N N . ILE A 1 710 ? -3.086 7.679 -15.673 1.00 76.94 710 ILE A N 1
ATOM 5720 C CA . ILE A 1 710 ? -2.127 8.797 -15.794 1.00 76.94 710 ILE A CA 1
ATOM 5721 C C . ILE A 1 710 ? -2.811 10.106 -16.216 1.00 76.94 710 ILE A C 1
ATOM 5723 O O . ILE A 1 710 ? -2.431 11.174 -15.748 1.00 76.94 710 ILE A O 1
ATOM 5727 N N . GLU A 1 711 ? -3.837 10.041 -17.069 1.00 70.00 711 GLU A N 1
ATOM 5728 C CA . GLU A 1 711 ? -4.658 11.200 -17.455 1.00 70.00 711 GLU A CA 1
ATOM 5729 C C . GLU A 1 711 ? -5.526 11.719 -16.282 1.00 70.00 711 GLU A C 1
ATOM 5731 O O . GLU A 1 711 ? -6.044 12.831 -16.359 1.00 70.00 711 GLU A O 1
ATOM 5736 N N . MET A 1 712 ? -5.665 10.945 -15.192 1.00 60.00 712 MET A N 1
ATOM 5737 C CA . MET A 1 712 ? -6.361 11.273 -13.932 1.00 60.00 712 MET A CA 1
ATOM 5738 C C . MET A 1 712 ? -7.836 11.740 -14.050 1.00 60.00 712 MET A C 1
ATOM 5740 O O . MET A 1 712 ? -8.426 12.114 -13.036 1.00 60.00 712 MET A O 1
ATOM 5744 N N . ASP A 1 713 ? -8.470 11.687 -15.233 1.00 45.50 713 ASP A N 1
ATOM 5745 C CA . ASP A 1 713 ? -9.872 12.105 -15.466 1.00 45.50 713 ASP A CA 1
ATOM 5746 C C . ASP A 1 713 ? -10.866 11.112 -14.831 1.00 45.50 713 ASP A C 1
ATOM 5748 O O . ASP A 1 713 ? -11.399 10.198 -15.471 1.00 45.50 713 ASP A O 1
ATOM 5752 N N . SER A 1 714 ? -11.102 11.277 -13.528 1.00 51.69 714 SER A N 1
ATOM 5753 C CA . SER A 1 714 ? -12.058 10.475 -12.770 1.00 51.69 714 SER A CA 1
ATOM 5754 C C . SER A 1 714 ? -13.489 10.736 -13.243 1.00 51.69 714 SER A C 1
ATOM 5756 O O . SER A 1 714 ? -14.069 11.805 -13.026 1.00 51.69 714 SER A O 1
ATOM 5758 N N . HIS A 1 715 ? -14.103 9.711 -13.839 1.00 46.88 715 HIS A N 1
ATOM 5759 C CA . HIS A 1 715 ? -15.501 9.754 -14.274 1.00 46.88 715 HIS A CA 1
ATOM 5760 C C . HIS A 1 715 ? -16.454 10.136 -13.128 1.00 46.88 715 HIS A C 1
ATOM 5762 O O . HIS A 1 715 ? -17.400 10.898 -13.339 1.00 46.88 715 HIS A O 1
ATOM 5768 N N . ASP A 1 716 ? -16.168 9.669 -11.909 1.00 51.66 716 ASP A N 1
ATOM 5769 C CA . ASP A 1 716 ? -16.958 9.977 -10.717 1.00 51.66 716 ASP A CA 1
ATOM 5770 C C . ASP A 1 716 ? -16.803 11.440 -10.285 1.00 51.66 716 ASP A C 1
ATOM 5772 O O . ASP A 1 716 ? -17.797 12.070 -9.921 1.00 51.66 716 ASP A O 1
ATOM 5776 N N . GLU A 1 717 ? -15.600 12.017 -10.374 1.00 52.50 717 GLU A N 1
ATOM 5777 C CA . GLU A 1 717 ? -15.371 13.441 -10.087 1.00 52.50 717 GLU A CA 1
ATOM 5778 C C . GLU A 1 717 ? -16.108 14.325 -11.099 1.00 52.50 717 GLU A C 1
ATOM 5780 O O . GLU A 1 717 ? -16.842 15.239 -10.720 1.00 52.50 717 GLU A O 1
ATOM 5785 N N . ARG A 1 718 ? -16.027 13.985 -12.388 1.00 59.03 718 ARG A N 1
ATOM 5786 C CA . ARG A 1 718 ? -16.769 14.668 -13.454 1.00 59.03 718 ARG A CA 1
ATOM 5787 C C . ARG A 1 718 ? -18.288 14.559 -13.270 1.00 59.03 718 ARG A C 1
ATOM 5789 O O . ARG A 1 718 ? -19.009 15.538 -13.474 1.00 59.03 718 ARG A O 1
ATOM 5796 N N . CYS A 1 719 ? -18.795 13.404 -12.836 1.00 51.28 719 CYS A N 1
ATOM 5797 C CA . CYS A 1 719 ? -20.202 13.233 -12.470 1.00 51.28 719 CYS A CA 1
ATOM 5798 C C . CYS A 1 719 ? -20.594 14.062 -11.235 1.00 51.28 719 CYS A C 1
ATOM 5800 O O . CYS A 1 719 ? -21.658 14.691 -11.242 1.00 51.28 719 CYS A O 1
ATOM 5802 N N . GLN A 1 720 ? -19.747 14.123 -10.203 1.00 62.12 720 GLN A N 1
ATOM 5803 C CA . GLN A 1 720 ? -19.963 14.985 -9.038 1.00 62.12 720 GLN A CA 1
ATOM 5804 C C . GLN A 1 720 ? -19.963 16.469 -9.422 1.00 62.12 720 GLN A C 1
ATOM 5806 O O . GLN A 1 720 ? -20.825 17.209 -8.948 1.00 62.12 720 GLN A O 1
ATOM 5811 N N . GLU A 1 721 ? -19.083 16.905 -10.325 1.00 67.62 721 GLU A N 1
ATOM 5812 C CA . GLU A 1 721 ? -18.995 18.297 -10.770 1.00 67.62 721 GLU A CA 1
ATOM 5813 C C . GLU A 1 721 ? -20.272 18.748 -11.505 1.00 67.62 721 GLU A C 1
ATOM 5815 O O . GLU A 1 721 ? -20.804 19.828 -11.225 1.00 67.62 721 GLU A O 1
ATOM 5820 N N . TYR A 1 722 ? -20.849 17.899 -12.369 1.00 70.12 722 TYR A N 1
ATOM 5821 C CA . TYR A 1 722 ? -22.169 18.156 -12.962 1.00 70.12 722 TYR A CA 1
ATOM 5822 C C . TYR A 1 722 ? -23.272 18.250 -11.894 1.00 70.12 722 TYR A C 1
ATOM 5824 O O . TYR A 1 722 ? -24.055 19.204 -11.903 1.00 70.12 722 TYR A O 1
ATOM 5832 N N . GLN A 1 723 ? -23.318 17.315 -10.937 1.00 68.69 723 GLN A N 1
ATOM 5833 C CA . GLN A 1 723 ? -24.309 17.342 -9.854 1.00 68.69 723 GLN A CA 1
ATOM 5834 C C . GLN A 1 723 ? -24.132 18.541 -8.904 1.00 68.69 723 GLN A C 1
ATOM 5836 O O . GLN A 1 723 ? -25.110 19.016 -8.324 1.00 68.69 723 GLN A O 1
ATOM 5841 N N . ALA A 1 724 ? -22.908 19.034 -8.709 1.00 70.00 724 ALA A N 1
ATOM 5842 C CA . ALA A 1 724 ? -22.622 20.237 -7.935 1.00 70.00 724 ALA A CA 1
ATOM 5843 C C . ALA A 1 724 ? -23.087 21.492 -8.688 1.00 70.00 724 ALA A C 1
ATOM 5845 O O . ALA A 1 724 ? -23.798 22.324 -8.122 1.00 70.00 724 ALA A O 1
ATOM 5846 N N . LYS A 1 725 ? -22.782 21.589 -9.991 1.00 75.75 725 LYS A N 1
ATOM 5847 C CA . LYS A 1 725 ? -23.242 22.677 -10.868 1.00 75.75 725 LYS A CA 1
ATOM 5848 C C . LYS A 1 725 ? -24.768 22.749 -10.953 1.00 75.75 725 LYS A C 1
ATOM 5850 O O . LYS A 1 725 ? -25.316 23.849 -10.947 1.00 75.75 725 LYS A O 1
ATOM 5855 N N . ASP A 1 726 ? -25.469 21.618 -11.000 1.00 74.38 726 ASP A N 1
ATOM 5856 C CA . ASP A 1 726 ? -26.937 21.613 -11.021 1.00 74.38 726 ASP A CA 1
ATOM 5857 C C . ASP A 1 726 ? -27.561 21.880 -9.644 1.00 74.38 726 ASP A C 1
ATOM 5859 O O . ASP A 1 726 ? -28.535 22.633 -9.577 1.00 74.38 726 ASP A O 1
ATOM 5863 N N . ARG A 1 727 ? -26.957 21.411 -8.540 1.00 77.06 727 ARG A N 1
ATOM 5864 C CA . ARG A 1 727 ? -27.359 21.828 -7.181 1.00 77.06 727 ARG A CA 1
ATOM 5865 C C . ARG A 1 727 ? -27.182 23.335 -6.969 1.00 77.06 727 ARG A C 1
ATOM 5867 O O . ARG A 1 727 ? -28.116 23.980 -6.504 1.00 77.06 727 ARG A O 1
ATOM 5874 N N . MET A 1 728 ? -26.069 23.932 -7.408 1.00 70.56 728 MET A N 1
ATOM 5875 C CA . MET A 1 728 ? -25.878 25.394 -7.378 1.00 70.56 728 MET A CA 1
ATOM 5876 C C . MET A 1 728 ? -26.925 26.150 -8.213 1.00 70.56 728 MET A C 1
ATOM 5878 O O . MET A 1 728 ? -27.412 27.195 -7.788 1.00 70.56 728 MET A O 1
ATOM 5882 N N . LYS A 1 729 ? -27.328 25.631 -9.383 1.00 79.69 729 LYS A N 1
ATOM 5883 C CA . LYS A 1 729 ? -28.418 26.228 -10.184 1.00 79.69 729 LYS A CA 1
ATOM 5884 C C . LYS A 1 729 ? -29.788 26.101 -9.514 1.00 79.69 729 LYS A C 1
ATOM 5886 O O . LYS A 1 729 ? -30.655 26.928 -9.790 1.00 79.69 729 LYS A O 1
ATOM 5891 N N . GLN A 1 730 ? -30.018 25.069 -8.703 1.00 73.00 730 GLN A N 1
ATOM 5892 C CA . GLN A 1 730 ? -31.261 24.892 -7.947 1.00 73.00 730 GLN A CA 1
ATOM 5893 C C . GLN A 1 730 ? -31.306 25.851 -6.752 1.00 73.00 730 GLN A C 1
ATOM 5895 O O . GLN A 1 730 ? -32.224 26.668 -6.681 1.00 73.00 730 GLN A O 1
ATOM 5900 N N . THR A 1 731 ? -30.274 25.863 -5.904 1.00 75.25 731 THR A N 1
ATOM 5901 C CA . THR A 1 731 ? -30.221 26.754 -4.732 1.00 75.25 731 THR A CA 1
ATOM 5902 C C . THR A 1 731 ? -30.198 28.231 -5.126 1.00 75.25 731 THR A C 1
ATOM 5904 O O . THR A 1 731 ? -30.880 29.034 -4.497 1.00 75.25 731 THR A O 1
ATOM 5907 N N . ALA A 1 732 ? -29.516 28.613 -6.214 1.00 75.38 732 ALA A N 1
ATOM 5908 C CA . ALA A 1 732 ? -29.567 29.984 -6.729 1.00 75.38 732 ALA A CA 1
ATOM 5909 C C . ALA A 1 732 ? -30.987 30.404 -7.159 1.00 75.38 732 ALA A C 1
ATOM 5911 O O . ALA A 1 732 ? -31.398 31.534 -6.893 1.00 75.38 732 ALA A O 1
ATOM 5912 N N . LYS A 1 733 ? -31.760 29.498 -7.782 1.00 79.94 733 LYS A N 1
ATOM 5913 C CA . LYS A 1 733 ? -33.159 29.760 -8.162 1.00 79.94 733 LYS A CA 1
ATOM 5914 C C . LYS A 1 733 ? -34.064 29.899 -6.943 1.00 79.94 733 LYS A C 1
ATOM 5916 O O . LYS A 1 733 ? -34.883 30.813 -6.926 1.00 79.94 733 LYS A O 1
ATOM 5921 N N . GLU A 1 734 ? -33.921 29.035 -5.939 1.00 77.06 734 GLU A N 1
ATOM 5922 C CA . GLU A 1 734 ? -34.684 29.146 -4.689 1.00 77.06 734 GLU A CA 1
ATOM 5923 C C . GLU A 1 734 ? -34.357 30.439 -3.943 1.00 77.06 734 GLU A C 1
ATOM 5925 O O . GLU A 1 734 ? -35.265 31.160 -3.544 1.00 77.06 734 GLU A O 1
ATOM 5930 N N . LEU A 1 735 ? -33.074 30.783 -3.817 1.00 74.19 735 LEU A N 1
ATOM 5931 C CA . LEU A 1 735 ? -32.612 31.966 -3.094 1.00 74.19 735 LEU A CA 1
ATOM 5932 C C . LEU A 1 735 ? -33.087 33.263 -3.779 1.00 74.19 735 LEU A C 1
ATOM 5934 O O . LEU A 1 735 ? -33.520 34.199 -3.103 1.00 74.19 735 LEU A O 1
ATOM 5938 N N . ASP A 1 736 ? -33.113 33.316 -5.114 1.00 74.25 736 ASP A N 1
ATOM 5939 C CA . ASP A 1 736 ? -33.738 34.428 -5.840 1.00 74.25 736 ASP A CA 1
ATOM 5940 C C . ASP A 1 736 ? -35.273 34.431 -5.746 1.00 74.25 736 ASP A C 1
ATOM 5942 O O . ASP A 1 736 ? -35.864 35.509 -5.651 1.00 74.25 736 ASP A O 1
ATOM 5946 N N . LEU A 1 737 ? -35.937 33.270 -5.690 1.00 77.44 737 LEU A N 1
ATOM 5947 C CA . LEU A 1 737 ? -37.379 33.186 -5.419 1.00 77.44 737 LEU A CA 1
ATOM 5948 C C . LEU A 1 737 ? -37.711 33.713 -4.010 1.00 77.44 737 LEU A C 1
ATOM 5950 O O . LEU A 1 737 ? -38.666 34.469 -3.836 1.00 77.44 737 LEU A O 1
ATOM 5954 N N . GLN A 1 738 ? -36.875 33.386 -3.025 1.00 70.50 738 GLN A N 1
ATOM 5955 C CA . GLN A 1 738 ? -37.005 33.779 -1.624 1.00 70.50 738 GLN A CA 1
ATOM 5956 C C . GLN A 1 738 ? -36.757 35.286 -1.434 1.00 70.50 738 GLN A C 1
ATOM 5958 O O . GLN A 1 738 ? -37.579 35.968 -0.821 1.00 70.50 738 GLN A O 1
ATOM 5963 N N . LYS A 1 739 ? -35.718 35.853 -2.071 1.00 70.81 739 LYS A N 1
ATOM 5964 C CA . LYS A 1 739 ? -35.528 37.317 -2.184 1.00 70.81 739 LYS A CA 1
ATOM 5965 C C . LYS A 1 739 ? -36.718 38.007 -2.857 1.00 70.81 739 LYS A C 1
ATOM 5967 O O . LYS A 1 739 ? -37.060 39.135 -2.505 1.00 70.81 739 LYS A O 1
ATOM 5972 N N . ARG A 1 740 ? -37.336 37.368 -3.857 1.00 65.62 740 ARG A N 1
ATOM 5973 C CA . ARG A 1 740 ? -38.490 37.922 -4.582 1.00 65.62 740 ARG A CA 1
ATOM 5974 C C . ARG A 1 740 ? -39.756 37.906 -3.726 1.00 65.62 740 ARG A C 1
ATOM 5976 O O . ARG A 1 740 ? -40.501 38.875 -3.789 1.00 65.62 740 ARG A O 1
ATOM 5983 N N . ALA A 1 741 ? -39.946 36.888 -2.886 1.00 66.12 741 ALA A N 1
ATOM 5984 C CA . ALA A 1 741 ? -41.004 36.845 -1.877 1.00 66.12 741 ALA A CA 1
ATOM 5985 C C . ALA A 1 741 ? -40.801 37.910 -0.780 1.00 66.12 741 ALA A C 1
ATOM 5987 O O . ALA A 1 741 ? -41.713 38.685 -0.505 1.00 66.12 741 ALA A O 1
ATOM 5988 N N . GLN A 1 742 ? -39.586 38.038 -0.231 1.00 58.69 742 GLN A N 1
ATOM 5989 C CA . GLN A 1 742 ? -39.259 39.052 0.789 1.00 58.69 742 GLN A CA 1
ATOM 5990 C C . GLN A 1 742 ? -39.482 40.500 0.311 1.00 58.69 742 GLN A C 1
ATOM 5992 O O . GLN A 1 742 ? -39.787 41.375 1.116 1.00 58.69 742 GLN A O 1
ATOM 5997 N N . ARG A 1 743 ? -39.384 40.767 -1.000 1.00 58.44 743 ARG A N 1
ATOM 5998 C CA . ARG A 1 743 ? -39.703 42.081 -1.593 1.00 58.44 743 ARG A CA 1
ATOM 5999 C C . ARG A 1 743 ? -41.202 42.391 -1.694 1.00 58.44 743 ARG A C 1
ATOM 6001 O O . ARG A 1 743 ? -41.539 43.542 -1.950 1.00 58.44 743 ARG A O 1
ATOM 6008 N N . VAL A 1 744 ? -42.086 41.404 -1.534 1.00 57.28 744 VAL A N 1
ATOM 6009 C CA . VAL A 1 744 ? -43.549 41.589 -1.623 1.00 57.28 744 VAL A CA 1
ATOM 6010 C C . VAL A 1 744 ? -44.163 41.908 -0.257 1.00 57.28 744 VAL A C 1
ATOM 6012 O O . VAL A 1 744 ? -45.098 42.698 -0.187 1.00 57.28 744 VAL A O 1
ATOM 6015 N N . ASP A 1 745 ? -43.604 41.363 0.825 1.00 47.34 745 ASP A N 1
ATOM 6016 C CA . ASP A 1 745 ? -44.143 41.504 2.191 1.00 47.34 745 ASP A CA 1
ATOM 6017 C C . ASP A 1 745 ? -43.623 42.758 2.939 1.00 47.34 745 ASP A C 1
ATOM 6019 O O . ASP A 1 745 ? -44.022 43.056 4.062 1.00 47.34 745 ASP A O 1
ATOM 6023 N N . GLY A 1 746 ? -42.717 43.519 2.312 1.00 48.06 746 GLY A N 1
ATOM 6024 C CA . GLY A 1 746 ? -41.943 44.596 2.941 1.00 48.06 746 GLY A CA 1
ATOM 6025 C C . GLY A 1 746 ? -42.083 45.974 2.287 1.00 48.06 746 GLY A C 1
ATOM 6026 O O . GLY A 1 746 ? -41.069 46.628 2.053 1.00 48.06 746 GLY A O 1
ATOM 6027 N N . SER A 1 747 ? -43.299 46.437 1.958 1.00 37.09 747 SER A N 1
ATOM 6028 C CA . SER A 1 747 ? -43.484 47.789 1.393 1.00 37.09 747 SER A CA 1
ATOM 6029 C C . SER A 1 747 ? -44.786 48.492 1.807 1.00 37.09 747 SER A C 1
ATOM 6031 O O . SER A 1 747 ? -45.806 48.448 1.120 1.00 37.09 747 SER A O 1
ATOM 6033 N N . LYS A 1 748 ? -44.722 49.212 2.934 1.00 35.25 748 LYS A N 1
ATOM 6034 C CA . LYS A 1 748 ? -45.628 50.320 3.285 1.00 35.25 748 LYS A CA 1
ATOM 6035 C C . LYS A 1 748 ? -44.858 51.410 4.040 1.00 35.25 748 LYS A C 1
ATOM 6037 O O . LYS A 1 748 ? -44.870 51.399 5.265 1.00 35.25 748 LYS A O 1
ATOM 6042 N N . PHE A 1 749 ? -44.228 52.340 3.317 1.00 30.05 749 PHE A N 1
ATOM 6043 C CA . PHE A 1 749 ? -44.229 53.791 3.599 1.00 30.05 749 PHE A CA 1
ATOM 6044 C C . PHE A 1 749 ? -43.423 54.570 2.535 1.00 30.05 749 PHE A C 1
ATOM 6046 O O . PHE A 1 749 ? -42.465 54.044 1.979 1.00 30.05 749 PHE A O 1
ATOM 6053 N N . TYR A 1 750 ? -43.874 55.802 2.269 1.00 32.81 750 TYR A N 1
ATOM 6054 C CA . TYR A 1 750 ? -43.130 57.045 1.978 1.00 32.81 750 TYR A CA 1
ATOM 6055 C C . TYR A 1 750 ? -41.593 56.951 1.743 1.00 32.81 750 TYR A C 1
ATOM 6057 O O . TYR A 1 750 ? -40.887 56.369 2.559 1.00 32.81 750 TYR A O 1
ATOM 6065 N N . GLU A 1 751 ? -40.967 57.461 0.662 1.00 27.83 751 GLU A N 1
ATOM 6066 C CA . GLU A 1 751 ? -41.046 58.811 0.029 1.00 27.83 751 GLU A CA 1
ATOM 6067 C C . GLU A 1 751 ? -40.734 59.937 1.044 1.00 27.83 751 GLU A C 1
ATOM 6069 O O . GLU A 1 751 ? -41.422 60.045 2.043 1.00 27.83 751 GLU A O 1
ATOM 6074 N N . SER A 1 752 ? -39.744 60.830 0.938 1.00 27.73 752 SER A N 1
ATOM 6075 C CA . SER A 1 752 ? -38.762 61.259 -0.081 1.00 27.73 752 SER A CA 1
ATOM 6076 C C . SER A 1 752 ? -37.525 61.841 0.665 1.00 27.73 752 SER A C 1
ATOM 6078 O O . SER A 1 752 ? -37.593 62.027 1.877 1.00 27.73 752 SER A O 1
ATOM 6080 N N . SER A 1 753 ? -36.363 62.200 0.101 1.00 30.98 753 SER A N 1
ATOM 6081 C CA . SER A 1 753 ? -35.609 61.909 -1.141 1.00 30.98 753 SER A CA 1
ATOM 6082 C C . SER A 1 753 ? -34.197 62.537 -0.986 1.00 30.98 753 SER A C 1
ATOM 6084 O O . SER A 1 753 ? -33.922 63.118 0.058 1.00 30.98 753 SER A O 1
ATOM 6086 N N . THR A 1 754 ? -33.379 62.574 -2.060 1.00 27.72 754 THR A N 1
ATOM 6087 C CA . THR A 1 754 ? -32.286 63.565 -2.317 1.00 27.72 754 THR A CA 1
ATOM 6088 C C . THR A 1 754 ? -31.068 63.602 -1.350 1.00 27.72 754 THR A C 1
ATOM 6090 O O . THR A 1 754 ? -31.226 63.562 -0.142 1.00 27.72 754 THR A O 1
ATOM 6093 N N . SER A 1 755 ? -29.801 63.759 -1.777 1.00 30.17 755 SER A N 1
ATOM 6094 C CA . SER A 1 755 ? -29.176 63.801 -3.124 1.00 30.17 755 SER A CA 1
ATOM 6095 C C . SER A 1 755 ? -27.643 64.017 -3.041 1.00 30.17 755 SER A C 1
ATOM 6097 O O . SER A 1 755 ? -27.196 64.555 -2.035 1.00 30.17 755 SER A O 1
ATOM 6099 N N . ILE A 1 756 ? -26.912 63.789 -4.158 1.00 31.23 756 ILE A N 1
ATOM 6100 C CA . ILE A 1 756 ? -25.556 64.336 -4.492 1.00 31.23 756 ILE A CA 1
ATOM 6101 C C . ILE A 1 756 ? -24.387 63.735 -3.661 1.00 31.23 756 ILE A C 1
ATOM 6103 O O . ILE A 1 756 ? -24.587 63.361 -2.514 1.00 31.23 756 ILE A O 1
ATOM 6107 N N . SER A 1 757 ? -23.149 63.544 -4.151 1.00 29.05 757 SER A N 1
ATOM 6108 C CA . SER A 1 757 ? -22.417 63.875 -5.408 1.00 29.05 757 SER A CA 1
ATOM 6109 C C . SER A 1 757 ? -21.712 62.617 -5.986 1.00 29.05 757 SER A C 1
ATOM 6111 O O . SER A 1 757 ? -21.513 61.662 -5.245 1.00 29.05 757 SER A O 1
ATOM 6113 N N . SER A 1 758 ? -21.305 62.423 -7.257 1.00 34.81 758 SER A N 1
ATOM 6114 C CA . SER A 1 758 ? -21.206 63.174 -8.538 1.00 34.81 758 SER A CA 1
ATOM 6115 C C . SER A 1 758 ? -19.774 63.481 -9.031 1.00 34.81 758 SER A C 1
ATOM 6117 O O . SER A 1 758 ? -19.098 64.301 -8.420 1.00 34.81 758 SER A O 1
ATOM 6119 N N . ASN A 1 759 ? -19.378 62.887 -10.173 1.00 28.53 759 ASN A N 1
ATOM 6120 C CA . ASN A 1 759 ? -18.543 63.424 -11.280 1.00 28.53 759 ASN A CA 1
ATOM 6121 C C . ASN A 1 759 ? -18.541 62.364 -12.429 1.00 28.53 759 ASN A C 1
ATOM 6123 O O . ASN A 1 759 ? -18.412 61.186 -12.116 1.00 28.53 759 ASN A O 1
ATOM 6127 N N . ILE A 1 760 ? -18.900 62.616 -13.708 1.00 32.72 760 ILE A N 1
ATOM 6128 C CA . ILE A 1 760 ? -18.365 63.546 -14.748 1.00 32.72 760 ILE A CA 1
ATOM 6129 C C . ILE A 1 760 ? -17.080 62.944 -15.396 1.00 32.72 760 ILE A C 1
ATOM 6131 O O . ILE A 1 760 ? -16.195 62.548 -14.651 1.00 32.72 760 ILE A O 1
ATOM 6135 N N . TYR A 1 761 ? -16.909 62.752 -16.726 1.00 33.38 761 TYR A N 1
ATOM 6136 C CA . TYR A 1 761 ? -17.318 63.524 -17.932 1.00 33.38 761 TYR A CA 1
ATOM 6137 C C . TYR A 1 761 ? -17.830 62.692 -19.160 1.00 33.38 761 TYR A C 1
ATOM 6139 O O . TYR A 1 761 ? -17.778 61.469 -19.176 1.00 33.38 761 TYR A O 1
ATOM 6147 N N . SER A 1 762 ? -18.304 63.428 -20.183 1.00 29.14 762 SER A N 1
ATOM 6148 C CA . SER A 1 762 ? -18.602 63.151 -21.621 1.00 29.14 762 SER A CA 1
ATOM 6149 C C . SER A 1 762 ? -17.860 62.020 -22.379 1.00 29.14 762 SER A C 1
ATOM 6151 O O . SER A 1 762 ? -16.712 61.752 -22.048 1.00 29.14 762 SER A O 1
ATOM 6153 N N . SER A 1 763 ? -18.325 61.460 -23.520 1.00 30.58 763 SER A N 1
ATOM 6154 C CA . SER A 1 763 ? -19.617 61.420 -24.283 1.00 30.58 763 SER A CA 1
ATOM 6155 C C . SER A 1 763 ? -19.413 60.504 -25.543 1.00 30.58 763 SER A C 1
ATOM 6157 O O . SER A 1 763 ? -18.436 59.764 -25.539 1.00 30.58 763 SER A O 1
ATOM 6159 N N . SER A 1 764 ? -20.176 60.407 -26.658 1.00 31.06 764 SER A N 1
ATOM 6160 C CA . SER A 1 764 ? -21.441 60.976 -27.213 1.00 31.06 764 SER A CA 1
ATOM 6161 C C . SER A 1 764 ? -21.856 60.217 -28.505 1.00 31.06 764 SER A C 1
ATOM 6163 O O . SER A 1 764 ? -20.974 59.954 -29.313 1.00 31.06 764 SER A O 1
ATOM 6165 N N . SER A 1 765 ? -23.170 60.063 -28.767 1.00 34.38 765 SER A N 1
ATOM 6166 C CA . SER A 1 765 ? -23.823 59.887 -30.104 1.00 34.38 765 SER A CA 1
ATOM 6167 C C . SER A 1 765 ? -23.545 58.598 -30.930 1.00 34.38 765 SER A C 1
ATOM 6169 O O . SER A 1 765 ? -22.421 58.128 -30.989 1.00 34.38 765 SER A O 1
ATOM 6171 N N . THR A 1 766 ? -24.501 57.971 -31.643 1.00 31.30 766 THR A N 1
ATOM 6172 C CA . THR A 1 766 ? -25.944 58.264 -31.853 1.00 31.30 766 THR A CA 1
ATOM 6173 C C . THR A 1 766 ? -26.749 57.000 -32.231 1.00 31.30 766 THR A C 1
ATOM 6175 O O . THR A 1 766 ? -26.341 56.288 -33.137 1.00 31.30 766 THR A O 1
ATOM 6178 N N . ASN A 1 767 ? -27.910 56.810 -31.580 1.00 32.19 767 ASN A N 1
ATOM 6179 C CA . ASN A 1 767 ? -29.263 56.486 -32.103 1.00 32.19 767 ASN A CA 1
ATOM 6180 C C . ASN A 1 767 ? -29.449 55.451 -33.257 1.00 32.19 767 ASN A C 1
ATOM 6182 O O . ASN A 1 767 ? -28.795 55.535 -34.285 1.00 32.19 767 ASN A O 1
ATOM 6186 N N . ASN A 1 768 ? -30.426 54.523 -33.225 1.00 29.02 768 ASN A N 1
ATOM 6187 C CA . ASN A 1 768 ? -31.844 54.695 -32.828 1.00 29.02 768 ASN A CA 1
ATOM 6188 C C . ASN A 1 768 ? -32.550 53.415 -32.281 1.00 29.02 768 ASN A C 1
ATOM 6190 O O . ASN A 1 768 ? -32.060 52.301 -32.438 1.00 29.02 768 ASN A O 1
ATOM 6194 N N . LYS A 1 769 ? -33.736 53.615 -31.675 1.00 25.31 769 LYS A N 1
ATOM 6195 C CA . LYS A 1 769 ? -34.735 52.626 -31.159 1.00 25.31 769 LYS A CA 1
ATOM 6196 C C . LYS A 1 769 ? -35.983 52.561 -32.100 1.00 25.31 769 LYS A C 1
ATOM 6198 O O . LYS A 1 769 ? -35.862 53.205 -33.146 1.00 25.31 769 LYS A O 1
ATOM 6203 N N . PRO A 1 770 ? -37.160 51.905 -31.832 1.00 39.50 770 PRO A N 1
ATOM 6204 C CA . PRO A 1 770 ? -37.754 51.262 -30.617 1.00 39.50 770 PRO A CA 1
ATOM 6205 C C . PRO A 1 770 ? -38.047 49.735 -30.762 1.00 39.50 770 PRO A C 1
ATOM 6207 O O . PRO A 1 770 ? -37.979 49.202 -31.861 1.00 39.50 770 PRO A O 1
ATOM 6210 N N . ASP A 1 771 ? -38.166 48.916 -29.701 1.00 24.14 771 ASP A N 1
ATOM 6211 C CA . ASP A 1 771 ? -39.283 48.660 -28.738 1.00 24.14 771 ASP A CA 1
ATOM 6212 C C . ASP A 1 771 ? -40.637 48.165 -29.305 1.00 24.14 771 ASP A C 1
ATOM 6214 O O . ASP A 1 771 ? -41.259 48.866 -30.096 1.00 24.14 771 ASP A O 1
ATOM 6218 N N . ILE A 1 772 ? -41.142 47.028 -28.774 1.00 28.00 772 ILE A N 1
ATOM 6219 C CA . ILE A 1 772 ? -42.510 46.795 -28.224 1.00 28.00 772 ILE A CA 1
ATOM 6220 C C . ILE A 1 772 ? -42.582 45.398 -27.537 1.00 28.00 772 ILE A C 1
ATOM 6222 O O . ILE A 1 772 ? -41.664 44.590 -27.672 1.00 28.00 772 ILE A O 1
ATOM 6226 N N . THR A 1 773 ? -43.602 45.163 -26.697 1.00 25.62 773 THR A N 1
ATOM 6227 C CA . THR A 1 773 ? -43.688 44.118 -25.644 1.00 25.62 773 THR A CA 1
ATOM 6228 C C . THR A 1 773 ? -44.788 43.029 -25.924 1.00 25.62 773 THR A C 1
ATOM 6230 O O . THR A 1 773 ? -44.994 42.736 -27.097 1.00 25.62 773 THR A O 1
ATOM 6233 N N . PRO A 1 774 ? -45.414 42.298 -24.956 1.00 33.38 774 PRO A N 1
ATOM 6234 C CA . PRO A 1 774 ? -44.908 40.987 -24.484 1.00 33.38 774 PRO A CA 1
ATOM 6235 C C . PRO A 1 774 ? -45.967 39.847 -24.265 1.00 33.38 774 PRO A C 1
ATOM 6237 O O . PRO A 1 774 ? -47.167 40.097 -24.293 1.00 33.38 774 PRO A O 1
ATOM 6240 N N . THR A 1 775 ? -45.524 38.640 -23.835 1.00 24.41 775 THR A N 1
ATOM 6241 C CA . THR A 1 775 ? -46.312 37.529 -23.180 1.00 24.41 775 THR A CA 1
ATOM 6242 C C . THR A 1 775 ? -47.469 36.871 -23.982 1.00 24.41 775 THR A C 1
ATOM 6244 O O . THR A 1 775 ? -47.806 37.378 -25.046 1.00 24.41 775 THR A O 1
ATOM 6247 N N . PRO A 1 776 ? -48.159 35.794 -23.504 1.00 31.62 776 PRO A N 1
ATOM 6248 C CA . PRO A 1 776 ? -47.819 34.719 -22.538 1.00 31.62 776 PRO A CA 1
ATOM 6249 C C . PRO A 1 776 ? -47.402 33.423 -23.309 1.00 31.62 776 PRO A C 1
ATOM 6251 O O . PRO A 1 776 ? -46.491 33.580 -24.112 1.00 31.62 776 PRO A O 1
ATOM 6254 N N . VAL A 1 777 ? -47.845 32.144 -23.209 1.00 23.19 777 VAL A N 1
ATOM 6255 C CA . VAL A 1 777 ? -48.760 31.248 -22.416 1.00 23.19 777 VAL A CA 1
ATOM 6256 C C . VAL A 1 777 ? -48.133 29.817 -22.481 1.00 23.19 777 VAL A C 1
ATOM 6258 O O . VAL A 1 777 ? -47.541 29.492 -23.503 1.00 23.19 777 VAL A O 1
ATOM 6261 N N . THR A 1 778 ? -48.005 28.998 -21.421 1.00 21.20 778 THR A N 1
ATOM 6262 C CA . THR A 1 778 ? -48.960 28.112 -20.680 1.00 21.20 778 THR A CA 1
ATOM 6263 C C . THR A 1 778 ? -49.118 26.665 -21.226 1.00 21.20 778 THR A C 1
ATOM 6265 O O . THR A 1 778 ? -49.270 26.440 -22.418 1.00 21.20 778 THR A O 1
ATOM 6268 N N . TYR A 1 779 ? -49.065 25.688 -20.303 1.00 23.75 779 TYR A N 1
ATOM 6269 C CA . TYR A 1 779 ? -49.037 24.214 -20.446 1.00 23.75 779 TYR A CA 1
ATOM 6270 C C . TYR A 1 779 ? -50.174 23.531 -21.242 1.00 23.75 779 TYR A C 1
ATOM 6272 O O . TYR A 1 779 ? -51.317 23.980 -21.188 1.00 23.75 779 TYR A O 1
ATOM 6280 N N . SER A 1 780 ? -49.916 22.320 -21.776 1.00 22.03 780 SER A N 1
ATOM 6281 C CA . SER A 1 780 ? -50.621 21.066 -21.375 1.00 22.03 780 SER A CA 1
ATOM 6282 C C . SER A 1 780 ? -50.070 19.790 -22.069 1.00 22.03 780 SER A C 1
ATOM 6284 O O . SER A 1 780 ? -49.051 19.839 -22.754 1.00 22.03 780 SER A O 1
ATOM 6286 N N . THR A 1 781 ? -50.660 18.625 -21.764 1.00 21.09 781 THR A N 1
ATOM 6287 C CA . THR A 1 781 ? -50.028 17.286 -21.701 1.00 21.09 781 THR A CA 1
ATOM 6288 C C . THR A 1 781 ? -50.402 16.322 -22.856 1.00 21.09 781 THR A C 1
ATOM 6290 O O . THR A 1 781 ? -51.405 16.508 -23.534 1.00 21.09 781 THR A O 1
ATOM 6293 N N . SER A 1 782 ? -49.682 15.188 -22.930 1.00 23.28 782 SER A N 1
ATOM 6294 C CA . SER A 1 782 ? -50.146 13.817 -23.290 1.00 23.28 782 SER A CA 1
ATOM 6295 C C . SER A 1 782 ? -50.196 13.282 -24.749 1.00 23.28 782 SER A C 1
ATOM 6297 O O . SER A 1 782 ? -51.066 13.623 -25.533 1.00 23.28 782 SER A O 1
ATOM 6299 N N . HIS A 1 783 ? -49.332 12.274 -24.979 1.00 24.97 783 HIS A N 1
ATOM 6300 C CA . HIS A 1 783 ? -49.563 10.924 -25.557 1.00 24.97 783 HIS A CA 1
ATOM 6301 C C . HIS A 1 783 ? -49.979 10.629 -27.034 1.00 24.97 783 HIS A C 1
ATOM 6303 O O . HIS A 1 783 ? -50.734 11.330 -27.692 1.00 24.97 783 HIS A O 1
ATOM 6309 N N . THR A 1 784 ? -49.539 9.424 -27.458 1.00 21.02 784 THR A N 1
ATOM 6310 C CA . THR A 1 784 ? -50.039 8.500 -28.520 1.00 21.02 784 THR A CA 1
ATOM 6311 C C . THR A 1 784 ? -49.760 8.711 -30.032 1.00 21.02 784 THR A C 1
ATOM 6313 O O . THR A 1 784 ? -50.510 9.353 -30.747 1.00 21.02 784 THR A O 1
ATOM 6316 N N . ALA A 1 785 ? -48.778 7.929 -30.517 1.00 22.11 785 ALA A N 1
ATOM 6317 C CA . ALA A 1 785 ? -48.882 6.913 -31.593 1.00 22.11 785 ALA A CA 1
ATOM 6318 C C . ALA A 1 785 ? -48.996 7.252 -33.116 1.00 22.11 785 ALA A C 1
ATOM 6320 O O . ALA A 1 785 ? -50.069 7.525 -33.642 1.00 22.11 785 ALA A O 1
ATOM 6321 N N . SER A 1 786 ? -47.934 6.838 -33.838 1.00 23.59 786 SER A N 1
ATOM 6322 C CA . SER A 1 786 ? -47.933 6.058 -35.111 1.00 23.59 786 SER A CA 1
ATOM 6323 C C . SER A 1 786 ? -47.832 6.732 -36.508 1.00 23.59 786 SER A C 1
ATOM 6325 O O . SER A 1 786 ? -48.376 7.796 -36.762 1.00 23.59 786 SER A O 1
ATOM 6327 N N . THR A 1 787 ? -47.208 5.976 -37.435 1.00 22.55 787 THR A N 1
ATOM 6328 C CA . THR A 1 787 ? -47.470 5.912 -38.903 1.00 22.55 787 THR A CA 1
ATOM 6329 C C . THR A 1 787 ? -46.719 6.841 -39.902 1.00 22.55 787 THR A C 1
ATOM 6331 O O . THR A 1 787 ? -47.234 7.844 -40.371 1.00 22.55 787 THR A O 1
ATOM 6334 N N . THR A 1 788 ? -45.533 6.377 -40.341 1.00 23.30 788 THR A N 1
ATOM 6335 C CA . THR A 1 788 ? -45.177 6.054 -41.761 1.00 23.30 788 THR A CA 1
ATOM 6336 C C . THR A 1 788 ? -45.101 7.133 -42.892 1.00 23.30 788 THR A C 1
ATOM 6338 O O . THR A 1 788 ? -46.102 7.463 -43.508 1.00 23.30 788 THR A O 1
ATOM 6341 N N . ILE A 1 789 ? -43.853 7.445 -43.322 1.00 27.34 789 ILE A N 1
ATOM 6342 C CA . ILE A 1 789 ? -43.356 7.779 -44.705 1.00 27.34 789 ILE A CA 1
ATOM 6343 C C . ILE A 1 789 ? -43.653 9.171 -45.362 1.00 27.34 789 ILE A C 1
ATOM 6345 O O . ILE A 1 789 ? -44.728 9.398 -45.893 1.00 27.34 789 ILE A O 1
ATOM 6349 N N . ARG A 1 790 ? -42.596 10.026 -45.415 1.00 23.39 790 ARG A N 1
ATOM 6350 C CA . ARG A 1 790 ? -41.909 10.738 -46.561 1.00 23.39 790 ARG A CA 1
ATOM 6351 C C . ARG A 1 790 ? -42.684 11.233 -47.825 1.00 23.39 790 ARG A C 1
ATOM 6353 O O . ARG A 1 790 ? -43.615 10.551 -48.233 1.00 23.39 790 ARG A O 1
ATOM 6360 N N . PRO A 1 791 ? -42.132 12.184 -48.646 1.00 35.12 791 PRO A N 1
ATOM 6361 C CA . PRO A 1 791 ? -41.114 13.249 -48.400 1.00 35.12 791 PRO A CA 1
ATOM 6362 C C . PRO A 1 791 ? -41.326 14.616 -49.143 1.00 35.12 791 PRO A C 1
ATOM 6364 O O . PRO A 1 791 ? -41.866 14.635 -50.244 1.00 35.12 791 PRO A O 1
ATOM 6367 N N . SER A 1 792 ? -40.723 15.724 -48.666 1.00 22.94 792 SER A N 1
ATOM 6368 C CA . SER A 1 792 ? -40.167 16.820 -49.515 1.00 22.94 792 SER A CA 1
ATOM 6369 C C . SER A 1 792 ? -39.298 17.834 -48.723 1.00 22.94 792 SER A C 1
ATOM 6371 O O . SER A 1 792 ? -39.293 17.827 -47.495 1.00 22.94 792 SER A O 1
ATOM 6373 N N . THR A 1 793 ? -38.488 18.627 -49.440 1.00 24.62 793 THR A N 1
ATOM 6374 C CA . THR A 1 793 ? -37.292 19.392 -48.987 1.00 24.62 793 THR A CA 1
ATOM 6375 C C . THR A 1 793 ? -37.562 20.889 -48.678 1.00 24.62 793 THR A C 1
ATOM 6377 O O . THR A 1 793 ? -38.606 21.386 -49.082 1.00 24.62 793 THR A O 1
ATOM 6380 N N . ILE A 1 794 ? -36.554 21.612 -48.127 1.00 25.92 794 ILE A N 1
ATOM 6381 C CA . ILE A 1 794 ? -36.407 23.100 -47.982 1.00 25.92 794 ILE A CA 1
ATOM 6382 C C . ILE A 1 794 ? -37.096 23.681 -46.711 1.00 25.92 794 ILE A C 1
ATOM 6384 O O . ILE A 1 794 ? -38.271 23.421 -46.501 1.00 25.92 794 ILE A O 1
ATOM 6388 N N . ASP A 1 795 ? -36.464 24.461 -45.807 1.00 23.58 795 ASP A N 1
ATOM 6389 C CA . ASP A 1 795 ? -35.066 24.948 -45.685 1.00 23.58 795 ASP A CA 1
ATOM 6390 C C . ASP A 1 795 ? -34.610 25.180 -44.208 1.00 23.58 795 ASP A C 1
ATOM 6392 O O . ASP A 1 795 ? -35.415 25.097 -43.287 1.00 23.58 795 ASP A O 1
ATOM 6396 N N . LYS A 1 796 ? -33.308 25.489 -44.041 1.00 25.86 796 LYS A N 1
ATOM 6397 C CA . LYS A 1 796 ? -32.524 26.161 -42.950 1.00 25.86 796 LYS A CA 1
ATOM 6398 C C . LYS A 1 796 ? -33.210 26.741 -41.682 1.00 25.86 796 LYS A C 1
ATOM 6400 O O . LYS A 1 796 ? -34.331 27.220 -41.736 1.00 25.86 796 LYS A O 1
ATOM 6405 N N . ALA A 1 797 ? -32.512 26.990 -40.557 1.00 24.53 797 ALA A N 1
ATOM 6406 C CA . ALA A 1 797 ? -31.236 26.511 -39.972 1.00 24.53 797 ALA A CA 1
ATOM 6407 C C . ALA A 1 797 ? -30.986 27.228 -38.617 1.00 24.53 797 ALA A C 1
ATOM 6409 O O . ALA A 1 797 ? -31.266 28.420 -38.527 1.00 24.53 797 ALA A O 1
ATOM 6410 N N . MET A 1 798 ? -30.382 26.568 -37.610 1.00 24.91 798 MET A N 1
ATOM 6411 C CA . MET A 1 798 ? -29.596 27.230 -36.537 1.00 24.91 798 MET A CA 1
ATOM 6412 C C . MET A 1 798 ? -28.894 26.220 -35.598 1.00 24.91 798 MET A C 1
ATOM 6414 O O . MET A 1 798 ? -29.547 25.667 -34.714 1.00 24.91 798 MET A O 1
ATOM 6418 N N . LYS A 1 799 ? -27.575 25.999 -35.770 1.00 25.64 799 LYS A N 1
ATOM 6419 C CA . LYS A 1 799 ? -26.564 25.771 -34.699 1.00 25.64 799 LYS A CA 1
ATOM 6420 C C . LYS A 1 799 ? -25.170 25.408 -35.248 1.00 25.64 799 LYS A C 1
ATOM 6422 O O . LYS A 1 799 ? -24.744 24.260 -35.245 1.00 25.64 799 LYS A O 1
ATOM 6427 N N . SER A 1 800 ? -24.457 26.451 -35.634 1.00 26.17 800 SER A N 1
ATOM 6428 C CA . SER A 1 800 ? -23.006 26.632 -35.512 1.00 26.17 800 SER A CA 1
ATOM 6429 C C . SER A 1 800 ? -22.834 28.134 -35.171 1.00 26.17 800 SER A C 1
ATOM 6431 O O . SER A 1 800 ? -23.773 28.904 -35.384 1.00 26.17 800 SER A O 1
ATOM 6433 N N . GLU A 1 801 ? -21.789 28.641 -34.525 1.00 24.34 801 GLU A N 1
ATOM 6434 C CA . GLU A 1 801 ? -20.423 28.155 -34.280 1.00 24.34 801 GLU A CA 1
ATOM 6435 C C . GLU A 1 801 ? -20.031 28.361 -32.785 1.00 24.34 801 GLU A C 1
ATOM 6437 O O . GLU A 1 801 ? -20.812 28.910 -32.009 1.00 24.34 801 GLU A O 1
ATOM 6442 N N . GLY A 1 802 ? -18.873 27.899 -32.301 1.00 24.59 802 GLY A N 1
ATOM 6443 C CA . GLY A 1 802 ? -17.792 27.293 -33.078 1.00 24.59 802 GLY A CA 1
ATOM 6444 C C . GLY A 1 802 ? -16.771 26.483 -32.292 1.00 24.59 802 GLY A C 1
ATOM 6445 O O . GLY A 1 802 ? -16.507 26.718 -31.114 1.00 24.59 802 GLY A O 1
ATOM 6446 N N . GLU A 1 803 ? -16.156 25.563 -33.028 1.00 24.62 803 GLU A N 1
ATOM 6447 C CA . GLU A 1 803 ? -14.763 25.167 -32.845 1.00 24.62 803 GLU A CA 1
ATOM 6448 C C . GLU A 1 803 ? -13.844 26.349 -33.212 1.00 24.62 803 GLU A C 1
ATOM 6450 O O . GLU A 1 803 ? -14.232 27.232 -33.980 1.00 24.62 803 GLU A O 1
ATOM 6455 N N . ILE A 1 804 ? -12.604 26.359 -32.716 1.00 23.48 804 ILE A N 1
ATOM 6456 C CA . ILE A 1 804 ? -11.589 27.326 -33.159 1.00 23.48 804 ILE A CA 1
ATOM 6457 C C . ILE A 1 804 ? -10.770 26.687 -34.284 1.00 23.48 804 ILE A C 1
ATOM 6459 O O . ILE A 1 804 ? -9.853 25.909 -34.028 1.00 23.48 804 ILE A O 1
ATOM 6463 N N . VAL A 1 805 ? -11.081 27.043 -35.533 1.00 24.66 805 VAL A N 1
ATOM 6464 C CA . VAL A 1 805 ? -10.254 26.711 -36.704 1.00 24.66 805 VAL A CA 1
ATOM 6465 C C . VAL A 1 805 ? -9.423 27.931 -37.093 1.00 24.66 805 VAL A C 1
ATOM 6467 O O . VAL A 1 805 ? -9.959 28.947 -37.533 1.00 24.66 805 VAL A O 1
ATOM 6470 N N . VAL A 1 806 ? -8.098 27.825 -36.975 1.00 23.58 806 VAL A N 1
ATOM 6471 C CA . VAL A 1 806 ? -7.165 28.835 -37.495 1.00 23.58 806 VAL A CA 1
ATOM 6472 C C . VAL A 1 806 ? -6.828 28.496 -38.947 1.00 23.58 806 VAL A C 1
ATOM 6474 O O . VAL A 1 806 ? -5.926 27.707 -39.214 1.00 23.58 806 VAL A O 1
ATOM 6477 N N . ASN A 1 807 ? -7.549 29.103 -39.892 1.00 22.36 807 ASN A N 1
ATOM 6478 C CA . ASN A 1 807 ? -7.190 29.069 -41.312 1.00 22.36 807 ASN A CA 1
ATOM 6479 C C . ASN A 1 807 ? -6.225 30.216 -41.647 1.00 22.36 807 ASN A C 1
ATOM 6481 O O . ASN A 1 807 ? -6.553 31.386 -41.448 1.00 22.36 807 ASN A O 1
ATOM 6485 N N . THR A 1 808 ? -5.063 29.890 -42.213 1.00 23.55 808 THR A N 1
ATOM 6486 C CA . THR A 1 808 ? -4.127 30.861 -42.798 1.00 23.55 808 THR A CA 1
ATOM 6487 C C . THR A 1 808 ? -4.286 30.949 -44.320 1.00 23.55 808 THR A C 1
ATOM 6489 O O . THR A 1 808 ? -4.705 30.005 -44.988 1.00 23.55 808 THR A O 1
ATOM 6492 N N . VAL A 1 809 ? -4.005 32.133 -44.872 1.00 25.75 809 VAL A N 1
ATOM 6493 C CA . VAL A 1 809 ? -4.300 32.504 -46.269 1.00 25.75 809 VAL A CA 1
ATOM 6494 C C . VAL A 1 809 ? -3.198 32.007 -47.225 1.00 25.75 809 VAL A C 1
ATOM 6496 O O . VAL A 1 809 ? -2.019 32.139 -46.892 1.00 25.75 809 VAL A O 1
ATOM 6499 N N . PRO A 1 810 ? -3.528 31.480 -48.423 1.00 27.88 810 PRO A N 1
ATOM 6500 C CA . PRO A 1 810 ? -2.529 31.033 -49.395 1.00 27.88 810 PRO A CA 1
ATOM 6501 C C . PRO A 1 810 ? -1.896 32.200 -50.172 1.00 27.88 810 PRO A C 1
ATOM 6503 O O . PRO A 1 810 ? -2.607 33.042 -50.722 1.00 27.88 810 PRO A O 1
ATOM 6506 N N . VAL A 1 811 ? -0.563 32.204 -50.300 1.00 23.00 811 VAL A N 1
ATOM 6507 C CA . VAL A 1 811 ? 0.186 33.087 -51.217 1.00 23.00 811 VAL A CA 1
ATOM 6508 C C . VAL A 1 811 ? 1.262 32.293 -51.974 1.00 23.00 811 VAL A C 1
ATOM 6510 O O . VAL A 1 811 ? 1.850 31.340 -51.475 1.00 23.00 811 VAL A O 1
ATOM 6513 N N . THR A 1 812 ? 1.453 32.692 -53.226 1.00 21.97 812 THR A N 1
ATOM 6514 C CA . THR A 1 812 ? 2.184 32.068 -54.337 1.00 21.97 812 THR A CA 1
ATOM 6515 C C . THR A 1 812 ? 3.681 31.761 -54.140 1.00 21.97 812 THR A C 1
ATOM 6517 O O . THR A 1 812 ? 4.446 32.636 -53.751 1.00 21.97 812 THR A O 1
ATOM 6520 N N . SER A 1 813 ? 4.089 30.568 -54.601 1.00 24.55 813 SER A N 1
ATOM 6521 C CA . SER A 1 813 ? 5.342 30.231 -55.327 1.00 24.55 813 SER A CA 1
ATOM 6522 C C . SER A 1 813 ? 6.705 30.816 -54.889 1.00 24.55 813 SER A C 1
ATOM 6524 O O . SER A 1 813 ? 6.978 31.997 -55.095 1.00 24.55 813 SER A O 1
ATOM 6526 N N . GLY A 1 814 ? 7.650 29.941 -54.517 1.00 21.97 814 GLY A N 1
ATOM 6527 C CA . GLY A 1 814 ? 9.084 30.260 -54.422 1.00 21.97 814 GLY A CA 1
ATOM 6528 C C . GLY A 1 814 ? 9.961 29.006 -54.272 1.00 21.97 814 GLY A C 1
ATOM 6529 O O . GLY A 1 814 ? 9.644 28.126 -53.480 1.00 21.97 814 GLY A O 1
ATOM 6530 N N . VAL A 1 815 ? 11.038 28.900 -55.058 1.00 25.44 815 VAL A N 1
ATOM 6531 C CA . VAL A 1 815 ? 11.929 27.720 -55.131 1.00 25.44 815 VAL A CA 1
ATOM 6532 C C . VAL A 1 815 ? 12.783 27.554 -53.863 1.00 25.44 815 VAL A C 1
ATOM 6534 O O . VAL A 1 815 ? 13.435 28.502 -53.437 1.00 25.44 815 VAL A O 1
ATOM 6537 N N . GLY A 1 816 ? 12.874 26.330 -53.327 1.00 21.64 816 GLY A N 1
ATOM 6538 C CA . GLY A 1 816 ? 13.834 25.958 -52.277 1.00 21.64 816 GLY A CA 1
ATOM 6539 C C . GLY A 1 816 ? 13.767 24.465 -51.932 1.00 21.64 816 GLY A C 1
ATOM 6540 O O . GLY A 1 816 ? 12.696 23.957 -51.617 1.00 21.64 816 GLY A O 1
ATOM 6541 N N . GLY A 1 817 ? 14.888 23.743 -52.031 1.00 26.98 817 GLY A N 1
ATOM 6542 C CA . GLY A 1 817 ? 14.939 22.290 -51.810 1.00 26.98 817 GLY A CA 1
ATOM 6543 C C . GLY A 1 817 ? 15.269 21.891 -50.367 1.00 26.98 817 GLY A C 1
ATOM 6544 O O . GLY A 1 817 ? 16.085 22.539 -49.716 1.00 26.98 817 GLY A O 1
ATOM 6545 N N . ALA A 1 818 ? 14.689 20.785 -49.892 1.00 22.25 818 ALA A N 1
ATOM 6546 C CA . ALA A 1 818 ? 15.013 20.157 -48.608 1.00 22.25 818 ALA A CA 1
ATOM 6547 C C . ALA A 1 818 ? 15.000 18.619 -48.724 1.00 22.25 818 ALA A C 1
ATOM 6549 O O . ALA A 1 818 ? 14.284 18.052 -49.549 1.00 22.25 818 ALA A O 1
ATOM 6550 N N . VAL A 1 819 ? 15.818 17.938 -47.916 1.00 25.89 819 VAL A N 1
ATOM 6551 C CA . VAL A 1 819 ? 16.095 16.495 -48.050 1.00 25.89 819 VAL A CA 1
ATOM 6552 C C . VAL A 1 819 ? 15.018 15.641 -47.374 1.00 25.89 819 VAL A C 1
ATOM 6554 O O . VAL A 1 819 ? 14.802 15.741 -46.167 1.00 25.89 819 VAL A O 1
ATOM 6557 N N . ALA A 1 820 ? 14.395 14.736 -48.132 1.00 24.06 820 ALA A N 1
ATOM 6558 C CA . ALA A 1 820 ? 13.438 13.767 -47.604 1.00 24.06 820 ALA A CA 1
ATOM 6559 C C . ALA A 1 820 ? 14.130 12.539 -46.977 1.00 24.06 820 ALA A C 1
ATOM 6561 O O . ALA A 1 820 ? 15.000 11.910 -47.586 1.00 24.06 820 ALA A O 1
ATOM 6562 N N . LYS A 1 821 ? 13.691 12.155 -45.770 1.00 23.91 821 LYS A N 1
ATOM 6563 C CA . LYS A 1 821 ? 13.953 10.828 -45.190 1.00 23.91 821 LYS A CA 1
ATOM 6564 C C . LYS A 1 821 ? 12.949 9.834 -45.779 1.00 23.91 821 LYS A C 1
ATOM 6566 O O . LYS A 1 821 ? 11.747 10.080 -45.704 1.00 23.91 821 LYS A O 1
ATOM 6571 N N . TYR A 1 822 ? 13.418 8.709 -46.313 1.00 25.64 822 TYR A N 1
ATOM 6572 C CA . TYR A 1 822 ? 12.527 7.637 -46.757 1.00 25.64 822 TYR A CA 1
ATOM 6573 C C . TYR A 1 822 ? 11.932 6.909 -45.545 1.00 25.64 822 TYR A C 1
ATOM 6575 O O . TYR A 1 822 ? 12.667 6.384 -44.712 1.00 25.64 822 TYR A O 1
ATOM 6583 N N . LYS A 1 823 ? 10.599 6.859 -45.468 1.00 25.95 823 LYS A N 1
ATOM 6584 C CA . LYS A 1 823 ? 9.879 5.799 -44.753 1.00 25.95 823 LYS A CA 1
ATOM 6585 C C . LYS A 1 823 ? 9.552 4.705 -45.761 1.00 25.95 823 LYS A C 1
ATOM 6587 O O . LYS A 1 823 ? 9.067 5.027 -46.844 1.00 25.95 823 LYS A O 1
ATOM 6592 N N . THR A 1 824 ? 9.737 3.444 -45.388 1.00 25.22 824 THR A N 1
ATOM 6593 C CA . THR A 1 824 ? 9.162 2.313 -46.124 1.00 25.22 824 THR A CA 1
ATOM 6594 C C . THR A 1 824 ? 7.641 2.473 -46.151 1.00 25.22 824 THR A C 1
ATOM 6596 O O . THR A 1 824 ? 7.010 2.528 -45.093 1.00 25.22 824 THR A O 1
ATOM 6599 N N . GLN A 1 825 ? 7.047 2.602 -47.338 1.00 27.53 825 GLN A N 1
ATOM 6600 C CA . GLN A 1 825 ? 5.595 2.562 -47.493 1.00 27.53 825 GLN A CA 1
ATOM 6601 C C . GLN A 1 825 ? 5.165 1.106 -47.634 1.00 27.53 825 GLN A C 1
ATOM 6603 O O . GLN A 1 825 ? 5.504 0.460 -48.619 1.00 27.53 825 GLN A O 1
ATOM 6608 N N . SER A 1 826 ? 4.401 0.595 -46.670 1.00 30.44 826 SER A N 1
ATOM 6609 C CA . SER A 1 826 ? 3.691 -0.668 -46.851 1.00 30.44 826 SER A CA 1
ATOM 6610 C C . SER A 1 826 ? 2.540 -0.473 -47.841 1.00 30.44 826 SER A C 1
ATOM 6612 O O . SER A 1 826 ? 1.730 0.452 -47.713 1.00 30.44 826 SER A O 1
ATOM 6614 N N . ILE A 1 827 ? 2.478 -1.343 -48.848 1.00 31.98 827 ILE A N 1
ATOM 6615 C CA . ILE A 1 827 ? 1.476 -1.280 -49.914 1.00 31.98 827 ILE A CA 1
ATOM 6616 C C . ILE A 1 827 ? 0.100 -1.600 -49.321 1.00 31.98 827 ILE A C 1
ATOM 6618 O O . ILE A 1 827 ? -0.099 -2.633 -48.678 1.00 31.98 827 ILE A O 1
ATOM 6622 N N . SER A 1 828 ? -0.863 -0.692 -49.506 1.00 30.61 828 SER A N 1
ATOM 6623 C CA . SER A 1 828 ? -2.211 -0.830 -48.945 1.00 30.61 828 SER A CA 1
ATOM 6624 C C . SER A 1 828 ? -3.220 -1.292 -49.999 1.00 30.61 828 SER A C 1
ATOM 6626 O O . SER A 1 828 ? -3.480 -0.612 -50.990 1.00 30.61 828 SER A O 1
ATOM 6628 N N . LEU A 1 829 ? -3.802 -2.469 -49.756 1.00 38.91 829 LEU A N 1
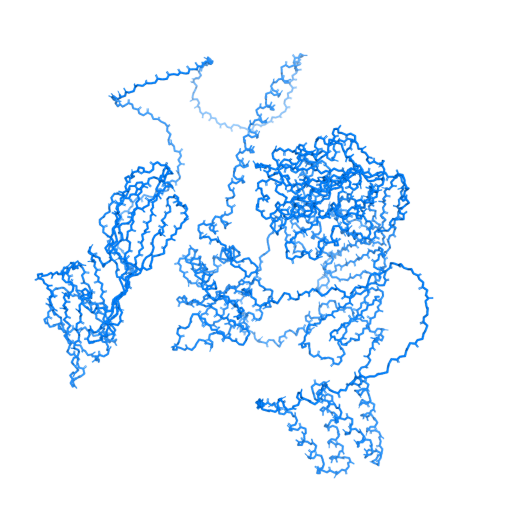ATOM 6629 C CA . LEU A 1 829 ? -4.870 -3.062 -50.565 1.00 38.91 829 LEU A CA 1
ATOM 6630 C C . LEU A 1 829 ? -6.155 -2.198 -50.549 1.00 38.91 829 LEU A C 1
ATOM 6632 O O . LEU A 1 829 ? -6.370 -1.424 -49.609 1.00 38.91 829 LEU A O 1
ATOM 6636 N N . PRO A 1 830 ? -7.028 -2.312 -51.573 1.00 39.12 830 PRO A N 1
ATOM 6637 C CA . PRO A 1 830 ? -8.198 -1.448 -51.726 1.00 39.12 830 PRO A CA 1
ATOM 6638 C C . PRO A 1 830 ? -9.148 -1.494 -50.521 1.00 39.12 830 PRO A C 1
ATOM 6640 O O . PRO A 1 830 ? -9.422 -2.537 -49.929 1.00 39.12 830 PRO A O 1
ATOM 6643 N N . ASN A 1 831 ? -9.667 -0.320 -50.160 1.00 40.31 831 ASN A N 1
ATOM 6644 C CA . ASN A 1 831 ? -10.282 -0.066 -48.859 1.00 40.31 831 ASN A CA 1
ATOM 6645 C C . ASN A 1 831 ? -11.708 -0.653 -48.747 1.00 40.31 831 ASN A C 1
ATOM 6647 O O . ASN A 1 831 ? -12.707 0.027 -49.000 1.00 40.31 831 ASN A O 1
ATOM 6651 N N . THR A 1 832 ? -11.802 -1.931 -48.369 1.00 53.25 832 THR A N 1
ATOM 6652 C CA . THR A 1 832 ? -13.061 -2.660 -48.131 1.00 53.25 832 THR A CA 1
ATOM 6653 C C . THR A 1 832 ? -13.993 -1.898 -47.180 1.00 53.25 832 THR A C 1
ATOM 6655 O O . THR A 1 832 ? -13.571 -1.398 -46.135 1.00 53.25 832 THR A O 1
ATOM 6658 N N . LYS A 1 833 ? -15.292 -1.823 -47.509 1.00 55.56 833 LYS A N 1
ATOM 6659 C CA . LYS A 1 833 ? -16.298 -1.101 -46.706 1.00 55.56 833 LYS A CA 1
ATOM 6660 C C . LYS A 1 833 ? -16.533 -1.788 -45.352 1.00 55.56 833 LYS A C 1
ATOM 6662 O O . LYS A 1 833 ? -17.298 -2.742 -45.247 1.00 55.56 833 LYS A O 1
ATOM 6667 N N . LYS A 1 834 ? -15.877 -1.275 -44.309 1.00 70.81 834 LYS A N 1
ATOM 6668 C CA . LYS A 1 834 ? -15.885 -1.819 -42.938 1.00 70.81 834 LYS A CA 1
ATOM 6669 C C . LYS A 1 834 ? -17.236 -1.596 -42.253 1.00 70.81 834 LYS A C 1
ATOM 6671 O O . LYS A 1 834 ? -17.562 -0.459 -41.910 1.00 70.81 834 LYS A O 1
ATOM 6676 N N . GLY A 1 835 ? -17.990 -2.673 -42.029 1.00 72.38 835 GLY A N 1
ATOM 6677 C CA . GLY A 1 835 ? -19.293 -2.655 -41.348 1.00 72.38 835 GLY A CA 1
ATOM 6678 C C . GLY A 1 835 ? -19.215 -2.386 -39.837 1.00 72.38 835 GLY A C 1
ATOM 6679 O O . GLY A 1 835 ? -18.176 -1.957 -39.327 1.00 72.38 835 GLY A O 1
ATOM 6680 N N . ASP A 1 836 ? -20.320 -2.644 -39.130 1.00 79.12 836 ASP A N 1
ATOM 6681 C CA . ASP A 1 836 ? -20.420 -2.547 -37.661 1.00 79.12 836 ASP A CA 1
ATOM 6682 C C . ASP A 1 836 ? -19.619 -3.639 -36.941 1.00 79.12 836 ASP A C 1
ATOM 6684 O O . ASP A 1 836 ? -19.083 -3.403 -35.858 1.00 79.12 836 ASP A O 1
ATOM 6688 N N . VAL A 1 837 ? -19.543 -4.823 -37.555 1.00 82.88 837 VAL A N 1
ATOM 6689 C CA . VAL A 1 837 ? -18.676 -5.934 -37.160 1.00 82.88 837 VAL A CA 1
ATOM 6690 C C . VAL A 1 837 ? -17.690 -6.174 -38.301 1.00 82.88 837 VAL A C 1
ATOM 6692 O O . VAL A 1 837 ? -18.076 -6.407 -39.454 1.00 82.88 837 VAL A O 1
ATOM 6695 N N . HIS A 1 838 ? -16.404 -6.088 -37.987 1.00 87.88 838 HIS A N 1
ATOM 6696 C CA . HIS A 1 838 ? -15.321 -6.266 -38.943 1.00 87.88 838 HIS A CA 1
ATOM 6697 C C . HIS A 1 838 ? -14.282 -7.232 -38.380 1.00 87.88 838 HIS A C 1
ATOM 6699 O O . HIS A 1 838 ? -13.849 -7.101 -37.236 1.00 87.88 838 HIS A O 1
ATOM 6705 N N . LEU A 1 839 ? -13.908 -8.209 -39.197 1.00 86.62 839 LEU A N 1
ATOM 6706 C CA . LEU A 1 839 ? -12.946 -9.253 -38.894 1.00 86.62 839 LEU A CA 1
ATOM 6707 C C . LEU A 1 839 ? -11.793 -9.147 -39.893 1.00 86.62 839 LEU A C 1
ATOM 6709 O O . LEU A 1 839 ? -12.029 -9.051 -41.097 1.00 86.62 839 LEU A O 1
ATOM 6713 N N . LYS A 1 840 ? -10.555 -9.154 -39.393 1.00 86.69 840 LYS A N 1
ATOM 6714 C CA . LYS A 1 840 ? -9.346 -9.224 -40.215 1.00 86.69 840 LYS A CA 1
ATOM 6715 C C . LYS A 1 840 ? -8.515 -10.445 -39.830 1.00 86.69 840 LYS A C 1
ATOM 6717 O O . LYS A 1 840 ? -8.132 -10.590 -38.672 1.00 86.69 840 LYS A O 1
ATOM 6722 N N . GLN A 1 841 ? -8.231 -11.310 -40.797 1.00 86.00 841 GLN A N 1
ATOM 6723 C CA . GLN A 1 841 ? -7.272 -12.405 -40.689 1.00 86.00 841 GLN A CA 1
ATOM 6724 C C . GLN A 1 841 ? -5.908 -11.918 -41.192 1.00 86.00 841 GLN A C 1
ATOM 6726 O O . GLN A 1 841 ? -5.683 -11.815 -42.397 1.00 86.00 841 GLN A O 1
ATOM 6731 N N . GLU A 1 842 ? -4.998 -11.619 -40.270 1.00 85.12 842 GLU A N 1
ATOM 6732 C CA . GLU A 1 842 ? -3.599 -11.326 -40.593 1.00 85.12 842 GLU A CA 1
ATOM 6733 C C . GLU A 1 842 ? -2.789 -12.616 -40.449 1.00 85.12 842 GLU A C 1
ATOM 6735 O O . GLU A 1 842 ? -2.818 -13.258 -39.397 1.00 85.12 842 GLU A O 1
ATOM 6740 N N . LYS A 1 843 ? -2.101 -13.025 -41.517 1.00 86.75 843 LYS A N 1
ATOM 6741 C CA . LYS A 1 843 ? -1.245 -14.215 -41.553 1.00 86.75 843 LYS A CA 1
ATOM 6742 C C . LYS A 1 843 ? 0.178 -13.755 -41.864 1.00 86.75 843 LYS A C 1
ATOM 6744 O O . LYS A 1 843 ? 0.403 -13.163 -42.912 1.00 86.75 843 LYS A O 1
ATOM 6749 N N . LYS A 1 844 ? 1.113 -14.000 -40.950 1.00 87.19 844 LYS A N 1
ATOM 6750 C CA . LYS A 1 844 ? 2.540 -13.695 -41.087 1.00 87.19 844 LYS A CA 1
ATOM 6751 C C . LYS A 1 844 ? 3.306 -14.946 -41.500 1.00 87.19 844 LYS A C 1
ATOM 6753 O O . LYS A 1 844 ? 3.211 -15.952 -40.800 1.00 87.19 844 LYS A O 1
ATOM 6758 N N . LEU A 1 845 ? 4.029 -14.879 -42.614 1.00 88.44 845 LEU A N 1
ATOM 6759 C CA . LEU A 1 845 ? 4.900 -15.941 -43.116 1.00 88.44 845 LEU A CA 1
ATOM 6760 C C . LEU A 1 845 ? 6.347 -15.701 -42.664 1.00 88.44 845 LEU A C 1
ATOM 6762 O O . LEU A 1 845 ? 6.900 -14.624 -42.899 1.00 88.44 845 LEU A O 1
ATOM 6766 N N . THR A 1 846 ? 6.944 -16.728 -42.066 1.00 88.88 846 THR A N 1
ATOM 6767 C CA . THR A 1 846 ? 8.369 -16.816 -41.748 1.00 88.88 846 THR A CA 1
ATOM 6768 C C . THR A 1 846 ? 8.945 -18.030 -42.472 1.00 88.88 846 THR A C 1
ATO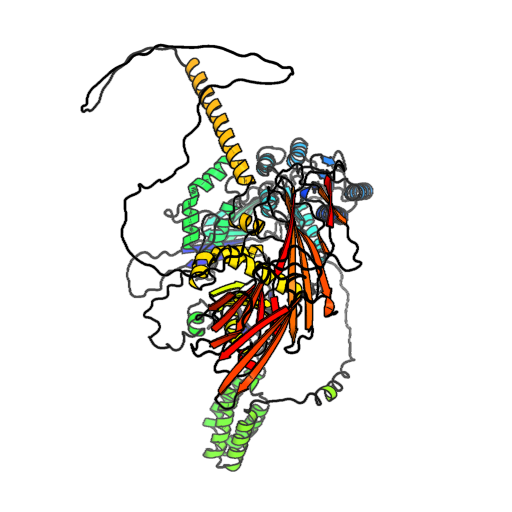M 6770 O O . THR A 1 846 ? 8.547 -19.159 -42.185 1.00 88.88 846 THR A O 1
ATOM 6773 N N . VAL A 1 847 ? 9.874 -17.812 -43.402 1.00 89.44 847 VAL A N 1
ATOM 6774 C CA . VAL A 1 847 ? 10.615 -18.871 -44.103 1.00 89.44 847 VAL A CA 1
ATOM 6775 C C . VAL A 1 847 ? 12.105 -18.627 -43.939 1.00 89.44 847 VAL A C 1
ATOM 6777 O O . VAL A 1 847 ? 12.590 -17.510 -44.128 1.00 89.44 847 VAL A O 1
ATOM 6780 N N . ARG A 1 848 ? 12.834 -19.692 -43.621 1.00 89.50 848 ARG A N 1
ATOM 6781 C CA . ARG A 1 848 ? 14.289 -19.708 -43.630 1.00 89.50 848 ARG A CA 1
ATOM 6782 C C . ARG A 1 848 ? 14.771 -20.953 -44.360 1.00 89.50 848 ARG A C 1
ATOM 6784 O O . ARG A 1 848 ? 14.413 -22.070 -43.981 1.00 89.50 848 ARG A O 1
ATOM 6791 N N . CYS A 1 849 ? 15.561 -20.734 -45.399 1.00 87.50 849 CYS A N 1
ATOM 6792 C CA . CYS A 1 849 ? 16.170 -21.773 -46.217 1.00 87.50 849 CYS A CA 1
ATOM 6793 C C . CYS A 1 849 ? 17.696 -21.664 -46.158 1.00 87.50 849 CYS A C 1
ATOM 6795 O O . CYS A 1 849 ? 18.234 -20.583 -45.916 1.00 87.50 849 CYS A O 1
ATOM 6797 N N . SER A 1 850 ? 18.385 -22.773 -46.391 1.00 84.94 850 SER A N 1
ATOM 6798 C CA . SER A 1 850 ? 19.834 -22.812 -46.575 1.00 84.94 850 SER A CA 1
ATOM 6799 C C . SER A 1 850 ? 20.223 -22.440 -48.013 1.00 84.94 850 SER A C 1
ATOM 6801 O O . SER A 1 850 ? 19.415 -22.544 -48.937 1.00 84.94 850 SER A O 1
ATOM 6803 N N . HIS A 1 851 ? 21.475 -22.023 -48.210 1.00 76.00 851 HIS A N 1
ATOM 6804 C CA . HIS A 1 851 ? 22.082 -21.690 -49.512 1.00 76.00 851 HIS A CA 1
ATOM 6805 C C . HIS A 1 851 ? 21.908 -22.737 -50.640 1.00 76.00 851 HIS A C 1
ATOM 6807 O O . HIS A 1 851 ? 22.073 -22.397 -51.809 1.00 76.00 851 HIS A O 1
ATOM 6813 N N . ASP A 1 852 ? 21.594 -23.995 -50.315 1.00 69.25 852 ASP A N 1
ATOM 6814 C CA . ASP A 1 852 ? 21.336 -25.097 -51.254 1.00 69.25 852 ASP A CA 1
ATOM 6815 C C . ASP A 1 852 ? 19.841 -25.291 -51.598 1.00 69.25 852 ASP A C 1
ATOM 6817 O O . ASP A 1 852 ? 19.476 -26.272 -52.246 1.00 69.25 852 ASP A O 1
ATOM 6821 N N . GLY A 1 853 ? 18.969 -24.383 -51.145 1.00 69.31 853 GLY A N 1
ATOM 6822 C CA . GLY A 1 853 ? 17.514 -24.467 -51.313 1.00 69.31 853 GLY A CA 1
ATOM 6823 C C . GLY A 1 853 ? 16.811 -25.378 -50.295 1.00 69.31 853 GLY A C 1
ATOM 6824 O O . GLY A 1 853 ? 15.595 -25.570 -50.376 1.00 69.31 853 GLY A O 1
ATOM 6825 N N . GLY A 1 854 ? 17.541 -25.945 -49.327 1.00 79.75 854 GLY A N 1
ATOM 6826 C CA . GLY A 1 854 ? 16.976 -26.749 -48.244 1.00 79.75 854 GLY A CA 1
ATOM 6827 C C . GLY A 1 854 ? 16.099 -25.933 -47.285 1.00 79.75 854 GLY A C 1
ATOM 6828 O O . GLY A 1 854 ? 16.392 -24.780 -46.977 1.00 79.75 854 GLY A O 1
ATOM 6829 N N . LEU A 1 855 ? 15.018 -26.531 -46.771 1.00 84.00 855 LEU A N 1
ATOM 6830 C CA . LEU A 1 855 ? 14.150 -25.878 -45.785 1.00 84.00 855 LEU A CA 1
ATOM 6831 C C . LEU A 1 855 ? 14.717 -26.027 -44.364 1.00 84.00 855 LEU A C 1
ATOM 6833 O O . LEU A 1 855 ? 14.704 -27.132 -43.822 1.00 84.00 855 LEU A O 1
ATOM 6837 N N . GLU A 1 856 ? 15.121 -24.925 -43.723 1.00 85.88 856 GLU A N 1
ATOM 6838 C CA . GLU A 1 856 ? 15.463 -24.931 -42.291 1.00 85.88 856 GLU A CA 1
ATOM 6839 C C . GLU A 1 856 ? 14.214 -24.740 -41.415 1.00 85.88 856 GLU A C 1
ATOM 6841 O O . GLU A 1 856 ? 14.031 -25.454 -40.427 1.00 85.88 856 GLU A O 1
ATOM 6846 N N . SER A 1 857 ? 13.331 -23.791 -41.759 1.00 85.19 857 SER A N 1
ATOM 6847 C CA . SER A 1 857 ? 12.018 -23.653 -41.108 1.00 85.19 857 SER A CA 1
ATOM 6848 C C . SER A 1 857 ? 10.973 -22.920 -41.961 1.00 85.19 857 SER A C 1
ATOM 6850 O O . SER A 1 857 ? 11.273 -21.930 -42.629 1.00 85.19 857 SER A O 1
ATOM 6852 N N . LEU A 1 858 ? 9.721 -23.391 -41.892 1.00 86.44 858 LEU A N 1
ATOM 6853 C CA . LEU A 1 858 ? 8.526 -22.701 -42.388 1.00 86.44 858 LEU A CA 1
ATOM 6854 C C . LEU A 1 858 ? 7.536 -22.555 -41.229 1.00 86.44 858 LEU A C 1
ATOM 6856 O O . LEU A 1 858 ? 6.984 -23.549 -40.752 1.00 86.44 858 LEU A O 1
ATOM 6860 N N . GLU A 1 859 ? 7.281 -21.322 -40.793 1.00 87.62 859 GLU A N 1
ATOM 6861 C CA . GLU A 1 859 ? 6.257 -20.995 -39.796 1.00 87.62 859 GLU A CA 1
ATOM 6862 C C . GLU A 1 859 ? 5.250 -19.979 -40.348 1.00 87.62 859 GLU A C 1
ATOM 6864 O O . GLU A 1 859 ? 5.612 -18.993 -40.989 1.00 87.62 859 GLU A O 1
ATOM 6869 N N . VAL A 1 860 ? 3.963 -20.187 -40.059 1.00 85.25 860 VAL A N 1
ATOM 6870 C CA . VAL A 1 860 ? 2.901 -19.219 -40.362 1.00 85.25 860 VAL A CA 1
ATOM 6871 C C . VAL A 1 860 ? 2.160 -18.863 -39.080 1.00 85.25 860 VAL A C 1
ATOM 6873 O O . VAL A 1 860 ? 1.430 -19.680 -38.511 1.00 85.25 860 VAL A O 1
ATOM 6876 N N . HIS A 1 861 ? 2.327 -17.622 -38.630 1.00 85.00 861 HIS A N 1
ATOM 6877 C CA . HIS A 1 861 ? 1.630 -17.063 -37.475 1.00 85.00 861 HIS A CA 1
ATOM 6878 C C . HIS A 1 861 ? 0.356 -16.355 -37.928 1.00 85.00 861 HIS A C 1
ATOM 6880 O O . HIS A 1 861 ? 0.410 -15.322 -38.591 1.00 85.00 861 HIS A O 1
ATOM 6886 N N . GLY A 1 862 ? -0.806 -16.885 -37.556 1.00 83.31 862 GLY A N 1
ATOM 6887 C CA . GLY A 1 862 ? -2.091 -16.296 -37.910 1.00 83.31 862 GLY A CA 1
ATOM 6888 C C . GLY A 1 862 ? -2.825 -15.684 -36.722 1.00 83.31 862 GLY A C 1
ATOM 6889 O O . GLY A 1 862 ? -2.789 -16.202 -35.603 1.00 83.31 862 GLY A O 1
ATOM 6890 N N . MET A 1 863 ? -3.508 -14.571 -36.975 1.00 85.06 863 MET A N 1
ATOM 6891 C CA . MET A 1 863 ? -4.265 -13.821 -35.980 1.00 85.06 863 MET A CA 1
ATOM 6892 C C . MET A 1 863 ? -5.600 -13.337 -36.555 1.00 85.06 863 MET A C 1
ATOM 6894 O O . MET A 1 863 ? -5.652 -12.744 -37.632 1.00 85.06 863 MET A O 1
ATOM 6898 N N . LEU A 1 864 ? -6.688 -13.562 -35.813 1.00 85.56 864 LEU A N 1
ATOM 6899 C CA . LEU A 1 864 ? -8.013 -13.023 -36.122 1.00 85.56 864 LEU A CA 1
ATOM 6900 C C . LEU A 1 864 ? -8.273 -11.793 -35.253 1.00 85.56 864 LEU A C 1
ATOM 6902 O O . LEU A 1 864 ? -8.497 -11.916 -34.047 1.00 85.56 864 LEU A O 1
ATOM 6906 N N . ILE A 1 865 ? -8.268 -10.618 -35.871 1.00 86.31 865 ILE A N 1
ATOM 6907 C CA . ILE A 1 865 ? -8.606 -9.348 -35.235 1.00 86.31 865 ILE A CA 1
ATOM 6908 C C . ILE A 1 865 ? -10.098 -9.075 -35.433 1.00 86.31 865 ILE A C 1
ATOM 6910 O O . ILE A 1 865 ? -10.570 -8.988 -36.564 1.00 86.31 865 ILE A O 1
ATOM 6914 N N . LEU A 1 866 ? -10.830 -8.882 -34.342 1.00 86.06 866 LEU A N 1
ATOM 6915 C CA . LEU A 1 866 ? -12.192 -8.357 -34.327 1.00 86.06 866 LEU A CA 1
ATOM 6916 C C . LEU A 1 866 ? -12.174 -6.847 -34.051 1.00 86.06 866 LEU A C 1
ATOM 6918 O O . LEU A 1 866 ? -11.392 -6.363 -33.235 1.00 86.06 866 LEU A O 1
ATOM 6922 N N . CYS A 1 867 ? -13.078 -6.115 -34.695 1.00 83.50 867 CYS A N 1
ATOM 6923 C CA . CYS A 1 867 ? -13.456 -4.750 -34.351 1.00 83.50 867 CYS A CA 1
ATOM 6924 C C . CYS A 1 867 ? -14.989 -4.634 -34.367 1.00 83.50 867 CYS A C 1
ATOM 6926 O O . CYS A 1 867 ? -15.634 -4.998 -35.356 1.00 83.50 867 CYS A O 1
ATOM 6928 N N . VAL A 1 868 ? -15.567 -4.136 -33.270 1.00 84.25 868 VAL A N 1
ATOM 6929 C CA . VAL A 1 868 ? -17.015 -3.933 -33.096 1.00 84.25 868 VAL A CA 1
ATOM 6930 C C . VAL A 1 868 ? -17.288 -2.453 -32.855 1.00 84.25 868 VAL A C 1
ATOM 6932 O O . VAL A 1 868 ? -16.820 -1.900 -31.866 1.00 84.25 868 VAL A O 1
ATOM 6935 N N . LYS A 1 869 ? -18.066 -1.810 -33.728 1.00 79.56 869 LYS A N 1
ATOM 6936 C CA . LYS A 1 869 ? -18.378 -0.370 -33.636 1.00 79.56 869 LYS A CA 1
ATOM 6937 C C . LYS A 1 869 ? -19.644 -0.048 -32.848 1.00 79.56 869 LYS A C 1
ATOM 6939 O O . LYS A 1 869 ? -19.770 1.047 -32.311 1.00 79.56 869 LYS A O 1
ATOM 6944 N N . SER A 1 870 ? -20.602 -0.975 -32.820 1.00 76.56 870 SER A N 1
ATOM 6945 C CA . SER A 1 870 ? -21.936 -0.743 -32.257 1.00 76.56 870 SER A CA 1
ATOM 6946 C C . SER A 1 870 ? -22.177 -1.594 -31.014 1.00 76.56 870 SER A C 1
ATOM 6948 O O . SER A 1 870 ? -21.958 -2.807 -31.023 1.00 76.56 870 SER A O 1
ATOM 6950 N N . ILE A 1 871 ? -22.672 -0.958 -29.949 1.00 69.75 871 ILE A N 1
ATOM 6951 C CA . ILE A 1 871 ? -22.877 -1.566 -28.624 1.00 69.75 871 ILE A CA 1
ATOM 6952 C C . ILE A 1 871 ? -23.817 -2.784 -28.650 1.00 69.75 871 ILE A C 1
ATOM 6954 O O . ILE A 1 871 ? -23.637 -3.722 -27.876 1.00 69.75 871 ILE A O 1
ATOM 6958 N N . GLN A 1 872 ? -24.740 -2.833 -29.617 1.00 70.00 872 GLN A N 1
ATOM 6959 C CA . GLN A 1 872 ? -25.658 -3.956 -29.855 1.00 70.00 872 GLN A CA 1
ATOM 6960 C C . GLN A 1 872 ? -24.956 -5.272 -30.249 1.00 70.00 872 GLN A C 1
ATOM 6962 O O . GLN A 1 872 ? -25.574 -6.333 -30.201 1.00 70.00 872 GLN A O 1
ATOM 6967 N N . TYR A 1 873 ? -23.675 -5.217 -30.633 1.00 68.69 873 TYR A N 1
ATOM 6968 C CA . TYR A 1 873 ? -22.872 -6.373 -31.044 1.00 68.69 873 TYR A CA 1
ATOM 6969 C C . TYR A 1 873 ? -21.695 -6.673 -30.097 1.00 68.69 873 TYR A C 1
ATOM 6971 O O . TYR A 1 873 ? -20.845 -7.495 -30.428 1.00 68.69 873 TYR A O 1
ATOM 6979 N N . GLY A 1 874 ? -21.652 -6.079 -28.895 1.00 64.88 874 GLY A N 1
ATOM 6980 C CA . GLY A 1 874 ? -20.620 -6.379 -27.883 1.00 64.88 874 GLY A CA 1
ATOM 6981 C C . GLY A 1 874 ? -20.627 -7.830 -27.361 1.00 64.88 874 GLY A C 1
ATOM 6982 O O . GLY A 1 874 ? -19.696 -8.254 -26.678 1.00 64.88 874 GLY A O 1
ATOM 6983 N N . ARG A 1 875 ? -21.666 -8.611 -27.693 1.00 73.94 875 ARG A N 1
ATOM 6984 C CA . ARG A 1 875 ? -21.804 -10.041 -27.379 1.00 73.94 875 ARG A CA 1
ATOM 6985 C C . ARG A 1 875 ? -22.072 -10.858 -28.645 1.00 73.94 875 ARG A C 1
ATOM 6987 O O . ARG A 1 875 ? -23.223 -11.116 -29.010 1.00 73.94 875 ARG A O 1
ATOM 6994 N N . ILE A 1 876 ? -20.999 -11.292 -29.302 1.00 80.38 876 ILE A N 1
ATOM 6995 C CA . ILE A 1 876 ? -21.049 -12.143 -30.499 1.00 80.38 876 ILE A CA 1
ATOM 6996 C C . ILE A 1 876 ? -20.215 -13.419 -30.345 1.00 80.38 876 ILE A C 1
ATOM 6998 O O . ILE A 1 876 ? -19.201 -13.449 -29.655 1.00 80.38 876 ILE A O 1
ATOM 7002 N N . LEU A 1 877 ? -20.666 -14.472 -31.021 1.00 78.56 877 LEU A N 1
ATOM 7003 C CA . LEU A 1 877 ? -20.019 -15.764 -31.191 1.00 78.56 877 LEU A CA 1
ATOM 7004 C C . LEU A 1 877 ? -19.492 -15.846 -32.628 1.00 78.56 877 LEU A C 1
ATOM 7006 O O . LEU A 1 877 ? -20.282 -15.786 -33.570 1.00 78.56 877 LEU A O 1
ATOM 7010 N N . ILE A 1 878 ? -18.183 -16.015 -32.804 1.00 81.69 878 ILE A N 1
ATOM 7011 C CA . ILE A 1 878 ? -17.579 -16.271 -34.117 1.00 81.69 878 ILE A CA 1
ATOM 7012 C C . ILE A 1 878 ? -17.539 -17.787 -34.328 1.00 81.69 878 ILE A C 1
ATOM 7014 O O . ILE A 1 878 ? -16.962 -18.509 -33.517 1.00 81.69 878 ILE A O 1
ATOM 7018 N N . VAL A 1 879 ? -18.149 -18.271 -35.408 1.00 78.31 879 VAL A N 1
ATOM 7019 C CA . VAL A 1 879 ? -18.090 -19.676 -35.823 1.00 78.31 879 VAL A CA 1
ATOM 7020 C C . VAL A 1 879 ? -16.974 -19.815 -36.853 1.00 78.31 879 VAL A C 1
ATOM 7022 O O . VAL A 1 879 ? -17.031 -19.217 -37.927 1.00 78.31 879 VAL A O 1
ATOM 7025 N N . VAL A 1 880 ? -15.957 -20.604 -36.522 1.00 79.44 880 VAL A N 1
ATOM 7026 C CA . VAL A 1 880 ? -14.801 -20.874 -37.383 1.00 79.44 880 VAL A CA 1
ATOM 7027 C C . VAL A 1 880 ? -14.885 -22.319 -37.869 1.00 79.44 880 VAL A C 1
ATOM 7029 O O . VAL A 1 880 ? -14.979 -23.231 -37.051 1.00 79.44 880 VAL A O 1
ATOM 7032 N N . ASP A 1 881 ? -14.856 -22.524 -39.186 1.00 72.44 881 ASP A N 1
ATOM 7033 C CA . ASP A 1 881 ? -14.601 -23.835 -39.783 1.00 72.44 881 ASP A CA 1
ATOM 7034 C C . ASP A 1 881 ? -13.099 -24.116 -39.662 1.00 72.44 881 ASP A C 1
ATOM 7036 O O . ASP A 1 881 ? -12.270 -23.422 -40.258 1.00 72.44 881 ASP A O 1
ATOM 7040 N N . ASN A 1 882 ? -12.761 -25.098 -38.827 1.00 68.88 882 ASN A N 1
ATOM 7041 C CA . ASN A 1 882 ? -11.400 -25.561 -38.612 1.00 68.88 882 ASN A CA 1
ATOM 7042 C C . ASN A 1 882 ? -11.318 -27.058 -38.919 1.00 68.88 882 ASN A C 1
ATOM 7044 O O . ASN A 1 882 ? -11.966 -27.872 -38.259 1.00 68.88 882 ASN A O 1
ATOM 7048 N N . LYS A 1 883 ? -10.474 -27.402 -39.892 1.00 63.34 883 LYS A N 1
ATOM 7049 C CA . LYS A 1 883 ? -10.224 -28.775 -40.346 1.00 63.34 883 LYS A CA 1
ATOM 7050 C C . LYS A 1 883 ? -8.890 -29.338 -39.839 1.00 63.34 883 LYS A C 1
ATOM 7052 O O . LYS A 1 883 ? -8.592 -30.500 -40.093 1.00 63.34 883 LYS A O 1
ATOM 7057 N N . GLU A 1 884 ? -8.105 -28.543 -39.107 1.00 56.50 884 GLU A N 1
ATOM 7058 C CA . GLU A 1 884 ? -6.801 -28.931 -38.563 1.00 56.50 884 GLU A CA 1
ATOM 7059 C C . GLU A 1 884 ? -6.862 -29.262 -37.063 1.00 56.50 884 GLU A C 1
ATOM 7061 O O . GLU A 1 884 ? -7.598 -28.661 -36.280 1.00 56.50 884 GLU A O 1
ATOM 7066 N N . THR A 1 885 ? -6.055 -30.234 -36.642 1.00 42.94 885 THR A N 1
ATOM 7067 C CA . THR A 1 885 ? -6.170 -30.921 -35.343 1.00 42.94 885 THR A CA 1
ATOM 7068 C C . THR A 1 885 ? -5.124 -30.489 -34.304 1.00 42.94 885 THR A C 1
ATOM 7070 O O . THR A 1 885 ? -4.766 -31.276 -33.429 1.00 42.94 885 THR A O 1
ATOM 7073 N N . ARG A 1 886 ? -4.586 -29.262 -34.394 1.00 50.22 886 ARG A N 1
ATOM 7074 C CA . ARG A 1 886 ? -3.442 -28.803 -33.573 1.00 50.22 886 ARG A CA 1
ATOM 7075 C C . ARG A 1 886 ? -3.700 -27.470 -32.854 1.00 50.22 886 ARG A C 1
ATOM 7077 O O . ARG A 1 886 ? -4.690 -26.793 -33.101 1.00 50.22 886 ARG A O 1
ATOM 7084 N N . ASN A 1 887 ? -2.817 -27.150 -31.905 1.00 42.25 887 ASN A N 1
ATOM 7085 C CA . ASN A 1 887 ? -3.025 -26.181 -30.823 1.00 42.25 887 ASN A CA 1
ATOM 7086 C C . ASN A 1 887 ? -3.490 -24.780 -31.272 1.00 42.25 887 ASN A C 1
ATOM 7088 O O . ASN A 1 887 ? -2.732 -24.014 -31.866 1.00 42.25 887 ASN A O 1
ATOM 7092 N N . ILE A 1 888 ? -4.708 -24.417 -30.863 1.00 49.94 888 ILE A N 1
ATOM 7093 C CA . ILE A 1 888 ? -5.298 -23.079 -30.994 1.00 49.94 888 ILE A CA 1
ATOM 7094 C C . ILE A 1 888 ? -5.397 -22.446 -29.602 1.00 49.94 888 ILE A C 1
ATOM 7096 O O . ILE A 1 888 ? -5.862 -23.095 -28.665 1.00 49.94 888 ILE A O 1
ATOM 7100 N N . GLN A 1 889 ? -5.023 -21.169 -29.466 1.00 45.00 889 GLN A N 1
ATOM 7101 C CA . GLN A 1 889 ? -5.221 -20.410 -28.228 1.00 45.00 889 GLN A CA 1
ATOM 7102 C C . GLN A 1 889 ? -6.398 -19.431 -28.388 1.00 45.00 889 GLN A C 1
ATOM 7104 O O . GLN A 1 889 ? -6.386 -18.556 -29.256 1.00 45.00 889 GLN A O 1
ATOM 7109 N N . LEU A 1 890 ? -7.425 -19.604 -27.551 1.00 49.03 890 LEU A N 1
ATOM 7110 C CA . LEU A 1 890 ? -8.672 -18.830 -27.550 1.00 49.03 890 LEU A CA 1
ATOM 7111 C C . LEU A 1 890 ? -8.705 -17.843 -26.378 1.00 49.03 890 LEU A C 1
ATOM 7113 O O . LEU A 1 890 ? -8.359 -18.210 -25.255 1.00 49.03 890 LEU A O 1
ATOM 7117 N N . GLN A 1 891 ? -9.182 -16.617 -26.615 1.00 43.09 891 GLN A N 1
ATOM 7118 C CA . GLN A 1 891 ? -9.383 -15.619 -25.560 1.00 43.09 891 GLN A CA 1
ATOM 7119 C C . GLN A 1 891 ? -10.876 -15.478 -25.216 1.00 43.09 891 GLN A C 1
ATOM 7121 O O . GLN A 1 891 ? -11.677 -15.015 -26.022 1.00 43.09 891 GLN A O 1
ATOM 7126 N N . THR A 1 892 ? -11.262 -15.885 -24.005 1.00 37.38 892 THR A N 1
ATOM 7127 C CA . THR A 1 892 ? -12.663 -16.061 -23.572 1.00 37.38 892 THR A CA 1
ATOM 7128 C C . THR A 1 892 ? -13.190 -14.906 -22.705 1.00 37.38 892 THR A C 1
ATOM 7130 O O . THR A 1 892 ? -13.792 -15.123 -21.654 1.00 37.38 892 THR A O 1
ATOM 7133 N N . LYS A 1 893 ? -12.970 -13.655 -23.132 1.00 46.78 893 LYS A N 1
ATOM 7134 C CA . LYS A 1 893 ? -13.479 -12.440 -22.459 1.00 46.78 893 LYS A CA 1
ATOM 7135 C C . LYS A 1 893 ? -14.351 -11.595 -23.398 1.00 46.78 893 LYS A C 1
ATOM 7137 O O . LYS A 1 893 ? -14.203 -11.664 -24.613 1.00 46.78 893 LYS A O 1
ATOM 7142 N N . SER A 1 894 ? -15.256 -10.803 -22.818 1.00 50.38 894 SER A N 1
ATOM 7143 C CA . SER A 1 894 ? -16.145 -9.870 -23.529 1.00 50.38 894 SER A CA 1
ATOM 7144 C C . SER A 1 894 ? -15.368 -8.869 -24.392 1.00 50.38 894 SER A C 1
ATOM 7146 O O . SER A 1 894 ? -14.324 -8.377 -23.966 1.00 50.38 894 SER A O 1
ATOM 7148 N N . PHE A 1 895 ? -15.891 -8.525 -25.572 1.00 67.38 895 PHE A N 1
ATOM 7149 C CA . PHE A 1 895 ? -15.182 -7.665 -26.523 1.00 67.38 895 PHE A CA 1
ATOM 7150 C C . PHE A 1 895 ? -15.440 -6.164 -26.268 1.00 67.38 895 PHE A C 1
ATOM 7152 O O . PHE A 1 895 ? -16.599 -5.742 -26.316 1.00 67.38 895 PHE A O 1
ATOM 7159 N N . PRO A 1 896 ? -14.400 -5.339 -26.024 1.00 65.75 896 PRO A N 1
ATOM 7160 C CA . PRO A 1 896 ? -14.530 -3.881 -25.975 1.00 65.75 896 PRO A CA 1
ATOM 7161 C C . PRO A 1 896 ? -14.945 -3.269 -27.324 1.00 65.75 896 PRO A C 1
ATOM 7163 O O . PRO A 1 896 ? -14.653 -3.795 -28.399 1.00 65.75 896 PRO A O 1
ATOM 7166 N N . ILE A 1 897 ? -15.631 -2.126 -27.253 1.00 69.56 897 ILE A N 1
ATOM 7167 C CA . ILE A 1 897 ? -16.212 -1.409 -28.400 1.00 69.56 897 ILE A CA 1
ATOM 7168 C C . ILE A 1 897 ? -15.172 -0.442 -28.988 1.00 69.56 897 ILE A C 1
ATOM 7170 O O . ILE A 1 897 ? -14.388 0.152 -28.254 1.00 69.56 897 ILE A O 1
ATOM 7174 N N . ASN A 1 898 ? -15.160 -0.287 -30.314 1.00 71.00 898 ASN A N 1
ATOM 7175 C CA . ASN A 1 898 ? -14.208 0.492 -31.123 1.00 71.00 898 ASN A CA 1
ATOM 7176 C C . ASN A 1 898 ? -12.721 0.092 -31.000 1.00 71.00 898 ASN A C 1
ATOM 7178 O O . ASN A 1 898 ? -11.882 0.644 -31.712 1.00 71.00 898 ASN A O 1
ATOM 7182 N N . GLN A 1 899 ? -12.385 -0.903 -30.177 1.00 77.06 899 GLN A N 1
ATOM 7183 C CA . GLN A 1 899 ? -11.034 -1.443 -30.048 1.00 77.06 899 GLN A CA 1
ATOM 7184 C C . GLN A 1 899 ? -10.809 -2.624 -31.010 1.00 77.06 899 GLN A C 1
ATOM 7186 O O . GLN A 1 899 ? -11.718 -3.406 -31.293 1.00 77.06 899 GLN A O 1
ATOM 7191 N N . LYS A 1 900 ? -9.574 -2.770 -31.505 1.00 78.25 900 LYS A N 1
ATOM 7192 C CA . LYS A 1 900 ? -9.115 -3.974 -32.217 1.00 78.25 900 LYS A CA 1
ATOM 7193 C C . LYS A 1 900 ? -8.718 -5.044 -31.196 1.00 78.25 900 LYS A C 1
ATOM 7195 O O . LYS A 1 900 ? -7.865 -4.777 -30.354 1.00 78.25 900 LYS A O 1
ATOM 7200 N N . VAL A 1 901 ? -9.281 -6.247 -31.291 1.00 81.19 901 VAL A N 1
ATOM 7201 C CA . VAL A 1 901 ? -9.046 -7.347 -30.336 1.00 81.19 901 VAL A CA 1
ATOM 7202 C C . VAL A 1 901 ? -8.621 -8.612 -31.076 1.00 81.19 901 VAL A C 1
ATOM 7204 O O . VAL A 1 901 ? -9.321 -9.061 -31.978 1.00 81.19 901 VAL A O 1
ATOM 7207 N N . ALA A 1 902 ? -7.494 -9.213 -30.692 1.00 78.81 902 ALA A N 1
ATOM 7208 C CA . ALA A 1 902 ? -7.016 -10.475 -31.258 1.00 78.81 902 ALA A CA 1
ATOM 7209 C C . ALA A 1 902 ? -7.737 -11.674 -30.610 1.00 78.81 902 ALA A C 1
ATOM 7211 O O . ALA A 1 902 ? -7.315 -12.165 -29.568 1.00 78.81 902 ALA A O 1
ATOM 7212 N N . VAL A 1 903 ? -8.832 -12.135 -31.222 1.00 81.00 903 VAL A N 1
ATOM 7213 C CA . VAL A 1 903 ? -9.732 -13.166 -30.662 1.00 81.00 903 VAL A CA 1
ATOM 7214 C C . VAL A 1 903 ? -9.170 -14.582 -30.809 1.00 81.00 903 VAL A C 1
ATOM 7216 O O . VAL A 1 903 ? -9.370 -15.433 -29.940 1.00 81.00 903 VAL A O 1
ATOM 7219 N N . LEU A 1 904 ? -8.464 -14.831 -31.915 1.00 79.56 904 LEU A N 1
ATOM 7220 C CA . LEU A 1 904 ? -7.842 -16.112 -32.241 1.00 79.56 904 LEU A CA 1
ATOM 7221 C C . LEU A 1 904 ? -6.371 -15.884 -32.576 1.00 79.56 904 LEU A C 1
ATOM 7223 O O . LEU A 1 904 ? -6.058 -14.979 -33.354 1.00 79.56 904 LEU A O 1
ATOM 7227 N N . LYS A 1 905 ? -5.489 -16.737 -32.052 1.00 79.94 905 LYS A N 1
ATOM 7228 C CA . LYS A 1 905 ? -4.113 -16.878 -32.536 1.00 79.94 905 LYS A CA 1
ATOM 7229 C C . LYS A 1 905 ? -3.828 -18.348 -32.821 1.00 79.94 905 LYS A C 1
ATOM 7231 O O . LYS A 1 905 ? -4.166 -19.215 -32.014 1.00 79.94 905 LYS A O 1
ATOM 7236 N N . TRP A 1 906 ? -3.209 -18.612 -33.965 1.00 78.50 906 TRP A N 1
ATOM 7237 C CA . TRP A 1 906 ? -2.764 -19.940 -34.378 1.00 78.50 906 TRP A CA 1
ATOM 7238 C C . TRP A 1 906 ? -1.341 -19.866 -34.938 1.00 78.50 906 TRP A C 1
ATOM 7240 O O . TRP A 1 906 ? -0.896 -18.817 -35.408 1.00 78.50 906 TRP A O 1
ATOM 7250 N N . ARG A 1 907 ? -0.619 -20.984 -34.874 1.00 80.25 907 ARG A N 1
ATOM 7251 C CA . ARG A 1 907 ? 0.684 -21.151 -35.521 1.00 80.25 907 ARG A CA 1
ATOM 7252 C C . ARG A 1 907 ? 0.685 -22.471 -36.267 1.00 80.25 907 ARG A C 1
ATOM 7254 O O . ARG A 1 907 ? 0.439 -23.517 -35.669 1.00 80.25 907 ARG A O 1
ATOM 7261 N N . TYR A 1 908 ? 0.985 -22.393 -37.549 1.00 78.62 908 TYR A N 1
ATOM 7262 C CA . TYR A 1 908 ? 1.277 -23.529 -38.404 1.00 78.62 908 TYR A CA 1
ATOM 7263 C C . TYR A 1 908 ? 2.798 -23.632 -38.568 1.00 78.62 908 TYR A C 1
ATOM 7265 O O . TYR A 1 908 ? 3.482 -22.610 -38.603 1.00 78.62 908 TYR A O 1
ATOM 7273 N N . ILE A 1 909 ? 3.316 -24.856 -38.620 1.00 81.88 909 ILE A N 1
ATOM 7274 C CA . ILE A 1 909 ? 4.731 -25.167 -38.849 1.00 81.88 909 ILE A CA 1
ATOM 7275 C C . ILE A 1 909 ? 4.758 -26.266 -39.899 1.00 81.88 909 ILE A C 1
ATOM 7277 O O . ILE A 1 909 ? 4.014 -27.242 -39.746 1.00 81.88 909 ILE A O 1
ATOM 7281 N N . SER A 1 910 ? 5.639 -26.151 -40.887 1.00 79.38 910 SER A N 1
ATOM 7282 C CA . SER A 1 910 ? 5.947 -27.256 -41.788 1.00 79.38 910 SER A CA 1
ATOM 7283 C C . SER A 1 910 ? 7.437 -27.563 -41.858 1.00 79.38 910 SER A C 1
ATOM 7285 O O . SER A 1 910 ? 8.294 -26.731 -41.559 1.00 79.38 910 SER A O 1
ATOM 7287 N N . THR A 1 911 ? 7.706 -28.801 -42.257 1.00 78.00 911 THR A N 1
ATOM 7288 C CA . THR A 1 911 ? 9.022 -29.343 -42.597 1.00 78.00 911 THR A CA 1
ATOM 7289 C C . THR A 1 911 ? 8.990 -30.073 -43.948 1.00 78.00 911 THR A C 1
ATOM 7291 O O . THR A 1 911 ? 9.946 -30.774 -44.266 1.00 78.00 911 THR A O 1
ATOM 7294 N N . ASP A 1 912 ? 7.899 -29.980 -44.727 1.00 77.94 912 ASP A N 1
ATOM 7295 C CA . ASP A 1 912 ? 7.890 -30.438 -46.126 1.00 77.94 912 ASP A CA 1
ATOM 7296 C C . ASP A 1 912 ? 8.354 -29.277 -47.011 1.00 77.94 912 ASP A C 1
ATOM 7298 O O . ASP A 1 912 ? 7.705 -28.231 -47.078 1.00 77.94 912 ASP A O 1
ATOM 7302 N N . SER A 1 913 ? 9.484 -29.456 -47.696 1.00 78.88 913 SER A N 1
ATOM 7303 C CA . SER A 1 913 ? 10.022 -28.439 -48.600 1.00 78.88 913 SER A CA 1
ATOM 7304 C C . SER A 1 913 ? 9.051 -28.093 -49.728 1.00 78.88 913 SER A C 1
ATOM 7306 O O . SER A 1 913 ? 9.038 -26.953 -50.164 1.00 78.88 913 SER A O 1
ATOM 7308 N N . LYS A 1 914 ? 8.153 -29.002 -50.136 1.00 78.69 914 LYS A N 1
ATOM 7309 C CA . LYS A 1 914 ? 7.161 -28.756 -51.204 1.00 78.69 914 LYS A CA 1
ATOM 7310 C C . LYS A 1 914 ? 6.147 -27.656 -50.891 1.00 78.69 914 LYS A C 1
ATOM 7312 O O . LYS A 1 914 ? 5.408 -27.243 -51.784 1.00 78.69 914 LYS A O 1
ATOM 7317 N N . GLU A 1 915 ? 6.048 -27.227 -49.635 1.00 78.12 915 GLU A N 1
ATOM 7318 C CA . GLU A 1 915 ? 5.139 -26.156 -49.230 1.00 78.12 915 GLU A CA 1
ATOM 7319 C C . GLU A 1 915 ? 5.778 -24.759 -49.335 1.00 78.12 915 GLU A C 1
ATOM 7321 O O . GLU A 1 915 ? 5.044 -23.763 -49.283 1.00 78.12 915 GLU A O 1
ATOM 7326 N N . ILE A 1 916 ? 7.097 -24.666 -49.571 1.00 85.62 916 ILE A N 1
ATOM 7327 C CA . ILE A 1 916 ? 7.773 -23.413 -49.938 1.00 85.62 916 ILE A CA 1
ATOM 7328 C C . ILE A 1 916 ? 7.051 -22.805 -51.159 1.00 85.62 916 ILE A C 1
ATOM 7330 O O . ILE A 1 916 ? 6.789 -23.506 -52.139 1.00 85.62 916 ILE A O 1
ATOM 7334 N N . PRO A 1 917 ? 6.688 -21.510 -51.130 1.00 82.94 917 PRO A N 1
ATOM 7335 C CA . PRO A 1 917 ? 5.982 -20.882 -52.240 1.00 82.94 917 PRO A CA 1
ATOM 7336 C C . PRO A 1 917 ? 6.918 -20.615 -53.423 1.00 82.94 917 PRO A C 1
ATOM 7338 O O . PRO A 1 917 ? 6.535 -20.872 -54.561 1.00 82.94 917 PRO A O 1
ATOM 7341 N N . LEU A 1 918 ? 8.139 -20.145 -53.147 1.00 87.31 918 LEU A N 1
ATOM 7342 C CA . LEU A 1 918 ? 9.141 -19.744 -54.131 1.00 87.31 918 LEU A CA 1
ATOM 7343 C C . LEU A 1 918 ? 10.536 -20.213 -53.682 1.00 87.31 918 LEU A C 1
ATOM 7345 O O . LEU A 1 918 ? 11.074 -19.678 -52.707 1.00 87.31 918 LEU A O 1
ATOM 7349 N N . ILE A 1 919 ? 11.116 -21.195 -54.375 1.00 89.00 919 ILE A N 1
ATOM 7350 C CA . ILE A 1 919 ? 12.541 -21.528 -54.240 1.00 89.00 919 ILE A CA 1
ATOM 7351 C C . ILE A 1 919 ? 13.362 -20.432 -54.924 1.00 89.00 919 ILE A C 1
ATOM 7353 O O . ILE A 1 919 ? 12.944 -19.908 -55.956 1.00 89.00 919 ILE A O 1
ATOM 7357 N N . ILE A 1 920 ? 14.523 -20.101 -54.356 1.00 90.19 920 ILE A N 1
ATOM 7358 C CA . ILE A 1 920 ? 15.559 -19.294 -55.004 1.00 90.19 920 ILE A CA 1
ATOM 7359 C C . ILE A 1 920 ? 16.879 -20.049 -54.903 1.00 90.19 920 ILE A C 1
ATOM 7361 O O . ILE A 1 920 ? 17.278 -20.459 -53.815 1.00 90.19 920 ILE A O 1
ATOM 7365 N N . ASN A 1 921 ? 17.559 -20.190 -56.035 1.00 89.50 921 ASN A N 1
ATOM 7366 C CA . ASN A 1 921 ? 18.906 -20.728 -56.132 1.00 89.50 921 ASN A CA 1
ATOM 7367 C C . ASN A 1 921 ? 19.857 -19.591 -56.523 1.00 89.50 921 ASN A C 1
ATOM 7369 O O . ASN A 1 921 ? 19.542 -18.799 -57.409 1.00 89.50 921 ASN A O 1
ATOM 7373 N N . CYS A 1 922 ? 21.019 -19.500 -55.878 1.00 88.62 922 CYS A N 1
ATOM 7374 C CA . CYS A 1 922 ? 22.030 -18.487 -56.178 1.00 88.62 922 CYS A CA 1
ATOM 7375 C C . CYS A 1 922 ? 23.404 -19.143 -56.302 1.00 88.62 922 CYS A C 1
ATOM 7377 O O . CYS A 1 922 ? 23.883 -19.775 -55.360 1.00 88.62 922 CYS A O 1
ATOM 7379 N N . TRP A 1 923 ? 24.047 -18.973 -57.457 1.00 89.50 923 TRP A N 1
ATOM 7380 C CA . TRP A 1 923 ? 25.359 -19.546 -57.749 1.00 89.50 923 TRP A CA 1
ATOM 7381 C C . TRP A 1 923 ? 26.375 -18.435 -58.054 1.00 89.50 923 TRP A C 1
ATOM 7383 O O . TRP A 1 923 ? 26.516 -18.024 -59.210 1.00 89.50 923 TRP A O 1
ATOM 7393 N N . PRO A 1 924 ? 27.086 -17.927 -57.031 1.00 88.62 924 PRO A N 1
ATOM 7394 C CA . PRO A 1 924 ? 28.186 -16.985 -57.210 1.00 88.62 924 PRO A CA 1
ATOM 7395 C C . PRO A 1 924 ? 29.474 -17.707 -57.642 1.00 88.62 924 PRO A C 1
ATOM 7397 O O . PRO A 1 924 ? 30.055 -18.486 -56.885 1.00 88.62 924 PRO A O 1
ATOM 7400 N N . ASN A 1 925 ? 29.955 -17.425 -58.855 1.00 88.38 925 ASN A N 1
ATOM 7401 C CA . ASN A 1 925 ? 31.170 -18.012 -59.423 1.00 88.38 925 ASN A CA 1
ATOM 7402 C C . ASN A 1 925 ? 32.351 -17.039 -59.290 1.00 88.38 925 ASN A C 1
ATOM 7404 O O . ASN A 1 925 ? 32.439 -16.047 -60.013 1.00 88.38 925 ASN A O 1
ATOM 7408 N N . GLU A 1 926 ? 33.272 -17.290 -58.357 1.00 87.56 926 GLU A N 1
ATOM 7409 C CA . GLU A 1 926 ? 34.468 -16.453 -58.173 1.00 87.56 926 GLU A CA 1
ATOM 7410 C C . GLU A 1 926 ? 35.485 -16.654 -59.312 1.00 87.56 926 GLU A C 1
ATOM 7412 O O . GLU A 1 926 ? 36.064 -17.728 -59.484 1.00 87.56 926 GLU A O 1
ATOM 7417 N N . THR A 1 927 ? 35.746 -15.597 -60.086 1.00 84.56 927 THR A N 1
ATOM 7418 C CA . THR A 1 927 ? 36.764 -15.603 -61.148 1.00 84.56 927 THR A CA 1
ATOM 7419 C C . THR A 1 927 ? 38.149 -15.222 -60.595 1.00 84.56 927 THR A C 1
ATOM 7421 O O . THR A 1 927 ? 38.241 -14.392 -59.684 1.00 84.56 927 THR A O 1
ATOM 7424 N N . PRO A 1 928 ? 39.264 -15.706 -61.186 1.00 76.62 928 PRO A N 1
ATOM 7425 C CA . PRO A 1 928 ? 40.625 -15.381 -60.730 1.00 76.62 928 PRO A CA 1
ATOM 7426 C C . PRO A 1 928 ? 40.993 -13.884 -60.717 1.00 76.62 928 PRO A C 1
ATOM 7428 O O . PRO A 1 928 ? 42.012 -13.509 -60.144 1.00 76.62 928 PRO A O 1
ATOM 7431 N N . ASN A 1 929 ? 40.179 -13.027 -61.342 1.00 74.62 929 ASN A N 1
ATOM 7432 C CA . ASN A 1 929 ? 40.379 -11.578 -61.416 1.00 74.62 929 ASN A CA 1
ATOM 7433 C C . ASN A 1 929 ? 39.750 -10.806 -60.234 1.00 74.62 929 ASN A C 1
ATOM 7435 O O . ASN A 1 929 ? 39.801 -9.574 -60.218 1.00 74.62 929 ASN A O 1
ATOM 7439 N N . GLY A 1 930 ? 39.123 -11.495 -59.271 1.00 73.88 930 GLY A N 1
ATOM 7440 C CA . GLY A 1 930 ? 38.411 -10.870 -58.146 1.00 73.88 930 GLY A CA 1
ATOM 7441 C C . GLY A 1 930 ? 37.035 -10.293 -58.508 1.00 73.88 930 GLY A C 1
ATOM 7442 O O . GLY A 1 930 ? 36.457 -9.536 -57.731 1.00 73.88 930 GLY A O 1
ATOM 7443 N N . SER A 1 931 ? 36.524 -10.621 -59.696 1.00 83.00 931 SER A N 1
ATOM 7444 C CA . SER A 1 931 ? 35.113 -10.497 -60.083 1.00 83.00 931 SER A CA 1
ATOM 7445 C C . SER A 1 931 ? 34.376 -11.802 -59.778 1.00 83.00 931 SER A C 1
ATOM 7447 O O . SER A 1 931 ? 34.955 -12.877 -59.915 1.00 83.00 931 SER A O 1
ATOM 7449 N N . CYS A 1 932 ? 33.109 -11.713 -59.398 1.00 87.38 932 CYS A N 1
ATOM 7450 C CA . CYS A 1 932 ? 32.213 -12.839 -59.209 1.00 87.38 932 CYS A CA 1
ATOM 7451 C C . CYS A 1 932 ? 31.040 -12.713 -60.189 1.00 87.38 932 CYS A C 1
ATOM 7453 O O . CYS A 1 932 ? 30.441 -11.638 -60.294 1.00 87.38 932 CYS A O 1
ATOM 7455 N N . ASP A 1 933 ? 30.755 -13.798 -60.907 1.00 88.25 933 ASP A N 1
ATOM 7456 C CA . ASP A 1 933 ? 29.632 -13.914 -61.836 1.00 88.25 933 ASP A CA 1
ATOM 7457 C C . ASP A 1 933 ? 28.508 -14.685 -61.135 1.00 88.25 933 ASP A C 1
ATOM 7459 O O . ASP A 1 933 ? 28.634 -15.882 -60.855 1.00 88.25 933 ASP A O 1
ATOM 7463 N N . VAL A 1 934 ? 27.433 -13.980 -60.789 1.00 90.00 934 VAL A N 1
ATOM 7464 C CA . VAL A 1 934 ? 26.324 -14.484 -59.975 1.00 90.00 934 VAL A CA 1
ATOM 7465 C C . VAL A 1 934 ? 25.118 -14.739 -60.872 1.00 90.00 934 VAL A C 1
ATOM 7467 O O . VAL A 1 934 ? 24.651 -13.826 -61.549 1.00 90.00 934 VAL A O 1
ATOM 7470 N N . ASN A 1 935 ? 24.601 -15.967 -60.859 1.00 91.75 935 ASN A N 1
ATOM 7471 C CA . ASN A 1 935 ? 23.291 -16.293 -61.427 1.00 91.75 935 ASN A CA 1
ATOM 7472 C C . ASN A 1 935 ? 22.303 -16.572 -60.289 1.00 91.75 935 ASN A C 1
ATOM 7474 O O . ASN A 1 935 ? 22.621 -17.344 -59.380 1.00 91.75 935 ASN A O 1
ATOM 7478 N N . VAL A 1 936 ? 21.128 -15.947 -60.344 1.00 91.00 936 VAL A N 1
ATOM 7479 C CA . VAL A 1 936 ? 20.035 -16.102 -59.380 1.00 91.00 936 VAL A CA 1
ATOM 7480 C C . VAL A 1 936 ? 18.788 -16.561 -60.129 1.00 91.00 936 VAL A C 1
ATOM 7482 O O . VAL A 1 936 ? 18.261 -15.830 -60.962 1.00 91.00 936 VAL A O 1
ATOM 7485 N N . GLU A 1 937 ? 18.298 -17.756 -59.821 1.00 92.19 937 GLU A N 1
ATOM 7486 C CA . GLU A 1 937 ? 17.092 -18.339 -60.421 1.00 92.19 937 GLU A CA 1
ATOM 7487 C C . GLU A 1 937 ? 16.006 -18.546 -59.365 1.00 92.19 937 GLU A C 1
ATOM 7489 O O . GLU A 1 937 ? 16.314 -18.855 -58.213 1.00 92.19 937 GLU A O 1
ATOM 7494 N N . TYR A 1 938 ? 14.733 -18.413 -59.748 1.00 91.50 938 TYR A N 1
ATOM 7495 C CA . TYR A 1 938 ? 13.595 -18.794 -58.903 1.00 91.50 938 TYR A CA 1
ATOM 7496 C C . TYR A 1 938 ? 12.772 -19.932 -59.514 1.00 91.50 938 TYR A C 1
ATOM 7498 O O . TYR A 1 938 ? 12.670 -20.044 -60.734 1.00 91.50 938 TYR A O 1
ATOM 7506 N N . GLU A 1 939 ? 12.119 -20.728 -58.660 1.00 89.81 939 GLU A N 1
ATOM 7507 C CA . GLU A 1 939 ? 11.109 -21.720 -59.058 1.00 89.81 939 GLU A CA 1
ATOM 7508 C C . GLU A 1 939 ? 9.858 -21.618 -58.163 1.00 89.81 939 GLU A C 1
ATOM 7510 O O . GLU A 1 939 ? 9.932 -21.710 -56.933 1.00 89.81 939 GLU A O 1
ATOM 7515 N N . LEU A 1 940 ? 8.676 -21.464 -58.770 1.00 88.06 940 LEU A N 1
ATOM 7516 C CA . LEU A 1 940 ? 7.377 -21.492 -58.089 1.00 88.06 940 LEU A CA 1
ATOM 7517 C C . LEU A 1 940 ? 6.977 -22.940 -57.751 1.00 88.06 940 LEU A C 1
ATOM 7519 O O . LEU A 1 940 ? 6.162 -23.573 -58.433 1.00 88.06 940 LEU A O 1
ATOM 7523 N N . GLN A 1 941 ? 7.549 -23.459 -56.668 1.00 83.31 941 GLN A N 1
ATOM 7524 C CA . GLN A 1 941 ? 7.357 -24.841 -56.235 1.00 83.31 941 GLN A CA 1
ATOM 7525 C C . GLN A 1 941 ? 5.898 -25.136 -55.835 1.00 83.31 941 GLN A C 1
ATOM 7527 O O . GLN A 1 941 ? 5.296 -26.102 -56.320 1.00 83.31 941 GLN A O 1
ATOM 7532 N N . ASN A 1 942 ? 5.276 -24.289 -55.004 1.00 81.00 942 ASN A N 1
ATOM 7533 C CA . ASN A 1 942 ? 3.882 -24.472 -54.588 1.00 81.00 942 ASN A CA 1
ATOM 7534 C C . ASN A 1 942 ? 2.904 -23.775 -55.547 1.00 81.00 942 ASN A C 1
ATOM 7536 O O . ASN A 1 942 ? 2.397 -22.682 -55.291 1.00 81.00 942 ASN A O 1
ATOM 7540 N N . ARG A 1 943 ? 2.574 -24.476 -56.637 1.00 77.88 943 ARG A N 1
ATOM 7541 C CA . ARG A 1 943 ? 1.682 -24.036 -57.733 1.00 77.88 943 ARG A CA 1
ATOM 7542 C C . ARG A 1 943 ? 0.259 -23.614 -57.325 1.00 77.88 943 ARG A C 1
ATOM 7544 O O . ARG A 1 943 ? -0.506 -23.183 -58.183 1.00 77.88 943 ARG A O 1
ATOM 7551 N N . ASN A 1 944 ? -0.126 -23.739 -56.053 1.00 78.94 944 ASN A N 1
ATOM 7552 C CA . ASN A 1 944 ? -1.388 -23.201 -55.533 1.00 78.94 944 ASN A CA 1
ATOM 7553 C C . ASN A 1 944 ? -1.319 -21.695 -55.224 1.00 78.94 944 ASN A C 1
ATOM 7555 O O . ASN A 1 944 ? -2.352 -21.094 -54.932 1.00 78.94 944 ASN A O 1
ATOM 7559 N N . PHE A 1 945 ? -0.127 -21.093 -55.248 1.00 81.00 945 PHE A N 1
ATOM 7560 C CA . PHE A 1 945 ? 0.065 -19.667 -55.016 1.00 81.00 945 PHE A CA 1
ATOM 7561 C C . PHE A 1 945 ? 0.077 -18.855 -56.314 1.00 81.00 945 PHE A C 1
ATOM 7563 O O . PHE A 1 945 ? 0.581 -19.293 -57.345 1.00 81.00 945 PHE A O 1
ATOM 7570 N N . VAL A 1 946 ? -0.461 -17.639 -56.217 1.00 86.00 946 VAL A N 1
ATOM 7571 C CA . VAL A 1 946 ? -0.257 -16.549 -57.177 1.00 86.00 946 VAL A CA 1
ATOM 7572 C C . VAL A 1 946 ? 0.365 -15.410 -56.386 1.00 86.00 946 VAL A C 1
ATOM 7574 O O . VAL A 1 946 ? -0.269 -14.874 -55.470 1.00 86.00 946 VAL A O 1
ATOM 7577 N N . LEU A 1 947 ? 1.616 -15.088 -56.700 1.00 87.50 947 LEU A N 1
ATOM 7578 C CA . LEU A 1 947 ? 2.400 -14.068 -56.010 1.00 87.50 947 LEU A CA 1
ATOM 7579 C C . LEU A 1 947 ? 2.366 -12.775 -56.832 1.00 87.50 947 LEU A C 1
ATOM 7581 O O . LEU A 1 947 ? 2.422 -12.822 -58.060 1.00 87.50 947 LEU A O 1
ATOM 7585 N N . LYS A 1 948 ? 2.247 -11.624 -56.170 1.00 87.69 948 LYS A N 1
ATOM 7586 C CA . LYS A 1 948 ? 2.173 -10.295 -56.795 1.00 87.69 948 LYS A CA 1
ATOM 7587 C C . LYS A 1 948 ? 3.205 -9.375 -56.158 1.00 87.69 948 LYS A C 1
ATOM 7589 O O . LYS A 1 948 ? 3.365 -9.425 -54.940 1.00 87.69 948 LYS A O 1
ATOM 7594 N N . ASP A 1 949 ? 3.836 -8.529 -56.973 1.00 87.25 949 ASP A N 1
ATOM 7595 C CA . ASP A 1 949 ? 4.914 -7.619 -56.551 1.00 87.25 949 ASP A CA 1
ATOM 7596 C C . ASP A 1 949 ? 6.001 -8.367 -55.755 1.00 87.25 949 ASP A C 1
ATOM 7598 O O . ASP A 1 949 ? 6.233 -8.115 -54.574 1.00 87.25 949 ASP A O 1
ATOM 7602 N N . VAL A 1 950 ? 6.586 -9.387 -56.393 1.00 90.12 950 VAL A N 1
ATOM 7603 C CA . VAL A 1 950 ? 7.650 -10.204 -55.800 1.00 90.12 950 VAL A CA 1
ATOM 7604 C C . VAL A 1 950 ? 8.961 -9.441 -55.919 1.00 90.12 950 VAL A C 1
ATOM 7606 O O . VAL A 1 950 ? 9.354 -9.065 -57.021 1.00 90.12 950 VAL A O 1
ATOM 7609 N N . GLN A 1 951 ? 9.638 -9.228 -54.794 1.00 92.12 951 GLN A N 1
ATOM 7610 C CA . GLN A 1 951 ? 10.884 -8.476 -54.704 1.00 92.12 951 GLN A CA 1
ATOM 7611 C C . GLN A 1 951 ? 11.967 -9.358 -54.081 1.00 92.12 951 GLN A C 1
ATOM 7613 O O . GLN A 1 951 ? 11.956 -9.629 -52.879 1.00 92.12 951 GLN A O 1
ATOM 7618 N N . ILE A 1 952 ? 12.898 -9.820 -54.914 1.00 92.62 952 ILE A N 1
ATOM 7619 C CA . ILE A 1 952 ? 14.063 -10.611 -54.512 1.00 92.62 952 ILE A CA 1
ATOM 7620 C C . ILE A 1 952 ? 15.218 -9.637 -54.264 1.00 92.62 952 ILE A C 1
ATOM 7622 O O . ILE A 1 952 ? 15.642 -8.910 -55.159 1.00 92.62 952 ILE A O 1
ATOM 7626 N N . MET A 1 953 ? 15.705 -9.587 -53.029 1.00 92.88 953 MET A N 1
ATOM 7627 C CA . MET A 1 953 ? 16.699 -8.627 -52.557 1.00 92.88 953 MET A CA 1
ATOM 7628 C C . MET A 1 953 ? 18.021 -9.340 -52.278 1.00 92.88 953 MET A C 1
ATOM 7630 O O . MET A 1 953 ? 18.169 -10.026 -51.265 1.00 92.88 953 MET A O 1
ATOM 7634 N N . VAL A 1 954 ? 18.984 -9.165 -53.182 1.00 91.88 954 VAL A N 1
ATOM 7635 C CA . VAL A 1 954 ? 20.325 -9.756 -53.104 1.00 91.88 954 VAL A CA 1
ATOM 7636 C C . VAL A 1 954 ? 21.295 -8.703 -52.548 1.00 91.88 954 VAL A C 1
ATOM 7638 O O . VAL A 1 954 ? 21.434 -7.636 -53.160 1.00 91.88 954 VAL A O 1
ATOM 7641 N N . PRO A 1 955 ? 21.950 -8.932 -51.394 1.00 90.50 955 PRO A N 1
ATOM 7642 C CA . PRO A 1 955 ? 22.978 -8.024 -50.893 1.00 90.50 955 PRO A CA 1
ATOM 7643 C C . PRO A 1 955 ? 24.212 -8.033 -51.806 1.00 90.50 955 PRO A C 1
ATOM 7645 O O . PRO A 1 955 ? 24.442 -8.964 -52.576 1.00 90.50 955 PRO A O 1
ATOM 7648 N N . LEU A 1 956 ? 24.986 -6.954 -51.752 1.00 87.94 956 LEU A N 1
ATOM 7649 C CA . LEU A 1 956 ? 26.177 -6.726 -52.560 1.00 87.94 956 LEU A CA 1
ATOM 7650 C C . LEU A 1 956 ? 27.315 -6.199 -51.669 1.00 87.94 956 LEU A C 1
ATOM 7652 O O . LEU A 1 956 ? 27.056 -5.505 -50.686 1.00 87.94 956 LEU A O 1
ATOM 7656 N N . PRO A 1 957 ? 28.584 -6.463 -52.017 1.00 83.12 957 PRO A N 1
ATOM 7657 C CA . PRO A 1 957 ? 29.733 -6.055 -51.211 1.00 83.12 957 PRO A CA 1
ATOM 7658 C C . PRO A 1 957 ? 29.891 -4.530 -51.076 1.00 83.12 957 PRO A C 1
ATOM 7660 O O . PRO A 1 957 ? 29.754 -3.767 -52.040 1.00 83.12 957 PRO A O 1
ATOM 7663 N N . ASP A 1 958 ? 30.281 -4.093 -49.875 1.00 68.81 958 ASP A N 1
ATOM 7664 C CA . ASP A 1 958 ? 30.501 -2.687 -49.521 1.00 68.81 958 ASP A CA 1
ATOM 7665 C C . ASP A 1 958 ? 31.700 -2.069 -50.264 1.00 68.81 958 ASP A C 1
ATOM 7667 O O . ASP A 1 958 ? 32.838 -2.048 -49.793 1.00 68.81 958 ASP A O 1
ATOM 7671 N N . GLY A 1 959 ? 31.430 -1.525 -51.452 1.00 64.88 959 GLY A N 1
ATOM 7672 C CA . GLY A 1 959 ? 32.438 -0.840 -52.266 1.00 64.88 959 GLY A CA 1
ATOM 7673 C C . GLY A 1 959 ? 31.913 0.231 -53.224 1.00 64.88 959 GLY A C 1
ATOM 7674 O O . GLY A 1 959 ? 32.695 0.747 -54.019 1.00 64.88 959 GLY A O 1
ATOM 7675 N N . GLY A 1 960 ? 30.610 0.547 -53.204 1.00 61.78 960 GLY A N 1
ATOM 7676 C CA . GLY A 1 960 ? 29.995 1.533 -54.111 1.00 61.78 960 GLY A CA 1
ATOM 7677 C C . GLY A 1 960 ? 30.083 1.173 -55.603 1.00 61.78 960 GLY A C 1
ATOM 7678 O O . GLY A 1 960 ? 29.935 2.045 -56.459 1.00 61.78 960 GLY A O 1
ATOM 7679 N N . GLN A 1 961 ? 30.362 -0.094 -55.918 1.00 71.06 961 GLN A N 1
ATOM 7680 C CA . GLN A 1 961 ? 30.416 -0.615 -57.281 1.00 71.06 961 GLN A CA 1
ATOM 7681 C C . GLN A 1 961 ? 29.005 -1.000 -57.735 1.00 71.06 961 GLN A C 1
ATOM 7683 O O . GLN A 1 961 ? 28.245 -1.600 -56.981 1.00 71.06 961 GLN A O 1
ATOM 7688 N N . ILE A 1 962 ? 28.661 -0.648 -58.973 1.00 77.38 962 ILE A N 1
ATOM 7689 C CA . ILE A 1 962 ? 27.376 -0.993 -59.589 1.00 77.38 962 ILE A CA 1
ATOM 7690 C C . ILE A 1 962 ? 27.551 -2.354 -60.287 1.00 77.38 962 ILE A C 1
ATOM 7692 O O . ILE A 1 962 ? 28.524 -2.497 -61.035 1.00 77.38 962 ILE A O 1
ATOM 7696 N N . PRO A 1 963 ? 26.665 -3.346 -60.069 1.00 84.19 963 PRO A N 1
ATOM 7697 C CA . PRO A 1 963 ? 26.738 -4.626 -60.770 1.00 84.19 963 PRO A CA 1
ATOM 7698 C C . PRO A 1 963 ? 26.479 -4.449 -62.273 1.00 84.19 963 PRO A C 1
ATOM 7700 O O . PRO A 1 963 ? 25.638 -3.647 -62.685 1.00 84.19 963 PRO A O 1
ATOM 7703 N N . VAL A 1 964 ? 27.182 -5.224 -63.099 1.00 85.50 964 VAL A N 1
ATOM 7704 C CA . VAL A 1 964 ? 26.906 -5.321 -64.539 1.00 85.50 964 VAL A CA 1
ATOM 7705 C C . VAL A 1 964 ? 25.870 -6.421 -64.737 1.00 85.50 964 VAL A C 1
ATOM 7707 O O . VAL A 1 964 ? 26.196 -7.593 -64.581 1.00 85.50 964 VAL A O 1
ATOM 7710 N N . ILE A 1 965 ? 24.627 -6.048 -65.040 1.00 88.94 965 ILE A N 1
ATOM 7711 C CA . ILE A 1 965 ? 23.531 -7.003 -65.265 1.00 88.94 965 ILE A CA 1
ATOM 7712 C C . ILE A 1 965 ? 23.685 -7.678 -66.640 1.00 88.94 965 ILE A C 1
ATOM 7714 O O . ILE A 1 965 ? 23.971 -7.003 -67.633 1.00 88.94 965 ILE A O 1
ATOM 7718 N N . GLY A 1 966 ? 23.508 -9.001 -66.674 1.00 84.31 966 GLY A N 1
ATOM 7719 C CA . GLY A 1 966 ? 23.480 -9.855 -67.866 1.00 84.31 966 GLY A CA 1
ATOM 7720 C C . GLY A 1 966 ? 22.049 -10.101 -68.350 1.00 84.31 966 GLY A C 1
ATOM 7721 O O . GLY A 1 966 ? 21.305 -9.148 -68.599 1.00 84.31 966 GLY A O 1
ATOM 7722 N N . LYS A 1 967 ? 21.642 -11.370 -68.494 1.00 84.88 967 LYS A N 1
ATOM 7723 C CA . LYS A 1 967 ? 20.227 -11.725 -68.695 1.00 84.88 967 LYS A CA 1
ATOM 7724 C C . LYS A 1 967 ? 19.421 -11.429 -67.424 1.00 84.88 967 LYS A C 1
ATOM 7726 O O . LYS A 1 967 ? 19.855 -11.756 -66.325 1.00 84.88 967 LYS A O 1
ATOM 7731 N N . PHE A 1 968 ? 18.223 -10.870 -67.575 1.00 86.81 968 PHE A N 1
ATOM 7732 C CA . PHE A 1 968 ? 17.248 -10.746 -66.491 1.00 86.81 968 PHE A CA 1
ATOM 7733 C C . PHE A 1 968 ? 15.818 -10.873 -67.023 1.00 86.81 968 PHE A C 1
ATOM 7735 O O . PHE A 1 968 ? 15.531 -10.443 -68.141 1.00 86.81 968 PHE A O 1
ATOM 7742 N N . ASP A 1 969 ? 14.928 -11.438 -66.210 1.00 85.69 969 ASP A N 1
ATOM 7743 C CA . ASP A 1 969 ? 13.491 -11.523 -66.482 1.00 85.69 969 ASP A CA 1
ATOM 7744 C C . ASP A 1 969 ? 12.736 -10.590 -65.505 1.00 85.69 969 ASP A C 1
ATOM 7746 O O . ASP A 1 969 ? 12.900 -10.720 -64.297 1.00 85.69 969 ASP A O 1
ATOM 7750 N N . GLY A 1 970 ? 11.924 -9.635 -65.980 1.00 86.75 970 GLY A N 1
ATOM 7751 C CA . GLY A 1 970 ? 11.247 -8.632 -65.125 1.00 86.75 970 GLY A CA 1
ATOM 7752 C C . GLY A 1 970 ? 11.962 -7.272 -65.072 1.00 86.75 970 GLY A C 1
ATOM 7753 O O . GLY A 1 970 ? 12.545 -6.858 -66.069 1.00 86.75 970 GLY A O 1
ATOM 7754 N N . ASP A 1 971 ? 11.902 -6.575 -63.931 1.00 87.81 971 ASP A N 1
ATOM 7755 C CA . ASP A 1 971 ? 12.541 -5.266 -63.690 1.00 87.81 971 ASP A CA 1
ATOM 7756 C C . ASP A 1 971 ? 13.600 -5.356 -62.570 1.00 87.81 971 ASP A C 1
ATOM 7758 O O . ASP A 1 971 ? 13.524 -6.227 -61.705 1.00 87.81 971 ASP A O 1
ATOM 7762 N N . TYR A 1 972 ? 14.573 -4.436 -62.527 1.00 90.06 972 TYR A N 1
ATOM 7763 C CA . TYR A 1 972 ? 15.559 -4.370 -61.435 1.00 90.06 972 TYR A CA 1
ATOM 7764 C C . TYR A 1 972 ? 15.863 -2.936 -60.970 1.00 90.06 972 TYR A C 1
ATOM 7766 O O . TYR A 1 972 ? 15.817 -1.977 -61.743 1.00 90.06 972 TYR A O 1
ATOM 7774 N N . GLN A 1 973 ? 16.229 -2.788 -59.694 1.00 88.50 973 GLN A N 1
ATOM 7775 C CA . GLN A 1 973 ? 16.642 -1.530 -59.073 1.00 88.50 973 GLN A CA 1
ATOM 7776 C C . GLN A 1 973 ? 17.825 -1.747 -58.117 1.00 88.50 973 GLN A C 1
ATOM 7778 O O . GLN A 1 973 ? 17.838 -2.674 -57.318 1.00 88.50 973 GLN A O 1
ATOM 7783 N N . PHE A 1 974 ? 18.816 -0.854 -58.148 1.00 85.06 974 PHE A N 1
ATOM 7784 C CA . PHE A 1 974 ? 19.966 -0.878 -57.235 1.00 85.06 974 PHE A CA 1
ATOM 7785 C C . PHE A 1 974 ? 19.815 0.186 -56.133 1.00 85.06 974 PHE A C 1
ATOM 7787 O O . PHE A 1 974 ? 19.813 1.386 -56.425 1.00 85.06 974 PHE A O 1
ATOM 7794 N N . ASP A 1 975 ? 19.708 -0.231 -54.865 1.00 82.62 975 ASP A N 1
ATOM 7795 C CA . ASP A 1 975 ? 19.716 0.687 -53.716 1.00 82.62 975 ASP A CA 1
ATOM 7796 C C . ASP A 1 975 ? 21.155 0.920 -53.232 1.00 82.62 975 ASP A C 1
ATOM 7798 O O . ASP A 1 975 ? 21.673 0.248 -52.337 1.00 82.62 975 ASP A O 1
ATOM 7802 N N . ASN A 1 976 ? 21.786 1.946 -53.806 1.00 75.75 976 ASN A N 1
ATOM 7803 C CA . ASN A 1 976 ? 23.145 2.387 -53.479 1.00 75.75 976 ASN A CA 1
ATOM 7804 C C . ASN A 1 976 ? 23.315 2.915 -52.029 1.00 75.75 976 ASN A C 1
ATOM 7806 O O . ASN A 1 976 ? 24.396 3.373 -51.669 1.00 75.75 976 ASN A O 1
ATOM 7810 N N . ARG A 1 977 ? 22.265 2.917 -51.188 1.00 77.69 977 ARG A N 1
ATOM 7811 C CA . ARG A 1 977 ? 22.360 3.222 -49.743 1.00 77.69 977 ARG A CA 1
ATOM 7812 C C . ARG A 1 977 ? 22.342 1.985 -48.849 1.00 77.69 977 ARG A C 1
ATOM 7814 O O . ARG A 1 977 ? 22.723 2.103 -47.689 1.00 77.69 977 ARG A O 1
ATOM 7821 N N . LYS A 1 978 ? 21.868 0.850 -49.364 1.00 75.69 978 LYS A N 1
ATOM 7822 C CA . LYS A 1 978 ? 21.805 -0.441 -48.657 1.00 75.69 978 LYS A CA 1
ATOM 7823 C C . LYS A 1 978 ? 22.719 -1.505 -49.267 1.00 75.69 978 LYS A C 1
ATOM 7825 O O . LYS A 1 978 ? 22.659 -2.649 -48.830 1.00 75.69 978 LYS A O 1
ATOM 7830 N N . THR A 1 979 ? 23.455 -1.145 -50.325 1.00 86.12 979 THR A N 1
ATOM 7831 C CA . THR A 1 979 ? 24.282 -2.077 -51.104 1.00 86.12 979 THR A CA 1
ATOM 7832 C C . THR A 1 979 ? 23.479 -3.330 -51.489 1.00 86.12 979 THR A C 1
ATOM 7834 O O . THR A 1 979 ? 23.878 -4.458 -51.243 1.00 86.12 979 THR A O 1
ATOM 7837 N N . THR A 1 980 ? 22.288 -3.130 -52.073 1.00 88.88 980 THR A N 1
ATOM 7838 C CA . THR A 1 980 ? 21.347 -4.213 -52.429 1.00 88.88 980 THR A CA 1
ATOM 7839 C C . THR A 1 980 ? 20.894 -4.104 -53.885 1.00 88.88 980 THR A C 1
ATOM 7841 O O . THR A 1 980 ? 20.532 -3.015 -54.345 1.00 88.88 980 THR A O 1
ATOM 7844 N N . LEU A 1 981 ? 20.859 -5.233 -54.594 1.00 90.25 981 LEU A N 1
ATOM 7845 C CA . LEU A 1 981 ? 20.148 -5.394 -55.861 1.00 90.25 981 LEU A CA 1
ATOM 7846 C C . LEU A 1 981 ? 18.731 -5.900 -55.570 1.00 90.25 981 LEU A C 1
ATOM 7848 O O . LEU A 1 981 ? 18.556 -6.950 -54.960 1.00 90.25 981 LEU A O 1
ATOM 7852 N N . ILE A 1 982 ? 17.727 -5.134 -55.987 1.00 92.44 982 ILE A N 1
ATOM 7853 C CA . ILE A 1 982 ? 16.308 -5.469 -55.872 1.00 92.44 982 ILE A CA 1
ATOM 7854 C C . ILE A 1 982 ? 15.838 -5.923 -57.253 1.00 92.44 982 ILE A C 1
ATOM 7856 O O . ILE A 1 982 ? 15.931 -5.168 -58.220 1.00 92.44 982 ILE A O 1
ATOM 7860 N N . TRP A 1 983 ? 15.349 -7.151 -57.342 1.00 93.75 983 TRP A N 1
ATOM 7861 C CA . TRP A 1 983 ? 14.795 -7.758 -58.545 1.00 93.75 983 TRP A CA 1
ATOM 7862 C C . TRP A 1 983 ? 13.281 -7.884 -58.384 1.00 93.75 983 TRP A C 1
ATOM 7864 O O . TRP A 1 983 ? 12.815 -8.533 -57.449 1.00 93.75 983 TRP A O 1
ATOM 7874 N N . THR A 1 984 ? 12.522 -7.236 -59.266 1.00 91.69 984 THR A N 1
ATOM 7875 C CA . THR A 1 984 ? 11.071 -7.071 -59.140 1.00 91.69 984 THR A CA 1
ATOM 7876 C C . THR A 1 984 ? 10.334 -7.813 -60.251 1.00 91.69 984 THR A C 1
ATOM 7878 O O . THR A 1 984 ? 10.528 -7.555 -61.441 1.00 91.69 984 THR A O 1
ATOM 7881 N N . LEU A 1 985 ? 9.431 -8.706 -59.851 1.00 90.94 985 LEU A N 1
ATOM 7882 C CA . LEU A 1 985 ? 8.590 -9.516 -60.730 1.00 90.94 985 LEU A CA 1
ATOM 7883 C C . LEU A 1 985 ? 7.115 -9.184 -60.429 1.00 90.94 985 LEU A C 1
ATOM 7885 O O . LEU A 1 985 ? 6.645 -9.429 -59.313 1.00 90.94 985 LEU A O 1
ATOM 7889 N N . PRO A 1 986 ? 6.349 -8.615 -61.381 1.00 86.31 986 PRO A N 1
ATOM 7890 C CA . PRO A 1 986 ? 5.025 -8.060 -61.084 1.00 86.31 986 PRO A CA 1
ATOM 7891 C C . PRO A 1 986 ? 3.992 -9.129 -60.697 1.00 86.31 986 PRO A C 1
ATOM 7893 O O . PRO A 1 986 ? 3.147 -8.878 -59.835 1.00 86.31 986 PRO A O 1
ATOM 7896 N N . VAL A 1 987 ? 4.065 -10.316 -61.310 1.00 88.12 987 VAL A N 1
ATOM 7897 C CA . VAL A 1 987 ? 3.276 -11.510 -60.973 1.00 88.12 987 VAL A CA 1
ATOM 7898 C C . VAL A 1 987 ? 4.138 -12.754 -61.204 1.00 88.12 987 VAL A C 1
ATOM 7900 O O . VAL A 1 987 ? 4.821 -12.836 -62.224 1.00 88.12 987 VAL A O 1
ATOM 7903 N N . VAL A 1 988 ? 4.066 -13.727 -60.294 1.00 87.38 988 VAL A N 1
ATOM 7904 C CA . VAL A 1 988 ? 4.617 -15.082 -60.468 1.00 87.38 988 VAL A CA 1
ATOM 7905 C C . VAL A 1 988 ? 3.487 -16.091 -60.241 1.00 87.38 988 VAL A C 1
ATOM 7907 O O . VAL A 1 988 ? 2.841 -16.088 -59.188 1.00 87.38 988 VAL A O 1
ATOM 7910 N N . ASP A 1 989 ? 3.216 -16.924 -61.247 1.00 85.44 989 ASP A N 1
ATOM 7911 C CA . ASP A 1 989 ? 2.148 -17.931 -61.248 1.00 85.44 989 ASP A CA 1
ATOM 7912 C C . ASP A 1 989 ? 2.506 -19.150 -62.129 1.00 85.44 989 ASP A C 1
ATOM 7914 O O . ASP A 1 989 ? 3.635 -19.290 -62.594 1.00 85.44 989 ASP A O 1
ATOM 7918 N N . GLN A 1 990 ? 1.550 -20.057 -62.364 1.00 83.38 990 GLN A N 1
ATOM 7919 C CA . GLN A 1 990 ? 1.765 -21.283 -63.152 1.00 83.38 990 GLN A CA 1
ATOM 7920 C C . GLN A 1 990 ? 2.153 -21.057 -64.628 1.00 83.38 990 GLN A C 1
ATOM 7922 O O . GLN A 1 990 ? 2.556 -22.014 -65.286 1.00 83.38 990 GLN A O 1
ATOM 7927 N N . SER A 1 991 ? 1.993 -19.844 -65.167 1.00 83.94 991 SER A N 1
ATOM 7928 C CA . SER A 1 991 ? 2.382 -19.485 -66.539 1.00 83.94 991 SER A CA 1
ATOM 7929 C C . SER A 1 991 ? 3.805 -18.931 -66.644 1.00 83.94 991 SER A C 1
ATOM 7931 O O . SER A 1 991 ? 4.391 -18.979 -67.723 1.00 83.94 991 SER A O 1
ATOM 7933 N N . ASN A 1 992 ? 4.361 -18.451 -65.529 1.00 85.00 992 ASN A N 1
ATOM 7934 C CA . ASN A 1 992 ? 5.711 -17.909 -65.417 1.00 85.00 992 ASN A CA 1
ATOM 7935 C C . ASN A 1 992 ? 6.343 -18.423 -64.113 1.00 85.00 992 ASN A C 1
ATOM 7937 O O . ASN A 1 992 ? 6.531 -17.675 -63.154 1.00 85.00 992 ASN A O 1
ATOM 7941 N N . SER A 1 993 ? 6.555 -19.742 -64.052 1.00 86.00 993 SER A N 1
ATOM 7942 C CA . SER A 1 993 ? 6.955 -20.461 -62.835 1.00 86.00 993 SER A CA 1
ATOM 7943 C C . SER A 1 993 ? 8.463 -20.499 -62.584 1.00 86.00 993 SER A C 1
ATOM 7945 O O . SER A 1 993 ? 8.874 -21.004 -61.546 1.00 86.00 993 SER A O 1
ATOM 7947 N N . GLU A 1 994 ? 9.268 -20.010 -63.523 1.00 89.12 994 GLU A N 1
ATOM 7948 C CA . GLU A 1 994 ? 10.732 -19.984 -63.474 1.00 89.12 994 GLU A CA 1
ATOM 7949 C C . GLU A 1 994 ? 11.252 -18.679 -64.095 1.00 89.12 994 GLU A C 1
ATOM 7951 O O . GLU A 1 994 ? 10.580 -18.078 -64.937 1.00 89.12 994 GLU A O 1
ATOM 7956 N N . GLY A 1 995 ? 12.439 -18.232 -63.687 1.00 89.69 995 GLY A N 1
ATOM 7957 C CA . GLY A 1 995 ? 13.097 -17.050 -64.251 1.00 89.69 995 GLY A CA 1
ATOM 7958 C C . GLY A 1 995 ? 14.472 -16.807 -63.634 1.00 89.69 995 GLY A C 1
ATOM 7959 O O . GLY A 1 995 ? 14.763 -17.326 -62.556 1.00 89.69 995 GLY A O 1
ATOM 7960 N N . ALA A 1 996 ? 15.312 -16.029 -64.322 1.00 91.62 996 ALA A N 1
ATOM 7961 C CA . ALA A 1 996 ? 16.727 -15.848 -63.990 1.00 91.62 996 ALA A CA 1
ATOM 7962 C C . ALA A 1 996 ? 17.170 -14.373 -63.970 1.00 91.62 996 ALA A C 1
ATOM 7964 O O . ALA A 1 996 ? 16.638 -13.534 -64.703 1.00 91.62 996 ALA A O 1
ATOM 7965 N N . LEU A 1 997 ? 18.205 -14.095 -63.176 1.00 92.50 997 LEU A N 1
ATOM 7966 C CA . LEU A 1 997 ? 18.940 -12.835 -63.101 1.00 92.50 997 LEU A CA 1
ATOM 7967 C C . LEU A 1 997 ? 20.446 -13.116 -62.984 1.00 92.50 997 LEU A C 1
ATOM 7969 O O . LEU A 1 997 ? 20.932 -13.591 -61.960 1.00 92.50 997 LEU A O 1
ATOM 7973 N N . GLU A 1 998 ? 21.187 -12.760 -64.026 1.00 92.44 998 GLU A N 1
ATOM 7974 C CA . GLU A 1 998 ? 22.646 -12.830 -64.093 1.00 92.44 998 GLU A CA 1
ATOM 7975 C C . GLU A 1 998 ? 23.260 -11.451 -63.801 1.00 92.44 998 GLU A C 1
ATOM 7977 O O . GLU A 1 998 ? 22.815 -10.440 -64.355 1.00 92.44 998 GLU A O 1
ATOM 7982 N N . PHE A 1 999 ? 24.326 -11.380 -63.000 1.00 91.62 999 PHE A N 1
ATOM 7983 C CA . PHE A 1 999 ? 25.135 -10.164 -62.870 1.00 91.62 999 PHE A CA 1
ATOM 7984 C C . PHE A 1 999 ? 26.596 -10.418 -62.469 1.00 91.62 999 PHE A C 1
ATOM 7986 O O . PHE A 1 999 ? 26.910 -11.340 -61.720 1.00 91.62 999 PHE A O 1
ATOM 7993 N N . THR A 1 1000 ? 27.493 -9.533 -62.910 1.00 87.81 1000 THR A N 1
ATOM 7994 C CA . THR A 1 1000 ? 28.919 -9.534 -62.544 1.00 87.81 1000 THR A CA 1
ATOM 7995 C C . THR A 1 1000 ? 29.241 -8.370 -61.604 1.00 87.81 1000 THR A C 1
ATOM 7997 O O . THR A 1 1000 ? 28.960 -7.208 -61.916 1.00 87.81 1000 THR A O 1
ATOM 8000 N N . ILE A 1 1001 ? 29.898 -8.645 -60.473 1.00 88.56 1001 ILE A N 1
ATOM 8001 C CA . ILE A 1 1001 ? 30.418 -7.624 -59.543 1.00 88.56 1001 ILE A CA 1
ATOM 8002 C C . ILE A 1 1001 ? 31.665 -8.134 -58.803 1.00 88.56 1001 ILE A C 1
ATOM 8004 O O . ILE A 1 1001 ? 31.885 -9.334 -58.694 1.00 88.56 1001 ILE A O 1
ATOM 8008 N N . ARG A 1 1002 ? 32.525 -7.247 -58.287 1.00 84.19 1002 ARG A N 1
ATOM 8009 C CA . ARG A 1 1002 ? 33.667 -7.657 -57.449 1.00 84.19 1002 ARG A CA 1
ATOM 8010 C C . ARG A 1 1002 ? 33.228 -7.929 -56.015 1.00 84.19 1002 ARG A C 1
ATOM 8012 O O . ARG A 1 1002 ? 32.864 -6.986 -55.320 1.00 84.19 1002 ARG A O 1
ATOM 8019 N N . GLY A 1 1003 ? 33.329 -9.184 -55.590 1.00 83.12 1003 GLY A N 1
ATOM 8020 C CA . GLY A 1 1003 ? 32.961 -9.680 -54.263 1.00 83.12 1003 GLY A CA 1
ATOM 8021 C C . GLY A 1 1003 ? 33.379 -11.136 -54.079 1.00 83.12 1003 GLY A C 1
ATOM 8022 O O . GLY A 1 1003 ? 33.962 -11.735 -54.986 1.00 83.12 1003 GLY A O 1
ATOM 8023 N N . LYS A 1 1004 ? 33.065 -11.692 -52.913 1.00 83.44 1004 LYS A N 1
ATOM 8024 C CA . LYS A 1 1004 ? 33.156 -13.119 -52.589 1.00 83.44 1004 LYS A CA 1
ATOM 8025 C C . LYS A 1 1004 ? 31.772 -13.754 -52.572 1.00 83.44 1004 LYS A C 1
ATOM 8027 O O . LYS A 1 1004 ? 30.785 -13.076 -52.318 1.00 83.44 1004 LYS A O 1
ATOM 8032 N N . SER A 1 1005 ? 31.723 -15.074 -52.711 1.00 81.50 1005 SER A N 1
ATOM 8033 C CA . SER A 1 1005 ? 30.516 -15.906 -52.608 1.00 81.50 1005 SER A CA 1
ATOM 8034 C C . SER A 1 1005 ? 29.641 -15.587 -51.380 1.00 81.50 1005 SER A C 1
ATOM 8036 O O . SER A 1 1005 ? 28.420 -15.536 -51.495 1.00 81.50 1005 SER A O 1
ATOM 8038 N N . VAL A 1 1006 ? 30.259 -15.291 -50.229 1.00 83.19 1006 VAL A N 1
ATOM 8039 C CA . VAL A 1 1006 ? 29.566 -14.970 -48.964 1.00 83.19 1006 VAL A CA 1
ATOM 8040 C C . VAL A 1 1006 ? 28.885 -13.593 -48.981 1.00 83.19 1006 VAL A C 1
ATOM 8042 O O . VAL A 1 1006 ? 27.897 -13.400 -48.280 1.00 83.19 1006 VAL A O 1
ATOM 8045 N N . ASP A 1 1007 ? 29.363 -12.644 -49.791 1.00 84.62 1007 ASP A N 1
ATOM 8046 C CA . ASP A 1 1007 ? 28.886 -11.250 -49.781 1.00 84.62 1007 ASP A CA 1
ATOM 8047 C C . ASP A 1 1007 ? 27.469 -11.099 -50.389 1.00 84.62 1007 ASP A C 1
ATOM 8049 O O . ASP A 1 1007 ? 26.866 -10.030 -50.299 1.00 84.62 1007 ASP A O 1
ATOM 8053 N N . PHE A 1 1008 ? 26.940 -12.169 -50.999 1.00 86.38 1008 PHE A N 1
ATOM 8054 C CA . PHE A 1 1008 ? 25.631 -12.234 -51.664 1.00 86.38 1008 PHE A CA 1
ATOM 8055 C C . PHE A 1 1008 ? 24.523 -12.875 -50.811 1.00 86.38 1008 PHE A C 1
ATOM 8057 O O . PHE A 1 1008 ? 23.403 -13.048 -51.292 1.00 86.38 1008 PHE A O 1
ATOM 8064 N N . PHE A 1 1009 ? 24.809 -13.200 -49.546 1.00 86.94 1009 PHE A N 1
ATOM 8065 C CA . PHE A 1 1009 ? 23.856 -13.787 -48.601 1.00 86.94 1009 PHE A CA 1
ATOM 8066 C C . PHE A 1 1009 ? 23.741 -12.932 -47.317 1.00 86.94 1009 PHE A C 1
ATOM 8068 O O . PHE A 1 1009 ? 24.712 -12.291 -46.914 1.00 86.94 1009 PHE A O 1
ATOM 8075 N N . PRO A 1 1010 ? 22.575 -12.908 -46.639 1.00 89.25 1010 PRO A N 1
ATOM 8076 C CA . PRO A 1 1010 ? 21.361 -13.646 -46.970 1.00 89.25 1010 PRO A CA 1
ATOM 8077 C C . PRO A 1 1010 ? 20.506 -12.947 -48.037 1.00 89.25 1010 PRO A C 1
ATOM 8079 O O . PRO A 1 1010 ? 20.291 -11.735 -47.975 1.00 89.25 1010 PRO A O 1
ATOM 8082 N N . ILE A 1 1011 ? 19.962 -13.720 -48.980 1.00 90.94 1011 ILE A N 1
ATOM 8083 C CA . ILE A 1 1011 ? 19.001 -13.213 -49.975 1.00 90.94 1011 ILE A CA 1
ATOM 8084 C C . ILE A 1 1011 ? 17.630 -13.125 -49.312 1.00 90.94 1011 ILE A C 1
ATOM 8086 O O . ILE A 1 1011 ? 17.166 -14.104 -48.726 1.00 90.94 1011 ILE A O 1
ATOM 8090 N N . GLN A 1 1012 ? 16.976 -11.970 -49.411 1.00 91.75 1012 GLN A N 1
ATOM 8091 C CA . GLN A 1 1012 ? 15.653 -11.730 -48.831 1.00 91.75 1012 GLN A CA 1
ATOM 8092 C C . GLN A 1 1012 ? 14.561 -11.718 -49.904 1.00 91.75 1012 GLN A C 1
ATOM 8094 O O . GLN A 1 1012 ? 14.820 -11.362 -51.051 1.00 91.75 1012 GLN A O 1
ATOM 8099 N N . VAL A 1 1013 ? 13.333 -12.080 -49.530 1.00 91.56 1013 VAL A N 1
ATOM 8100 C CA . VAL A 1 1013 ? 12.172 -12.071 -50.438 1.00 91.56 1013 VAL A CA 1
ATOM 8101 C C . VAL A 1 1013 ? 11.003 -11.332 -49.794 1.00 91.56 1013 VAL A C 1
ATOM 8103 O O . VAL A 1 1013 ? 10.654 -11.613 -48.649 1.00 91.56 1013 VAL A O 1
ATOM 8106 N N . ASP A 1 1014 ? 10.371 -10.425 -50.535 1.00 90.06 1014 ASP A N 1
ATOM 8107 C CA . ASP A 1 1014 ? 9.036 -9.903 -50.217 1.00 90.06 1014 ASP A CA 1
ATOM 8108 C C . ASP A 1 1014 ? 8.052 -10.237 -51.357 1.00 90.06 1014 ASP A C 1
ATOM 8110 O O . ASP A 1 1014 ? 8.467 -10.386 -52.507 1.00 90.06 1014 ASP A O 1
ATOM 8114 N N . PHE A 1 1015 ? 6.765 -10.409 -51.045 1.00 89.50 1015 PHE A N 1
ATOM 8115 C CA . PHE A 1 1015 ? 5.672 -10.576 -52.011 1.00 89.50 1015 PHE A CA 1
ATOM 8116 C C . PHE A 1 1015 ? 4.295 -10.468 -51.344 1.00 89.50 1015 PHE A C 1
ATOM 8118 O O . PHE A 1 1015 ? 4.106 -10.776 -50.164 1.00 89.50 1015 PHE A O 1
ATOM 8125 N N . ILE A 1 1016 ? 3.278 -10.142 -52.144 1.00 83.44 1016 ILE A N 1
ATOM 8126 C CA . ILE A 1 1016 ? 1.870 -10.170 -51.739 1.00 83.44 1016 ILE A CA 1
ATOM 8127 C C . ILE A 1 1016 ? 1.201 -11.433 -52.300 1.00 83.44 1016 ILE A C 1
ATOM 8129 O O . ILE A 1 1016 ? 1.199 -11.658 -53.509 1.00 83.44 1016 ILE A O 1
ATOM 8133 N N . ALA A 1 1017 ? 0.567 -12.232 -51.435 1.00 82.75 1017 ALA A N 1
ATOM 8134 C CA . ALA A 1 1017 ? -0.245 -13.382 -51.841 1.00 82.75 1017 ALA A CA 1
ATOM 8135 C C . ALA A 1 1017 ? -1.687 -13.284 -51.314 1.00 82.75 1017 ALA A C 1
ATOM 8137 O O . ALA A 1 1017 ? -1.932 -12.931 -50.157 1.00 82.75 1017 ALA A O 1
ATOM 8138 N N . GLU A 1 1018 ? -2.649 -13.634 -52.171 1.00 69.00 1018 GLU A N 1
ATOM 8139 C CA . GLU A 1 1018 ? -4.082 -13.698 -51.830 1.00 69.00 1018 GLU A CA 1
ATOM 8140 C C . GLU A 1 1018 ? -4.496 -15.091 -51.314 1.00 69.00 1018 GLU A C 1
ATOM 8142 O O . GLU A 1 1018 ? -5.471 -15.226 -50.571 1.00 69.00 1018 GLU A O 1
ATOM 8147 N N . THR A 1 1019 ? -3.731 -16.126 -51.667 1.00 69.88 1019 THR A N 1
ATOM 8148 C CA . THR A 1 1019 ? -3.851 -17.503 -51.169 1.00 69.88 1019 THR A CA 1
ATOM 8149 C C . THR A 1 1019 ? -3.107 -17.687 -49.841 1.00 69.88 1019 THR A C 1
ATOM 8151 O O . THR A 1 1019 ? -2.238 -16.895 -49.478 1.00 69.88 1019 THR A O 1
ATOM 8154 N N . SER A 1 1020 ? -3.452 -18.721 -49.064 1.00 70.00 1020 SER A N 1
ATOM 8155 C CA . SER A 1 1020 ? -2.869 -18.907 -47.728 1.00 70.00 1020 SER A CA 1
ATOM 8156 C C . SER A 1 1020 ? -2.813 -20.357 -47.259 1.00 70.00 1020 SER A C 1
ATOM 8158 O O . SER A 1 1020 ? -3.791 -21.078 -47.427 1.00 70.00 1020 SER A O 1
ATOM 8160 N N . TYR A 1 1021 ? -1.742 -20.695 -46.539 1.00 70.75 1021 TYR A N 1
ATOM 8161 C CA . TYR A 1 1021 ? -1.463 -22.001 -45.931 1.00 70.75 1021 TYR A CA 1
ATOM 8162 C C . TYR A 1 1021 ? -2.610 -22.605 -45.103 1.00 70.75 1021 TYR A C 1
ATOM 8164 O O . TYR A 1 1021 ? -3.068 -23.702 -45.398 1.00 70.75 1021 TYR A O 1
ATOM 8172 N N . CYS A 1 1022 ? -3.091 -21.902 -44.072 1.00 68.19 1022 CYS A N 1
ATOM 8173 C CA . CYS A 1 1022 ? -4.106 -22.449 -43.165 1.00 68.19 1022 CYS A CA 1
ATOM 8174 C C . CYS A 1 1022 ? -5.522 -22.176 -43.698 1.00 68.19 1022 CYS A C 1
ATOM 8176 O O . CYS A 1 1022 ? -5.926 -21.010 -43.804 1.00 68.19 1022 CYS A O 1
ATOM 8178 N N . ASP A 1 1023 ? -6.311 -23.230 -43.932 1.00 66.00 1023 ASP A N 1
ATOM 8179 C CA . ASP A 1 1023 ? -7.663 -23.159 -44.521 1.00 66.00 1023 ASP A CA 1
ATOM 8180 C C . ASP A 1 1023 ? -8.765 -22.719 -43.523 1.00 66.00 1023 ASP A C 1
ATOM 8182 O O . ASP A 1 1023 ? -9.944 -23.042 -43.669 1.00 66.00 1023 ASP A O 1
ATOM 8186 N N . ILE A 1 1024 ? -8.375 -21.970 -42.485 1.00 73.38 1024 ILE A N 1
ATOM 8187 C CA . ILE A 1 1024 ? -9.224 -21.507 -41.380 1.00 73.38 1024 ILE A CA 1
ATOM 8188 C C . ILE A 1 1024 ? -10.204 -20.444 -41.890 1.00 73.38 1024 ILE A C 1
ATOM 8190 O O . ILE A 1 1024 ? -9.828 -19.293 -42.149 1.00 73.38 1024 ILE A O 1
ATOM 8194 N N . LYS A 1 1025 ? -11.480 -20.822 -42.011 1.00 77.12 1025 LYS A N 1
ATOM 8195 C CA . LYS A 1 1025 ? -12.542 -20.005 -42.621 1.00 77.12 1025 LYS A CA 1
ATOM 8196 C C . LYS A 1 1025 ? -13.569 -19.560 -41.584 1.00 77.12 1025 LYS A C 1
ATOM 8198 O O . LYS A 1 1025 ? -13.971 -20.319 -40.709 1.00 77.12 1025 LYS A O 1
ATOM 8203 N N . ILE A 1 1026 ? -14.016 -18.310 -41.687 1.00 79.94 1026 ILE A N 1
ATOM 8204 C CA . ILE A 1 1026 ? -15.079 -17.768 -40.830 1.00 79.94 1026 ILE A CA 1
ATOM 8205 C C . ILE A 1 1026 ? -16.417 -18.200 -41.431 1.00 79.94 1026 ILE A C 1
ATOM 8207 O O . ILE A 1 1026 ? -16.786 -17.720 -42.501 1.00 79.94 1026 ILE A O 1
ATOM 8211 N N . ALA A 1 1027 ? -17.106 -19.124 -40.765 1.00 79.94 1027 ALA A N 1
ATOM 8212 C CA . ALA A 1 1027 ? -18.324 -19.752 -41.268 1.00 79.94 1027 ALA A CA 1
ATOM 8213 C C . ALA A 1 1027 ? -19.586 -18.922 -40.979 1.00 79.94 1027 ALA A C 1
ATOM 8215 O O . ALA A 1 1027 ? -20.485 -18.872 -41.812 1.00 79.94 1027 ALA A O 1
ATOM 8216 N N . ASP A 1 1028 ? -19.662 -18.289 -39.802 1.00 80.56 1028 ASP A N 1
ATOM 8217 C CA . ASP A 1 1028 ? -20.753 -17.383 -39.417 1.00 80.56 1028 ASP A CA 1
ATOM 8218 C C . ASP A 1 1028 ? -20.342 -16.511 -38.212 1.00 80.56 1028 ASP A C 1
ATOM 8220 O O . ASP A 1 1028 ? -19.406 -16.840 -37.480 1.00 80.56 1028 ASP A O 1
ATOM 8224 N N . VAL A 1 1029 ? -21.079 -15.434 -37.947 1.00 82.88 1029 VAL A N 1
ATOM 8225 C CA . VAL A 1 1029 ? -20.986 -14.628 -36.721 1.00 82.88 1029 VAL A CA 1
ATOM 8226 C C . VAL A 1 1029 ? -22.390 -14.459 -36.153 1.00 82.88 1029 VAL A C 1
ATOM 8228 O O . VAL A 1 1029 ? -23.271 -13.949 -36.832 1.00 82.88 1029 VAL A O 1
ATOM 8231 N N . LYS A 1 1030 ? -22.625 -14.869 -34.903 1.00 81.69 1030 LYS A N 1
ATOM 8232 C CA . LYS A 1 1030 ? -23.964 -14.904 -34.283 1.00 81.69 1030 LYS A CA 1
ATOM 8233 C C . LYS A 1 1030 ? -24.035 -14.027 -33.038 1.00 81.69 1030 LYS A C 1
ATOM 8235 O O . LYS A 1 1030 ? -23.089 -13.984 -32.264 1.00 81.69 1030 LYS A O 1
ATOM 8240 N N . SER A 1 1031 ? -25.168 -13.373 -32.791 1.00 78.69 1031 SER A N 1
ATOM 8241 C CA . SER A 1 1031 ? -25.450 -12.734 -31.494 1.00 78.69 1031 SER A CA 1
ATOM 8242 C C . SER A 1 1031 ? -25.520 -13.801 -30.395 1.00 78.69 1031 SER A C 1
ATOM 8244 O O . SER A 1 1031 ? -26.153 -14.836 -30.596 1.00 78.69 1031 SER A O 1
ATOM 8246 N N . VAL A 1 1032 ? -24.903 -13.566 -29.233 1.00 77.12 1032 VAL A N 1
ATOM 8247 C CA . VAL A 1 1032 ? -24.955 -14.520 -28.107 1.00 77.12 1032 VAL A CA 1
ATOM 8248 C C . VAL A 1 1032 ? -26.375 -14.631 -27.555 1.00 77.12 1032 VAL A C 1
ATOM 8250 O O . VAL A 1 1032 ? -26.886 -15.741 -27.406 1.00 77.12 1032 VAL A O 1
ATOM 8253 N N . ASP A 1 1033 ? -27.025 -13.493 -27.300 1.00 72.25 1033 ASP A N 1
ATOM 8254 C CA . ASP A 1 1033 ? -28.310 -13.444 -26.596 1.00 72.25 1033 ASP A CA 1
ATOM 8255 C C . ASP A 1 1033 ? -29.472 -13.985 -27.462 1.00 72.25 1033 ASP A C 1
ATOM 8257 O O . ASP A 1 1033 ? -30.412 -14.573 -26.936 1.00 72.25 1033 ASP A O 1
ATOM 8261 N N . ASN A 1 1034 ? -29.391 -13.851 -28.797 1.00 73.81 1034 ASN A N 1
ATOM 8262 C CA . ASN A 1 1034 ? -30.450 -14.265 -29.735 1.00 73.81 1034 ASN A CA 1
ATOM 8263 C C . ASN A 1 1034 ? -30.081 -15.427 -30.685 1.00 73.81 1034 ASN A C 1
ATOM 8265 O O . ASN A 1 1034 ? -30.943 -15.883 -31.436 1.00 73.81 1034 ASN A O 1
ATOM 8269 N N . ARG A 1 1035 ? -28.816 -15.870 -30.732 1.00 72.00 1035 ARG A N 1
ATOM 8270 C CA . ARG A 1 1035 ? -28.254 -16.892 -31.658 1.00 72.00 1035 ARG A CA 1
ATOM 8271 C C . ARG A 1 1035 ? -28.461 -16.667 -33.169 1.00 72.00 1035 ARG A C 1
ATOM 8273 O O . ARG A 1 1035 ? -28.053 -17.510 -33.966 1.00 72.00 1035 ARG A O 1
ATOM 8280 N N . LYS A 1 1036 ? -29.043 -15.537 -33.580 1.00 79.62 1036 LYS A N 1
ATOM 8281 C CA . LYS A 1 1036 ? -29.197 -15.123 -34.984 1.00 79.62 1036 LYS A CA 1
ATOM 8282 C C . LYS A 1 1036 ? -27.861 -14.652 -35.561 1.00 79.62 1036 LYS A C 1
ATOM 8284 O O . LYS A 1 1036 ? -27.094 -13.995 -34.856 1.00 79.62 1036 LYS A O 1
ATOM 8289 N N . SER A 1 1037 ? -27.624 -14.959 -36.833 1.00 82.50 1037 SER A N 1
ATOM 8290 C CA . SER A 1 1037 ? -26.473 -14.478 -37.603 1.00 82.50 1037 SER A CA 1
ATOM 8291 C C . SER A 1 1037 ? -26.493 -12.948 -37.741 1.00 82.50 1037 SER A C 1
ATOM 8293 O O . SER A 1 1037 ? -27.557 -12.330 -37.815 1.00 82.50 1037 SER A O 1
ATOM 8295 N N . VAL A 1 1038 ? -25.310 -12.340 -37.743 1.00 82.88 1038 VAL A N 1
ATOM 8296 C CA . VAL A 1 1038 ? -25.054 -10.895 -37.743 1.00 82.88 1038 VAL A CA 1
ATOM 8297 C C . VAL A 1 1038 ? -24.257 -10.551 -38.996 1.00 82.88 1038 VAL A C 1
ATOM 8299 O O . VAL A 1 1038 ? -23.305 -11.247 -39.332 1.00 82.88 1038 VAL A O 1
ATOM 8302 N N . MET A 1 1039 ? -24.612 -9.463 -39.681 1.00 82.81 1039 MET A N 1
ATOM 8303 C CA . MET A 1 1039 ? -23.865 -9.005 -40.857 1.00 82.81 1039 MET A CA 1
ATOM 8304 C C . MET A 1 1039 ? -22.453 -8.558 -40.453 1.00 82.81 1039 MET A C 1
ATOM 8306 O O . MET A 1 1039 ? -22.295 -7.577 -39.724 1.00 82.81 1039 MET A O 1
ATOM 8310 N N . TYR A 1 1040 ? -21.432 -9.256 -40.954 1.00 85.56 1040 TYR A N 1
ATOM 8311 C CA . TYR A 1 1040 ? -20.020 -8.941 -40.734 1.00 85.56 1040 TYR A CA 1
ATOM 8312 C C . TYR A 1 1040 ? -19.288 -8.667 -42.053 1.00 85.56 1040 TYR A C 1
ATOM 8314 O O . TYR A 1 1040 ? -19.763 -8.992 -43.139 1.00 85.56 1040 TYR A O 1
ATOM 8322 N N . SER A 1 1041 ? -18.110 -8.056 -41.947 1.00 87.31 1041 SER A N 1
ATOM 8323 C CA . SER A 1 1041 ? -17.161 -7.879 -43.054 1.00 87.31 1041 SER A CA 1
ATOM 8324 C C . SER A 1 1041 ? -15.861 -8.614 -42.727 1.00 87.31 1041 SER A C 1
ATOM 8326 O O . SER A 1 1041 ? -15.391 -8.504 -41.596 1.00 87.31 1041 SER A O 1
ATOM 8328 N N . ASN A 1 1042 ? -15.295 -9.356 -43.684 1.00 85.12 1042 ASN A N 1
ATOM 8329 C CA . ASN A 1 1042 ? -14.037 -10.096 -43.523 1.00 85.12 1042 ASN A CA 1
ATOM 8330 C C . ASN A 1 1042 ? -12.954 -9.564 -44.478 1.00 85.12 1042 ASN A C 1
ATOM 8332 O O . ASN A 1 1042 ? -13.260 -9.178 -45.605 1.00 85.12 1042 ASN A O 1
ATOM 8336 N N . GLU A 1 1043 ? -11.703 -9.571 -44.033 1.00 84.19 1043 GLU A N 1
ATOM 8337 C CA . GLU A 1 1043 ? -10.505 -9.144 -44.766 1.00 84.19 1043 GLU A CA 1
ATOM 8338 C C . GLU A 1 1043 ? -9.386 -10.147 -44.422 1.00 84.19 1043 GLU A C 1
ATOM 8340 O O . GLU A 1 1043 ? -9.086 -10.328 -43.248 1.00 84.19 1043 GLU A O 1
ATOM 8345 N N . SER A 1 1044 ? -8.789 -10.845 -45.393 1.00 80.81 1044 SER A N 1
ATOM 8346 C CA . SER A 1 1044 ? -7.693 -11.806 -45.149 1.00 80.81 1044 SER A CA 1
ATOM 8347 C C . SER A 1 1044 ? -6.473 -11.415 -45.969 1.00 80.81 1044 SER A C 1
ATOM 8349 O O . SER A 1 1044 ? -6.612 -11.115 -47.151 1.00 80.81 1044 SER A O 1
ATOM 8351 N N . GLN A 1 1045 ? -5.292 -11.440 -45.354 1.00 78.00 1045 GLN A N 1
ATOM 8352 C CA . GLN A 1 1045 ? -4.033 -11.043 -45.984 1.00 78.00 1045 GLN A CA 1
ATOM 8353 C C . GLN A 1 1045 ? -2.886 -11.939 -45.497 1.00 78.00 1045 GLN A C 1
ATOM 8355 O O . GLN A 1 1045 ? -2.743 -12.143 -44.287 1.00 78.00 1045 GLN A O 1
ATOM 8360 N N . LEU A 1 1046 ? -2.067 -12.442 -46.428 1.00 81.88 1046 LEU A N 1
ATOM 8361 C CA . LEU A 1 1046 ? -0.728 -12.947 -46.121 1.00 81.88 1046 LEU A CA 1
ATOM 8362 C C . LEU A 1 1046 ? 0.266 -11.777 -46.187 1.00 81.88 1046 LEU A C 1
ATOM 8364 O O . LEU A 1 1046 ? 0.195 -10.948 -47.093 1.00 81.88 1046 LEU A O 1
ATOM 8368 N N . ILE A 1 1047 ? 1.149 -11.697 -45.200 1.00 81.88 1047 ILE A N 1
ATOM 8369 C CA . ILE A 1 1047 ? 2.214 -10.701 -45.057 1.00 81.88 1047 ILE A CA 1
ATOM 8370 C C . ILE A 1 1047 ? 3.493 -11.484 -44.760 1.00 81.88 1047 ILE A C 1
ATOM 8372 O O . ILE A 1 1047 ? 3.453 -12.423 -43.963 1.00 81.88 1047 ILE A O 1
ATOM 8376 N N . ILE A 1 1048 ? 4.620 -11.120 -45.360 1.00 85.94 1048 ILE A N 1
ATOM 8377 C CA . ILE A 1 1048 ? 5.913 -11.708 -45.001 1.00 85.94 1048 ILE A CA 1
ATOM 8378 C C . ILE A 1 1048 ? 6.468 -10.982 -43.774 1.00 85.94 1048 ILE A C 1
ATOM 8380 O O . ILE A 1 1048 ? 6.420 -9.758 -43.686 1.00 85.94 1048 ILE A O 1
ATOM 8384 N N . ASP A 1 1049 ? 6.945 -11.751 -42.795 1.00 84.69 1049 ASP A N 1
ATOM 8385 C CA . ASP A 1 1049 ? 7.632 -11.228 -41.607 1.00 84.69 1049 ASP A CA 1
ATOM 8386 C C . ASP A 1 1049 ? 9.144 -11.463 -41.698 1.00 84.69 1049 ASP A C 1
ATOM 8388 O O . ASP A 1 1049 ? 9.938 -10.619 -41.284 1.00 84.69 1049 ASP A O 1
ATOM 8392 N N . LYS A 1 1050 ? 9.542 -12.599 -42.287 1.00 86.31 1050 LYS A N 1
ATOM 8393 C CA . LYS A 1 1050 ? 10.913 -12.873 -42.720 1.00 86.31 1050 LYS A CA 1
ATOM 8394 C C . LYS A 1 1050 ? 10.917 -13.951 -43.805 1.00 86.31 1050 LYS A C 1
ATOM 8396 O O . LYS A 1 1050 ? 10.304 -14.996 -43.617 1.00 86.31 1050 LYS A O 1
ATOM 8401 N N . TYR A 1 1051 ? 11.626 -13.732 -44.902 1.00 91.25 1051 TYR A N 1
ATOM 8402 C CA . TYR A 1 1051 ? 11.896 -14.764 -45.903 1.00 91.25 1051 TYR A CA 1
ATOM 8403 C C . TYR A 1 1051 ? 13.360 -14.624 -46.297 1.00 91.25 1051 TYR A C 1
ATOM 8405 O O . TYR A 1 1051 ? 13.737 -13.591 -46.850 1.00 91.25 1051 TYR A O 1
ATOM 8413 N N . GLU A 1 1052 ? 14.191 -15.603 -45.942 1.00 90.44 1052 GLU A N 1
ATOM 8414 C CA . GLU A 1 1052 ? 15.641 -15.530 -46.154 1.00 90.44 1052 GLU A CA 1
ATOM 8415 C C . GLU A 1 1052 ? 16.259 -16.860 -46.605 1.00 90.44 1052 GLU A C 1
ATOM 8417 O O . GLU A 1 1052 ? 15.887 -17.927 -46.110 1.00 90.44 1052 GLU A O 1
ATOM 8422 N N . TYR A 1 1053 ? 17.233 -16.764 -47.512 1.00 87.56 1053 TYR A N 1
ATOM 8423 C CA . TYR A 1 1053 ? 18.190 -17.819 -47.857 1.00 87.56 1053 TYR A CA 1
ATOM 8424 C C . TYR A 1 1053 ? 19.537 -17.479 -47.217 1.00 87.56 1053 TYR A C 1
ATOM 8426 O O . TYR A 1 1053 ? 20.022 -16.364 -47.421 1.00 87.56 1053 TYR A O 1
ATOM 8434 N N . VAL A 1 1054 ? 20.106 -18.402 -46.433 1.00 81.38 1054 VAL A N 1
ATOM 8435 C CA . VAL A 1 1054 ? 21.252 -18.173 -45.524 1.00 81.38 1054 VAL A CA 1
ATOM 8436 C C . VAL A 1 1054 ? 22.397 -19.156 -45.776 1.00 81.38 1054 VAL A C 1
ATOM 8438 O O . VAL A 1 1054 ? 22.117 -20.354 -46.016 1.00 81.38 1054 VAL A O 1
#

InterPro domains:
  IPR002035 von Willebrand factor, type A [PF13768] (90-246)
  IPR002035 von Willebrand factor, type A [PS50234] (90-272)
  IPR002035 von Willebrand factor, type A [SM00327] (88-261)
  IPR011012 Longin-like domain superfamily [SSF64356] (581-717)
  IPR022775 AP complex, mu/sigma subunit [PF01217] (584-712)
  IPR027059 Coatomer delta subunit [PTHR10121] (579-1052)
  IPR028565 Mu homology domain [PF00928] (831-1037)
  IPR028565 Mu homology domain [PS51072] (834-1054)
  IPR036168 AP-2 complex subunit mu, C-terminal superfamily [SSF49447] (832-1037)
  IPR036465 von Willebrand factor A-like domain superfamily [G3DSA:3.40.50.410] (89-255)
  IPR036465 von Willebrand factor A-like domain superfamily [SSF53300] (88-247)

Foldseek 3Di:
DDKDWPPFFWWWDDDLFDIDIDGALNDDCPDDTDMDDDRPCVQDKAKFKAWEFPPDDPPDPDPDGPTWMKMKTKHFDDDPDPDDLQFAAEEEEEAELEPVCPDVNLVVSLVLQLVLLVPDDAPSVRYWYWYWYDAPDIDILDPGTHDRHPVSSVSVNVCSVPPDRPYHHGDPPVVVVVVLPDAAPGDPQAAHEYEYRELQNHPPLPSLLVSCQPRPRNVRYAYAAEHTEDNRPLLNSQANRQSRLVFSDHHYDYPVPPVCSNVSSVVSVQQSPHTRKDDKDKDWPADDDPVPPPQAKFVNDGRGDGRRDMDMIMTTGHPGFKMKIWIARPNDIDIDMYGDDPVSYHYDLPSLLVRLQSVLCCLVRNQNDSDPVVSVVVSVVCVVVNVVSCVVNVNDHPVDDDDDDPDDDPPPVPDDDDVPCDVVNVVVVDDDPDDPVDDIDGDNDPVNVLLVVLVVLVVCCVVDDLVVNVVSLVVVVVSLVPDDCSSPVVSSVVSLVVSLCCCVPVVVVNVVSVVSVVVVVVSPDDDDDDDPPPPVVVVPPPDDDDDDDDDDDDDDDDDDDDDDPPPPPPPDPDPAEFWAKKFKFFLQLHTLAMDGLHDDDPVVSSVVSNCVNVQDDPPDDDQWGDDPAWIWGWDDDPGIIIIITTGPVYDVVQVVVLRVQLVVQCVVQDVHPDSVSCVVCVVLSNQLNCCQDHSRDGDPDDPVVSVCVSVVPDPVVVVVVVVVVVVVVVVVVVVVVVVVVVVVVDDDDDDDDDDDDDDDDDDDDDDDDDDDDDDDDDDDDDDDDDDDDDDDDDDDDDDDDDDDDDDDDDDDDDDDDDDDDDDDDDDDDDDPDFDQKEKEKEKAWAFEAALAQAGPWTKIKIWIKIAGADPQQQFKDWDKDAPDDDDKDADPDTDDHRDIDGGTIDMDIDRPSLVPQKGKHKDWDQDPVQKTKIKIKMFRSNQVWKWAFKKKKWAADPDLDDKAKDDFDADWDQDSVRNIIIGTDGIDHPVNGMTMIITMDRDDPVRGPWIWIFTWIPDDDGPIDGPFMAGPVPRDTDDYHYHYTYGYPTHTHD

Secondary structure (DSSP, 8-state):
-EEE-SSS-EEEEE-SS-EEEEEGGG----S----EEE-TTTTS-EEEEEEE-----TT--------EEEEEEEE---------TT--EEEEEEEE-SGGGTTHHHHHHHHHHHHHHHHSPTT-TTEEEEEEEESSSEEES-SS-EE--HHHHHHHHHHHHH-----S---HHHHHHHHHHSPP-S-TTS--EEEEEE-S--S-HHHHHHHHHH-TTTTT-EEEEEEESTT--HHHHHHHHHHTTSTT--EEE-GGGGGGHHHHHHHHHHHHTSPPEEEEEEEEEEE--TT-TT---BSSS-----TTPPEEEEEE-EEEEEEEEEEEETTEEEEEEEE--GGGEEESSHHHHHHHHHHHHHHHHS-S-SSHHHHHHHHHHTHHHHHHHHHHHT--BTTB---------TTGGGS-------HHHHHHSS-----TTSPPBSPPPHHHHHHHHHHHHHHHHHHS-HHHHHHHHHHHHHHHHTS-GGGTHHHHHHHHHHHHHHIIIII--HHHHHHHHHHHHHHTSPP----TTSTTTTTSSSSS--------------------TT--------S-SSEEEEEEEETTS-EEEEEESS---HHHHHHHHHHGGGTS-TT---SEEE-SS-EEEEEE-SSEEEEEEE-TTS-HHHHHHHHHHHHHHHHHH-SS--HHHHHHTHHHHHHHHHHHEETTEE----HHHHHHHHT---HHHHHHHHHHHHHHHHHHHHHHHHHHHHTTSS------------------------------------------------------------PPPP--------PPPPPP-PPPPP-----SEEEEEEEEEEEEE-TTS-EEEEEEEEEEEEEE-SGGGSSEEEEEE----S-EEE--SPPPSSSEEEEEEEEEEE--GGG-S-EEEEEEEE-TTS-EEEEEEEE---TT--EEEEEEEEE--SS-PPPEEEEESSEEEEETTTTEEEEEEEEESTTS-EEEEEEEES--GGGG-SEEEEEEESS-S---EEEEEEETTT--B---EEEEEEEEEEEEE-

pLDDT: mean 70.49, std 20.61, range [21.02, 94.25]

Sequence (1054 aa):
MKLFSPTHRLRRKLTDCIAMVELVDNVLIDRDFVLSITLKSANLPRISNETLSLDNDSNTITSNNYDSQACMLTFYPRFEILTNSNEQIEIIFIVDVSNSMDGSHVQQAKQLAHFFLTNLKVDDKNIYFNVVTFGSDNDECFPISTLTTKENLDKAKHFVLHSLVHRGNTDLFAVLHRYSLLPSLSSSKFGRQFILLSDGHIHDVNSILALFKHQSTMHRDRLFTCAIGNVANKRGLKQLANGANGGSLITIFGSNYRSRWKTKVLNILEHVRQPCVTSISIDWEGHLDEKQKFNMQAPKIIRSLFNGMRLSVYRFIKNCHKATLTVTIDGQEFVTTVFSSTMTTTRGRILHYLTARAIIDDYENGLLQMDESENERIKIQYKQDLIDLSIKHSVISAYTSFVAIEERDAKTDKQTLQPGVRLLDVMLDRDVDLLPYMQWDGDLSDLTLIKQKLIDARISLQSASIQSKKELIADFEKLCEKISYRAGGDAKFDMMMTIIRTYRYSLNEYDKSIELENKMQNENKPVTKIDSSQLQSKQAELMDECDDSGVDLFGDFNKDFFYKPSDIFVSDYSITDTLLAASICTKTGKPLISRQFVEMTRSRIEDLLGSFPQLIGADKQHTFVETDTVRYVYQPFDKLYMILLTTKARNIFEDLEILRLFSQVISEYCKTVDEKEIFEHAFELISAFDEIVALGYKENVNLAQIRTYIEMDSHDERCQEYQAKDRMKQTAKELDLQKRAQRVDGSKFYESSTSISSNIYSSSSTNNKPDITPTPVTYSTSHTASTTIRPSTIDKAMKSEGEIVVNTVPVTSGVGGAVAKYKTQSISLPNTKKGDVHLKQEKKLTVRCSHDGGLESLEVHGMLILCVKSIQYGRILIVVDNKETRNIQLQTKSFPINQKVAVLKWRYISTDSKEIPLIINCWPNETPNGSCDVNVEYELQNRNFVLKDVQIMVPLPDGGQIPVIGKFDGDYQFDNRKTTLIWTLPVVDQSNSEGALEFTIRGKSVDFFPIQVDFIAETSYCDIKIADVKSVDNRKSVMYSNESQLIIDKYEYV

Radius of gyration: 42.57 Å; chains: 1; bounding box: 122×100×115 Å

Organism: NCBI:txid392033